Protein AF-A0A933IMR8-F1 (afdb_monomer)

Secondary structure (DSSP, 8-state):
-HHHHHHHHHHS-HHHHHHHHHHHHHH-TT-HHHHHHHHHHHHHTT-HHHHHHHHHHHTTTTT--HHHHHHHHHHHHHHHHHHHHHHHHHHT--S--EEEEE-SSS-EEEEESS-SSEEEEEE-SSSPPPHHHHHHHHHHHHHHHHHHHTTSS--SS---GGGEEEEEEEEEES--SS-SEEEEEEE-TTS-EEEEEEEEHHHHTS-HHHHHHHHHHHHHHS--EEEE-GGG-S---------SPPPEEEEEESSHHHHHHHHHHHHHHHHTT-EEEEEE---GGGHHHHHHHHHT-GGGTTPPPSEEEEE--GGGHHHHHHHHHHHHHH-TTSEEEEESGGGGSHHHHHHHS---SEEE-B--TTHHHHHHHHHTT--GGG---HHHH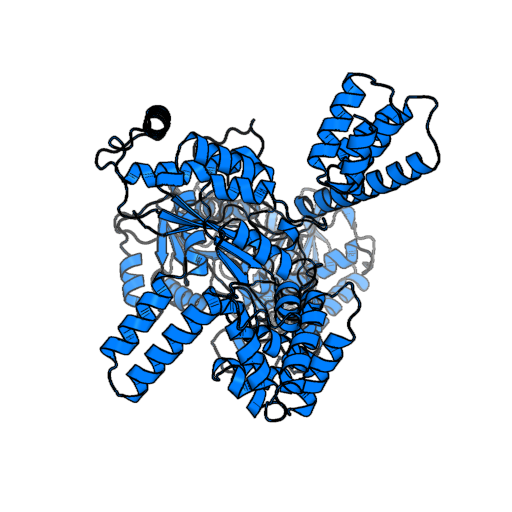HHHHTSSS-EEEEETTEEEEE-TTS-B--SS--PPPP-S--SEEEE--EE------TT---TT-SS-EE---SS---TTS-HHHHHHHHHHHHHHHHHHTT-TT---HHHHHHHHHHHHHHT--TTSPPPSSPEEEEE--S-TTS-HHHHHHHHHHHHHHTGGGTEEEEEEEEHHHHHTTSSS--HHHHHHHHHTTEEEEEEE---SSHHHHHHTT----IIIIIHHHHHHHHHTT-EEEEE-----TT--HHHHHHHHHHHHH-SS-EE--S-SSPBP-BTBHHHHHHHHH----TT---SEE-SSEEEETTEEEETT-GGG-EE-S-BPP-SSHHHHHHHHHGGGS-HHHHHHHHS-HHHHHHHHHHHHTS-TT-HHHHHHHHHHHHHHHH-TT--HHHHHHHHHHHHHHTT---HHHHHHHHHTT-TTT-HHHHHHHHHHHHHHHHHHTT-HHHHHHHHHHHHHT--

Nearest PDB structures (foldseek):
  7qij-assembly2_JC  TM=8.724E-01  e=2.554E-01  Yersinia enterocolitica
  3ieg-assembly2_B  TM=9.128E-01  e=2.288E+00  Mus musculus
  5mzu-assembly1_A  TM=8.407E-01  e=2.405E+00  Caenorhabditis elegans
  5bp4-assembly4_H  TM=6.523E-01  e=9.807E-01  Mycolicibacterium smegmatis MC2 155
  7qdy-assembly1_B  TM=1.406E-01  e=8.876E-01  Homo sapiens

Solvent-accessible surface area (backbone atoms only — not comparable to full-atom values): 45446 Å² total; per-residue (Å²): 93,65,66,57,16,52,49,19,56,74,71,48,60,56,72,58,14,47,54,30,28,50,55,42,36,73,77,38,76,82,43,62,71,45,45,55,51,44,23,50,48,26,48,71,69,69,37,33,70,60,15,50,51,46,50,53,60,48,63,76,46,101,73,69,47,73,68,57,49,50,52,46,54,51,42,51,47,51,40,47,53,48,49,49,46,45,54,41,40,56,72,65,57,66,78,57,44,74,32,49,32,40,65,39,74,27,44,56,42,82,39,64,43,47,49,71,32,45,39,36,38,38,51,66,51,94,67,89,77,56,51,45,38,54,51,52,54,54,50,37,54,45,48,52,54,51,32,42,76,73,60,78,41,65,60,38,67,94,70,67,66,90,41,51,50,64,33,32,39,38,38,33,35,82,72,55,100,87,49,62,62,48,68,33,34,29,37,39,99,86,62,39,29,27,44,34,37,44,28,25,61,69,59,53,74,49,53,68,66,61,52,38,53,52,55,49,46,53,38,48,72,37,79,64,52,73,45,74,42,60,90,73,62,78,67,81,73,82,72,72,83,77,65,97,57,67,28,30,38,38,26,36,16,64,45,78,92,35,45,65,59,32,47,32,42,25,53,48,27,40,75,72,68,29,46,44,41,67,48,76,50,86,54,78,91,50,45,67,63,51,52,58,47,52,45,45,31,70,78,49,78,48,37,58,54,34,30,40,37,40,48,37,38,69,84,37,49,68,57,48,44,53,51,47,56,52,46,48,71,77,41,62,42,36,39,33,35,37,26,37,56,35,21,64,42,42,64,32,41,39,30,62,48,62,89,48,37,33,38,42,21,36,50,51,62,55,50,47,52,53,43,45,54,42,53,31,69,60,44,42,84,77,49,73,54,71,67,35,52,50,54,50,66,67,46,95,26,9,36,38,41,48,42,86,63,27,40,36,42,30,28,39,44,36,60,28,69,51,95,66,46,54,69,57,79,77,87,69,95,66,57,66,45,79,40,57,57,41,40,23,40,78,72,80,42,31,73,52,54,54,77,61,25,36,34,63,46,63,22,34,36,90,91,71,65,63,81,88,50,57,67,39,51,39,26,24,48,23,57,48,50,45,55,47,57,51,57,34,66,69,39,92,89,60,61,54,70,69,59,50,51,51,50,30,36,52,27,56,76,66,72,47,68,87,88,52,85,73,67,97,60,62,30,35,38,42,33,66,14,79,40,58,57,74,52,58,64,23,52,48,43,32,19,52,52,30,44,68,42,48,43,47,77,49,35,33,33,36,36,28,30,41,56,58,57,44,27,68,86,46,90,53,70,52,60,68,61,55,49,32,39,50,59,33,30,40,45,37,37,40,30,48,60,44,30,52,35,62,64,42,17,54,71,33,56,58,84,69,43,53,52,72,40,53,41,51,46,53,41,49,39,45,74,73,64,36,48,54,35,27,38,41,28,56,37,50,46,78,43,46,69,67,52,43,50,46,14,52,52,38,62,68,43,51,58,60,57,65,39,72,66,84,33,52,41,50,62,28,40,84,62,10,55,56,38,29,50,36,44,68,68,44,67,53,58,62,67,64,75,92,33,60,78,69,82,59,27,29,39,51,97,54,20,41,26,24,71,97,32,32,59,38,46,40,49,53,70,44,67,54,70,41,81,39,61,67,48,51,59,51,47,72,50,49,84,81,48,58,71,62,59,43,50,64,74,77,44,54,70,68,59,56,49,51,49,40,55,53,26,56,68,48,57,86,88,34,47,32,56,20,24,44,23,46,41,43,52,52,50,39,69,77,32,83,88,57,52,71,63,57,38,42,51,49,53,32,51,52,33,57,51,65,68,41,41,45,36,46,67,47,30,55,33,58,76,66,59,44,54,80,68,30,68,57,32,48,51,53,54,50,49,50,52,49,22,51,52,29,44,77,71,67,37,53,68,61,15,50,49,46,50,51,52,55,56,68,72,54,132

Structure (mmCIF, N/CA/C/O backbone):
data_AF-A0A933IMR8-F1
#
_entry.id   AF-A0A933IMR8-F1
#
loop_
_atom_site.group_PDB
_atom_site.id
_atom_site.type_symbol
_atom_site.label_atom_id
_atom_site.label_alt_id
_atom_site.label_comp_id
_atom_site.label_asym_id
_atom_site.label_entity_id
_atom_site.label_seq_id
_atom_site.pdbx_PDB_ins_code
_atom_site.Cartn_x
_atom_site.Cartn_y
_atom_site.Cartn_z
_atom_site.occupancy
_atom_site.B_iso_or_equiv
_atom_site.auth_seq_id
_atom_site.auth_comp_id
_atom_site.auth_asym_id
_atom_site.auth_atom_id
_atom_site.pdbx_PDB_model_num
ATOM 1 N N . MET A 1 1 ? -31.495 36.314 19.236 1.00 81.12 1 MET A N 1
ATOM 2 C CA . MET A 1 1 ? -30.935 35.607 18.060 1.00 81.12 1 MET A CA 1
ATOM 3 C C . MET A 1 1 ? -29.452 35.898 17.875 1.00 81.12 1 MET A C 1
ATOM 5 O O . MET A 1 1 ? -28.677 34.972 18.030 1.00 81.12 1 MET A O 1
ATOM 9 N N . LEU A 1 2 ? -29.022 37.148 17.645 1.00 87.94 2 LEU A N 1
ATOM 10 C CA . LEU A 1 2 ? -27.589 37.462 17.484 1.00 87.94 2 LEU A CA 1
ATOM 11 C C . LEU A 1 2 ? -26.731 37.091 18.710 1.00 87.94 2 LEU A C 1
ATOM 13 O O . LEU A 1 2 ? -25.676 36.491 18.549 1.00 87.94 2 LEU A O 1
ATOM 17 N N . GLU A 1 3 ? -27.179 37.417 19.925 1.00 90.44 3 GLU A N 1
ATOM 18 C CA . GLU A 1 3 ? -26.450 37.068 21.158 1.00 90.44 3 GLU A CA 1
ATOM 19 C C . GLU A 1 3 ? -26.368 35.555 21.389 1.00 90.44 3 GLU A C 1
ATOM 21 O O . GLU A 1 3 ? -25.314 35.054 21.763 1.00 90.44 3 GLU A O 1
ATOM 26 N N . GLU A 1 4 ? -27.439 34.821 21.076 1.00 86.69 4 GLU A N 1
ATOM 27 C CA . GLU A 1 4 ? -27.443 33.353 21.107 1.00 86.69 4 GLU A CA 1
ATOM 28 C C . GLU A 1 4 ? -26.475 32.769 20.069 1.00 86.69 4 GLU A C 1
ATOM 30 O O . GLU A 1 4 ? -25.687 31.888 20.398 1.00 86.69 4 GLU A O 1
ATOM 35 N N . GLY A 1 5 ? -26.443 33.313 18.847 1.00 86.94 5 GLY A N 1
ATOM 36 C CA . GLY A 1 5 ? -25.465 32.925 17.827 1.00 86.94 5 GLY A CA 1
ATOM 37 C C . GLY A 1 5 ? -24.019 33.125 18.291 1.00 86.94 5 GLY A C 1
ATOM 38 O O . GLY A 1 5 ? -23.199 32.223 18.140 1.00 86.94 5 GLY A O 1
ATOM 39 N N . ILE A 1 6 ? -23.711 34.261 18.929 1.00 89.31 6 ILE A N 1
ATOM 40 C CA . ILE A 1 6 ? -22.377 34.550 19.494 1.00 89.31 6 ILE A CA 1
ATOM 41 C C . ILE A 1 6 ? -22.045 33.597 20.645 1.00 89.31 6 ILE A C 1
ATOM 43 O O . ILE A 1 6 ? -20.928 33.090 20.746 1.00 89.31 6 ILE A O 1
ATOM 47 N N . LYS A 1 7 ? -23.015 33.319 21.516 1.00 87.31 7 LYS A N 1
ATOM 48 C CA . LYS A 1 7 ? -22.839 32.362 22.606 1.00 87.31 7 LYS A CA 1
ATOM 49 C C . LYS A 1 7 ? -22.486 30.978 22.061 1.00 87.31 7 LYS A C 1
ATOM 51 O O . LYS A 1 7 ? -21.481 30.409 22.481 1.00 87.31 7 LYS A O 1
ATOM 56 N N . TYR A 1 8 ? -23.233 30.481 21.073 1.00 76.50 8 TYR A N 1
ATOM 57 C CA . TYR A 1 8 ? -22.939 29.206 20.412 1.00 76.50 8 TYR A CA 1
ATOM 58 C C . TYR A 1 8 ? -21.642 29.232 19.598 1.00 76.50 8 TYR A C 1
ATOM 60 O O . TYR A 1 8 ? -20.978 28.203 19.497 1.00 76.50 8 TYR A O 1
ATOM 68 N N . SER A 1 9 ? -21.237 30.376 19.036 1.00 74.88 9 SER A N 1
ATOM 69 C CA . SER A 1 9 ? -19.962 30.472 18.319 1.00 74.88 9 SER A CA 1
ATOM 70 C C . SER A 1 9 ? -18.778 30.342 19.272 1.00 74.88 9 SER A C 1
ATOM 72 O O . SER A 1 9 ? -17.764 29.760 18.907 1.00 74.88 9 SER A O 1
ATOM 74 N N . VAL A 1 10 ? -18.885 30.849 20.501 1.00 73.44 10 VAL A N 1
ATOM 75 C CA . VAL A 1 10 ? -17.818 30.747 21.509 1.00 73.44 10 VAL A CA 1
ATOM 76 C C . VAL A 1 10 ? -17.850 29.396 22.228 1.00 73.44 10 VAL A C 1
ATOM 78 O O . VAL A 1 10 ? -16.812 28.757 22.357 1.00 73.44 10 VAL A O 1
ATOM 81 N N . GLN A 1 11 ? -19.030 28.955 22.669 1.00 73.81 11 GLN A N 1
ATOM 82 C CA . GLN A 1 11 ? -19.203 27.807 23.572 1.00 73.81 11 GLN A CA 1
ATOM 83 C C . GLN A 1 11 ? -19.519 26.490 22.845 1.00 73.81 11 GLN A C 1
ATOM 85 O O . GLN A 1 11 ? -19.449 25.422 23.444 1.00 73.81 11 GLN A O 1
ATOM 90 N N . GLY A 1 12 ? -19.866 26.554 21.556 1.00 66.69 12 GLY A N 1
ATOM 91 C CA . GLY A 1 12 ? -20.386 25.420 20.799 1.00 66.69 12 GLY A CA 1
ATOM 92 C C . GLY A 1 12 ? -21.838 25.060 21.165 1.00 66.69 12 GLY A C 1
ATOM 93 O O . GLY A 1 12 ? -22.364 25.516 22.181 1.00 66.69 12 GLY A O 1
ATOM 94 N N . PRO A 1 13 ? -22.524 24.246 20.338 1.00 63.16 13 PRO A N 1
ATOM 95 C CA . PRO A 1 13 ? -22.032 23.660 19.093 1.00 63.16 13 PRO A CA 1
ATOM 96 C C . PRO A 1 13 ? -22.125 24.624 17.891 1.00 63.16 13 PRO A C 1
ATOM 98 O O . PRO A 1 13 ? -23.134 25.295 17.674 1.00 63.16 13 PRO A O 1
ATOM 101 N N . LEU A 1 14 ? -21.076 24.642 17.061 1.00 60.34 14 LEU A N 1
ATOM 102 C CA . LEU A 1 14 ? -20.894 25.604 15.962 1.00 60.34 14 LEU A CA 1
ATOM 103 C C . LEU A 1 14 ? -21.974 25.535 14.864 1.00 60.34 14 LEU A C 1
ATOM 105 O O . LEU A 1 14 ? -22.294 26.557 14.264 1.00 60.34 14 LEU A O 1
ATOM 109 N N . HIS A 1 15 ? -22.595 24.371 14.632 1.00 69.69 15 HIS A N 1
ATOM 110 C CA . HIS A 1 15 ? -23.694 24.241 13.664 1.00 69.69 15 HIS A CA 1
ATOM 111 C C . HIS A 1 15 ? -24.953 25.021 14.086 1.00 69.69 15 HIS A C 1
ATOM 113 O O . HIS A 1 15 ? -25.666 25.536 13.230 1.00 69.69 15 HIS A O 1
ATOM 119 N N . LYS A 1 16 ? -25.211 25.172 15.396 1.00 68.19 16 LYS A N 1
ATOM 120 C CA . LYS A 1 16 ? -26.296 26.037 15.888 1.00 68.19 16 LYS A CA 1
ATOM 121 C C . LYS A 1 16 ? -25.947 27.508 15.706 1.00 68.19 16 LYS A C 1
ATOM 123 O O . LYS A 1 16 ? -26.812 28.292 15.334 1.00 68.19 16 LYS A O 1
ATOM 128 N N . ALA A 1 17 ? -24.681 27.875 15.918 1.00 78.06 17 ALA A N 1
ATOM 129 C CA . ALA A 1 17 ? -24.205 29.232 15.660 1.00 78.06 17 ALA A CA 1
ATOM 130 C C . ALA A 1 17 ? -24.433 29.637 14.194 1.00 78.06 17 ALA A C 1
ATOM 132 O O . ALA A 1 17 ? -24.940 30.730 13.954 1.00 78.06 17 ALA A O 1
ATOM 133 N N . LEU A 1 18 ? -24.142 28.738 13.239 1.00 79.81 18 LEU A N 1
ATOM 134 C CA . LEU A 1 18 ? -24.444 28.939 11.815 1.00 79.81 18 LEU A CA 1
ATOM 135 C C . LEU A 1 18 ? -25.921 29.268 11.593 1.00 79.81 18 LEU A C 1
ATOM 137 O O . LEU A 1 18 ? -26.222 30.327 11.053 1.00 79.81 18 LEU A O 1
ATOM 141 N N . GLN A 1 19 ? -26.828 28.415 12.082 1.00 80.62 19 GLN A N 1
ATOM 142 C CA . GLN A 1 19 ? -28.269 28.614 11.916 1.00 80.62 19 GLN A CA 1
ATOM 143 C C . GLN A 1 19 ? -28.723 29.980 12.454 1.00 80.62 19 GLN A C 1
ATOM 145 O O . GLN A 1 19 ? -29.424 30.717 11.764 1.00 80.62 19 GLN A O 1
ATOM 150 N N . PHE A 1 20 ? -28.282 30.358 13.659 1.00 89.06 20 PHE A N 1
ATOM 151 C CA . PHE A 1 20 ? -28.636 31.654 14.243 1.00 89.06 20 PHE A CA 1
ATOM 152 C C . PHE A 1 20 ? -28.066 32.838 13.456 1.00 89.06 20 PHE A C 1
ATOM 154 O O . PHE A 1 20 ? -28.734 33.868 13.349 1.00 89.06 20 PHE A O 1
ATOM 161 N N . PHE A 1 21 ? -26.847 32.739 12.922 1.00 90.88 21 PHE A N 1
ATOM 162 C CA . PHE A 1 21 ? -26.278 33.813 12.109 1.00 90.88 21 PHE A CA 1
ATOM 163 C C . PHE A 1 21 ? -26.935 33.916 10.735 1.00 90.88 21 PHE A C 1
ATOM 165 O O . PHE A 1 21 ? -27.184 35.039 10.295 1.00 90.88 21 PHE A O 1
ATOM 172 N N . ASP A 1 22 ? -27.282 32.795 10.106 1.00 83.62 22 ASP A N 1
ATOM 173 C CA . ASP A 1 22 ? -28.027 32.771 8.846 1.00 83.62 22 ASP A CA 1
ATOM 174 C C . ASP A 1 22 ? -29.417 33.400 9.027 1.00 83.62 22 ASP A C 1
ATOM 176 O O . ASP A 1 22 ? -29.782 34.303 8.278 1.00 83.62 22 ASP A O 1
ATOM 180 N N . GLU A 1 23 ? -30.157 33.041 10.082 1.00 87.31 23 GLU A N 1
ATOM 181 C CA . GLU A 1 23 ? -31.462 33.647 10.403 1.00 87.31 23 GLU A CA 1
ATOM 182 C C . GLU A 1 23 ? -31.356 35.161 10.682 1.00 87.31 23 GLU A C 1
ATOM 184 O O . GLU A 1 23 ? -32.196 35.960 10.238 1.00 87.31 23 GLU A O 1
ATOM 189 N N . VAL A 1 24 ? -30.294 35.585 11.381 1.00 88.94 24 VAL A N 1
ATOM 190 C CA . VAL A 1 24 ? -30.017 37.008 11.632 1.00 88.94 24 VAL A CA 1
ATOM 191 C C . VAL A 1 24 ? -29.681 37.743 10.340 1.00 88.94 24 VAL A C 1
ATOM 193 O O . VAL A 1 24 ? -30.152 38.864 10.167 1.00 88.94 24 VAL A O 1
ATOM 196 N N . LEU A 1 25 ? -28.906 37.151 9.434 1.00 83.88 25 LEU A N 1
ATOM 197 C CA . LEU A 1 25 ? -28.546 37.766 8.154 1.00 83.88 25 LEU A CA 1
ATOM 198 C C . LEU A 1 25 ? -29.697 37.723 7.141 1.00 83.88 25 LEU A C 1
ATOM 200 O O . LEU A 1 25 ? -29.808 38.635 6.329 1.00 83.88 25 LEU A O 1
ATOM 204 N N . CYS A 1 26 ? -30.616 36.760 7.227 1.00 86.19 26 CYS A N 1
ATOM 205 C CA . CYS A 1 26 ? -31.873 36.797 6.476 1.00 86.19 26 CYS A CA 1
ATOM 206 C C . CYS A 1 26 ? -32.740 37.995 6.887 1.00 86.19 26 CYS A C 1
ATOM 208 O O . CYS A 1 26 ? -33.322 38.662 6.035 1.00 86.19 26 CYS A O 1
ATOM 210 N N . SER A 1 27 ? -32.808 38.280 8.190 1.00 87.06 27 SER A N 1
ATOM 211 C CA . SER A 1 27 ? -33.622 39.379 8.731 1.00 87.06 27 SER A CA 1
ATOM 212 C C . SER A 1 27 ? -32.919 40.739 8.642 1.00 87.06 27 SER A C 1
ATOM 214 O O . SER A 1 27 ? -33.558 41.772 8.452 1.00 87.06 27 SER A O 1
ATOM 216 N N . TYR A 1 28 ? -31.591 40.742 8.765 1.00 83.81 28 TYR A N 1
ATOM 217 C CA . TYR A 1 28 ? -30.730 41.923 8.765 1.00 83.81 28 TYR A CA 1
ATOM 218 C C . TYR A 1 28 ? -29.468 41.666 7.920 1.00 83.81 28 TYR A C 1
ATOM 220 O O . TYR A 1 28 ? -28.379 41.480 8.477 1.00 83.81 28 TYR A O 1
ATOM 228 N N . PRO A 1 29 ? -29.575 41.712 6.578 1.00 80.19 29 PRO A N 1
ATOM 229 C CA . PRO A 1 29 ? -28.482 41.350 5.662 1.00 80.19 29 PRO A CA 1
ATOM 230 C C . PRO A 1 29 ? -27.183 42.141 5.847 1.00 80.19 29 PRO A C 1
ATOM 232 O O . PRO A 1 29 ? -26.104 41.657 5.522 1.00 80.19 29 PRO A O 1
ATOM 235 N N . ASN A 1 30 ? -27.269 43.345 6.418 1.00 77.62 30 ASN A N 1
ATOM 236 C CA . ASN A 1 30 ? -26.129 44.239 6.636 1.00 77.62 30 ASN A CA 1
ATOM 237 C C . ASN A 1 30 ? -25.536 44.140 8.055 1.00 77.62 30 ASN A C 1
ATOM 239 O O . ASN A 1 30 ? -24.770 45.011 8.473 1.00 77.62 30 ASN A O 1
ATOM 243 N N . SER A 1 31 ? -25.898 43.116 8.835 1.00 85.12 31 SER A N 1
ATOM 244 C CA . SER A 1 31 ? -25.373 42.930 10.190 1.00 85.12 31 SER A CA 1
ATOM 245 C C . SER A 1 31 ? -23.892 42.535 10.167 1.00 85.12 31 SER A C 1
ATOM 247 O O . SER A 1 31 ? -23.542 41.354 10.117 1.00 85.12 31 SER A O 1
ATOM 249 N N . LYS A 1 32 ? -23.002 43.535 10.268 1.00 82.94 32 LYS A N 1
ATOM 250 C CA . LYS A 1 32 ? -21.540 43.334 10.322 1.00 82.94 32 LYS A CA 1
ATOM 251 C C . LYS A 1 32 ? -21.145 42.329 11.403 1.00 82.94 32 LYS A C 1
ATOM 253 O O . LYS A 1 32 ? -20.339 41.440 11.158 1.00 82.94 32 LYS A O 1
ATOM 258 N N . LYS A 1 33 ? -21.736 42.453 12.594 1.00 86.69 33 LYS A N 1
ATOM 259 C CA . LYS A 1 33 ? -21.415 41.593 13.738 1.00 86.69 33 LYS A CA 1
ATOM 260 C C . LYS A 1 33 ? -21.771 40.129 13.455 1.00 86.69 33 LYS A C 1
ATOM 262 O O . LYS A 1 33 ? -20.954 39.259 13.721 1.00 86.69 33 LYS A O 1
ATOM 267 N N . ALA A 1 34 ? -22.938 39.863 12.863 1.00 87.38 34 ALA A N 1
ATOM 268 C CA . ALA A 1 34 ? -23.335 38.504 12.492 1.00 87.38 34 ALA A CA 1
ATOM 269 C C . ALA A 1 34 ? -22.413 37.914 11.417 1.00 87.38 34 ALA A C 1
ATOM 271 O O . ALA A 1 34 ? -21.942 36.795 11.569 1.00 87.38 34 ALA A O 1
ATOM 272 N N . ALA A 1 35 ? -22.097 38.686 10.375 1.00 87.12 35 ALA A N 1
ATOM 273 C CA . ALA A 1 35 ? -21.242 38.239 9.278 1.00 87.12 35 ALA A CA 1
ATOM 274 C C . ALA A 1 35 ? -19.791 37.951 9.717 1.00 87.12 35 ALA A C 1
ATOM 276 O O . ALA A 1 35 ? -19.208 36.964 9.277 1.00 87.12 35 ALA A O 1
ATOM 277 N N . VAL A 1 36 ? -19.219 38.760 10.618 1.00 89.19 36 VAL A N 1
ATOM 278 C CA . VAL A 1 36 ? -17.878 38.517 11.192 1.00 89.19 36 VAL A CA 1
ATOM 279 C C . VAL A 1 36 ? -17.835 37.184 11.938 1.00 89.19 36 VAL A C 1
ATOM 281 O O . VAL A 1 36 ? -16.941 36.369 11.706 1.00 89.19 36 VAL A O 1
ATOM 284 N N . HIS A 1 37 ? -18.814 36.947 12.815 1.00 90.81 37 HIS A N 1
ATOM 285 C CA . HIS A 1 37 ? -18.882 35.703 13.574 1.00 90.81 37 HIS A CA 1
ATOM 286 C C . HIS A 1 37 ? -19.232 34.504 12.687 1.00 90.81 37 HIS A C 1
ATOM 288 O O . HIS A 1 37 ? -18.690 33.428 12.903 1.00 90.81 37 HIS A O 1
ATOM 294 N N . LEU A 1 38 ? -20.055 34.683 11.653 1.00 90.38 38 LEU A N 1
ATOM 295 C CA . LEU A 1 38 ? -20.334 33.643 10.664 1.00 90.38 38 LEU A CA 1
ATOM 296 C C . LEU A 1 38 ? -19.066 33.234 9.902 1.00 90.38 38 LEU A C 1
ATOM 298 O O . LEU A 1 38 ? -18.787 32.045 9.777 1.00 90.38 38 LEU A O 1
ATOM 302 N N . ALA A 1 39 ? -18.266 34.202 9.448 1.00 86.56 39 ALA A N 1
ATOM 303 C CA . ALA A 1 39 ? -16.987 33.924 8.800 1.00 86.56 39 ALA A CA 1
ATOM 304 C C . ALA A 1 39 ? -16.004 33.212 9.744 1.00 86.56 39 ALA A C 1
ATOM 306 O O . ALA A 1 39 ? -15.323 32.284 9.320 1.00 86.56 39 ALA A O 1
ATOM 307 N N . ASP A 1 40 ? -15.949 33.596 11.024 1.00 84.50 40 ASP A N 1
ATOM 308 C CA . ASP A 1 40 ? -15.118 32.910 12.027 1.00 84.50 40 ASP A CA 1
ATOM 309 C C . ASP A 1 40 ? -15.575 31.464 12.252 1.00 84.50 40 ASP A C 1
ATOM 311 O O . ASP A 1 40 ? -14.760 30.541 12.244 1.00 84.50 40 ASP A O 1
ATOM 315 N N . VAL A 1 41 ? -16.888 31.252 12.376 1.00 80.19 41 VAL A N 1
ATOM 316 C CA . VAL A 1 41 ? -17.475 29.915 12.502 1.00 80.19 41 VAL A CA 1
ATOM 317 C C . VAL A 1 41 ? -17.168 29.073 11.263 1.00 80.19 41 VAL A C 1
ATOM 319 O O . VAL A 1 41 ? -16.739 27.932 11.416 1.00 80.19 41 VAL A O 1
ATOM 322 N N . TYR A 1 42 ? -17.300 29.618 10.050 1.00 78.62 42 TYR A N 1
ATOM 323 C CA . TYR A 1 42 ? -16.912 28.916 8.825 1.00 78.62 42 TYR A CA 1
ATOM 324 C C . TYR A 1 42 ? -15.422 28.558 8.804 1.00 78.62 42 TYR A C 1
ATOM 326 O O . TYR A 1 42 ? -15.086 27.410 8.518 1.00 78.62 42 TYR A O 1
ATOM 334 N N . THR A 1 43 ? -14.531 29.476 9.187 1.00 72.94 43 THR A N 1
ATOM 335 C CA . THR A 1 43 ? -13.086 29.204 9.280 1.00 72.94 43 THR A CA 1
ATOM 336 C C . THR A 1 43 ? -12.776 28.101 10.296 1.00 72.94 43 THR A C 1
ATOM 338 O O . THR A 1 43 ? -11.969 27.216 10.013 1.00 72.94 43 THR A O 1
ATOM 341 N N . ARG A 1 44 ? -13.433 28.101 11.462 1.00 69.81 44 ARG A N 1
ATOM 342 C CA . ARG A 1 44 ? -13.262 27.070 12.506 1.00 69.81 44 ARG A CA 1
ATOM 343 C C . ARG A 1 44 ? -13.862 25.718 12.128 1.00 69.81 44 ARG A C 1
ATOM 345 O O . ARG A 1 44 ? -13.405 24.694 12.619 1.00 69.81 44 ARG A O 1
ATOM 352 N N . LEU A 1 45 ? -14.851 25.715 11.239 1.00 61.03 45 LEU A N 1
ATOM 353 C CA . LEU A 1 45 ? -15.430 24.513 10.638 1.00 61.03 45 LEU A CA 1
ATOM 354 C C . LEU A 1 45 ? -14.667 24.029 9.394 1.00 61.03 45 LEU A C 1
ATOM 356 O O . LEU A 1 45 ? -15.115 23.092 8.739 1.00 61.03 45 LEU A O 1
ATOM 360 N N . GLY A 1 46 ? -13.550 24.667 9.030 1.00 54.88 46 GLY A N 1
ATOM 361 C CA . GLY A 1 46 ? -12.771 24.304 7.843 1.00 54.88 46 GLY A CA 1
ATOM 362 C C . GLY A 1 46 ? -13.434 24.671 6.508 1.00 54.88 46 GLY A C 1
ATOM 363 O O . GLY A 1 46 ? -12.988 24.230 5.454 1.00 54.88 46 GLY A O 1
ATOM 364 N N . ARG A 1 47 ? -14.495 25.486 6.525 1.00 73.12 47 ARG A N 1
ATOM 365 C CA . ARG A 1 47 ? -15.232 25.963 5.342 1.00 73.12 47 ARG A CA 1
ATOM 366 C C . ARG A 1 47 ? -14.651 27.290 4.848 1.00 73.12 47 ARG A C 1
ATOM 368 O O . ARG A 1 47 ? -15.303 28.333 4.881 1.00 73.12 47 ARG A O 1
ATOM 375 N N . TYR A 1 48 ? -13.385 27.270 4.439 1.00 77.31 48 TYR A N 1
ATOM 376 C CA . TYR A 1 48 ? -12.619 28.494 4.179 1.00 77.31 48 TYR A CA 1
ATOM 377 C C . TYR A 1 48 ? -13.137 29.311 2.984 1.00 77.31 48 TYR A C 1
ATOM 379 O O . TYR A 1 48 ? -13.131 30.540 3.047 1.00 77.31 48 TYR A O 1
ATOM 387 N N . GLU A 1 49 ? -13.642 28.674 1.924 1.00 78.94 49 GLU A N 1
ATOM 388 C CA . GLU A 1 49 ? -14.243 29.393 0.788 1.00 78.94 49 GLU A CA 1
ATOM 389 C C . GLU A 1 49 ? -15.545 30.114 1.166 1.00 78.94 49 GLU A C 1
ATOM 391 O O . GLU A 1 49 ? -15.771 31.255 0.746 1.00 78.94 49 GLU A O 1
ATOM 396 N N . ASP A 1 50 ? -16.372 29.494 2.011 1.00 82.50 50 ASP A N 1
ATOM 397 C CA . ASP A 1 50 ? -17.591 30.110 2.541 1.00 82.50 50 ASP A CA 1
ATOM 398 C C . ASP A 1 50 ? -17.244 31.297 3.449 1.00 82.50 50 ASP A C 1
ATOM 400 O O . ASP A 1 50 ? -17.809 32.385 3.304 1.00 82.50 50 ASP A O 1
ATOM 404 N N . ALA A 1 51 ? -16.237 31.139 4.318 1.00 86.12 51 ALA A N 1
ATOM 405 C CA . ALA A 1 51 ? -15.710 32.225 5.143 1.00 86.12 51 ALA A CA 1
ATOM 406 C C . ALA A 1 51 ? -15.203 33.399 4.287 1.00 86.12 51 ALA A C 1
ATOM 408 O O . ALA A 1 51 ? -15.561 34.553 4.533 1.00 86.12 51 ALA A O 1
ATOM 409 N N . LEU A 1 52 ? -14.418 33.121 3.239 1.00 87.31 52 LEU A N 1
ATOM 410 C CA . LEU A 1 52 ? -13.933 34.142 2.306 1.00 87.31 52 LEU A CA 1
ATOM 411 C C . LEU A 1 52 ? -15.074 34.816 1.549 1.00 87.31 52 LEU A C 1
ATOM 413 O O . LEU A 1 52 ? -15.000 36.016 1.298 1.00 87.31 52 LEU A O 1
ATOM 417 N N . THR A 1 53 ? -16.134 34.088 1.204 1.00 89.31 53 THR A N 1
ATOM 418 C CA . THR A 1 53 ? -17.316 34.651 0.540 1.00 89.31 53 THR A CA 1
ATOM 419 C C . THR A 1 53 ? -18.022 35.666 1.436 1.00 89.31 53 THR A C 1
ATOM 421 O O . THR A 1 53 ? -18.289 36.787 0.990 1.00 89.31 53 THR A O 1
ATOM 424 N N . VAL A 1 54 ? -18.227 35.331 2.713 1.00 87.62 54 VAL A N 1
ATOM 425 C CA . VAL A 1 54 ? -18.818 36.238 3.713 1.00 87.62 54 VAL A CA 1
ATOM 426 C C . VAL A 1 54 ? -17.922 37.456 3.972 1.00 87.62 54 VAL A C 1
ATOM 428 O O . VAL A 1 54 ? -18.392 38.594 4.011 1.00 87.62 54 VAL A O 1
ATOM 431 N N . LEU A 1 55 ? -16.605 37.272 4.089 1.00 86.38 55 LEU A N 1
ATOM 432 C CA . LEU A 1 55 ? -15.690 38.407 4.252 1.00 86.38 55 LEU A CA 1
ATOM 433 C C . LEU A 1 55 ? -15.652 39.287 2.990 1.00 86.38 55 LEU A C 1
ATOM 435 O O . LEU A 1 55 ? -15.566 40.512 3.077 1.00 86.38 55 LEU A O 1
ATOM 439 N N . ARG A 1 56 ? -15.782 38.699 1.796 1.00 88.44 56 ARG A N 1
ATOM 440 C CA . ARG A 1 56 ? -15.760 39.437 0.524 1.00 88.44 56 ARG A CA 1
ATOM 441 C C . ARG A 1 56 ? -16.996 40.322 0.376 1.00 88.44 56 ARG A C 1
ATOM 443 O O . ARG A 1 56 ? -16.878 41.411 -0.187 1.00 88.44 56 ARG A O 1
ATOM 450 N N . SER A 1 57 ? -18.152 39.906 0.902 1.00 83.56 57 SER A N 1
ATOM 451 C CA . SER A 1 57 ? -19.337 40.772 0.954 1.00 83.56 57 SER A CA 1
ATOM 452 C C . SER A 1 57 ? -19.156 41.943 1.922 1.00 83.56 57 SER A C 1
ATOM 454 O O . SER A 1 57 ? -19.576 43.050 1.596 1.00 83.56 57 SER A O 1
ATOM 456 N N . LEU A 1 58 ? -18.457 41.753 3.049 1.00 81.81 58 LEU A N 1
ATOM 457 C CA . LEU A 1 58 ? -18.137 42.842 3.987 1.00 81.81 58 LEU A CA 1
ATOM 458 C C . LEU A 1 58 ? -17.159 43.871 3.402 1.00 81.81 58 LEU A C 1
ATOM 460 O O . LEU A 1 58 ? -17.275 45.062 3.691 1.00 81.81 58 LEU A O 1
ATOM 464 N N . ARG A 1 59 ? -16.239 43.434 2.532 1.00 78.25 59 ARG A N 1
ATOM 465 C CA . ARG A 1 59 ? -15.263 44.301 1.845 1.00 78.25 59 ARG A CA 1
ATOM 466 C C . ARG A 1 59 ? -15.888 45.276 0.845 1.00 78.25 59 ARG A C 1
ATOM 468 O O . ARG A 1 59 ? -15.254 46.258 0.480 1.00 78.25 59 ARG A O 1
ATOM 475 N N . ARG A 1 60 ? -17.109 44.999 0.378 1.00 69.94 60 ARG A N 1
ATOM 476 C CA . ARG A 1 60 ? -17.844 45.857 -0.568 1.00 69.94 60 ARG A CA 1
ATOM 477 C C . ARG A 1 60 ? -18.575 47.028 0.105 1.00 69.94 60 ARG A C 1
ATOM 479 O O . ARG A 1 60 ? -19.132 47.850 -0.613 1.00 69.94 60 ARG A O 1
ATOM 486 N N . GLY A 1 61 ? -18.586 47.107 1.438 1.00 65.69 61 GLY A N 1
ATOM 487 C CA . GLY A 1 61 ? -19.116 48.250 2.193 1.00 65.69 61 GLY A CA 1
ATOM 488 C C . GLY A 1 61 ? -18.021 49.055 2.906 1.00 65.69 61 GLY A C 1
ATOM 489 O O . GLY A 1 61 ? -16.904 48.571 3.070 1.00 65.69 61 GLY A O 1
ATOM 490 N N . ASP A 1 62 ? -18.357 50.246 3.414 1.00 62.59 62 ASP A N 1
ATOM 491 C CA . ASP A 1 62 ? -17.439 51.202 4.081 1.00 62.59 62 ASP A CA 1
ATOM 492 C C . ASP A 1 62 ? -16.906 50.748 5.464 1.00 62.59 62 ASP A C 1
ATOM 494 O O . ASP A 1 62 ? -16.477 51.556 6.284 1.00 62.59 62 ASP A O 1
ATOM 498 N N . SER A 1 63 ? -16.959 49.451 5.777 1.00 63.97 63 SER A N 1
ATOM 499 C CA . SER A 1 63 ? -16.794 48.928 7.143 1.00 63.97 63 SER A CA 1
ATOM 500 C C . SER A 1 63 ? -15.582 48.015 7.347 1.00 63.97 63 SER A C 1
ATOM 502 O O . SER A 1 63 ? -15.505 47.311 8.356 1.00 63.97 63 SER A O 1
ATOM 504 N N . TRP A 1 64 ? -14.637 48.023 6.409 1.00 82.69 64 TRP A N 1
ATOM 505 C CA . TRP A 1 64 ? -13.413 47.226 6.474 1.00 82.69 64 TRP A CA 1
ATOM 506 C C . TRP A 1 64 ? -12.431 47.782 7.517 1.00 82.69 64 TRP A C 1
ATOM 508 O O . TRP A 1 64 ? -12.098 48.964 7.487 1.00 82.69 64 TRP A O 1
ATOM 518 N N . ASP A 1 65 ? -11.956 46.937 8.433 1.00 84.25 65 ASP A N 1
ATOM 519 C CA . ASP A 1 65 ? -11.012 47.311 9.494 1.00 84.25 65 ASP A CA 1
ATOM 520 C C . ASP A 1 65 ? -9.823 46.338 9.579 1.00 84.25 65 ASP A C 1
ATOM 522 O O . ASP A 1 65 ? -9.757 45.336 8.862 1.00 84.25 65 ASP A O 1
ATOM 526 N N . SER A 1 66 ? -8.853 46.645 10.444 1.00 81.19 66 SER A N 1
ATOM 527 C CA . SER A 1 66 ? -7.637 45.842 10.609 1.00 81.19 66 SER A CA 1
ATOM 528 C C . SER A 1 66 ? -7.900 44.432 11.152 1.00 81.19 66 SER A C 1
ATOM 530 O O . SER A 1 66 ? -7.150 43.515 10.822 1.00 81.19 66 SER A O 1
ATOM 532 N N . GLY A 1 67 ? -8.963 44.230 11.938 1.00 81.44 67 GLY A N 1
ATOM 533 C CA . GLY A 1 67 ? -9.355 42.913 12.445 1.00 81.44 67 GLY A CA 1
ATOM 534 C C . GLY A 1 67 ? -9.915 42.022 11.337 1.00 81.44 67 GLY A C 1
ATOM 535 O O . GLY A 1 67 ? -9.514 40.866 11.205 1.00 81.44 67 GLY A O 1
ATOM 536 N N . LEU A 1 68 ? -10.770 42.588 10.482 1.00 84.75 68 LEU A N 1
ATOM 537 C CA . LEU A 1 68 ? -11.276 41.937 9.270 1.00 84.75 68 LEU A CA 1
ATOM 538 C C . LEU A 1 68 ? -10.162 41.630 8.267 1.00 84.75 68 LEU A C 1
ATOM 540 O O . LEU A 1 68 ? -10.161 40.552 7.675 1.00 84.75 68 LEU A O 1
ATOM 544 N N . GLN A 1 69 ? -9.200 42.542 8.106 1.00 86.56 69 GLN A N 1
ATOM 545 C CA . GLN A 1 69 ? -8.027 42.304 7.267 1.00 86.56 69 GLN A CA 1
ATOM 546 C C . GLN A 1 69 ? -7.196 41.126 7.798 1.00 86.56 69 GLN A C 1
ATOM 548 O O . GLN A 1 69 ? -6.834 40.248 7.024 1.00 86.56 69 GLN A O 1
ATOM 553 N N . LEU A 1 70 ? -6.971 41.041 9.115 1.00 82.06 70 LEU A N 1
ATOM 554 C CA . LEU A 1 70 ? -6.251 39.921 9.729 1.00 82.06 70 LEU A CA 1
ATOM 555 C C . LEU A 1 70 ? -6.994 38.586 9.554 1.00 82.06 70 LEU A C 1
ATOM 557 O O . LEU A 1 70 ? -6.378 37.565 9.240 1.00 82.06 70 LEU A O 1
ATOM 561 N N . GLN A 1 71 ? -8.318 38.585 9.734 1.00 82.88 71 GLN A N 1
ATOM 562 C CA . GLN A 1 71 ? -9.158 37.405 9.522 1.00 82.88 71 GLN A CA 1
ATOM 563 C C . GLN A 1 71 ? -9.166 36.974 8.047 1.00 82.88 71 GLN A C 1
ATOM 565 O O . GLN A 1 71 ? -9.065 35.776 7.769 1.00 82.88 71 GLN A O 1
ATOM 570 N N . TRP A 1 72 ? -9.229 37.926 7.108 1.00 89.25 72 TRP A N 1
ATOM 571 C CA . TRP A 1 72 ? -9.086 37.680 5.671 1.00 89.25 72 TRP A CA 1
ATOM 572 C C . TRP A 1 72 ? -7.727 37.075 5.350 1.00 89.25 72 TRP A C 1
ATOM 574 O O . TRP A 1 72 ? -7.680 36.000 4.770 1.00 89.25 72 TRP A O 1
ATOM 584 N N . ASP A 1 73 ? -6.632 37.711 5.764 1.00 81.94 73 ASP A N 1
ATOM 585 C CA . ASP A 1 73 ? -5.275 37.264 5.440 1.00 81.94 73 ASP A CA 1
ATOM 586 C C . ASP A 1 73 ? -4.986 35.879 6.024 1.00 81.94 73 ASP A C 1
ATOM 588 O O . ASP A 1 73 ? -4.340 35.055 5.376 1.00 81.94 73 ASP A O 1
ATOM 592 N N . ARG A 1 74 ? -5.496 35.586 7.228 1.00 75.56 74 ARG A N 1
ATOM 593 C CA . ARG A 1 74 ? -5.423 34.249 7.832 1.00 75.56 74 ARG A CA 1
ATOM 594 C C . ARG A 1 74 ? -6.232 33.230 7.033 1.00 75.56 74 ARG A C 1
ATOM 596 O O . ARG A 1 74 ? -5.705 32.171 6.710 1.00 75.56 74 ARG A O 1
ATOM 603 N N . THR A 1 75 ? -7.489 33.535 6.718 1.00 77.94 75 THR A N 1
ATOM 604 C CA . THR A 1 75 ? -8.395 32.604 6.022 1.00 77.94 75 THR A CA 1
ATOM 605 C C . THR A 1 75 ? -7.953 32.379 4.577 1.00 77.94 75 THR A C 1
ATOM 607 O O . THR A 1 75 ? -7.936 31.246 4.122 1.00 77.94 75 THR A O 1
ATOM 610 N N . GLU A 1 76 ? -7.529 33.425 3.869 1.00 84.56 76 GLU A N 1
ATOM 611 C CA . GLU A 1 76 ? -7.008 33.357 2.502 1.00 84.56 76 GLU A CA 1
ATOM 612 C C . GLU A 1 76 ? -5.685 32.601 2.460 1.00 84.56 76 GLU A C 1
ATOM 614 O O . GLU A 1 76 ? -5.504 31.767 1.583 1.00 84.56 76 GLU A O 1
ATOM 619 N N . ARG A 1 77 ? -4.772 32.842 3.410 1.00 71.88 77 ARG A N 1
ATOM 620 C CA . ARG A 1 77 ? -3.531 32.068 3.514 1.00 71.88 77 ARG A CA 1
ATOM 621 C C . ARG A 1 77 ? -3.819 30.601 3.772 1.00 71.88 77 ARG A C 1
ATOM 623 O O . ARG A 1 77 ? -3.290 29.791 3.040 1.00 71.88 77 ARG A O 1
ATOM 630 N N . ILE A 1 78 ? -4.682 30.261 4.728 1.00 62.03 78 ILE A N 1
ATOM 631 C CA . ILE A 1 78 ? -5.035 28.859 4.995 1.00 62.03 78 ILE A CA 1
ATOM 632 C C . ILE A 1 78 ? -5.728 28.235 3.780 1.00 62.03 78 ILE A C 1
ATOM 634 O O . ILE A 1 78 ? -5.368 27.134 3.387 1.00 62.03 78 ILE A O 1
ATOM 638 N N . ASN A 1 79 ? -6.670 28.939 3.147 1.00 69.69 79 ASN A N 1
ATOM 639 C CA . ASN A 1 79 ? -7.359 28.453 1.954 1.00 69.69 79 ASN A CA 1
ATOM 640 C C . ASN A 1 79 ? -6.396 28.260 0.783 1.00 69.69 79 ASN A C 1
ATOM 642 O O . ASN A 1 79 ? -6.469 27.246 0.113 1.00 69.69 79 ASN A O 1
ATOM 646 N N . ARG A 1 80 ? -5.481 29.204 0.547 1.00 61.50 80 ARG A N 1
ATOM 647 C CA . ARG A 1 80 ? -4.444 29.109 -0.485 1.00 61.50 80 ARG A CA 1
ATOM 648 C C . ARG A 1 80 ? -3.440 28.020 -0.155 1.00 61.50 80 ARG A C 1
ATOM 650 O O . ARG A 1 80 ? -3.140 27.243 -1.034 1.00 61.50 80 ARG A O 1
ATOM 657 N N . ASP A 1 81 ? -2.970 27.911 1.082 1.00 54.38 81 ASP A N 1
ATOM 658 C CA . ASP A 1 81 ? -2.035 26.869 1.506 1.00 54.38 81 ASP A CA 1
ATOM 659 C C . ASP A 1 81 ? -2.685 25.491 1.388 1.00 54.38 81 ASP A C 1
ATOM 661 O O . ASP A 1 81 ? -2.008 24.555 0.990 1.00 54.38 81 ASP A O 1
ATOM 665 N N . LEU A 1 82 ? -3.985 25.362 1.681 1.00 53.97 82 LEU A N 1
ATOM 666 C CA . LEU A 1 82 ? -4.764 24.142 1.471 1.00 53.97 82 LEU A CA 1
ATOM 667 C C . LEU A 1 82 ? -5.027 23.880 -0.003 1.00 53.97 82 LEU A C 1
ATOM 669 O O . LEU A 1 82 ? -4.812 22.759 -0.423 1.00 53.97 82 LEU A O 1
ATOM 673 N N . GLN A 1 83 ? -5.407 24.879 -0.796 1.00 55.66 83 GLN A N 1
ATOM 674 C CA . GLN A 1 83 ? -5.588 24.755 -2.243 1.00 55.66 83 GLN A CA 1
ATOM 675 C C . GLN A 1 83 ? -4.263 24.479 -2.957 1.00 55.66 83 GLN A C 1
ATOM 677 O O . GLN A 1 83 ? -4.258 23.747 -3.932 1.00 55.66 83 GLN A O 1
ATOM 682 N N . ASP A 1 84 ? -3.136 25.000 -2.478 1.00 46.62 84 ASP A N 1
ATOM 683 C CA . ASP A 1 84 ? -1.789 24.732 -2.981 1.00 46.62 84 ASP A CA 1
ATOM 684 C C . ASP A 1 84 ? -1.308 23.372 -2.484 1.00 46.62 84 ASP A C 1
ATOM 686 O O . ASP A 1 84 ? -0.713 22.621 -3.257 1.00 46.62 84 ASP A O 1
ATOM 690 N N . LEU A 1 85 ? -1.594 22.997 -1.232 1.00 44.25 85 LEU A N 1
ATOM 691 C CA . LEU A 1 85 ? -1.407 21.629 -0.760 1.00 44.25 85 LEU A CA 1
ATOM 692 C C . LEU A 1 85 ? -2.251 20.676 -1.594 1.00 44.25 85 LEU A C 1
ATOM 694 O O . LEU A 1 85 ? -1.766 19.610 -1.919 1.00 44.25 85 LEU A O 1
ATOM 698 N N . GLU A 1 86 ? -3.485 21.014 -1.936 1.00 44.56 86 GLU A N 1
ATOM 699 C CA . GLU A 1 86 ? -4.413 20.155 -2.659 1.00 44.56 86 GLU A CA 1
ATOM 700 C C . GLU A 1 86 ? -4.045 20.100 -4.149 1.00 44.56 86 GLU A C 1
ATOM 702 O O . GLU A 1 86 ? -3.836 19.036 -4.725 1.00 44.56 86 GLU A O 1
ATOM 707 N N . ALA A 1 87 ? -3.792 21.235 -4.784 1.00 42.34 87 ALA A N 1
ATOM 708 C CA . ALA A 1 87 ? -3.330 21.300 -6.163 1.00 42.34 87 ALA A CA 1
ATOM 709 C C . ALA A 1 87 ? -1.964 20.615 -6.342 1.00 42.34 87 ALA A C 1
ATOM 711 O O . ALA A 1 87 ? -1.762 19.898 -7.326 1.00 42.34 87 ALA A O 1
ATOM 712 N N . ASN A 1 88 ? -1.029 20.759 -5.392 1.00 39.66 88 ASN A N 1
ATOM 713 C CA . ASN A 1 88 ? 0.295 20.137 -5.492 1.00 39.66 88 ASN A CA 1
ATOM 714 C C . ASN A 1 88 ? 0.342 18.690 -4.957 1.00 39.66 88 ASN A C 1
ATOM 716 O O . ASN A 1 88 ? 1.019 17.861 -5.571 1.00 39.66 88 ASN A O 1
ATOM 720 N N . ARG A 1 89 ? -0.394 18.333 -3.888 1.00 40.41 89 ARG A N 1
ATOM 721 C CA . ARG A 1 89 ? -0.483 16.939 -3.382 1.00 40.41 89 ARG A CA 1
ATOM 722 C C . ARG A 1 89 ? -1.287 16.037 -4.310 1.00 40.41 89 ARG A C 1
ATOM 724 O O . ARG A 1 89 ? -0.935 14.867 -4.425 1.00 40.41 89 ARG A O 1
ATOM 731 N N . TYR A 1 90 ? -2.338 16.545 -4.956 1.00 41.12 90 TYR A N 1
ATOM 732 C CA . TYR A 1 90 ? -3.270 15.703 -5.714 1.00 41.12 90 TYR A CA 1
ATOM 733 C C . TYR A 1 90 ? -2.945 15.653 -7.214 1.00 41.12 90 TYR A C 1
ATOM 735 O O . TYR A 1 90 ? -3.331 14.686 -7.870 1.00 41.12 90 TYR A O 1
ATOM 743 N N . CYS A 1 91 ? -2.200 16.624 -7.768 1.00 40.09 91 CYS A N 1
ATOM 744 C CA . CYS A 1 91 ? -1.938 16.663 -9.216 1.00 40.09 91 CYS A CA 1
ATOM 745 C C .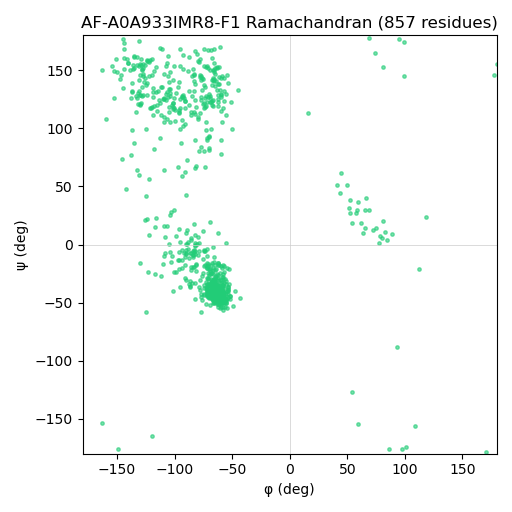 CYS A 1 91 ? -0.467 16.530 -9.645 1.00 40.09 91 CYS A C 1
ATOM 747 O O . CYS A 1 91 ? -0.244 16.117 -10.782 1.00 40.09 91 CYS A O 1
ATOM 749 N N . LYS A 1 92 ? 0.532 16.881 -8.812 1.00 37.38 92 LYS A N 1
ATOM 750 C CA . LYS A 1 92 ? 1.922 17.071 -9.300 1.00 37.38 92 LYS A CA 1
ATOM 751 C C . LYS A 1 92 ? 3.035 16.357 -8.532 1.00 37.38 92 LYS A C 1
ATOM 753 O O . LYS A 1 92 ? 4.133 16.238 -9.071 1.00 37.38 92 LYS A O 1
ATOM 758 N N . ALA A 1 93 ? 2.803 15.874 -7.314 1.00 40.31 93 ALA A N 1
ATOM 759 C CA . ALA A 1 93 ? 3.812 15.078 -6.620 1.00 40.31 93 ALA A CA 1
ATOM 760 C C . ALA A 1 93 ? 3.902 13.682 -7.265 1.00 40.31 93 ALA A C 1
ATOM 762 O O . ALA A 1 93 ? 3.006 12.856 -7.091 1.00 40.31 93 ALA A O 1
ATOM 763 N N . GLY A 1 94 ? 4.964 13.432 -8.037 1.00 46.59 94 GLY A N 1
ATOM 764 C CA . GLY A 1 94 ? 5.271 12.097 -8.553 1.00 46.59 94 GLY A CA 1
ATOM 765 C C . GLY A 1 94 ? 5.501 11.078 -7.427 1.00 46.59 94 GLY A C 1
ATOM 766 O O . GLY A 1 94 ? 5.641 11.434 -6.258 1.00 46.59 94 GLY A O 1
ATOM 767 N N . PHE A 1 95 ? 5.581 9.797 -7.790 1.00 52.81 95 PHE A N 1
ATOM 768 C CA . PHE A 1 95 ? 5.972 8.704 -6.884 1.00 52.81 95 PHE A CA 1
ATOM 769 C C . PHE A 1 95 ? 7.472 8.720 -6.534 1.00 52.81 95 PHE A C 1
ATOM 771 O O . PHE A 1 95 ? 7.933 7.919 -5.730 1.00 52.81 95 PHE A O 1
ATOM 778 N N . LEU A 1 96 ? 8.240 9.637 -7.127 1.00 50.75 96 LEU A N 1
ATOM 779 C CA . LEU A 1 96 ? 9.674 9.785 -6.909 1.00 50.75 96 LEU A CA 1
ATOM 780 C C . LEU A 1 96 ? 9.964 10.367 -5.524 1.00 50.75 96 LEU A C 1
ATOM 782 O O . LEU A 1 96 ? 10.067 11.583 -5.346 1.00 50.75 96 LEU A O 1
ATOM 786 N N . SER A 1 97 ? 10.154 9.495 -4.542 1.00 62.50 97 SER A N 1
ATOM 787 C CA . SER A 1 97 ? 11.017 9.806 -3.411 1.00 62.50 97 SER A CA 1
ATOM 788 C C . SER A 1 97 ? 12.473 9.714 -3.876 1.00 62.50 97 SER A C 1
ATOM 790 O O . SER A 1 97 ? 12.868 8.805 -4.610 1.00 62.50 97 SER A O 1
ATOM 792 N N . LYS A 1 98 ? 13.294 10.683 -3.459 1.00 71.94 98 LYS A N 1
ATOM 793 C CA . LYS A 1 98 ? 14.726 10.407 -3.347 1.00 71.94 98 LYS A CA 1
ATOM 794 C C . LYS A 1 98 ? 14.862 9.264 -2.339 1.00 71.94 98 LYS A C 1
ATOM 796 O O . LYS A 1 98 ? 14.283 9.348 -1.255 1.00 71.94 98 LYS A O 1
ATOM 801 N N . ALA A 1 99 ? 15.574 8.216 -2.711 1.00 79.50 99 ALA A N 1
ATOM 802 C CA . ALA A 1 99 ? 15.916 7.113 -1.835 1.00 79.50 99 ALA A CA 1
ATOM 803 C C . ALA A 1 99 ? 17.379 7.235 -1.421 1.00 79.50 99 ALA A C 1
ATOM 805 O O . ALA A 1 99 ? 18.217 7.743 -2.171 1.00 79.50 99 ALA A O 1
ATOM 806 N N . VAL A 1 100 ? 17.671 6.769 -0.217 1.00 84.88 100 VAL A N 1
ATOM 807 C CA . VAL A 1 100 ? 19.039 6.502 0.207 1.00 84.88 100 VAL A CA 1
ATOM 808 C C . VAL A 1 100 ? 19.303 5.036 -0.103 1.00 84.88 100 VAL A C 1
ATOM 810 O O . VAL A 1 100 ? 18.504 4.181 0.269 1.00 84.88 100 VAL A O 1
ATOM 813 N N . VAL A 1 101 ? 20.380 4.751 -0.830 1.00 86.94 101 VAL A N 1
ATOM 814 C CA . VAL A 1 101 ? 20.775 3.380 -1.183 1.00 86.94 101 VAL A CA 1
ATOM 815 C C . VAL A 1 101 ? 22.251 3.146 -0.855 1.00 86.94 101 VAL A C 1
ATOM 817 O O . VAL A 1 101 ? 23.015 4.117 -0.833 1.00 86.94 101 VAL A O 1
ATOM 820 N N . PRO A 1 102 ? 22.678 1.894 -0.618 1.00 86.69 102 PRO A N 1
ATOM 821 C CA . PRO A 1 102 ? 24.077 1.590 -0.326 1.00 86.69 102 PRO A CA 1
ATOM 822 C C . PRO A 1 102 ? 25.029 1.968 -1.471 1.00 86.69 102 PRO A C 1
ATOM 824 O O . PRO A 1 102 ? 24.700 1.795 -2.647 1.00 86.69 102 PRO A O 1
ATOM 827 N N . ASP A 1 103 ? 26.240 2.426 -1.144 1.00 85.81 103 ASP A N 1
ATOM 828 C CA . ASP A 1 103 ? 27.316 2.661 -2.130 1.00 85.81 103 ASP A CA 1
ATOM 829 C C . ASP A 1 103 ? 28.228 1.430 -2.350 1.00 85.81 103 ASP A C 1
ATOM 831 O O . ASP A 1 103 ? 29.033 1.365 -3.291 1.00 85.81 103 ASP A O 1
ATOM 835 N N . GLY A 1 104 ? 28.085 0.422 -1.487 1.00 82.19 104 GLY A N 1
ATOM 836 C CA . GLY A 1 104 ? 28.907 -0.781 -1.478 1.00 82.19 104 GLY A CA 1
ATOM 837 C C . GLY A 1 104 ? 30.237 -0.673 -0.730 1.00 82.19 104 GLY A C 1
ATOM 838 O O . GLY A 1 104 ? 31.002 -1.618 -0.792 1.00 82.19 104 GLY A O 1
ATOM 839 N N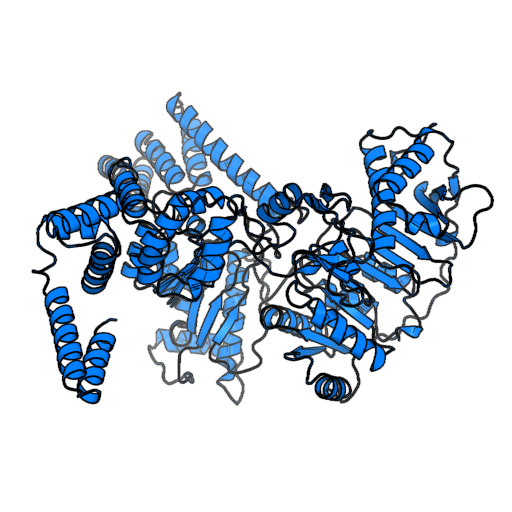 . LYS A 1 105 ? 30.556 0.443 -0.075 1.00 81.19 105 LYS A N 1
ATOM 840 C CA . LYS A 1 105 ? 31.831 0.694 0.625 1.00 81.19 105 LYS A CA 1
ATOM 841 C C . LYS A 1 105 ? 31.625 1.103 2.092 1.00 81.19 105 LYS A C 1
ATOM 843 O O . LYS A 1 105 ? 32.498 1.741 2.674 1.00 81.19 105 LYS A O 1
ATOM 848 N N . GLY A 1 106 ? 30.471 0.782 2.681 1.00 76.00 106 GLY A N 1
ATOM 849 C CA . GLY A 1 106 ? 30.102 1.254 4.022 1.00 76.00 106 GLY A CA 1
ATOM 850 C C . GLY A 1 106 ? 29.507 2.657 4.064 1.00 76.00 106 GLY A C 1
ATOM 851 O O . GLY A 1 106 ? 29.360 3.210 5.150 1.00 76.00 106 GLY A O 1
ATOM 852 N N . GLY A 1 107 ? 29.173 3.238 2.911 1.00 83.12 107 GLY A N 1
ATOM 853 C CA . GLY A 1 107 ? 28.473 4.508 2.804 1.00 83.12 107 GLY A CA 1
ATOM 854 C C . GLY A 1 107 ? 27.137 4.381 2.075 1.00 83.12 107 GLY A C 1
ATOM 855 O O . GLY A 1 107 ? 26.586 3.297 1.855 1.00 83.12 107 GLY A O 1
ATOM 856 N N . TYR A 1 108 ? 26.612 5.531 1.671 1.00 87.06 108 TYR A N 1
ATOM 857 C CA . TYR A 1 108 ? 25.332 5.640 0.991 1.00 87.06 108 TYR A CA 1
ATOM 858 C C . TYR A 1 108 ? 25.380 6.691 -0.112 1.00 87.06 108 TYR A C 1
ATOM 860 O O . TYR A 1 108 ? 26.193 7.617 -0.107 1.00 87.06 108 TYR A O 1
ATOM 868 N N . ILE A 1 109 ? 24.436 6.582 -1.039 1.00 87.38 109 ILE A N 1
ATOM 869 C CA . ILE A 1 109 ? 24.166 7.591 -2.057 1.00 87.38 109 ILE A CA 1
ATOM 870 C C . ILE A 1 109 ? 22.693 7.984 -2.017 1.00 87.38 109 ILE A C 1
ATOM 872 O O . ILE A 1 109 ? 21.809 7.153 -1.813 1.00 87.38 109 ILE A O 1
ATOM 876 N N . VAL A 1 110 ? 22.427 9.269 -2.243 1.00 86.69 110 VAL A N 1
ATOM 877 C CA . VAL A 1 110 ? 21.069 9.772 -2.462 1.00 86.69 110 VAL A CA 1
ATOM 878 C C . VAL A 1 110 ? 20.766 9.660 -3.949 1.00 86.69 110 VAL A C 1
ATOM 880 O O . VAL A 1 110 ? 21.465 10.250 -4.776 1.00 86.69 110 VAL A O 1
ATOM 883 N N . ASP A 1 111 ? 19.729 8.907 -4.288 1.00 84.00 111 ASP A N 1
ATOM 884 C CA . ASP A 1 111 ? 19.358 8.601 -5.667 1.00 84.00 111 ASP A CA 1
ATOM 885 C C . ASP A 1 111 ? 17.858 8.798 -5.906 1.00 84.00 111 ASP A C 1
ATOM 887 O O . ASP A 1 111 ? 17.062 8.841 -4.972 1.00 84.00 111 ASP A O 1
ATOM 891 N N . SER A 1 112 ? 17.449 8.932 -7.164 1.00 81.62 112 SER A N 1
ATOM 892 C CA . SER A 1 112 ? 16.032 8.906 -7.543 1.00 81.62 112 SER A CA 1
ATOM 893 C C . SER A 1 112 ? 15.547 7.465 -7.730 1.00 81.62 112 SER A C 1
ATOM 895 O O . SER A 1 112 ? 16.300 6.629 -8.221 1.00 81.62 112 SER A O 1
ATOM 897 N N . LEU A 1 113 ? 14.295 7.150 -7.388 1.00 78.69 113 LEU A N 1
ATOM 898 C CA . LEU A 1 113 ? 13.675 5.858 -7.734 1.00 78.69 113 LEU A CA 1
ATOM 899 C C . LEU A 1 113 ? 13.130 5.878 -9.175 1.00 78.69 113 LEU A C 1
ATOM 901 O O . LEU A 1 113 ? 11.979 6.248 -9.419 1.00 78.69 113 LEU A O 1
ATOM 905 N N . GLY A 1 114 ? 13.958 5.489 -10.144 1.00 85.25 114 GLY A N 1
ATOM 906 C CA . GLY A 1 114 ? 13.727 5.676 -11.578 1.00 85.25 114 GLY A CA 1
ATOM 907 C C . GLY A 1 114 ? 14.482 6.880 -12.157 1.00 85.25 114 GLY A C 1
ATOM 908 O O . GLY A 1 114 ? 15.146 7.634 -11.438 1.00 85.25 114 GLY A O 1
ATOM 909 N N . PHE A 1 115 ? 14.411 7.052 -13.480 1.00 90.50 115 PHE A N 1
ATOM 910 C CA . PHE A 1 115 ? 15.077 8.137 -14.211 1.00 90.50 115 PHE A CA 1
ATOM 911 C C . PHE A 1 115 ? 14.337 8.500 -15.514 1.00 90.50 115 PHE A C 1
ATOM 913 O O . PHE A 1 115 ? 13.698 7.623 -16.109 1.00 90.50 115 PHE A O 1
ATOM 920 N N . PRO A 1 116 ? 14.400 9.778 -15.949 1.00 88.88 116 PRO A N 1
ATOM 921 C CA . PRO A 1 116 ? 13.639 10.275 -17.089 1.00 88.88 116 PRO A CA 1
ATOM 922 C C . PRO A 1 116 ? 14.172 9.773 -18.417 1.00 88.88 116 PRO A C 1
ATOM 924 O O . PRO A 1 116 ? 15.373 9.557 -18.576 1.00 88.88 116 PRO A O 1
ATOM 927 N N . GLY A 1 117 ? 13.282 9.692 -19.405 1.00 90.88 117 GLY A N 1
ATOM 928 C CA . GLY A 1 117 ? 13.655 9.515 -20.802 1.00 90.88 117 GLY A CA 1
ATOM 929 C C . GLY A 1 117 ? 13.522 8.097 -21.345 1.00 90.88 117 GLY A C 1
ATOM 930 O O . GLY A 1 117 ? 13.012 7.201 -20.682 1.00 90.88 117 GLY A O 1
ATOM 931 N N . SER A 1 118 ? 13.979 7.892 -22.581 1.00 94.31 118 SER A N 1
ATOM 932 C CA . SER A 1 118 ? 13.930 6.592 -23.259 1.00 94.31 118 SER A CA 1
ATOM 933 C C . SER A 1 118 ? 15.331 6.104 -23.601 1.00 94.31 118 SER A C 1
ATOM 935 O O . SER A 1 118 ? 15.981 6.636 -24.500 1.00 94.31 118 SER A O 1
ATOM 937 N N . TRP A 1 119 ? 15.762 5.041 -22.936 1.00 95.94 119 TRP A N 1
ATOM 938 C CA . TRP A 1 119 ? 17.122 4.527 -23.011 1.00 95.94 119 TRP A CA 1
ATOM 939 C C . TRP A 1 119 ? 17.129 3.065 -23.427 1.00 95.94 119 TRP A C 1
ATOM 941 O O . TRP A 1 119 ? 16.311 2.278 -22.960 1.00 95.94 119 TRP A O 1
ATOM 951 N N . GLU A 1 120 ? 18.054 2.685 -24.296 1.00 95.44 120 GLU A N 1
ATOM 952 C CA . GLU A 1 120 ? 18.155 1.319 -24.805 1.00 95.44 120 GLU A CA 1
ATOM 953 C C . GLU A 1 120 ? 19.576 0.785 -24.610 1.00 95.44 120 GLU A C 1
ATOM 955 O O . GLU A 1 120 ? 20.553 1.425 -24.977 1.00 95.44 120 GLU A O 1
ATOM 960 N N . PHE A 1 121 ? 19.704 -0.396 -24.018 1.00 96.19 121 PHE A N 1
ATOM 961 C CA . PHE A 1 121 ? 20.964 -1.097 -23.812 1.00 96.19 121 PHE A CA 1
ATOM 962 C C . PHE A 1 121 ? 21.009 -2.317 -24.725 1.00 96.19 121 PHE A C 1
ATOM 964 O O . PHE A 1 121 ? 20.121 -3.160 -24.641 1.00 96.19 121 PHE A O 1
ATOM 971 N N . ARG A 1 122 ? 22.048 -2.447 -25.552 1.00 94.25 122 ARG A N 1
ATOM 972 C CA . ARG A 1 122 ? 22.265 -3.574 -26.470 1.00 94.25 122 ARG A CA 1
ATOM 973 C C . ARG A 1 122 ? 23.582 -4.267 -26.145 1.00 94.25 122 ARG A C 1
ATOM 975 O O . ARG A 1 122 ? 24.644 -3.665 -26.303 1.00 94.25 122 ARG A O 1
ATOM 982 N N . ALA A 1 123 ? 23.539 -5.538 -25.758 1.00 90.75 123 ALA A N 1
ATOM 983 C CA . ALA A 1 123 ? 24.752 -6.333 -25.580 1.00 90.75 123 ALA A CA 1
ATOM 984 C C . ALA A 1 123 ? 25.084 -7.114 -26.863 1.00 90.75 123 ALA A C 1
ATOM 986 O O . ALA A 1 123 ? 24.416 -8.098 -27.179 1.00 90.75 123 ALA A O 1
ATOM 987 N N . ARG A 1 124 ? 26.129 -6.706 -27.601 1.00 88.75 124 ARG A N 1
ATOM 988 C CA . ARG A 1 124 ? 26.668 -7.447 -28.764 1.00 88.75 124 ARG A CA 1
ATOM 989 C C . ARG A 1 124 ? 27.765 -8.423 -28.337 1.00 88.75 124 ARG A C 1
ATOM 991 O O . ARG A 1 124 ? 28.821 -8.516 -28.955 1.00 88.75 124 ARG A O 1
ATOM 998 N N . VAL A 1 125 ? 27.521 -9.114 -27.234 1.00 84.12 125 VAL A N 1
ATOM 999 C CA . VAL A 1 125 ? 28.431 -10.088 -26.634 1.00 84.12 125 VAL A CA 1
ATOM 1000 C C . VAL A 1 125 ? 27.651 -11.352 -26.293 1.00 84.12 125 VAL A C 1
ATOM 1002 O O . VAL A 1 125 ? 26.444 -11.298 -26.061 1.00 84.12 125 VAL A O 1
ATOM 1005 N N . ASN A 1 126 ? 28.347 -12.487 -26.243 1.00 81.69 126 ASN A N 1
ATOM 1006 C CA . ASN A 1 126 ? 27.747 -13.770 -25.858 1.00 81.69 126 ASN A CA 1
ATOM 1007 C C . ASN A 1 126 ? 27.594 -13.916 -24.334 1.00 81.69 126 ASN A C 1
ATOM 1009 O O . ASN A 1 126 ? 26.960 -14.856 -23.863 1.00 81.69 126 ASN A O 1
ATOM 1013 N N . THR A 1 127 ? 28.175 -12.999 -23.560 1.00 82.69 127 THR A N 1
ATOM 1014 C CA . THR A 1 127 ? 28.112 -13.002 -22.098 1.00 82.69 127 THR A CA 1
ATOM 1015 C C . THR A 1 127 ? 26.817 -12.360 -21.614 1.00 82.69 127 THR A C 1
ATOM 1017 O O . THR A 1 127 ? 26.464 -11.259 -22.039 1.00 82.69 127 THR A O 1
ATOM 1020 N N . TYR A 1 128 ? 26.128 -13.027 -20.689 1.00 83.38 128 TYR A N 1
ATOM 1021 C CA . TYR A 1 128 ? 24.947 -12.473 -20.037 1.00 83.38 128 TYR A CA 1
ATOM 1022 C C . TYR A 1 128 ? 25.302 -11.213 -19.244 1.00 83.38 128 TYR A C 1
ATOM 1024 O O . TYR A 1 128 ? 26.197 -11.228 -18.401 1.00 83.38 128 TYR A O 1
ATOM 1032 N N . VAL A 1 129 ? 24.557 -10.136 -19.487 1.00 88.19 129 VAL A N 1
ATOM 1033 C CA . VAL A 1 129 ? 24.638 -8.914 -18.687 1.00 88.19 129 VAL A CA 1
ATOM 1034 C C . VAL A 1 129 ? 23.439 -8.880 -17.737 1.00 88.19 129 VAL A C 1
ATOM 1036 O O . VAL A 1 129 ? 22.304 -8.865 -18.231 1.00 88.19 129 VAL A O 1
ATOM 1039 N N . PRO A 1 130 ? 23.638 -8.844 -16.407 1.00 87.75 130 PRO A N 1
ATOM 1040 C CA . PRO A 1 130 ? 22.529 -8.791 -15.462 1.00 87.75 130 PRO A CA 1
ATOM 1041 C C . PRO A 1 130 ? 21.805 -7.431 -15.522 1.00 87.75 130 PRO A C 1
ATOM 1043 O O . PRO A 1 130 ? 22.447 -6.412 -15.800 1.00 87.75 130 PRO A O 1
ATOM 1046 N N . PRO A 1 131 ? 20.485 -7.370 -15.238 1.00 90.38 131 PRO A N 1
ATOM 1047 C CA . PRO A 1 131 ? 19.721 -6.123 -15.290 1.00 90.38 131 PRO A CA 1
ATOM 1048 C C . PRO A 1 131 ? 20.321 -4.992 -14.455 1.00 90.38 131 PRO A C 1
ATOM 1050 O O . PRO A 1 131 ? 20.383 -3.869 -14.948 1.00 90.38 131 PRO A O 1
ATOM 1053 N N . GLY A 1 132 ? 20.843 -5.282 -13.256 1.00 91.75 132 GLY A N 1
ATOM 1054 C CA . GLY A 1 132 ? 21.512 -4.284 -12.413 1.00 91.75 132 GLY A CA 1
ATOM 1055 C C . GLY A 1 132 ? 22.659 -3.561 -13.132 1.00 91.75 132 GLY A C 1
ATOM 1056 O O . GLY A 1 132 ? 22.772 -2.340 -13.056 1.00 91.75 132 GLY A O 1
ATOM 1057 N N . ALA A 1 133 ? 23.452 -4.274 -13.935 1.00 92.00 133 ALA A N 1
ATOM 1058 C CA . ALA A 1 133 ? 24.537 -3.669 -14.706 1.00 92.00 133 ALA A CA 1
ATOM 1059 C C . ALA A 1 133 ? 24.030 -2.749 -15.817 1.00 92.00 133 ALA A C 1
ATOM 1061 O O . ALA A 1 133 ? 24.526 -1.632 -15.984 1.00 92.00 133 ALA A O 1
ATOM 1062 N N . CYS A 1 134 ? 23.027 -3.219 -16.566 1.00 93.81 134 CYS A N 1
ATOM 1063 C CA . CYS A 1 134 ? 22.385 -2.426 -17.609 1.00 93.81 134 CYS A CA 1
ATOM 1064 C C . CYS A 1 134 ? 21.804 -1.142 -17.017 1.00 93.81 134 CYS A C 1
ATOM 1066 O O . CYS A 1 134 ? 22.075 -0.053 -17.519 1.00 93.81 134 CYS A O 1
ATOM 1068 N N . LEU A 1 135 ? 21.043 -1.269 -15.929 1.00 94.88 135 LEU A N 1
ATOM 1069 C CA . LEU A 1 135 ? 20.376 -0.157 -15.262 1.00 94.88 135 LEU A CA 1
ATOM 1070 C C . LEU A 1 135 ? 21.381 0.851 -14.704 1.00 94.88 135 LEU A C 1
ATOM 1072 O O . LEU A 1 135 ? 21.191 2.048 -14.913 1.00 94.88 135 LEU A O 1
ATOM 1076 N N . ARG A 1 136 ? 22.481 0.401 -14.084 1.00 94.81 136 ARG A N 1
ATOM 1077 C CA . ARG A 1 136 ? 23.534 1.292 -13.566 1.00 94.81 136 ARG A CA 1
ATOM 1078 C C . ARG A 1 136 ? 24.138 2.155 -14.676 1.00 94.81 136 ARG A C 1
ATOM 1080 O O . ARG A 1 136 ? 24.266 3.372 -14.506 1.00 94.81 136 ARG A O 1
ATOM 1087 N N . LEU A 1 137 ? 24.484 1.546 -15.812 1.00 96.38 137 LEU A N 1
ATOM 1088 C CA . LEU A 1 137 ? 25.123 2.261 -16.918 1.00 96.38 137 LEU A CA 1
ATOM 1089 C C . LEU A 1 137 ? 24.139 3.191 -17.644 1.00 96.38 137 LEU A C 1
ATOM 1091 O O . LEU A 1 137 ? 24.471 4.351 -17.892 1.00 96.38 137 LEU A O 1
ATOM 1095 N N . LEU A 1 138 ? 22.911 2.726 -17.913 1.00 96.56 138 LEU A N 1
ATOM 1096 C CA . LEU A 1 138 ? 21.844 3.558 -18.485 1.00 96.56 138 LEU A CA 1
ATOM 1097 C C . LEU A 1 138 ? 21.541 4.769 -17.594 1.00 96.56 138 LEU A C 1
ATOM 1099 O O . LEU A 1 138 ? 21.490 5.898 -18.078 1.00 96.56 138 LEU A O 1
ATOM 1103 N N . LYS A 1 139 ? 21.403 4.552 -16.282 1.00 94.31 139 LYS A N 1
ATOM 1104 C CA . LYS A 1 139 ? 21.133 5.618 -15.314 1.00 94.31 139 LYS A CA 1
ATOM 1105 C C . LYS A 1 139 ? 22.303 6.591 -15.183 1.00 94.31 139 LYS A C 1
ATOM 1107 O O . LYS A 1 139 ? 22.084 7.782 -14.988 1.00 94.31 139 LYS A O 1
ATOM 1112 N N . SER A 1 140 ? 23.543 6.119 -15.315 1.00 95.19 140 SER A N 1
ATOM 1113 C CA . SER A 1 140 ? 24.720 6.996 -15.343 1.00 95.19 140 SER A CA 1
ATOM 1114 C C . SER A 1 140 ? 24.711 7.914 -16.567 1.00 95.19 140 SER A C 1
ATOM 1116 O O . SER A 1 140 ? 24.954 9.108 -16.417 1.00 95.19 140 SER A O 1
ATOM 1118 N N . LEU A 1 141 ? 24.346 7.397 -17.745 1.00 96.12 141 LEU A N 1
ATOM 1119 C CA . LEU A 1 141 ? 24.184 8.203 -18.958 1.00 96.12 141 LEU A CA 1
ATOM 1120 C C . LEU A 1 141 ? 23.015 9.200 -18.846 1.00 96.12 141 LEU A C 1
ATOM 1122 O O . LEU A 1 141 ? 23.156 10.365 -19.222 1.00 96.12 141 LEU A O 1
ATOM 1126 N N . ALA A 1 142 ? 21.886 8.774 -18.274 1.00 94.94 142 ALA A N 1
ATOM 1127 C CA . ALA A 1 142 ? 20.745 9.648 -18.010 1.00 94.94 142 ALA A CA 1
ATOM 1128 C C . ALA A 1 142 ? 21.096 10.791 -17.043 1.00 94.94 142 ALA A C 1
ATOM 1130 O O . ALA A 1 142 ? 20.759 11.947 -17.303 1.00 94.94 142 ALA A O 1
ATOM 1131 N N . ALA A 1 143 ? 21.849 10.497 -15.980 1.00 93.19 143 ALA A N 1
ATOM 1132 C CA . ALA A 1 143 ? 22.346 11.510 -15.053 1.00 93.19 143 ALA A CA 1
ATOM 1133 C C . ALA A 1 143 ? 23.291 12.506 -15.749 1.00 93.19 143 ALA A C 1
ATOM 1135 O O . ALA A 1 143 ? 23.204 13.706 -15.505 1.00 93.19 143 ALA A O 1
ATOM 1136 N N . THR A 1 144 ? 24.154 12.046 -16.664 1.00 94.50 144 THR A N 1
ATOM 1137 C CA . THR A 1 144 ? 24.991 12.943 -17.479 1.00 94.50 144 THR A CA 1
ATOM 1138 C C . THR A 1 144 ? 24.142 13.907 -18.312 1.00 94.50 144 THR A C 1
ATOM 1140 O O . THR A 1 144 ? 24.426 15.105 -18.315 1.00 94.50 144 THR A O 1
ATOM 1143 N N . HIS A 1 145 ? 23.074 13.426 -18.961 1.00 93.81 145 HIS A N 1
ATOM 1144 C CA . HIS A 1 145 ? 22.124 14.291 -19.674 1.00 93.81 145 HIS A CA 1
ATOM 1145 C C . HIS A 1 145 ? 21.520 15.360 -18.745 1.00 93.81 145 HIS A C 1
ATOM 1147 O O . HIS A 1 145 ? 21.529 16.546 -19.077 1.00 93.81 145 HIS A O 1
ATOM 1153 N N . GLU A 1 146 ? 21.018 14.960 -17.575 1.00 91.62 146 GLU A N 1
ATOM 1154 C CA . GLU A 1 146 ? 20.394 15.876 -16.612 1.00 91.62 146 GLU A CA 1
ATOM 1155 C C . GLU A 1 146 ? 21.384 16.917 -16.065 1.00 91.62 146 GLU A C 1
ATOM 1157 O O . GLU A 1 146 ? 21.065 18.104 -15.959 1.00 91.62 146 GLU A O 1
ATOM 1162 N N . HIS A 1 147 ? 22.615 16.505 -15.767 1.00 93.62 147 HIS A N 1
ATOM 1163 C CA . HIS A 1 147 ? 23.666 17.403 -15.295 1.00 93.62 147 HIS A CA 1
ATOM 1164 C C . HIS A 1 147 ? 24.075 18.439 -16.348 1.00 93.62 147 HIS A C 1
ATOM 1166 O O . HIS A 1 147 ? 24.374 19.577 -16.002 1.00 93.62 147 HIS A O 1
ATOM 1172 N N . ILE A 1 148 ? 24.047 18.087 -17.634 1.00 91.88 148 ILE A N 1
ATOM 1173 C CA . ILE A 1 148 ? 24.254 19.054 -18.720 1.00 91.88 148 ILE A CA 1
ATOM 1174 C C . ILE A 1 148 ? 23.083 20.040 -18.780 1.00 91.88 148 ILE A C 1
ATOM 1176 O O . ILE A 1 148 ? 23.290 21.250 -18.849 1.00 91.88 148 ILE A O 1
ATOM 1180 N N . ARG A 1 149 ? 21.841 19.541 -18.717 1.00 89.75 149 ARG A N 1
ATOM 1181 C CA . ARG A 1 149 ? 20.625 20.375 -18.773 1.00 89.75 149 ARG A CA 1
ATOM 1182 C C . ARG A 1 149 ? 20.519 21.347 -17.597 1.00 89.75 149 ARG A C 1
ATOM 1184 O O . ARG A 1 149 ? 20.030 22.457 -17.782 1.00 89.75 149 ARG A O 1
ATOM 1191 N N . SER A 1 150 ? 20.982 20.945 -16.414 1.00 90.38 150 SER A N 1
ATOM 1192 C CA . SER A 1 150 ? 21.033 21.794 -15.216 1.00 90.38 150 SER A CA 1
ATOM 1193 C C . SER A 1 150 ? 22.277 22.691 -15.142 1.00 90.38 150 SER A C 1
ATOM 1195 O O . SER A 1 150 ? 22.366 23.530 -14.249 1.00 90.38 150 SER A O 1
ATOM 1197 N N . GLY A 1 151 ? 23.230 22.545 -16.071 1.00 89.88 151 GLY A N 1
ATOM 1198 C CA . GLY A 1 151 ? 24.477 23.315 -16.111 1.00 89.88 151 GLY A CA 1
ATOM 1199 C C . GLY A 1 151 ? 25.575 22.828 -15.155 1.00 89.88 151 GLY A C 1
ATOM 1200 O O . GLY A 1 151 ? 26.625 23.465 -15.075 1.00 89.88 151 GLY A O 1
ATOM 1201 N N . ALA A 1 152 ? 25.368 21.706 -14.458 1.00 91.00 152 ALA A N 1
ATOM 1202 C CA . ALA A 1 152 ? 26.348 21.082 -13.566 1.00 91.00 152 ALA A CA 1
ATOM 1203 C C . ALA A 1 152 ? 27.548 20.458 -14.308 1.00 91.00 152 ALA A C 1
ATOM 1205 O O . ALA A 1 152 ? 28.633 20.354 -13.737 1.00 91.00 152 ALA A O 1
ATOM 1206 N N . ILE A 1 153 ? 27.365 20.060 -15.571 1.00 90.75 153 ILE A N 1
ATOM 1207 C CA . ILE A 1 153 ? 28.438 19.647 -16.487 1.00 90.75 153 ILE A CA 1
ATOM 1208 C C . ILE A 1 153 ? 28.430 20.593 -17.687 1.00 90.75 153 ILE A C 1
ATOM 1210 O O . ILE A 1 153 ? 27.383 20.818 -18.294 1.00 90.75 153 ILE A O 1
ATOM 1214 N N . GLN A 1 154 ? 29.600 21.122 -18.044 1.00 88.50 154 GLN A N 1
ATOM 1215 C CA . GLN A 1 154 ? 29.766 22.019 -19.186 1.00 88.50 154 GLN A CA 1
ATOM 1216 C C . GLN A 1 154 ? 30.430 21.259 -20.347 1.00 88.50 154 GLN A C 1
ATOM 1218 O O . GLN A 1 154 ? 31.578 20.837 -20.208 1.00 88.50 154 GLN A O 1
ATOM 1223 N N . PRO A 1 155 ? 29.735 21.040 -21.477 1.00 85.81 155 PRO A N 1
ATOM 1224 C CA . PRO A 1 155 ? 30.304 20.340 -22.625 1.00 85.81 155 PRO A CA 1
ATOM 1225 C C . PRO A 1 155 ? 31.431 21.150 -23.273 1.00 85.81 155 PRO A C 1
ATOM 1227 O O . PRO A 1 155 ? 31.344 22.374 -23.389 1.00 85.81 155 PRO A O 1
ATOM 1230 N N . SER A 1 156 ? 32.478 20.469 -23.743 1.00 79.00 156 SER A N 1
ATOM 1231 C CA . SER A 1 156 ? 33.513 21.124 -24.544 1.00 79.00 156 SER A CA 1
ATOM 1232 C C . SER A 1 156 ? 32.995 21.410 -25.962 1.00 79.00 156 SER A C 1
ATOM 1234 O O . SER A 1 156 ? 32.640 20.506 -26.717 1.00 79.00 156 SER A O 1
ATOM 1236 N N . GLY A 1 157 ? 32.919 22.695 -26.322 1.00 71.31 157 GLY A N 1
ATOM 1237 C CA . GLY A 1 157 ? 32.404 23.165 -27.615 1.00 71.31 157 GLY A CA 1
ATOM 1238 C C . GLY A 1 157 ? 30.917 23.561 -27.613 1.00 71.31 157 GLY A C 1
ATOM 1239 O O . GLY A 1 157 ? 30.220 23.450 -26.608 1.00 71.31 157 GLY A O 1
ATOM 1240 N N . LEU A 1 158 ? 30.420 24.063 -28.753 1.00 64.88 158 LEU A N 1
ATOM 1241 C CA . LEU A 1 158 ? 29.003 24.418 -28.931 1.00 64.88 158 LEU A CA 1
ATOM 1242 C C . LEU A 1 158 ? 28.155 23.155 -29.155 1.00 64.88 158 LEU A C 1
ATOM 1244 O O . LEU A 1 158 ? 27.856 22.786 -30.289 1.00 64.88 158 LEU A O 1
ATOM 1248 N N . MET A 1 159 ? 27.756 22.491 -28.072 1.00 77.12 159 MET A N 1
ATOM 1249 C CA . MET A 1 159 ? 26.682 21.498 -28.115 1.00 77.12 159 MET A CA 1
ATOM 1250 C C . MET A 1 159 ? 25.327 22.206 -27.986 1.00 77.12 159 MET A C 1
ATOM 1252 O O . MET A 1 159 ? 25.106 22.975 -27.052 1.00 77.12 159 MET A O 1
ATOM 1256 N N . ASP A 1 160 ? 24.404 21.941 -28.910 1.00 82.75 160 ASP A N 1
ATOM 1257 C CA . ASP A 1 160 ? 23.065 22.540 -28.910 1.00 82.75 160 ASP A CA 1
ATOM 1258 C C . ASP A 1 160 ? 22.154 21.832 -27.886 1.00 82.75 160 ASP A C 1
ATOM 1260 O O . ASP A 1 160 ? 21.381 20.926 -28.204 1.00 82.75 160 ASP A O 1
ATOM 1264 N N . VAL A 1 161 ? 22.301 22.217 -26.613 1.00 84.19 161 VAL A N 1
ATOM 1265 C CA . VAL A 1 161 ? 21.567 21.655 -25.461 1.00 84.19 161 VAL A CA 1
ATOM 1266 C C . VAL A 1 161 ? 20.034 21.675 -25.635 1.00 84.19 161 VAL A C 1
ATOM 1268 O O . VAL A 1 161 ? 19.386 20.723 -25.195 1.00 84.19 161 VAL A O 1
ATOM 1271 N N . PRO A 1 162 ? 19.409 22.695 -26.261 1.00 87.44 162 PRO A N 1
ATOM 1272 C CA . PRO A 1 162 ? 17.987 22.659 -26.614 1.00 87.44 162 PRO A CA 1
ATOM 1273 C C . PRO A 1 162 ? 17.558 21.488 -27.507 1.00 87.44 162 PRO A C 1
ATOM 1275 O O . PRO A 1 162 ? 16.438 21.002 -27.355 1.00 87.44 162 PRO A O 1
ATOM 1278 N N . ARG A 1 163 ? 18.421 21.023 -28.419 1.00 90.44 163 ARG A N 1
ATOM 1279 C CA . ARG A 1 163 ? 18.129 19.892 -29.319 1.00 90.44 163 ARG A CA 1
ATOM 1280 C C . ARG A 1 163 ? 18.328 18.529 -28.661 1.00 90.44 163 ARG A C 1
ATOM 1282 O O . ARG A 1 163 ? 17.832 17.528 -29.180 1.00 90.44 163 ARG A O 1
ATOM 1289 N N . LEU A 1 164 ? 19.056 18.479 -27.546 1.00 90.00 164 LEU A N 1
ATOM 1290 C CA . LEU A 1 164 ? 19.374 17.250 -26.831 1.00 90.00 164 LEU A CA 1
ATOM 1291 C C . LEU A 1 164 ? 18.148 16.698 -26.095 1.00 90.00 164 LEU A C 1
ATOM 1293 O O . LEU A 1 164 ? 17.615 17.330 -25.182 1.00 90.00 164 LEU A O 1
ATOM 1297 N N . GLN A 1 165 ? 17.747 15.482 -26.455 1.00 92.38 165 GLN A N 1
ATOM 1298 C CA . GLN A 1 165 ? 16.632 14.771 -25.836 1.00 92.38 165 GLN A CA 1
ATOM 1299 C C . GLN A 1 165 ? 17.114 13.869 -24.691 1.00 92.38 165 GLN A C 1
ATOM 1301 O O . GLN A 1 165 ? 18.247 13.375 -24.733 1.00 92.38 165 GLN A O 1
ATOM 1306 N N . PRO A 1 166 ? 16.274 13.610 -23.671 1.00 92.50 166 PRO A N 1
ATOM 1307 C CA . PRO A 1 166 ? 16.536 12.598 -22.649 1.00 92.50 166 PRO A CA 1
ATOM 1308 C C . PRO A 1 166 ? 16.332 11.202 -23.256 1.00 92.50 166 PRO A C 1
ATOM 1310 O O . PRO A 1 166 ? 15.375 10.493 -22.956 1.00 92.50 166 PRO A O 1
ATOM 1313 N N . ALA A 1 167 ? 17.183 10.829 -24.203 1.00 94.06 167 ALA A N 1
ATOM 1314 C CA . ALA A 1 167 ? 17.108 9.555 -24.891 1.00 94.06 167 ALA A CA 1
ATOM 1315 C C . ALA A 1 167 ? 18.478 9.134 -25.413 1.00 94.06 167 ALA A C 1
ATOM 1317 O O . ALA A 1 167 ? 19.334 9.975 -25.710 1.00 94.06 167 ALA A O 1
ATOM 1318 N N . GLY A 1 168 ? 18.673 7.828 -25.568 1.00 93.00 168 GLY A N 1
ATOM 1319 C CA . GLY A 1 168 ? 19.904 7.313 -26.144 1.00 93.00 168 GLY A CA 1
ATOM 1320 C C . GLY A 1 168 ? 20.089 5.810 -26.045 1.00 93.00 168 GLY A C 1
ATOM 1321 O O . GLY A 1 168 ? 19.244 5.083 -25.522 1.00 93.00 168 GLY A O 1
ATOM 1322 N N . PHE A 1 169 ? 21.235 5.364 -26.548 1.00 93.62 169 PHE A N 1
ATOM 1323 C CA . PHE A 1 169 ? 21.598 3.959 -26.650 1.00 93.62 169 PHE A CA 1
ATOM 1324 C C . PHE A 1 169 ? 22.950 3.698 -25.994 1.00 93.62 169 PHE A C 1
ATOM 1326 O O . PHE A 1 169 ? 23.898 4.462 -26.174 1.00 93.62 169 PHE A O 1
ATOM 1333 N N . VAL A 1 170 ? 23.053 2.579 -25.291 1.00 96.06 170 VAL A N 1
ATOM 1334 C CA . VAL A 1 170 ? 24.312 1.977 -24.861 1.00 96.06 170 VAL A CA 1
ATOM 1335 C C . VAL A 1 170 ? 24.517 0.707 -25.674 1.00 96.06 170 VAL A C 1
ATOM 1337 O O . VAL A 1 170 ? 23.643 -0.158 -25.697 1.00 96.06 170 VAL A O 1
ATOM 1340 N N . VAL A 1 171 ? 25.663 0.576 -26.334 1.00 94.75 171 VAL A N 1
ATOM 1341 C CA . VAL A 1 171 ? 26.029 -0.620 -27.096 1.00 94.75 171 VAL A CA 1
ATOM 1342 C C . VAL A 1 171 ? 27.306 -1.201 -26.509 1.00 94.75 171 VAL A C 1
ATOM 1344 O O . VAL A 1 171 ? 28.345 -0.543 -26.506 1.00 94.75 171 VAL A O 1
ATOM 1347 N N . ILE A 1 172 ? 27.223 -2.437 -26.019 1.00 94.50 172 ILE A N 1
ATOM 1348 C CA . ILE A 1 172 ? 28.387 -3.170 -25.523 1.00 94.50 172 ILE A CA 1
ATOM 1349 C C . ILE A 1 172 ? 29.004 -3.974 -26.658 1.00 94.50 172 ILE A C 1
ATOM 1351 O O . ILE A 1 172 ? 28.323 -4.810 -27.257 1.00 94.50 172 ILE A O 1
ATOM 1355 N N . HIS A 1 173 ? 30.287 -3.737 -26.917 1.00 90.75 173 HIS A N 1
ATOM 1356 C CA . HIS A 1 173 ? 31.088 -4.428 -27.926 1.00 90.75 173 HIS A CA 1
ATOM 1357 C C . HIS A 1 173 ? 32.089 -5.391 -27.274 1.00 90.75 173 HIS A C 1
ATOM 1359 O O . HIS A 1 173 ? 32.496 -5.166 -26.130 1.00 90.75 173 HIS A O 1
ATOM 1365 N N . PRO A 1 174 ? 32.507 -6.453 -27.987 1.00 84.75 174 PRO A N 1
ATOM 1366 C CA . PRO A 1 174 ? 33.544 -7.358 -27.502 1.00 84.75 174 PRO A CA 1
ATOM 1367 C C . PRO A 1 174 ? 34.910 -6.669 -27.368 1.00 84.75 174 PRO A C 1
ATOM 1369 O O . PRO A 1 174 ? 35.642 -6.990 -26.439 1.00 84.75 174 PRO A O 1
ATOM 1372 N N . ASP A 1 175 ? 35.232 -5.717 -28.251 1.00 80.00 175 ASP A N 1
ATOM 1373 C CA . ASP A 1 175 ? 36.472 -4.935 -28.213 1.00 80.00 175 ASP A CA 1
ATOM 1374 C C . ASP A 1 175 ? 36.265 -3.527 -28.812 1.00 80.00 175 ASP A C 1
ATOM 1376 O O . ASP A 1 175 ? 35.450 -3.341 -29.722 1.00 80.00 175 ASP A O 1
ATOM 1380 N N . LEU A 1 176 ? 37.002 -2.541 -28.296 1.00 78.62 176 LEU A N 1
ATOM 1381 C CA . LEU A 1 176 ? 37.096 -1.161 -28.783 1.00 78.62 176 LEU A CA 1
ATOM 1382 C C . LEU A 1 176 ? 38.581 -0.779 -28.819 1.00 78.62 176 LEU A C 1
ATOM 1384 O O . LEU A 1 176 ? 39.209 -0.640 -27.777 1.00 78.62 176 LEU A O 1
ATOM 1388 N N . ALA A 1 177 ? 39.117 -0.552 -30.020 1.00 70.38 177 ALA A N 1
ATOM 1389 C CA . ALA A 1 177 ? 40.560 -0.451 -30.266 1.00 70.38 177 ALA A CA 1
ATOM 1390 C C . ALA A 1 177 ? 41.317 0.633 -29.461 1.00 70.38 177 ALA A C 1
ATOM 1392 O O . ALA A 1 177 ? 42.514 0.481 -29.240 1.00 70.38 177 ALA A O 1
ATOM 1393 N N . ASP A 1 178 ? 40.645 1.708 -29.025 1.00 75.12 178 ASP A N 1
ATOM 1394 C CA . ASP A 1 178 ? 41.320 2.919 -28.522 1.00 75.12 178 ASP A CA 1
ATOM 1395 C C . ASP A 1 178 ? 40.933 3.331 -27.088 1.00 75.12 178 ASP A C 1
ATOM 1397 O O . ASP A 1 178 ? 41.674 4.071 -26.440 1.00 75.12 178 ASP A O 1
ATOM 1401 N N . ALA A 1 179 ? 39.757 2.924 -26.590 1.00 85.56 179 ALA A N 1
ATOM 1402 C CA . ALA A 1 179 ? 39.235 3.354 -25.290 1.00 85.56 179 ALA A CA 1
ATOM 1403 C C . ALA A 1 179 ? 38.096 2.443 -24.791 1.00 85.56 179 ALA A C 1
ATOM 1405 O O . ALA A 1 179 ? 37.309 1.957 -25.604 1.00 85.56 179 ALA A O 1
ATOM 1406 N N . PRO A 1 180 ? 37.922 2.297 -23.463 1.00 90.69 180 PRO A N 1
ATOM 1407 C CA . PRO A 1 180 ? 36.869 1.460 -22.879 1.00 90.69 180 PRO A CA 1
ATOM 1408 C C . PRO A 1 180 ? 35.448 1.982 -23.148 1.00 90.69 180 PRO A C 1
ATOM 1410 O O . PRO A 1 180 ? 34.491 1.214 -23.144 1.00 90.69 180 PRO A O 1
ATOM 1413 N N . MET A 1 181 ? 35.285 3.288 -23.385 1.00 93.62 181 MET A N 1
ATOM 1414 C CA . MET A 1 181 ? 34.006 3.910 -23.732 1.00 93.62 181 MET A CA 1
ATOM 1415 C C . MET A 1 181 ? 34.187 5.085 -24.695 1.00 93.62 181 MET A C 1
ATOM 1417 O O . MET A 1 181 ? 35.162 5.832 -24.603 1.00 93.62 181 MET A O 1
ATOM 1421 N N . ARG A 1 182 ? 33.215 5.274 -25.589 1.00 91.88 182 ARG A N 1
ATOM 1422 C CA . ARG A 1 182 ? 33.124 6.381 -26.546 1.00 91.88 182 ARG A CA 1
ATOM 1423 C C . ARG A 1 182 ? 31.713 6.962 -26.520 1.00 91.88 182 ARG A C 1
ATOM 1425 O O . ARG A 1 182 ? 30.740 6.235 -26.707 1.00 91.88 182 ARG A O 1
ATOM 1432 N N . LEU A 1 183 ? 31.615 8.272 -26.312 1.00 93.12 183 LEU A N 1
ATOM 1433 C CA . LEU A 1 183 ? 30.351 9.006 -26.287 1.00 93.12 183 LEU A CA 1
ATOM 1434 C C . LEU A 1 183 ? 30.184 9.810 -27.581 1.00 93.12 183 LEU A C 1
ATOM 1436 O O . LEU A 1 183 ? 31.108 10.488 -28.026 1.00 93.12 183 LEU A O 1
ATOM 1440 N N . SER A 1 184 ? 29.004 9.729 -28.180 1.00 92.56 184 SER A N 1
ATOM 1441 C CA . SER A 1 184 ? 28.641 10.419 -29.418 1.00 92.56 184 SER A CA 1
ATOM 1442 C C . SER A 1 184 ? 27.179 10.868 -29.382 1.00 92.56 184 SER A C 1
ATOM 1444 O O . SER A 1 184 ? 26.411 10.463 -28.503 1.00 92.56 184 SER A O 1
ATOM 1446 N N . LEU A 1 185 ? 26.802 11.717 -30.337 1.00 92.19 185 LEU A N 1
ATOM 1447 C CA . LEU A 1 185 ? 25.425 12.152 -30.545 1.00 92.19 185 LEU A CA 1
ATOM 1448 C C . LEU A 1 185 ? 24.889 11.587 -31.858 1.00 92.19 185 LEU A C 1
ATOM 1450 O O . LEU A 1 185 ? 25.560 11.631 -32.889 1.00 92.19 185 LEU A O 1
ATOM 1454 N N . LEU A 1 186 ? 23.662 11.086 -31.819 1.00 90.50 186 LEU A N 1
ATOM 1455 C CA . LEU A 1 186 ? 22.905 10.698 -33.001 1.00 90.50 186 LEU A CA 1
ATOM 1456 C C . LEU A 1 186 ? 21.909 11.803 -33.334 1.00 90.50 186 LEU A C 1
ATOM 1458 O O . LEU A 1 186 ? 21.135 12.214 -32.471 1.00 90.50 186 LEU A O 1
ATOM 1462 N N . GLU A 1 187 ? 21.948 12.292 -34.569 1.00 89.38 187 GLU A N 1
ATOM 1463 C CA . GLU A 1 187 ? 21.024 13.302 -35.078 1.00 89.38 187 GLU A CA 1
ATOM 1464 C C . GLU A 1 187 ? 19.881 12.634 -35.842 1.00 89.38 187 GLU A C 1
ATOM 1466 O O . GLU A 1 187 ? 20.094 12.014 -36.887 1.00 89.38 187 GLU A O 1
ATOM 1471 N N . GLY A 1 188 ? 18.673 12.760 -35.294 1.00 84.69 188 GLY A N 1
ATOM 1472 C CA . GLY A 1 188 ? 17.440 12.296 -35.916 1.00 84.69 188 GLY A CA 1
ATOM 1473 C C . GLY A 1 188 ? 16.979 13.196 -37.073 1.00 84.69 188 GLY A C 1
ATOM 1474 O O . GLY A 1 188 ? 17.474 14.316 -37.245 1.00 84.69 188 GLY A O 1
ATOM 1475 N N . PRO A 1 189 ? 15.997 12.742 -37.869 1.00 78.69 189 PRO A N 1
ATOM 1476 C CA . PRO A 1 189 ? 15.457 13.494 -39.009 1.00 78.69 189 PRO A CA 1
ATOM 1477 C C . PRO A 1 189 ? 14.776 14.816 -38.610 1.00 78.69 189 PRO A C 1
ATOM 1479 O O . PRO A 1 189 ? 14.743 15.765 -39.392 1.00 78.69 189 PRO A O 1
ATOM 1482 N N . ASP A 1 190 ? 14.276 14.907 -37.379 1.00 83.00 190 ASP A N 1
ATOM 1483 C CA . ASP A 1 190 ? 13.712 16.107 -36.748 1.00 83.00 190 ASP A CA 1
ATOM 1484 C C . ASP A 1 190 ? 14.782 17.043 -36.151 1.00 83.00 190 ASP A C 1
ATOM 1486 O O . ASP A 1 190 ? 14.456 18.016 -35.469 1.00 83.00 190 ASP A O 1
ATOM 1490 N N . LYS A 1 191 ? 16.067 16.763 -36.413 1.00 85.62 191 LYS A N 1
ATOM 1491 C CA . LYS A 1 191 ? 17.241 17.415 -35.815 1.00 85.62 191 LYS A CA 1
ATOM 1492 C C . LYS A 1 191 ? 17.370 17.208 -34.304 1.00 85.62 191 LYS A C 1
ATOM 1494 O O . LYS A 1 191 ? 18.234 17.859 -33.700 1.00 85.62 191 LYS A O 1
ATOM 1499 N N . ALA A 1 192 ? 16.577 16.334 -33.682 1.00 89.06 192 ALA A N 1
ATOM 1500 C CA . ALA A 1 192 ? 16.763 15.973 -32.284 1.00 89.06 192 ALA A CA 1
ATOM 1501 C C . ALA A 1 192 ? 18.084 15.218 -32.104 1.00 89.06 192 ALA A C 1
ATOM 1503 O O . ALA A 1 192 ? 18.478 14.410 -32.946 1.00 89.06 192 ALA A O 1
ATOM 1504 N N . LEU A 1 193 ? 18.775 15.487 -31.000 1.00 91.50 193 LEU A N 1
ATOM 1505 C CA . LEU A 1 193 ? 20.031 14.828 -30.658 1.00 91.50 193 LEU A CA 1
ATOM 1506 C C . LEU A 1 193 ? 19.780 13.798 -29.555 1.00 91.50 193 LEU A C 1
ATOM 1508 O O . LEU A 1 193 ? 19.212 14.130 -28.512 1.00 91.50 193 LEU A O 1
ATOM 1512 N N . LYS A 1 194 ? 20.223 12.560 -29.772 1.00 93.56 194 LYS A N 1
ATOM 1513 C CA . LYS A 1 194 ? 20.176 11.460 -28.797 1.00 93.56 194 LYS A CA 1
ATOM 1514 C C . LYS A 1 194 ? 21.584 11.022 -28.433 1.00 93.56 194 LYS A C 1
ATOM 1516 O O . LYS A 1 194 ? 22.504 11.126 -29.242 1.00 93.56 194 LYS A O 1
ATOM 1521 N N . TRP A 1 195 ? 21.755 10.482 -27.236 1.00 94.81 195 TRP A N 1
ATOM 1522 C CA . TRP A 1 195 ? 23.040 9.946 -26.806 1.00 94.81 195 TRP A CA 1
ATOM 1523 C C . TRP A 1 195 ? 23.337 8.588 -27.436 1.00 94.81 195 TRP A C 1
ATOM 1525 O O . TRP A 1 195 ? 22.459 7.732 -27.547 1.00 94.81 195 TRP A O 1
ATOM 1535 N N . ARG A 1 196 ? 24.604 8.350 -27.762 1.00 94.56 196 ARG A N 1
ATOM 1536 C CA . ARG A 1 196 ? 25.126 7.017 -28.054 1.00 94.56 196 ARG A CA 1
ATOM 1537 C C . ARG A 1 196 ? 26.419 6.788 -27.286 1.00 94.56 196 ARG A C 1
ATOM 1539 O O . ARG A 1 196 ? 27.392 7.516 -27.469 1.00 94.56 196 ARG A O 1
ATOM 1546 N N . LEU A 1 197 ? 26.414 5.756 -26.454 1.00 95.44 197 LEU A N 1
ATOM 1547 C CA . LEU A 1 197 ? 27.575 5.264 -25.727 1.00 95.44 197 LEU A CA 1
ATOM 1548 C C . LEU A 1 197 ? 27.958 3.890 -26.278 1.00 95.44 197 LEU A C 1
ATOM 1550 O O . LEU A 1 197 ? 27.239 2.914 -26.075 1.00 95.44 197 LEU A O 1
ATOM 1554 N N . ASP A 1 198 ? 29.097 3.805 -26.949 1.00 94.19 198 ASP A N 1
ATOM 1555 C CA . ASP A 1 198 ? 29.725 2.529 -27.285 1.00 94.19 198 ASP A CA 1
ATOM 1556 C C . ASP A 1 198 ? 30.732 2.197 -26.172 1.00 94.19 198 ASP A C 1
ATOM 1558 O O . ASP A 1 198 ? 31.566 3.036 -25.830 1.00 94.19 198 ASP A O 1
ATOM 1562 N N . ALA A 1 199 ? 30.647 1.010 -25.571 1.00 94.75 199 ALA A N 1
ATOM 1563 C CA . ALA A 1 199 ? 31.505 0.617 -24.451 1.00 94.75 199 ALA A CA 1
ATOM 1564 C C . ALA A 1 199 ? 31.946 -0.852 -24.533 1.00 94.75 199 ALA A C 1
ATOM 1566 O O . ALA A 1 199 ? 31.283 -1.676 -25.162 1.00 94.75 199 ALA A O 1
ATOM 1567 N N . THR A 1 200 ? 33.069 -1.187 -23.902 1.00 92.94 200 THR A N 1
ATOM 1568 C CA . THR A 1 200 ? 33.533 -2.570 -23.731 1.00 92.94 200 THR A CA 1
ATOM 1569 C C . THR A 1 200 ? 32.805 -3.241 -22.565 1.00 92.94 200 THR A C 1
ATOM 1571 O O . THR A 1 200 ? 32.205 -2.581 -21.710 1.00 92.94 200 THR A O 1
ATOM 1574 N N . TYR A 1 201 ? 32.864 -4.574 -22.495 1.00 89.69 201 TYR A N 1
ATOM 1575 C CA . TYR A 1 201 ? 32.236 -5.326 -21.403 1.00 89.69 201 TYR A CA 1
ATOM 1576 C C . TYR A 1 201 ? 32.776 -4.936 -20.013 1.00 89.69 201 TYR A C 1
ATOM 1578 O O . TYR A 1 201 ? 32.016 -4.900 -19.051 1.00 89.69 201 TYR A O 1
ATOM 1586 N N . GLU A 1 202 ? 34.054 -4.567 -19.887 1.00 91.19 202 GLU A N 1
ATOM 1587 C CA . GLU A 1 202 ? 34.634 -4.143 -18.600 1.00 91.19 202 GLU A CA 1
ATOM 1588 C C . GLU A 1 202 ? 33.983 -2.879 -18.010 1.00 91.19 202 GLU A C 1
ATOM 1590 O O . GLU A 1 202 ? 33.962 -2.714 -16.792 1.00 91.19 202 GLU A O 1
ATOM 1595 N N . VAL A 1 203 ? 33.403 -1.991 -18.828 1.00 92.88 203 VAL A N 1
ATOM 1596 C CA . VAL A 1 203 ? 32.708 -0.788 -18.331 1.00 92.88 203 VAL A CA 1
ATOM 1597 C C . VAL A 1 203 ? 31.459 -1.164 -17.539 1.00 92.88 203 VAL A C 1
ATOM 1599 O O . VAL A 1 203 ? 31.085 -0.481 -16.583 1.00 92.88 203 VAL A O 1
ATOM 1602 N N . VAL A 1 204 ? 30.824 -2.274 -17.907 1.00 90.06 204 VAL A N 1
ATOM 1603 C CA . VAL A 1 204 ? 29.611 -2.789 -17.265 1.00 90.06 204 VAL A CA 1
ATOM 1604 C C . VAL A 1 204 ? 29.882 -3.209 -15.816 1.00 90.06 204 VAL A C 1
ATOM 1606 O O . VAL A 1 204 ? 29.006 -3.062 -14.963 1.00 90.06 204 VAL A O 1
ATOM 1609 N N . SER A 1 205 ? 31.099 -3.675 -15.517 1.00 88.06 205 SER A N 1
ATOM 1610 C CA . SER A 1 205 ? 31.523 -4.052 -14.164 1.00 88.06 205 SER A CA 1
ATOM 1611 C C . SER A 1 205 ? 32.104 -2.891 -13.354 1.00 88.06 205 SER A C 1
ATOM 1613 O O . SER A 1 205 ? 32.430 -3.073 -12.183 1.00 88.06 205 SER A O 1
ATOM 1615 N N . TRP A 1 206 ? 32.255 -1.698 -13.937 1.00 92.62 206 TRP A N 1
ATOM 1616 C CA . TRP A 1 206 ? 32.704 -0.534 -13.177 1.00 92.62 206 TRP A CA 1
ATOM 1617 C C . TRP A 1 206 ? 31.669 -0.113 -12.130 1.00 92.62 206 TRP A C 1
ATOM 1619 O O . TRP A 1 206 ? 30.453 -0.247 -12.298 1.00 92.62 206 TRP A O 1
ATOM 1629 N N . GLU A 1 207 ? 32.179 0.455 -11.042 1.00 89.81 207 GLU A N 1
ATOM 1630 C CA . GLU A 1 207 ? 31.353 1.132 -10.053 1.00 89.81 207 GLU A CA 1
ATOM 1631 C C . GLU A 1 207 ? 30.678 2.368 -10.651 1.00 89.81 207 GLU A C 1
ATOM 1633 O O . GLU A 1 207 ? 31.215 3.032 -11.546 1.00 89.81 207 GLU A O 1
ATOM 1638 N N . ARG A 1 208 ? 29.516 2.715 -10.094 1.00 91.19 208 ARG A N 1
ATOM 1639 C CA . ARG A 1 208 ? 28.711 3.865 -10.516 1.00 91.19 208 ARG A CA 1
ATOM 1640 C C . ARG A 1 208 ? 29.521 5.167 -10.567 1.00 91.19 208 ARG A C 1
ATOM 1642 O O . ARG A 1 208 ? 29.410 5.908 -11.539 1.00 91.19 208 ARG A O 1
ATOM 1649 N N . GLU A 1 209 ? 30.342 5.447 -9.554 1.00 91.19 209 GLU A N 1
ATOM 1650 C CA . GLU A 1 209 ? 31.168 6.666 -9.498 1.00 91.19 209 GLU A CA 1
ATOM 1651 C C . GLU A 1 209 ? 32.145 6.742 -10.673 1.00 91.19 209 GLU A C 1
ATOM 1653 O O . GLU A 1 209 ? 32.209 7.756 -11.367 1.00 91.19 209 GLU A O 1
ATOM 1658 N N . LYS A 1 210 ? 32.842 5.636 -10.958 1.00 94.25 210 LYS A N 1
ATOM 1659 C CA . LYS A 1 210 ? 33.784 5.545 -12.076 1.00 94.25 210 LYS A CA 1
ATOM 1660 C C . LYS A 1 210 ? 33.077 5.717 -13.422 1.00 94.25 210 LYS A C 1
ATOM 1662 O O . LYS A 1 210 ? 33.610 6.406 -14.292 1.00 94.25 210 LYS A O 1
ATOM 1667 N N . GLN A 1 211 ? 31.888 5.130 -13.598 1.00 95.50 211 GLN A N 1
ATOM 1668 C CA . GLN A 1 211 ? 31.079 5.317 -14.811 1.00 95.50 211 GLN A CA 1
ATOM 1669 C C . GLN A 1 211 ? 30.694 6.793 -15.001 1.00 95.50 211 GLN A C 1
ATOM 1671 O O . GLN A 1 211 ? 30.932 7.353 -16.071 1.00 95.50 211 GLN A O 1
ATOM 1676 N N . ARG A 1 212 ? 30.159 7.442 -13.957 1.00 94.62 212 ARG A N 1
ATOM 1677 C CA . ARG A 1 212 ? 29.728 8.850 -14.000 1.00 94.62 212 ARG A CA 1
ATOM 1678 C C . ARG A 1 212 ? 30.887 9.817 -14.239 1.00 94.62 212 ARG A C 1
ATOM 1680 O O . ARG A 1 212 ? 30.758 10.712 -15.069 1.00 94.62 212 ARG A O 1
ATOM 1687 N N . GLU A 1 213 ? 32.014 9.622 -13.563 1.00 95.38 213 GLU A N 1
ATOM 1688 C CA . GLU A 1 213 ? 33.212 10.452 -13.736 1.00 95.38 213 GLU A CA 1
ATOM 1689 C C . GLU A 1 213 ? 33.812 10.293 -15.141 1.00 95.38 213 GLU A C 1
ATOM 1691 O O . GLU A 1 213 ? 34.204 11.274 -15.770 1.00 95.38 213 GLU A O 1
ATOM 1696 N N . SER A 1 214 ? 33.827 9.072 -15.682 1.00 95.62 214 SER A N 1
ATOM 1697 C CA . SER A 1 214 ? 34.326 8.833 -17.042 1.00 95.62 214 SER A CA 1
ATOM 1698 C C . SER A 1 214 ? 33.429 9.487 -18.098 1.00 95.62 214 SER A C 1
ATOM 1700 O O . SER A 1 214 ? 33.933 10.158 -18.996 1.00 95.62 214 SER A O 1
ATOM 1702 N N . LEU A 1 215 ? 32.101 9.373 -17.956 1.00 95.62 215 LEU A N 1
ATOM 1703 C CA . LEU A 1 215 ? 31.136 10.065 -18.821 1.00 95.62 215 LEU A CA 1
ATOM 1704 C C . LEU A 1 215 ? 31.275 11.587 -18.728 1.00 95.62 215 LEU A C 1
ATOM 1706 O O . LEU A 1 215 ? 31.273 12.266 -19.752 1.00 95.62 215 LEU A O 1
ATOM 1710 N N . ARG A 1 216 ? 31.440 12.126 -17.514 1.00 95.12 216 ARG A N 1
ATOM 1711 C CA . ARG A 1 216 ? 31.683 13.555 -17.292 1.00 95.12 216 ARG A CA 1
ATOM 1712 C C . ARG A 1 216 ? 32.927 14.034 -18.041 1.00 95.12 216 ARG A C 1
ATOM 1714 O O . ARG A 1 216 ? 32.838 15.009 -18.780 1.00 95.12 216 ARG A O 1
ATOM 1721 N N . ARG A 1 217 ? 34.057 13.330 -17.910 1.00 93.19 217 ARG A N 1
ATOM 1722 C CA . ARG A 1 217 ? 35.303 13.680 -18.615 1.00 93.19 217 ARG A CA 1
ATOM 1723 C C . ARG A 1 217 ? 35.139 13.661 -20.128 1.00 93.19 217 ARG A C 1
ATOM 1725 O O . ARG A 1 217 ? 35.617 14.577 -20.785 1.00 93.19 217 ARG A O 1
ATOM 1732 N N . LEU A 1 218 ? 34.440 12.664 -20.676 1.00 92.00 218 LEU A N 1
ATOM 1733 C CA . LEU A 1 218 ? 34.160 12.604 -22.116 1.00 92.00 218 LEU A CA 1
ATOM 1734 C C . LEU A 1 218 ? 33.384 13.831 -22.606 1.00 92.00 218 LEU A C 1
ATOM 1736 O O . LEU A 1 218 ? 33.639 14.309 -23.706 1.00 92.00 218 LEU A O 1
ATOM 1740 N N . VAL A 1 219 ? 32.469 14.354 -21.789 1.00 92.12 219 VAL A N 1
ATOM 1741 C CA . VAL A 1 219 ? 31.705 15.566 -22.107 1.00 92.12 219 VAL A CA 1
ATOM 1742 C C . VAL A 1 219 ? 32.563 16.834 -21.977 1.00 92.12 219 VAL A C 1
ATOM 1744 O O . VAL A 1 219 ? 32.496 17.709 -22.840 1.00 92.12 219 VAL A O 1
ATOM 1747 N N . GLU A 1 220 ? 33.378 16.942 -20.925 1.00 91.06 220 GLU A N 1
ATOM 1748 C CA . GLU A 1 220 ? 34.161 18.149 -20.600 1.00 91.06 220 GLU A CA 1
ATOM 1749 C C . GLU A 1 220 ? 35.474 18.294 -21.394 1.00 91.06 220 GLU A C 1
ATOM 1751 O O . GLU A 1 220 ? 35.990 19.405 -21.495 1.00 91.06 220 GLU A O 1
ATOM 1756 N N . GLN A 1 221 ? 36.052 17.210 -21.926 1.00 84.50 221 GLN A N 1
ATOM 1757 C CA . GLN A 1 221 ? 37.429 17.220 -22.458 1.00 84.50 221 GLN A CA 1
ATOM 1758 C C . GLN A 1 221 ? 37.551 17.087 -23.979 1.00 84.50 221 GLN A C 1
ATOM 1760 O O . GLN A 1 221 ? 38.625 17.374 -24.511 1.00 84.50 221 GLN A O 1
ATOM 1765 N N . GLY A 1 222 ? 36.520 16.637 -24.695 1.00 69.50 222 GLY A N 1
ATOM 1766 C CA . GLY A 1 222 ? 36.649 16.349 -26.124 1.00 69.50 222 GLY A CA 1
ATOM 1767 C C . GLY A 1 222 ? 35.413 16.690 -26.950 1.00 69.50 222 GLY A C 1
ATOM 1768 O O . GLY A 1 222 ? 34.292 16.626 -26.442 1.00 69.50 222 GLY A O 1
ATOM 1769 N N . PRO A 1 223 ? 35.596 17.024 -28.243 1.00 69.50 223 PRO A N 1
ATOM 1770 C CA . PRO A 1 223 ? 34.472 17.265 -29.130 1.00 69.50 223 PRO A CA 1
ATOM 1771 C C . PRO A 1 223 ? 33.646 15.981 -29.258 1.00 69.50 223 PRO A C 1
ATOM 1773 O O . PRO A 1 223 ? 34.151 14.934 -29.668 1.00 69.50 223 PRO A O 1
ATOM 1776 N N . ILE A 1 224 ? 32.362 16.067 -28.920 1.00 82.44 224 ILE A N 1
ATOM 1777 C CA . ILE A 1 224 ? 31.427 14.954 -29.061 1.00 82.44 224 ILE A CA 1
ATOM 1778 C C . ILE A 1 224 ? 31.043 14.863 -30.537 1.00 82.44 224 ILE A C 1
ATOM 1780 O O . ILE A 1 224 ? 30.401 15.762 -31.080 1.00 82.44 224 ILE A O 1
ATOM 1784 N N . SER A 1 225 ? 31.456 13.788 -31.205 1.00 82.94 225 SER A N 1
ATOM 1785 C CA . SER A 1 225 ? 31.130 13.576 -32.615 1.00 82.94 225 SER A CA 1
ATOM 1786 C C . SER A 1 225 ? 29.624 13.383 -32.798 1.00 82.94 225 SER A C 1
ATOM 1788 O O . SER A 1 225 ? 29.016 12.608 -32.052 1.00 82.94 225 SER A O 1
ATOM 1790 N N . SER A 1 226 ? 29.043 14.016 -33.817 1.00 81.38 226 SER A N 1
ATOM 1791 C CA . SER A 1 226 ? 27.674 13.752 -34.257 1.00 81.38 226 SER A CA 1
ATOM 1792 C C . SER A 1 226 ? 27.654 12.870 -35.505 1.00 81.38 226 SER A C 1
ATOM 1794 O O . SER A 1 226 ? 28.493 13.002 -36.399 1.00 81.38 226 SER A O 1
ATOM 1796 N N . ALA A 1 227 ? 26.689 11.960 -35.570 1.00 84.00 227 ALA A N 1
ATOM 1797 C CA . ALA A 1 227 ? 26.424 11.126 -36.735 1.00 84.00 227 ALA A CA 1
ATOM 1798 C C . ALA A 1 227 ? 24.912 11.082 -37.007 1.00 84.00 227 ALA A C 1
ATOM 1800 O O . ALA A 1 227 ? 24.128 11.213 -36.068 1.00 84.00 227 ALA A O 1
ATOM 1801 N N . PRO A 1 228 ? 24.471 10.888 -38.263 1.00 78.62 228 PRO A N 1
ATOM 1802 C CA . PRO A 1 228 ? 23.056 10.671 -38.542 1.00 78.62 228 PRO A CA 1
ATOM 1803 C C . PRO A 1 228 ? 22.562 9.402 -37.834 1.00 78.62 228 PRO A C 1
ATOM 1805 O O . PRO A 1 228 ? 23.252 8.376 -37.848 1.00 78.62 228 PRO A O 1
ATOM 1808 N N . ASP A 1 229 ? 21.368 9.464 -37.245 1.00 78.75 229 ASP A N 1
ATOM 1809 C CA . ASP A 1 229 ? 20.692 8.323 -36.620 1.00 78.75 229 ASP A CA 1
ATOM 1810 C C . ASP A 1 229 ? 20.222 7.337 -37.706 1.00 78.75 229 ASP A C 1
ATOM 1812 O O . ASP A 1 229 ? 19.089 7.372 -38.183 1.00 78.75 229 ASP A O 1
ATOM 1816 N N . ARG A 1 230 ? 21.144 6.485 -38.175 1.00 64.81 230 ARG A N 1
ATOM 1817 C CA . ARG A 1 230 ? 20.860 5.469 -39.203 1.00 64.81 230 ARG A CA 1
ATOM 1818 C C . ARG A 1 230 ? 20.062 4.283 -38.659 1.00 64.81 230 ARG A C 1
ATOM 1820 O O . ARG A 1 230 ? 19.435 3.596 -39.454 1.00 64.81 230 ARG A O 1
ATOM 1827 N N . ASP A 1 231 ? 20.043 4.086 -37.339 1.00 55.94 231 ASP A N 1
ATOM 1828 C CA . ASP A 1 231 ? 19.266 3.023 -36.686 1.00 55.94 231 ASP A CA 1
ATOM 1829 C C . ASP A 1 231 ? 17.745 3.310 -36.740 1.00 55.94 231 ASP A C 1
ATOM 1831 O O . ASP A 1 231 ? 16.948 2.392 -36.557 1.00 55.94 231 ASP A O 1
ATOM 1835 N N . GLU A 1 232 ? 17.325 4.556 -37.013 1.00 49.97 232 GLU A N 1
ATOM 1836 C CA . GLU A 1 232 ? 15.921 4.917 -37.294 1.00 49.97 232 GLU A CA 1
ATOM 1837 C C . GLU A 1 232 ? 15.559 4.927 -38.790 1.00 49.97 232 GLU A C 1
ATOM 1839 O O . GLU A 1 232 ? 14.376 4.974 -39.122 1.00 49.97 232 GLU A O 1
ATOM 1844 N N . ALA A 1 233 ? 16.545 4.883 -39.694 1.00 36.66 233 ALA A N 1
ATOM 1845 C CA . ALA A 1 233 ? 16.349 5.109 -41.129 1.00 36.66 233 ALA A CA 1
ATOM 1846 C C . ALA A 1 233 ? 16.113 3.835 -41.968 1.00 36.66 233 ALA A C 1
ATOM 1848 O O . ALA A 1 233 ? 15.812 3.953 -43.157 1.00 36.66 233 ALA A O 1
ATOM 1849 N N . GLU A 1 234 ? 16.193 2.633 -41.386 1.00 38.97 234 GLU A N 1
ATOM 1850 C CA . GLU A 1 234 ? 15.648 1.416 -42.011 1.00 38.97 234 GLU A CA 1
ATOM 1851 C C . GLU A 1 234 ? 14.118 1.440 -41.886 1.00 38.97 234 GLU A C 1
ATOM 1853 O O . GLU A 1 234 ? 13.498 0.900 -40.970 1.00 38.97 234 GLU A O 1
ATOM 1858 N N . ALA A 1 235 ? 13.521 2.201 -42.799 1.00 37.34 235 ALA A N 1
ATOM 1859 C CA . ALA A 1 235 ? 12.098 2.410 -42.927 1.00 37.34 235 ALA A CA 1
ATOM 1860 C C . ALA A 1 235 ? 11.379 1.122 -43.353 1.00 37.34 235 ALA A C 1
ATOM 1862 O O . ALA A 1 235 ? 11.638 0.594 -44.428 1.00 37.34 235 ALA A O 1
ATOM 1863 N N . VAL A 1 236 ? 10.411 0.720 -42.526 1.00 37.75 236 VAL A N 1
ATOM 1864 C CA . VAL A 1 236 ? 9.062 0.296 -42.938 1.00 37.75 236 VAL A CA 1
ATOM 1865 C C . VAL A 1 236 ? 9.040 -0.648 -44.147 1.00 37.75 236 VAL A C 1
ATOM 1867 O O . VAL A 1 236 ? 8.418 -0.353 -45.165 1.00 37.75 236 VAL A O 1
ATOM 1870 N N . GLU A 1 237 ? 9.651 -1.824 -44.031 1.00 34.09 237 GLU A N 1
ATOM 1871 C CA . GLU A 1 237 ? 8.990 -2.970 -44.650 1.00 34.09 237 GLU A CA 1
ATOM 1872 C C . GLU A 1 237 ? 7.795 -3.296 -43.759 1.00 34.09 237 GLU A C 1
ATOM 1874 O O . GLU A 1 237 ? 7.912 -3.364 -42.534 1.00 34.09 237 GLU A O 1
ATOM 1879 N N . SER A 1 238 ? 6.615 -3.353 -44.371 1.00 40.47 238 SER A N 1
ATOM 1880 C CA . SER A 1 238 ? 5.367 -3.697 -43.708 1.00 40.47 238 SER A CA 1
ATOM 1881 C C . SER A 1 238 ? 5.493 -5.098 -43.117 1.00 40.47 238 SER A C 1
ATOM 1883 O O . SER A 1 238 ? 5.199 -6.085 -43.788 1.00 40.47 238 SER A O 1
ATOM 1885 N N . GLU A 1 239 ? 5.961 -5.190 -41.876 1.00 46.41 239 GLU A N 1
ATOM 1886 C CA . GLU A 1 239 ? 5.775 -6.386 -41.072 1.00 46.41 239 GLU A CA 1
ATOM 1887 C C . GLU A 1 239 ? 4.265 -6.577 -40.947 1.00 46.41 239 GLU A C 1
ATOM 1889 O O . GLU A 1 239 ? 3.556 -5.703 -40.435 1.00 46.41 239 GLU A O 1
ATOM 1894 N N . ASP A 1 240 ? 3.785 -7.679 -41.526 1.00 44.56 240 ASP A N 1
ATOM 1895 C CA . ASP A 1 240 ? 2.378 -8.044 -41.557 1.00 44.56 240 ASP A CA 1
ATOM 1896 C C . ASP A 1 240 ? 1.760 -7.849 -40.177 1.00 44.56 240 ASP A C 1
ATOM 1898 O O . ASP A 1 240 ? 2.318 -8.266 -39.157 1.00 44.56 240 ASP A O 1
ATOM 1902 N N . ALA A 1 241 ? 0.594 -7.201 -40.166 1.00 42.50 241 ALA A N 1
ATOM 1903 C CA . ALA A 1 241 ? -0.235 -7.033 -38.989 1.00 42.50 241 ALA A CA 1
ATOM 1904 C C . ALA A 1 241 ? -0.431 -8.405 -38.330 1.00 42.50 241 ALA A C 1
ATOM 1906 O O . ALA A 1 241 ? -1.238 -9.218 -38.782 1.00 42.50 241 ALA A O 1
ATOM 1907 N N . SER A 1 242 ? 0.354 -8.678 -37.285 1.00 44.16 242 SER A N 1
ATOM 1908 C CA . SER A 1 242 ? 0.263 -9.906 -36.508 1.00 44.16 242 SER A CA 1
ATOM 1909 C C . SER A 1 242 ? -1.183 -10.026 -36.030 1.00 44.16 242 SER A C 1
ATOM 1911 O O . SER A 1 242 ? -1.633 -9.188 -35.253 1.00 44.16 242 SER A O 1
ATOM 1913 N N . SER A 1 243 ? -1.895 -11.021 -36.574 1.00 46.25 243 SER A N 1
ATOM 1914 C CA . SER A 1 243 ? -3.187 -11.575 -36.152 1.00 46.25 243 SER A CA 1
ATOM 1915 C C . SER A 1 243 ? -3.994 -10.708 -35.172 1.00 46.25 243 SER A C 1
ATOM 1917 O O . SER A 1 243 ? -3.669 -10.640 -33.990 1.00 46.25 243 SER A O 1
ATOM 1919 N N . ALA A 1 244 ? -5.140 -10.196 -35.634 1.00 56.47 244 ALA A N 1
ATOM 1920 C CA . ALA A 1 244 ? -6.142 -9.427 -34.880 1.00 56.47 244 ALA A CA 1
ATOM 1921 C C . ALA A 1 244 ? -6.714 -10.095 -33.602 1.00 56.47 244 ALA A C 1
ATOM 1923 O O . ALA A 1 244 ? -7.609 -9.543 -32.966 1.00 56.47 244 ALA A O 1
ATOM 1924 N N . ALA A 1 245 ? -6.258 -11.294 -33.233 1.00 77.19 245 ALA A N 1
ATOM 1925 C CA . ALA A 1 245 ? -6.752 -12.040 -32.086 1.00 77.19 245 ALA A CA 1
ATOM 1926 C C . ALA A 1 245 ? -5.957 -11.724 -30.811 1.00 77.19 245 ALA A C 1
ATOM 1928 O O . ALA A 1 245 ? -4.747 -11.950 -30.741 1.00 77.19 245 ALA A O 1
ATOM 1929 N N . LEU A 1 246 ? -6.671 -11.284 -29.774 1.00 93.38 246 LEU A N 1
ATOM 1930 C CA . LEU A 1 246 ? -6.117 -11.011 -28.448 1.00 93.38 246 LEU A CA 1
ATOM 1931 C C . LEU A 1 246 ? -5.454 -12.269 -27.845 1.00 93.38 246 LEU A C 1
ATOM 1933 O O . LEU A 1 246 ? -5.910 -13.396 -28.098 1.00 93.38 246 LEU A O 1
ATOM 1937 N N . PRO A 1 247 ? -4.361 -12.121 -27.074 1.00 95.75 247 PRO A N 1
ATOM 1938 C CA . PRO A 1 247 ? -3.746 -13.240 -26.379 1.00 95.75 247 PRO A CA 1
ATOM 1939 C C . PRO A 1 247 ? -4.587 -13.751 -25.215 1.00 95.75 247 PRO A C 1
ATOM 1941 O O . PRO A 1 247 ? -5.504 -13.100 -24.725 1.00 95.75 247 PRO A O 1
ATOM 1944 N N . ARG A 1 248 ? -4.179 -14.927 -24.743 1.00 97.56 248 ARG A N 1
ATOM 1945 C CA . ARG A 1 248 ? -4.674 -15.529 -23.508 1.00 97.56 248 ARG A CA 1
ATOM 1946 C C . ARG A 1 248 ? -3.764 -15.106 -22.377 1.00 97.56 248 ARG A C 1
ATOM 1948 O O . ARG A 1 248 ? -2.547 -15.301 -22.491 1.00 97.56 248 ARG A O 1
ATOM 1955 N N . VAL A 1 249 ? -4.337 -14.533 -21.329 1.00 98.50 249 VAL A N 1
ATOM 1956 C CA . VAL A 1 249 ? -3.573 -13.904 -20.251 1.00 98.50 249 VAL A CA 1
ATOM 1957 C C . VAL A 1 249 ? -3.916 -14.566 -18.927 1.00 98.50 249 VAL A C 1
ATOM 1959 O O . VAL A 1 249 ? -5.054 -14.491 -18.465 1.00 98.50 249 VAL A O 1
ATOM 1962 N N . LEU A 1 250 ? -2.921 -15.188 -18.299 1.00 98.62 250 LEU A N 1
ATOM 1963 C CA . LEU A 1 250 ? -3.047 -15.706 -16.943 1.00 98.62 250 LEU A CA 1
ATOM 1964 C C . LEU A 1 250 ? -2.387 -14.738 -15.967 1.00 98.62 250 LEU A C 1
ATOM 1966 O O . LEU A 1 250 ? -1.179 -14.507 -16.033 1.00 98.62 250 LEU A O 1
ATOM 1970 N N . VAL A 1 251 ? -3.175 -14.182 -15.053 1.00 98.56 251 VAL A N 1
ATOM 1971 C CA . VAL A 1 251 ? -2.676 -13.282 -14.012 1.00 98.56 251 VAL A CA 1
ATOM 1972 C C . VAL A 1 251 ? -2.419 -14.089 -12.735 1.00 98.56 251 VAL A C 1
ATOM 1974 O O . VAL A 1 251 ? -3.300 -14.801 -12.257 1.00 98.56 251 VAL A O 1
ATOM 1977 N N . LEU A 1 252 ? -1.205 -14.007 -12.194 1.00 98.19 252 LEU A N 1
ATOM 1978 C CA . LEU A 1 252 ? -0.737 -14.808 -11.068 1.00 98.19 252 LEU A CA 1
ATOM 1979 C C . LEU A 1 252 ? -0.587 -13.965 -9.802 1.00 98.19 252 LEU A C 1
ATOM 1981 O O . LEU A 1 252 ? 0.149 -12.975 -9.771 1.00 98.19 252 LEU A O 1
ATOM 1985 N N . SER A 1 253 ? -1.252 -14.418 -8.743 1.00 97.38 253 SER A N 1
ATOM 1986 C CA . SER A 1 253 ? -1.024 -13.986 -7.367 1.00 97.38 253 SER A CA 1
ATOM 1987 C C . SER A 1 253 ? -0.096 -14.972 -6.662 1.00 97.38 253 SER A C 1
ATOM 1989 O O . SER A 1 253 ? -0.296 -16.184 -6.752 1.00 97.38 253 SER A O 1
ATOM 1991 N N . LEU A 1 254 ? 0.883 -14.446 -5.924 1.00 94.75 254 LEU A N 1
ATOM 1992 C CA . LEU A 1 254 ? 1.816 -15.230 -5.104 1.00 94.75 254 LEU A CA 1
ATOM 1993 C C . LEU A 1 254 ? 1.563 -15.070 -3.595 1.00 94.75 254 LEU A C 1
ATOM 1995 O O . LEU A 1 254 ? 2.335 -15.550 -2.774 1.00 94.75 254 LEU A O 1
ATOM 1999 N N . GLY A 1 255 ? 0.491 -14.376 -3.206 1.00 88.50 255 GLY A N 1
ATOM 2000 C CA . GLY A 1 255 ? 0.188 -14.093 -1.805 1.00 88.50 255 GLY A CA 1
ATOM 2001 C C . GLY A 1 255 ? -1.093 -13.283 -1.641 1.00 88.50 255 GLY A C 1
ATOM 2002 O O . GLY A 1 255 ? -1.482 -12.552 -2.554 1.00 88.50 255 GLY A O 1
ATOM 2003 N N . LEU A 1 256 ? -1.727 -13.395 -0.469 1.00 87.75 256 LEU A N 1
ATOM 2004 C CA . LEU A 1 256 ? -3.062 -12.839 -0.193 1.00 87.75 256 LEU A CA 1
ATOM 2005 C C . LEU A 1 256 ? -3.167 -11.338 -0.505 1.00 87.75 256 LEU A C 1
ATOM 2007 O O . LEU A 1 256 ? -4.145 -10.906 -1.107 1.00 87.75 256 LEU A O 1
ATOM 2011 N N . ALA A 1 257 ? -2.120 -10.565 -0.203 1.00 84.38 257 ALA A N 1
ATOM 2012 C CA . ALA A 1 257 ? -2.067 -9.125 -0.466 1.00 84.38 257 ALA A CA 1
ATOM 2013 C C . ALA A 1 257 ? -2.175 -8.748 -1.962 1.00 84.38 257 ALA A C 1
ATOM 2015 O O . ALA A 1 257 ? -2.471 -7.604 -2.291 1.00 84.38 257 ALA A O 1
ATOM 2016 N N . SER A 1 258 ? -1.947 -9.692 -2.883 1.00 89.31 258 SER A N 1
ATOM 2017 C CA . SER A 1 258 ? -2.068 -9.464 -4.332 1.00 89.31 258 SER A CA 1
ATOM 2018 C C . SER A 1 258 ? -3.356 -10.018 -4.948 1.00 89.31 258 SER A C 1
ATOM 2020 O O . SER A 1 258 ? -3.658 -9.696 -6.097 1.00 89.31 258 SER A O 1
ATOM 2022 N N . ASP A 1 259 ? -4.138 -10.817 -4.214 1.00 92.38 259 ASP A N 1
ATOM 2023 C CA . ASP A 1 259 ? -5.348 -11.474 -4.731 1.00 92.38 259 ASP A CA 1
ATOM 2024 C C . ASP A 1 259 ? -6.348 -10.478 -5.311 1.00 92.38 259 ASP A C 1
ATOM 2026 O O . ASP A 1 259 ? -6.900 -10.682 -6.396 1.00 92.38 259 ASP A O 1
ATOM 2030 N N . TYR A 1 260 ? -6.581 -9.400 -4.562 1.00 91.69 260 TYR A N 1
ATOM 2031 C CA . TYR A 1 260 ? -7.528 -8.358 -4.924 1.00 91.69 260 TYR A CA 1
ATOM 2032 C C . TYR A 1 260 ? -7.121 -7.683 -6.240 1.00 91.69 260 TYR A C 1
ATOM 2034 O O . TYR A 1 260 ? -7.919 -7.611 -7.176 1.00 91.69 260 TYR A O 1
ATOM 2042 N N . GLY A 1 261 ? -5.851 -7.277 -6.350 1.00 92.50 261 GLY A N 1
ATOM 2043 C CA . GLY A 1 261 ? -5.307 -6.663 -7.560 1.00 92.50 261 GLY A CA 1
ATOM 2044 C C . GLY A 1 261 ? -5.392 -7.591 -8.772 1.00 92.50 261 GLY A C 1
ATOM 2045 O O . GLY A 1 261 ? -5.891 -7.192 -9.819 1.00 92.50 261 GLY A O 1
ATOM 2046 N N . VAL A 1 262 ? -4.986 -8.855 -8.622 1.00 95.31 262 VAL A N 1
ATOM 2047 C CA . VAL A 1 262 ? -5.032 -9.864 -9.695 1.00 95.31 262 VAL A CA 1
ATOM 2048 C C . VAL A 1 262 ? -6.461 -10.113 -10.194 1.00 95.31 262 VAL A C 1
ATOM 2050 O O . VAL A 1 262 ? -6.677 -10.243 -11.399 1.00 95.31 262 VAL A O 1
ATOM 2053 N N . THR A 1 263 ? -7.441 -10.111 -9.288 1.00 94.94 263 THR A N 1
ATOM 2054 C CA . THR A 1 263 ? -8.866 -10.260 -9.627 1.00 94.94 263 THR A CA 1
ATOM 2055 C C . THR A 1 263 ? -9.356 -9.090 -10.487 1.00 94.94 263 THR A C 1
ATOM 2057 O O . THR A 1 263 ? -9.942 -9.313 -11.544 1.00 94.94 263 THR A O 1
ATOM 2060 N N . ILE A 1 264 ? -9.037 -7.846 -10.109 1.00 94.31 264 ILE A N 1
ATOM 2061 C CA . ILE A 1 264 ? -9.390 -6.660 -10.911 1.00 94.31 264 ILE A CA 1
ATOM 2062 C C . ILE A 1 264 ? -8.726 -6.702 -12.290 1.00 94.31 264 ILE A C 1
ATOM 2064 O O . ILE A 1 264 ? -9.362 -6.383 -13.295 1.00 94.31 264 ILE A O 1
ATOM 2068 N N . LEU A 1 265 ? -7.449 -7.090 -12.356 1.00 96.44 265 LEU A N 1
ATOM 2069 C CA . LEU A 1 265 ? -6.719 -7.170 -13.622 1.00 96.44 265 LEU A CA 1
ATOM 2070 C C . LEU A 1 265 ? -7.350 -8.191 -14.576 1.00 96.44 265 LEU A C 1
ATOM 2072 O O . LEU A 1 265 ? -7.507 -7.889 -15.760 1.00 96.44 265 LEU A O 1
ATOM 2076 N N . ARG A 1 266 ? -7.765 -9.359 -14.066 1.00 96.75 266 ARG A N 1
ATOM 2077 C CA . ARG A 1 266 ? -8.543 -10.350 -14.827 1.00 96.75 266 ARG A CA 1
ATOM 2078 C C . ARG A 1 266 ? -9.839 -9.739 -15.357 1.00 96.75 266 ARG A C 1
ATOM 2080 O O . ARG A 1 266 ? -10.071 -9.798 -16.561 1.00 96.75 266 ARG A O 1
ATOM 2087 N N . ASP A 1 267 ? -10.652 -9.131 -14.494 1.00 95.50 267 ASP A N 1
ATOM 2088 C CA . ASP A 1 267 ? -11.952 -8.563 -14.889 1.00 95.50 267 ASP A CA 1
ATOM 2089 C C . ASP A 1 267 ? -11.781 -7.479 -15.961 1.00 95.50 267 ASP A C 1
ATOM 2091 O O . ASP A 1 267 ? -12.540 -7.392 -16.928 1.00 95.50 267 ASP A O 1
ATOM 2095 N N . ARG A 1 268 ? -10.719 -6.679 -15.841 1.00 95.31 268 ARG A N 1
ATOM 2096 C CA . ARG A 1 268 ? -10.398 -5.618 -16.794 1.00 95.31 268 ARG A CA 1
ATOM 2097 C C . ARG A 1 268 ? -9.928 -6.150 -18.146 1.00 95.31 268 ARG A C 1
ATOM 2099 O O . ARG A 1 268 ? -10.284 -5.578 -19.178 1.00 95.31 268 ARG A O 1
ATOM 2106 N N . LEU A 1 269 ? -9.164 -7.239 -18.159 1.00 96.69 269 LEU A N 1
ATOM 2107 C CA . LEU A 1 269 ? -8.808 -7.959 -19.383 1.00 96.69 269 LEU A CA 1
ATOM 2108 C C . LEU A 1 269 ? -10.056 -8.564 -20.045 1.00 96.69 269 LEU A C 1
ATOM 2110 O O . LEU A 1 269 ? -10.265 -8.367 -21.242 1.00 96.69 269 LEU A O 1
ATOM 2114 N N . GLN A 1 270 ? -10.930 -9.213 -19.274 1.00 95.25 270 GLN A N 1
ATOM 2115 C CA . GLN A 1 270 ? -12.181 -9.788 -19.784 1.00 95.25 270 GLN A CA 1
ATOM 2116 C C . GLN A 1 270 ? -13.111 -8.714 -20.367 1.00 95.25 270 GLN A C 1
ATOM 2118 O O . GLN A 1 270 ? -13.631 -8.888 -21.467 1.00 95.25 270 GLN A O 1
ATOM 2123 N N . GLN A 1 271 ? -13.247 -7.555 -19.709 1.00 93.00 271 GLN A N 1
ATOM 2124 C CA . GLN A 1 271 ? -14.017 -6.419 -20.240 1.00 93.00 271 GLN A CA 1
ATOM 2125 C C . GLN A 1 271 ? -13.474 -5.927 -21.594 1.00 93.00 271 GLN A C 1
ATOM 2127 O O . GLN A 1 271 ? -14.227 -5.454 -22.444 1.00 93.00 271 GLN A O 1
ATOM 2132 N N . ARG A 1 272 ? -12.158 -6.034 -21.807 1.00 93.25 272 ARG A N 1
ATOM 2133 C CA . ARG A 1 272 ? -11.480 -5.689 -23.066 1.00 93.25 272 ARG A CA 1
ATOM 2134 C C . ARG A 1 272 ? -11.548 -6.807 -24.118 1.00 93.25 272 ARG A C 1
ATOM 2136 O O . ARG A 1 272 ? -11.003 -6.627 -25.201 1.00 93.25 272 ARG A O 1
ATOM 2143 N N . GLY A 1 273 ? -12.211 -7.926 -23.822 1.00 94.94 273 GLY A N 1
ATOM 2144 C CA . GLY A 1 273 ? -12.414 -9.048 -24.741 1.00 94.94 273 GLY A CA 1
ATOM 2145 C C . GLY A 1 273 ? -11.312 -10.110 -24.721 1.00 94.94 273 GLY A C 1
ATOM 2146 O O . GLY A 1 273 ? -11.307 -10.982 -25.587 1.00 94.94 273 GLY A O 1
ATOM 2147 N N . PHE A 1 274 ? -10.375 -10.055 -23.770 1.00 96.31 274 PHE A N 1
ATOM 2148 C CA . PHE A 1 274 ? -9.345 -11.084 -23.635 1.00 96.31 274 PHE A CA 1
ATOM 2149 C C . PHE A 1 274 ? -9.926 -12.354 -23.004 1.00 96.31 274 PHE A C 1
ATOM 2151 O O . PHE A 1 274 ? -10.686 -12.293 -22.037 1.00 96.31 274 PHE A O 1
ATOM 2158 N N . GLU A 1 275 ? -9.466 -13.509 -23.477 1.00 96.69 275 GLU A N 1
ATOM 2159 C CA . GLU A 1 275 ? -9.512 -14.750 -22.707 1.00 96.69 275 GLU A CA 1
ATOM 2160 C C . GLU A 1 275 ? -8.532 -14.603 -21.530 1.00 96.69 275 GLU A C 1
ATOM 2162 O O . GLU A 1 275 ? -7.313 -14.720 -21.696 1.00 96.69 275 GLU A O 1
ATOM 2167 N N . ALA A 1 276 ? -9.046 -14.276 -20.345 1.00 97.50 276 ALA A N 1
ATOM 2168 C CA . ALA A 1 276 ? -8.227 -14.022 -19.166 1.00 97.50 276 ALA A CA 1
ATOM 2169 C C . ALA A 1 276 ? -8.721 -14.787 -17.938 1.00 97.50 276 ALA A C 1
ATOM 2171 O O . ALA A 1 276 ? -9.925 -14.886 -17.692 1.00 97.50 276 ALA A O 1
ATOM 2172 N N . ALA A 1 277 ? -7.764 -15.274 -17.151 1.00 97.31 277 ALA A N 1
ATOM 2173 C CA . ALA A 1 277 ? -7.992 -15.995 -15.905 1.00 97.31 277 ALA A CA 1
ATOM 2174 C C . ALA A 1 277 ? -7.049 -15.484 -14.806 1.00 97.31 277 ALA A C 1
ATOM 2176 O O . ALA A 1 277 ? -6.034 -14.835 -15.080 1.00 97.31 277 ALA A O 1
ATOM 2177 N N . ALA A 1 278 ? -7.390 -15.788 -13.556 1.00 96.88 278 ALA A N 1
ATOM 2178 C CA . ALA A 1 278 ? -6.562 -15.514 -12.388 1.00 96.88 278 ALA A CA 1
ATOM 2179 C C . ALA A 1 278 ? -6.214 -16.830 -11.690 1.00 96.88 278 ALA A C 1
ATOM 2181 O O . ALA A 1 278 ? -7.100 -17.653 -11.460 1.00 96.88 278 ALA A O 1
ATOM 2182 N N . ALA A 1 279 ? -4.951 -17.005 -11.308 1.00 96.69 279 ALA A N 1
ATOM 2183 C CA . ALA A 1 279 ? -4.523 -18.128 -10.485 1.00 96.69 279 ALA A CA 1
ATOM 2184 C C . ALA A 1 279 ? -3.744 -17.664 -9.253 1.00 96.69 279 ALA A C 1
ATOM 2186 O O . ALA A 1 279 ? -3.103 -16.611 -9.239 1.00 96.69 279 ALA A O 1
ATOM 2187 N N . TYR A 1 280 ? -3.821 -18.477 -8.203 1.00 96.19 280 TYR A N 1
ATOM 2188 C CA . TYR A 1 280 ? -3.358 -18.139 -6.865 1.00 96.19 280 TYR A CA 1
ATOM 2189 C C . TYR A 1 280 ? -2.373 -19.204 -6.382 1.00 96.19 280 TYR A C 1
ATOM 2191 O O . TYR A 1 280 ? -2.775 -20.274 -5.928 1.00 96.19 280 TYR A O 1
ATOM 2199 N N . VAL A 1 281 ? -1.079 -18.915 -6.485 1.00 95.81 281 VAL A N 1
ATOM 2200 C CA . VAL A 1 281 ? -0.014 -19.821 -6.046 1.00 95.81 281 VAL A CA 1
ATOM 2201 C C . VAL A 1 281 ? 0.224 -19.588 -4.558 1.00 95.81 281 VAL A C 1
ATOM 2203 O O . VAL A 1 281 ? 0.677 -18.519 -4.154 1.00 95.81 281 VAL A O 1
ATOM 2206 N N . ARG A 1 282 ? -0.128 -20.573 -3.723 1.00 93.62 282 ARG A N 1
ATOM 2207 C CA . ARG A 1 282 ? -0.026 -20.465 -2.249 1.00 93.62 282 ARG A CA 1
ATOM 2208 C C . ARG A 1 282 ? 1.181 -21.143 -1.642 1.00 93.62 282 ARG A C 1
ATOM 2210 O O . ARG A 1 282 ? 1.580 -20.815 -0.534 1.00 93.62 282 ARG A O 1
ATOM 2217 N N . SER A 1 283 ? 1.732 -22.118 -2.345 1.00 93.25 283 SER A N 1
ATOM 2218 C CA . SER A 1 283 ? 2.920 -22.823 -1.903 1.00 93.25 283 SER A CA 1
ATOM 2219 C C . SER A 1 283 ? 3.651 -23.343 -3.121 1.00 93.25 283 SER A C 1
ATOM 2221 O O . SER A 1 283 ? 3.079 -24.062 -3.938 1.00 93.25 283 SER A O 1
ATOM 2223 N N . ILE A 1 284 ? 4.929 -22.998 -3.211 1.00 91.38 284 ILE A N 1
ATOM 2224 C CA . ILE A 1 284 ? 5.826 -23.470 -4.266 1.00 91.38 284 ILE A CA 1
ATOM 2225 C C . ILE A 1 284 ? 6.003 -24.998 -4.251 1.00 91.38 284 ILE A C 1
ATOM 2227 O O . ILE A 1 284 ? 6.417 -25.570 -5.250 1.00 91.38 284 ILE A O 1
ATOM 2231 N N . ASN A 1 285 ? 5.629 -25.679 -3.161 1.00 94.00 285 ASN A N 1
ATOM 2232 C CA . ASN A 1 285 ? 5.715 -27.138 -3.057 1.00 94.00 285 ASN A CA 1
ATOM 2233 C C . ASN A 1 285 ? 4.762 -27.868 -4.020 1.00 94.00 285 ASN A C 1
ATOM 2235 O O . ASN A 1 285 ? 5.017 -29.020 -4.350 1.00 94.00 285 ASN A O 1
ATOM 2239 N N . TYR A 1 286 ? 3.698 -27.206 -4.485 1.00 95.06 286 TYR A N 1
ATOM 2240 C CA . TYR A 1 286 ? 2.730 -27.755 -5.445 1.00 95.06 286 TYR A CA 1
ATOM 2241 C C . TYR A 1 286 ? 2.933 -27.184 -6.858 1.00 95.06 286 TYR A C 1
ATOM 2243 O O . TYR A 1 286 ? 1.988 -27.083 -7.637 1.00 95.06 286 TYR A O 1
ATOM 2251 N N . MET A 1 287 ? 4.151 -26.735 -7.191 1.00 95.94 287 MET A N 1
ATOM 2252 C CA . MET A 1 287 ? 4.417 -26.044 -8.458 1.00 95.94 287 MET A CA 1
ATOM 2253 C C . MET A 1 287 ? 4.053 -26.886 -9.685 1.00 95.94 287 MET A C 1
ATOM 2255 O O . MET A 1 287 ? 3.463 -26.345 -10.613 1.00 95.94 287 MET A O 1
ATOM 2259 N N . GLU A 1 288 ? 4.355 -28.186 -9.692 1.00 96.12 288 GLU A N 1
ATOM 2260 C CA . GLU A 1 288 ? 4.022 -29.060 -10.827 1.00 96.12 288 GLU A CA 1
ATOM 2261 C C . GLU A 1 288 ? 2.503 -29.149 -11.054 1.00 96.12 288 GLU A C 1
ATOM 2263 O O . GLU A 1 288 ? 2.052 -28.929 -12.176 1.00 96.12 288 GLU A O 1
ATOM 2268 N N . ASP A 1 289 ? 1.705 -29.313 -9.993 1.00 96.44 289 ASP A N 1
ATOM 2269 C CA . ASP A 1 289 ? 0.235 -29.326 -10.080 1.00 96.44 289 ASP A CA 1
ATOM 2270 C C . ASP A 1 289 ? -0.310 -28.002 -10.652 1.00 96.44 289 ASP A C 1
ATOM 2272 O O . ASP A 1 289 ? -1.219 -27.980 -11.493 1.00 96.44 289 ASP A O 1
ATOM 2276 N N . TYR A 1 290 ? 0.272 -26.868 -10.233 1.00 97.12 290 TYR A N 1
ATOM 2277 C CA . TYR A 1 290 ? -0.069 -25.562 -10.797 1.00 97.12 290 TYR A CA 1
ATOM 2278 C C . TYR A 1 290 ? 0.289 -25.481 -12.286 1.00 97.12 290 TYR A C 1
ATOM 2280 O O . TYR A 1 290 ? -0.528 -25.017 -13.077 1.00 97.12 290 TYR A O 1
ATOM 2288 N N . LEU A 1 291 ? 1.476 -25.941 -12.693 1.00 97.12 291 LEU A N 1
ATOM 2289 C CA . LEU A 1 291 ? 1.908 -25.931 -14.096 1.00 97.12 291 LEU A CA 1
ATOM 2290 C C . LEU A 1 291 ? 1.013 -26.798 -14.990 1.00 97.12 291 LEU A C 1
ATOM 2292 O O . LEU A 1 291 ? 0.703 -26.389 -16.112 1.00 97.12 291 LEU A O 1
ATOM 2296 N N . GLU A 1 292 ? 0.605 -27.975 -14.509 1.00 95.94 292 GLU A N 1
ATOM 2297 C CA . GLU A 1 292 ? -0.344 -28.850 -15.204 1.00 95.94 292 GLU A CA 1
ATOM 2298 C C . GLU A 1 292 ? -1.687 -28.148 -15.399 1.00 95.94 292 GLU A C 1
ATOM 2300 O O . GLU A 1 292 ? -2.189 -28.081 -16.522 1.00 95.94 292 GLU A O 1
ATOM 2305 N N . THR A 1 293 ? -2.203 -27.531 -14.334 1.00 95.81 293 THR A N 1
ATOM 2306 C CA . THR A 1 293 ? -3.441 -26.745 -14.381 1.00 95.81 293 THR A CA 1
ATOM 2307 C C . THR A 1 293 ? -3.326 -25.595 -15.382 1.00 95.81 293 THR A C 1
ATOM 2309 O O . THR A 1 293 ? -4.191 -25.425 -16.237 1.00 95.81 293 THR A O 1
ATOM 2312 N N . PHE A 1 294 ? -2.235 -24.823 -15.336 1.00 97.06 294 PHE A N 1
ATOM 2313 C CA . PHE A 1 294 ? -2.032 -23.672 -16.221 1.00 97.06 294 PHE A CA 1
ATOM 2314 C C . PHE A 1 294 ? -1.969 -24.070 -17.695 1.00 97.06 294 PHE A C 1
ATOM 2316 O O . PHE A 1 294 ? -2.352 -23.277 -18.551 1.00 97.06 294 PHE A O 1
ATOM 2323 N N . ALA A 1 295 ? -1.495 -25.276 -18.014 1.00 95.19 295 ALA A N 1
ATOM 2324 C CA . ALA A 1 295 ? -1.378 -25.739 -19.391 1.00 95.19 295 ALA A CA 1
ATOM 2325 C C . ALA A 1 295 ? -2.730 -26.028 -20.064 1.00 95.19 295 ALA A C 1
ATOM 2327 O O . ALA A 1 295 ? -2.778 -26.038 -21.295 1.00 95.19 295 ALA A O 1
ATOM 2328 N N . ALA A 1 296 ? -3.789 -26.255 -19.281 1.00 92.75 296 ALA A N 1
ATOM 2329 C CA . ALA A 1 296 ? -5.089 -26.711 -19.766 1.00 92.75 296 ALA A CA 1
ATOM 2330 C C . ALA A 1 296 ? -6.266 -26.057 -19.013 1.00 92.75 296 ALA A C 1
ATOM 2332 O O . ALA A 1 296 ? -7.194 -26.742 -18.596 1.00 92.75 296 ALA A O 1
ATOM 2333 N N . LEU A 1 297 ? -6.233 -24.732 -18.840 1.00 93.19 297 LEU A N 1
ATOM 2334 C CA . LEU A 1 297 ? -7.323 -23.988 -18.197 1.00 93.19 297 LEU A CA 1
ATOM 2335 C C . LEU A 1 297 ? -8.602 -23.994 -19.049 1.00 93.19 297 LEU A C 1
ATOM 2337 O O . LEU A 1 297 ? -8.555 -23.762 -20.262 1.00 93.19 297 LEU A O 1
ATOM 2341 N N . ASP A 1 298 ? -9.750 -24.192 -18.403 1.00 91.19 298 ASP A N 1
ATOM 2342 C CA . ASP A 1 298 ? -11.065 -24.191 -19.057 1.00 91.19 298 ASP A CA 1
ATOM 2343 C C . ASP A 1 298 ? -11.407 -22.813 -19.637 1.00 91.19 298 ASP A C 1
ATOM 2345 O O . ASP A 1 298 ? -11.933 -22.719 -20.748 1.00 91.19 298 ASP A O 1
ATOM 2349 N N . GLU A 1 299 ? -11.017 -21.733 -18.951 1.00 92.06 299 GLU A N 1
ATOM 2350 C CA . GLU A 1 299 ? -11.156 -20.350 -19.426 1.00 92.06 299 GLU A CA 1
ATOM 2351 C C . GLU A 1 299 ? -10.422 -20.102 -20.751 1.00 92.06 299 GLU A C 1
ATOM 2353 O O . GLU A 1 299 ? -10.724 -19.145 -21.462 1.00 92.06 299 GLU A O 1
ATOM 2358 N N . PHE A 1 300 ? -9.463 -20.969 -21.078 1.00 94.62 300 PHE A N 1
ATOM 2359 C CA . PHE A 1 300 ? -8.643 -20.944 -22.285 1.00 94.62 300 PHE A CA 1
ATOM 2360 C C . PHE A 1 300 ? -8.995 -22.078 -23.251 1.00 94.62 300 PHE A C 1
ATOM 2362 O O . PHE A 1 300 ? -8.205 -22.403 -24.140 1.00 94.62 300 PHE A O 1
ATOM 2369 N N . SER A 1 301 ? -10.159 -22.715 -23.076 1.00 91.44 301 SER A N 1
ATOM 2370 C CA . SER A 1 301 ? -10.594 -23.873 -23.870 1.00 91.44 301 SER A CA 1
ATOM 2371 C C . SER A 1 301 ? -9.548 -25.001 -23.901 1.00 91.44 301 SER A C 1
ATOM 2373 O O . SER A 1 301 ? -9.312 -25.616 -24.944 1.00 91.44 301 SER A O 1
ATOM 2375 N N . GLY A 1 302 ? -8.868 -25.230 -22.772 1.00 90.62 302 GLY A N 1
ATOM 2376 C CA . GLY A 1 302 ? -7.811 -26.234 -22.630 1.00 90.62 302 GLY A CA 1
ATOM 2377 C C . GLY A 1 302 ? -6.475 -25.860 -23.286 1.00 90.62 302 GLY A C 1
ATOM 2378 O O . GLY A 1 302 ? -5.632 -26.734 -23.481 1.00 90.62 302 GLY A O 1
ATOM 2379 N N . GLN A 1 303 ? -6.269 -24.594 -23.663 1.00 91.50 303 GLN A N 1
ATOM 2380 C CA . GLN A 1 303 ? -5.025 -24.114 -24.274 1.00 91.50 303 GLN A CA 1
ATOM 2381 C C . GLN A 1 303 ? -4.127 -23.381 -23.269 1.00 91.50 303 GLN A C 1
ATOM 2383 O O . GLN A 1 303 ? -4.593 -22.748 -22.325 1.00 91.50 303 GLN A O 1
ATOM 2388 N N . SER A 1 304 ? -2.815 -23.387 -23.518 1.00 93.81 304 SER A N 1
ATOM 2389 C CA . SER A 1 304 ? -1.852 -22.702 -22.652 1.00 93.81 304 SER A CA 1
ATOM 2390 C C . SER A 1 304 ? -1.924 -21.169 -22.779 1.00 93.81 304 SER A C 1
ATOM 2392 O O . SER A 1 304 ? -2.259 -20.657 -23.859 1.00 93.81 304 SER A O 1
ATOM 2394 N N . PRO A 1 305 ? -1.542 -20.408 -21.738 1.00 96.94 305 PRO A N 1
ATOM 2395 C CA . PRO A 1 305 ? -1.489 -18.951 -21.786 1.00 96.94 305 PRO A CA 1
ATOM 2396 C C . PRO A 1 305 ? -0.417 -18.476 -22.773 1.00 96.94 305 PRO A C 1
ATOM 2398 O O . PRO A 1 305 ? 0.618 -19.121 -22.940 1.00 96.94 305 PRO A O 1
ATOM 2401 N N . HIS A 1 306 ? -0.653 -17.328 -23.408 1.00 97.19 306 HIS A N 1
ATOM 2402 C CA . HIS A 1 306 ? 0.369 -16.639 -24.205 1.00 97.19 306 HIS A CA 1
ATOM 2403 C C . HIS A 1 306 ? 1.170 -15.655 -23.344 1.00 97.19 306 HIS A C 1
ATOM 2405 O O . HIS A 1 306 ? 2.348 -15.413 -23.602 1.00 97.19 306 HIS A O 1
ATOM 2411 N N . VAL A 1 307 ? 0.521 -15.093 -22.319 1.00 98.19 307 VAL A N 1
ATOM 2412 C CA . VAL A 1 307 ? 1.103 -14.124 -21.393 1.00 98.19 307 VAL A CA 1
ATOM 2413 C C . VAL A 1 307 ? 0.830 -14.570 -19.959 1.00 98.19 307 VAL A C 1
ATOM 2415 O O . VAL A 1 307 ? -0.320 -14.818 -19.594 1.00 98.19 307 VAL A O 1
ATOM 2418 N N . PHE A 1 308 ? 1.877 -14.620 -19.140 1.00 98.62 308 PHE A N 1
ATOM 2419 C CA . PHE A 1 308 ? 1.778 -14.707 -17.686 1.00 98.62 308 PHE A CA 1
ATOM 2420 C C . PHE A 1 308 ? 2.040 -13.324 -17.090 1.00 98.62 308 PHE A C 1
ATOM 2422 O O . PHE A 1 308 ? 3.101 -12.746 -17.313 1.00 98.62 308 PHE A O 1
ATOM 2429 N N . ALA A 1 309 ? 1.089 -12.788 -16.332 1.00 98.50 309 ALA A N 1
ATOM 2430 C CA . ALA A 1 309 ? 1.238 -11.524 -15.620 1.00 98.50 309 ALA A CA 1
ATOM 2431 C C . ALA A 1 309 ? 1.407 -11.798 -14.122 1.00 98.50 309 ALA A C 1
ATOM 2433 O O . ALA A 1 309 ? 0.454 -12.193 -13.460 1.00 98.50 309 ALA A O 1
ATOM 2434 N N . VAL A 1 310 ? 2.610 -11.616 -13.579 1.00 98.31 310 VAL A N 1
ATOM 2435 C CA . VAL A 1 310 ? 2.943 -11.967 -12.190 1.00 98.31 310 VAL A CA 1
ATOM 2436 C C . VAL A 1 310 ? 2.942 -10.717 -11.313 1.00 98.31 310 VAL A C 1
ATOM 2438 O O . VAL A 1 310 ? 3.692 -9.769 -11.562 1.00 98.31 310 VAL A O 1
ATOM 2441 N N . SER A 1 311 ? 2.110 -10.712 -10.269 1.00 96.44 311 SER A N 1
ATOM 2442 C CA . SER A 1 311 ? 2.112 -9.649 -9.261 1.00 96.44 311 SER A CA 1
ATOM 2443 C C . SER A 1 311 ? 3.215 -9.897 -8.230 1.00 96.44 311 SER A C 1
ATOM 2445 O O . SER A 1 311 ? 3.125 -10.833 -7.437 1.00 96.44 311 SER A O 1
ATOM 2447 N N . VAL A 1 312 ? 4.231 -9.035 -8.212 1.00 93.75 312 VAL A N 1
ATOM 2448 C CA . VAL A 1 312 ? 5.399 -9.122 -7.328 1.00 93.75 312 VAL A CA 1
ATOM 2449 C C . VAL A 1 312 ? 5.282 -8.101 -6.191 1.00 93.75 312 VAL A C 1
ATOM 2451 O O . VAL A 1 312 ? 5.004 -6.918 -6.410 1.00 93.75 312 VAL A O 1
ATOM 2454 N N . LEU A 1 313 ? 5.490 -8.582 -4.967 1.00 89.50 313 LEU A N 1
ATOM 2455 C CA . LEU A 1 313 ? 5.558 -7.802 -3.728 1.00 89.50 313 LEU A CA 1
ATOM 2456 C C . LEU A 1 313 ? 6.910 -8.076 -3.056 1.00 89.50 313 LEU A C 1
ATOM 2458 O O . LEU A 1 313 ? 7.486 -9.145 -3.265 1.00 89.50 313 LEU A O 1
ATOM 2462 N N . ASP A 1 314 ? 7.368 -7.173 -2.184 1.00 86.31 314 ASP A N 1
ATOM 2463 C CA . ASP A 1 314 ? 8.678 -7.301 -1.529 1.00 86.31 314 ASP A CA 1
ATOM 2464 C C . ASP A 1 314 ? 8.782 -8.615 -0.745 1.00 86.31 314 ASP A C 1
ATOM 2466 O O . ASP A 1 314 ? 9.835 -9.244 -0.723 1.00 86.31 314 ASP A O 1
ATOM 2470 N N . ALA A 1 315 ? 7.676 -9.063 -0.145 1.00 85.12 315 ALA A N 1
ATOM 2471 C CA . ALA A 1 315 ? 7.612 -10.285 0.650 1.00 85.12 315 ALA A CA 1
ATOM 2472 C C . ALA A 1 315 ? 7.706 -11.587 -0.169 1.00 85.12 315 ALA A C 1
ATOM 2474 O O . ALA A 1 315 ? 7.936 -12.630 0.426 1.00 85.12 315 ALA A O 1
ATOM 2475 N N . VAL A 1 316 ? 7.520 -11.545 -1.497 1.00 89.25 316 VAL A N 1
ATOM 2476 C CA . VAL A 1 316 ? 7.418 -12.750 -2.355 1.00 89.25 316 VAL A CA 1
ATOM 2477 C C . VAL A 1 316 ? 8.434 -12.769 -3.501 1.00 89.25 316 VAL A C 1
ATOM 2479 O O . VAL A 1 316 ? 8.214 -13.397 -4.536 1.00 89.25 316 VAL A O 1
ATOM 2482 N N . ILE A 1 317 ? 9.540 -12.029 -3.373 1.00 91.00 317 ILE A N 1
ATOM 2483 C CA . ILE A 1 317 ? 10.566 -11.934 -4.427 1.00 91.00 317 ILE A CA 1
ATOM 2484 C C . ILE A 1 317 ? 11.211 -13.292 -4.724 1.00 91.00 317 ILE A C 1
ATOM 2486 O O . ILE A 1 317 ? 11.458 -13.613 -5.886 1.00 91.00 317 ILE A O 1
ATOM 2490 N N . GLU A 1 318 ? 11.473 -14.098 -3.695 1.00 90.06 318 GLU A N 1
ATOM 2491 C CA . GLU A 1 318 ? 12.074 -15.427 -3.857 1.00 90.06 318 GLU A CA 1
ATOM 2492 C C . GLU A 1 318 ? 11.117 -16.377 -4.584 1.00 90.06 318 GLU A C 1
ATOM 2494 O O . GLU A 1 318 ? 11.499 -17.032 -5.559 1.00 90.06 318 GLU A O 1
ATOM 2499 N N . GLU A 1 319 ? 9.852 -16.386 -4.174 1.00 92.56 319 GLU A N 1
ATOM 2500 C CA . GLU A 1 319 ? 8.775 -17.144 -4.799 1.00 92.56 319 GLU A CA 1
ATOM 2501 C C . GLU A 1 319 ? 8.549 -16.692 -6.242 1.00 92.56 319 GLU A C 1
ATOM 2503 O O . GLU A 1 319 ? 8.377 -17.533 -7.121 1.00 92.56 319 GLU A O 1
ATOM 2508 N N . ALA A 1 320 ? 8.607 -15.386 -6.521 1.00 95.00 320 ALA A N 1
ATOM 2509 C CA . ALA A 1 320 ? 8.486 -14.853 -7.874 1.00 95.00 320 ALA A CA 1
ATOM 2510 C C . ALA A 1 320 ? 9.603 -15.376 -8.783 1.00 95.00 320 ALA A C 1
ATOM 2512 O O . ALA A 1 320 ? 9.313 -15.892 -9.864 1.00 95.00 320 ALA A O 1
ATOM 2513 N N . CYS A 1 321 ? 10.861 -15.318 -8.337 1.00 94.19 321 CYS A N 1
ATOM 2514 C CA . CYS A 1 321 ? 11.994 -15.894 -9.067 1.00 94.19 321 CYS A CA 1
ATOM 2515 C C . CYS A 1 321 ? 11.814 -17.399 -9.309 1.00 94.19 321 CYS A C 1
ATOM 2517 O O . CYS A 1 321 ? 12.038 -17.883 -10.424 1.00 94.19 321 CYS A O 1
ATOM 2519 N N . TYR A 1 322 ? 11.375 -18.137 -8.287 1.00 94.81 322 TYR A N 1
ATOM 2520 C CA . TYR A 1 322 ? 11.135 -19.574 -8.383 1.00 94.81 322 TYR A CA 1
ATOM 2521 C C . TYR A 1 322 ? 10.040 -19.903 -9.405 1.00 94.81 322 TYR A C 1
ATOM 2523 O O . TYR A 1 322 ? 10.263 -20.710 -10.313 1.00 94.81 322 TYR A O 1
ATOM 2531 N N . VAL A 1 323 ? 8.878 -19.254 -9.302 1.00 96.62 323 VAL A N 1
ATOM 2532 C CA . VAL A 1 323 ? 7.730 -19.460 -10.196 1.00 96.62 323 VAL A CA 1
ATOM 2533 C C . VAL A 1 323 ? 8.095 -19.091 -11.629 1.00 96.62 323 VAL A C 1
ATOM 2535 O O . VAL A 1 323 ? 7.891 -19.900 -12.531 1.00 96.62 323 VAL A O 1
ATOM 2538 N N . ILE A 1 324 ? 8.701 -17.921 -11.851 1.00 96.62 324 ILE A N 1
ATOM 2539 C CA . ILE A 1 324 ? 9.113 -17.465 -13.186 1.00 96.62 324 ILE A CA 1
ATOM 2540 C C . ILE A 1 324 ? 10.078 -18.465 -13.834 1.00 96.62 324 ILE A C 1
ATOM 2542 O O . ILE A 1 324 ? 9.877 -18.839 -14.987 1.00 96.62 324 ILE A O 1
ATOM 2546 N N . SER A 1 325 ? 11.062 -18.982 -13.094 1.00 95.31 325 SER A N 1
ATOM 2547 C CA . SER A 1 325 ? 11.990 -20.005 -13.603 1.00 95.31 325 SER A CA 1
ATOM 2548 C C . SER A 1 325 ? 11.280 -21.296 -14.046 1.00 95.31 325 SER A C 1
ATOM 2550 O O . SER A 1 325 ? 11.620 -21.891 -15.073 1.00 95.31 325 SER A O 1
ATOM 2552 N N . HIS A 1 326 ? 10.256 -21.739 -13.311 1.00 96.94 326 HIS A N 1
ATOM 2553 C CA . HIS A 1 326 ? 9.459 -22.911 -13.691 1.00 96.94 326 HIS A CA 1
ATOM 2554 C C . HIS A 1 326 ? 8.559 -22.628 -14.899 1.00 96.94 326 HIS A C 1
ATOM 2556 O O . HIS A 1 326 ? 8.510 -23.438 -15.827 1.00 96.94 326 HIS A O 1
ATOM 2562 N N . LEU A 1 327 ? 7.924 -21.453 -14.942 1.00 97.44 327 LEU A N 1
ATOM 2563 C CA . LEU A 1 327 ? 7.142 -21.010 -16.097 1.00 97.44 327 LEU A CA 1
ATOM 2564 C C . LEU A 1 327 ? 8.003 -20.962 -17.360 1.00 97.44 327 LEU A C 1
ATOM 2566 O O . LEU A 1 327 ? 7.596 -21.484 -18.391 1.00 97.44 327 LEU A O 1
ATOM 2570 N N . ARG A 1 328 ? 9.223 -20.423 -17.276 1.00 94.56 328 ARG A N 1
ATOM 2571 C CA . ARG A 1 328 ? 10.166 -20.357 -18.401 1.00 94.56 328 ARG A CA 1
ATOM 2572 C C . ARG A 1 328 ? 10.577 -21.726 -18.925 1.00 94.56 328 ARG A C 1
ATOM 2574 O O . ARG A 1 328 ? 10.732 -21.884 -20.133 1.00 94.56 328 ARG A O 1
ATOM 2581 N N . ARG A 1 329 ? 10.718 -22.723 -18.046 1.00 95.56 329 ARG A N 1
ATOM 2582 C CA . ARG A 1 329 ? 11.009 -24.108 -18.450 1.00 95.56 329 ARG A CA 1
ATOM 2583 C C . ARG A 1 329 ? 9.813 -24.791 -19.109 1.00 95.56 329 ARG A C 1
ATOM 2585 O O . ARG A 1 329 ? 9.996 -25.510 -20.086 1.00 95.56 329 ARG A O 1
ATOM 2592 N N . ARG A 1 330 ? 8.601 -24.578 -18.588 1.00 96.75 330 ARG A N 1
ATOM 2593 C CA . ARG A 1 330 ? 7.382 -25.269 -19.046 1.00 96.75 330 ARG A CA 1
ATOM 2594 C C . ARG A 1 330 ? 6.685 -24.599 -20.235 1.00 96.75 330 ARG A C 1
ATOM 2596 O O . ARG A 1 330 ? 6.055 -25.293 -21.036 1.00 96.75 330 ARG A O 1
ATOM 2603 N N . PHE A 1 331 ? 6.783 -23.277 -20.327 1.00 96.62 331 PHE A N 1
ATOM 2604 C CA . PHE A 1 331 ? 6.114 -22.404 -21.292 1.00 96.62 331 PHE A CA 1
ATOM 2605 C C . PHE A 1 331 ? 7.137 -21.451 -21.930 1.00 96.62 331 PHE A C 1
ATOM 2607 O O . PHE A 1 331 ? 7.030 -20.232 -21.812 1.00 96.62 331 PHE A O 1
ATOM 2614 N N . SER A 1 332 ? 8.153 -22.005 -22.601 1.00 93.31 332 SER A N 1
ATOM 2615 C CA . SER A 1 332 ? 9.297 -21.243 -23.136 1.00 93.31 332 SER A CA 1
ATOM 2616 C C . SER A 1 332 ? 8.912 -20.102 -24.084 1.00 93.31 332 SER A C 1
ATOM 2618 O O . SER A 1 332 ? 9.608 -19.088 -24.138 1.00 93.31 332 SER A O 1
ATOM 2620 N N . GLU A 1 333 ? 7.793 -20.260 -24.796 1.00 94.25 333 GLU A N 1
ATOM 2621 C CA . GLU A 1 333 ? 7.278 -19.282 -25.757 1.00 94.25 333 GLU A CA 1
ATOM 2622 C C . GLU A 1 333 ? 6.323 -18.251 -25.149 1.00 94.25 333 GLU A C 1
ATOM 2624 O O . GLU A 1 333 ? 5.955 -17.299 -25.837 1.00 94.25 333 GLU A O 1
ATOM 2629 N N . ALA A 1 334 ? 5.915 -18.407 -23.888 1.00 96.00 334 ALA A N 1
ATOM 2630 C CA . ALA A 1 334 ? 5.036 -17.442 -23.244 1.00 96.00 334 ALA A CA 1
ATOM 2631 C C . ALA A 1 334 ? 5.808 -16.188 -22.818 1.00 96.00 334 ALA A C 1
ATOM 2633 O O . ALA A 1 334 ? 6.941 -16.256 -22.326 1.00 96.00 334 ALA A O 1
ATOM 2634 N N . GLN A 1 335 ? 5.163 -15.036 -22.976 1.00 96.56 335 GLN A N 1
ATOM 2635 C CA . GLN A 1 335 ? 5.659 -13.766 -22.460 1.00 96.56 335 GLN A CA 1
ATOM 2636 C C . GLN A 1 335 ? 5.378 -13.682 -20.956 1.00 96.56 335 GLN A C 1
ATOM 2638 O O . GLN A 1 335 ? 4.333 -14.131 -20.484 1.00 96.56 335 GLN A O 1
ATOM 2643 N N . ILE A 1 336 ? 6.283 -13.071 -20.200 1.00 97.81 336 ILE A N 1
ATOM 2644 C CA . ILE A 1 336 ? 6.135 -12.809 -18.770 1.00 97.81 336 ILE A CA 1
ATOM 2645 C C . ILE A 1 336 ? 6.143 -11.303 -18.547 1.00 97.81 336 ILE A C 1
ATOM 2647 O O . ILE A 1 336 ? 7.124 -10.611 -18.828 1.00 97.81 336 ILE A O 1
ATOM 2651 N N . VAL A 1 337 ? 5.039 -10.808 -18.005 1.00 98.25 337 VAL A N 1
ATOM 2652 C CA . VAL A 1 337 ? 4.882 -9.435 -17.540 1.00 98.25 337 VAL A CA 1
ATOM 2653 C C . VAL A 1 337 ? 4.949 -9.448 -16.019 1.00 98.25 337 VAL A C 1
ATOM 2655 O O . VAL A 1 337 ? 4.290 -10.268 -15.383 1.00 98.25 337 VAL A O 1
ATOM 2658 N N . ILE A 1 338 ? 5.715 -8.541 -15.423 1.00 98.00 338 ILE A N 1
ATOM 2659 C CA . ILE A 1 338 ? 5.753 -8.357 -13.970 1.00 98.00 338 ILE A CA 1
ATOM 2660 C C . ILE A 1 338 ? 5.279 -6.955 -13.584 1.00 98.00 338 ILE A C 1
ATOM 2662 O O . ILE A 1 338 ? 5.444 -5.984 -14.328 1.00 98.00 338 ILE A O 1
ATOM 2666 N N . GLY A 1 339 ? 4.674 -6.859 -12.407 1.00 95.06 339 GLY A N 1
ATOM 2667 C CA . GLY A 1 339 ? 4.174 -5.621 -11.814 1.00 95.06 339 GLY A CA 1
ATOM 2668 C C . GLY A 1 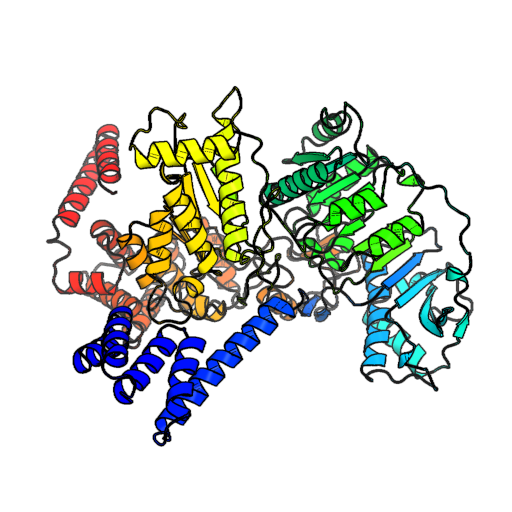339 ? 3.926 -5.818 -10.321 1.00 95.06 339 GLY A C 1
ATOM 2669 O O . GLY A 1 339 ? 4.541 -6.686 -9.711 1.00 95.06 339 GLY A O 1
ATOM 2670 N N . GLY A 1 340 ? 3.013 -5.047 -9.733 1.00 89.88 340 GLY A N 1
ATOM 2671 C CA . GLY A 1 340 ? 2.730 -5.088 -8.292 1.00 89.88 340 GLY A CA 1
ATOM 2672 C C . GLY A 1 340 ? 3.463 -3.987 -7.524 1.00 89.88 340 GLY A C 1
ATOM 2673 O O . GLY A 1 340 ? 4.096 -3.118 -8.130 1.00 89.88 340 GLY A O 1
ATOM 2674 N N . SER A 1 341 ? 3.353 -3.976 -6.194 1.00 84.88 341 SER A N 1
ATOM 2675 C CA . SER A 1 341 ? 3.846 -2.857 -5.377 1.00 84.88 341 SER A CA 1
ATOM 2676 C C . SER A 1 341 ? 5.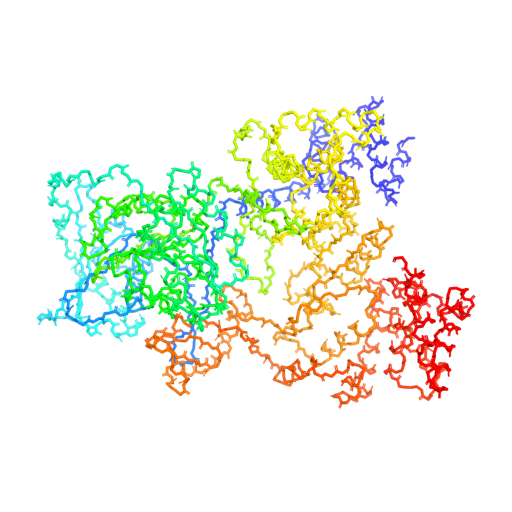355 -2.642 -5.532 1.00 84.88 341 SER A C 1
ATOM 2678 O O . SER A 1 341 ? 5.786 -1.502 -5.698 1.00 84.88 341 SER A O 1
ATOM 2680 N N . SER A 1 342 ? 6.148 -3.717 -5.620 1.00 87.69 342 SER A N 1
ATOM 2681 C CA . SER A 1 342 ? 7.607 -3.641 -5.810 1.00 87.69 342 SER A CA 1
ATOM 2682 C C . SER A 1 342 ? 8.017 -2.980 -7.126 1.00 87.69 342 SER A C 1
ATOM 2684 O O . SER A 1 342 ? 9.153 -2.546 -7.274 1.00 87.69 342 SER A O 1
ATOM 2686 N N . SER A 1 343 ? 7.109 -2.836 -8.098 1.00 89.06 343 SER A N 1
ATOM 2687 C CA . SER A 1 343 ? 7.396 -2.079 -9.323 1.00 89.06 343 SER A CA 1
ATOM 2688 C C . SER A 1 343 ? 7.619 -0.578 -9.076 1.00 89.06 343 SER A C 1
ATOM 2690 O O . SER A 1 343 ? 8.176 0.099 -9.939 1.00 89.06 343 SER A O 1
ATOM 2692 N N . GLN A 1 344 ? 7.240 -0.052 -7.903 1.00 85.44 344 GLN A N 1
ATOM 2693 C CA . GLN A 1 344 ? 7.532 1.330 -7.497 1.00 85.44 344 GLN A CA 1
ATOM 2694 C C . GLN A 1 344 ? 9.024 1.570 -7.218 1.00 85.44 344 GLN A C 1
ATOM 2696 O O . GLN A 1 344 ? 9.493 2.705 -7.336 1.00 85.44 344 GLN A O 1
ATOM 2701 N N . THR A 1 345 ? 9.777 0.503 -6.943 1.00 87.62 345 THR A N 1
ATOM 2702 C CA . THR A 1 345 ? 11.246 0.451 -6.886 1.00 87.62 345 THR A CA 1
ATOM 2703 C C . THR A 1 345 ? 11.757 -0.358 -8.089 1.00 87.62 345 THR A C 1
ATOM 2705 O O . THR A 1 345 ? 12.300 -1.456 -7.951 1.00 87.62 345 THR A O 1
ATOM 2708 N N . PRO A 1 346 ? 11.526 0.136 -9.323 1.00 90.06 346 PRO A N 1
ATOM 2709 C CA . PRO A 1 346 ? 11.601 -0.676 -10.534 1.00 90.06 346 PRO A CA 1
ATOM 2710 C C . PRO A 1 346 ? 13.014 -1.184 -10.822 1.00 90.06 346 PRO A C 1
ATOM 2712 O O . PRO A 1 346 ? 13.156 -2.283 -11.355 1.00 90.06 346 PRO A O 1
ATOM 2715 N N . GLU A 1 347 ? 14.059 -0.423 -10.479 1.00 92.31 347 GLU A N 1
ATOM 2716 C CA . GLU A 1 347 ? 15.433 -0.887 -10.664 1.00 92.31 347 GLU A CA 1
ATOM 2717 C C . GLU A 1 347 ? 15.778 -2.045 -9.722 1.00 92.31 347 GLU A C 1
ATOM 2719 O O . GLU A 1 347 ? 16.404 -3.011 -10.155 1.00 92.31 347 GLU A O 1
ATOM 2724 N N . GLN A 1 348 ? 15.333 -1.978 -8.465 1.00 91.56 348 GLN A N 1
ATOM 2725 C CA . GLN A 1 348 ? 15.495 -3.046 -7.479 1.00 91.56 348 GLN A CA 1
ATOM 2726 C C . GLN A 1 348 ? 14.708 -4.287 -7.891 1.00 91.56 348 GLN A C 1
ATOM 2728 O O . GLN A 1 348 ? 15.271 -5.379 -7.950 1.00 91.56 348 GLN A O 1
ATOM 2733 N N . CYS A 1 349 ? 13.436 -4.115 -8.257 1.00 92.75 349 CYS A N 1
ATOM 2734 C CA . CYS A 1 349 ? 12.589 -5.203 -8.737 1.00 92.75 349 CYS A CA 1
ATOM 2735 C C . CYS A 1 349 ? 13.213 -5.897 -9.957 1.00 92.75 349 CYS A C 1
ATOM 2737 O O . CYS A 1 349 ? 13.376 -7.113 -9.951 1.00 92.75 349 CYS A O 1
ATOM 2739 N N . ALA A 1 350 ? 13.672 -5.136 -10.956 1.00 94.06 350 ALA A N 1
ATOM 2740 C CA . ALA A 1 350 ? 14.312 -5.702 -12.142 1.00 94.06 350 ALA A CA 1
ATOM 2741 C C . ALA A 1 350 ? 15.677 -6.356 -11.858 1.00 94.06 350 ALA A C 1
ATOM 2743 O O . ALA A 1 350 ? 16.066 -7.287 -12.565 1.00 94.06 350 ALA A O 1
ATOM 2744 N N . ALA A 1 351 ? 16.424 -5.873 -10.861 1.00 93.50 351 ALA A N 1
ATOM 2745 C CA . ALA A 1 351 ? 17.692 -6.473 -10.451 1.00 93.50 351 ALA A CA 1
ATOM 2746 C C . ALA A 1 351 ? 17.498 -7.782 -9.665 1.00 93.50 351 ALA A C 1
ATOM 2748 O O . ALA A 1 351 ? 18.310 -8.696 -9.811 1.00 93.50 351 ALA A O 1
ATOM 2749 N N . LEU A 1 352 ? 16.434 -7.874 -8.862 1.00 92.81 352 LEU A N 1
ATOM 2750 C CA . LEU A 1 352 ? 16.122 -9.032 -8.017 1.00 92.81 352 LEU A CA 1
ATOM 2751 C C . LEU A 1 352 ? 15.323 -10.112 -8.752 1.00 92.81 352 LEU A C 1
ATOM 2753 O O . LEU A 1 352 ? 15.574 -11.294 -8.534 1.00 92.81 352 LEU A O 1
ATOM 2757 N N . VAL A 1 353 ? 14.412 -9.713 -9.644 1.00 93.38 353 VAL A N 1
ATOM 2758 C CA . VAL A 1 353 ? 13.555 -10.585 -10.461 1.00 93.38 353 VAL A CA 1
ATOM 2759 C C . VAL A 1 353 ? 13.879 -10.337 -11.941 1.00 93.38 353 VAL A C 1
ATOM 2761 O O . VAL A 1 353 ? 13.206 -9.541 -12.589 1.00 93.38 353 VAL A O 1
ATOM 2764 N N . PRO A 1 354 ? 14.942 -10.949 -12.499 1.00 88.81 354 PRO A N 1
ATOM 2765 C CA . PRO A 1 354 ? 15.498 -10.519 -13.785 1.00 88.81 354 PRO A CA 1
ATOM 2766 C C . PRO A 1 354 ? 14.835 -11.122 -15.037 1.00 88.81 354 PRO A C 1
ATOM 2768 O O . PRO A 1 354 ? 14.973 -10.540 -16.115 1.00 88.81 354 PRO A O 1
ATOM 2771 N N . ASP A 1 355 ? 14.153 -12.269 -14.936 1.00 91.19 355 ASP A N 1
ATOM 2772 C CA . ASP A 1 355 ? 13.689 -13.064 -16.093 1.00 91.19 355 ASP A CA 1
ATOM 2773 C C . ASP A 1 355 ? 12.243 -12.744 -16.525 1.00 91.19 355 ASP A C 1
ATOM 2775 O O . ASP A 1 355 ? 11.355 -13.595 -16.570 1.00 91.19 355 ASP A O 1
ATOM 2779 N N . PHE A 1 356 ? 12.002 -11.483 -16.872 1.00 94.38 356 PHE A N 1
ATOM 2780 C CA . PHE A 1 356 ? 10.726 -10.982 -17.395 1.00 94.38 356 PHE A CA 1
ATOM 2781 C C . PHE A 1 356 ? 10.899 -10.391 -18.796 1.00 94.38 356 PHE A C 1
ATOM 2783 O O . PHE A 1 356 ? 11.997 -9.992 -19.177 1.00 94.38 356 PHE A O 1
ATOM 2790 N N . ASP A 1 357 ? 9.806 -10.287 -19.549 1.00 95.81 357 ASP A N 1
ATOM 2791 C CA . ASP A 1 357 ? 9.787 -9.634 -20.863 1.00 95.81 357 ASP A CA 1
ATOM 2792 C C . ASP A 1 357 ? 9.329 -8.170 -20.754 1.00 95.81 357 ASP A C 1
ATOM 2794 O O . ASP A 1 357 ? 9.888 -7.298 -21.418 1.00 95.81 357 ASP A O 1
ATOM 2798 N N . VAL A 1 358 ? 8.372 -7.863 -19.866 1.00 97.50 358 VAL A N 1
ATOM 2799 C CA . VAL A 1 358 ? 7.949 -6.479 -19.572 1.00 97.50 358 VAL A CA 1
ATOM 2800 C C . VAL A 1 358 ? 7.767 -6.263 -18.067 1.00 97.50 358 VAL A C 1
ATOM 2802 O O . VAL A 1 358 ? 7.101 -7.052 -17.407 1.00 97.50 358 VAL A O 1
ATOM 2805 N N . LEU A 1 359 ? 8.317 -5.178 -17.520 1.00 97.81 359 LEU A N 1
ATOM 2806 C CA . LEU A 1 359 ? 7.985 -4.662 -16.188 1.00 97.81 359 LEU A CA 1
ATOM 2807 C C . LEU A 1 359 ? 7.127 -3.410 -16.351 1.00 97.81 359 LEU A C 1
ATOM 2809 O O . LEU A 1 359 ? 7.526 -2.471 -17.043 1.00 97.81 359 LEU A O 1
ATOM 2813 N N . ILE A 1 360 ? 5.971 -3.394 -15.691 1.00 96.44 360 ILE A N 1
ATOM 2814 C CA . ILE A 1 360 ? 5.050 -2.254 -15.623 1.00 96.44 360 ILE A CA 1
ATOM 2815 C C . ILE A 1 360 ? 5.242 -1.568 -14.266 1.00 9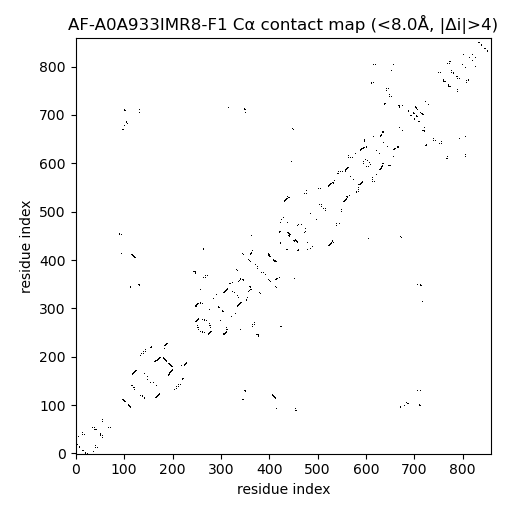6.44 360 ILE A C 1
ATOM 2817 O O . ILE A 1 360 ? 4.997 -2.194 -13.236 1.00 96.44 360 ILE A O 1
ATOM 2821 N N . LYS A 1 361 ? 5.663 -0.294 -14.248 1.00 92.12 361 LYS A N 1
ATOM 2822 C CA . LYS A 1 361 ? 5.744 0.501 -13.011 1.00 92.12 361 LYS A CA 1
ATOM 2823 C C . LYS A 1 361 ? 4.402 1.147 -12.704 1.00 92.12 361 LYS A C 1
ATOM 2825 O O . LYS A 1 361 ? 3.996 2.076 -13.403 1.00 92.12 361 LYS A O 1
ATOM 2830 N N . GLY A 1 362 ? 3.773 0.726 -11.612 1.00 86.81 362 GLY A N 1
ATOM 2831 C CA . GLY A 1 362 ? 2.538 1.314 -11.099 1.00 86.81 362 GLY A CA 1
ATOM 2832 C C . GLY A 1 362 ? 1.304 0.440 -11.275 1.00 86.81 362 GLY A C 1
ATOM 2833 O O . GLY A 1 362 ? 1.380 -0.784 -11.364 1.00 86.81 362 GLY A O 1
ATOM 2834 N N . ASP A 1 363 ? 0.151 1.098 -11.290 1.00 88.19 363 ASP A N 1
ATOM 2835 C CA . ASP A 1 363 ? -1.160 0.464 -11.341 1.00 88.19 363 ASP A CA 1
ATOM 2836 C C . ASP A 1 363 ? -1.404 -0.100 -12.753 1.00 88.19 363 ASP A C 1
ATOM 2838 O O . ASP A 1 363 ? -1.435 0.633 -13.749 1.00 88.19 363 ASP A O 1
ATOM 2842 N N . ALA A 1 364 ? -1.581 -1.418 -12.847 1.00 92.69 364 ALA A N 1
ATOM 2843 C CA . ALA A 1 364 ? -1.635 -2.123 -14.124 1.00 92.69 364 ALA A CA 1
ATOM 2844 C C . ALA A 1 364 ? -3.043 -2.206 -14.747 1.00 92.69 364 ALA A C 1
ATOM 2846 O O . ALA A 1 364 ? -3.183 -2.781 -15.824 1.00 92.69 364 ALA A O 1
ATOM 2847 N N . ASP A 1 365 ? -4.071 -1.615 -14.123 1.00 91.94 365 ASP A N 1
ATOM 2848 C CA . ASP A 1 365 ? -5.481 -1.724 -14.532 1.00 91.94 365 ASP A CA 1
ATOM 2849 C C . ASP A 1 365 ? -5.688 -1.378 -16.017 1.00 91.94 365 ASP A C 1
ATOM 2851 O O . ASP A 1 365 ? -6.336 -2.109 -16.760 1.00 91.94 365 ASP A O 1
ATOM 2855 N N . GLU A 1 366 ? -5.105 -0.277 -16.492 1.00 91.56 366 GLU A N 1
ATOM 2856 C CA . GLU A 1 366 ? -5.180 0.112 -17.909 1.00 91.56 366 GLU A CA 1
ATOM 2857 C C . GLU A 1 366 ? -3.938 -0.289 -18.708 1.00 91.56 366 GLU A C 1
ATOM 2859 O O . GLU A 1 366 ? -4.026 -0.457 -19.923 1.00 91.56 366 GLU A O 1
ATOM 2864 N N . ALA A 1 367 ? -2.795 -0.463 -18.044 1.00 94.31 367 ALA A N 1
ATOM 2865 C CA . ALA A 1 367 ? -1.534 -0.757 -18.710 1.00 94.31 367 ALA A CA 1
ATOM 2866 C C . ALA A 1 367 ? -1.433 -2.218 -19.161 1.00 94.31 367 ALA A C 1
ATOM 2868 O O . ALA A 1 367 ? -1.001 -2.469 -20.283 1.00 94.31 367 ALA A O 1
ATOM 2869 N N . LEU A 1 368 ? -1.855 -3.181 -18.333 1.00 97.44 368 LEU A N 1
ATOM 2870 C CA . LEU A 1 368 ? -1.716 -4.605 -18.646 1.00 97.44 368 LEU A CA 1
ATOM 2871 C C . LEU A 1 368 ? -2.484 -5.014 -19.913 1.00 97.44 368 LEU A C 1
ATOM 2873 O O . LEU A 1 368 ? -1.866 -5.674 -20.745 1.00 97.44 368 LEU A O 1
ATOM 2877 N N . PRO A 1 369 ? -3.754 -4.612 -20.138 1.00 96.38 369 PRO A N 1
ATOM 2878 C CA . PRO A 1 369 ? -4.435 -4.912 -21.396 1.00 96.38 369 PRO A CA 1
ATOM 2879 C C . PRO A 1 369 ? -3.701 -4.357 -22.621 1.00 96.38 369 PRO A C 1
ATOM 2881 O O . PRO A 1 369 ? -3.570 -5.059 -23.614 1.00 96.38 369 PRO A O 1
ATOM 2884 N N . LEU A 1 370 ? -3.170 -3.132 -22.543 1.00 95.50 370 LEU A N 1
ATOM 2885 C CA . LEU A 1 370 ? -2.451 -2.501 -23.655 1.00 95.50 370 LEU A CA 1
ATOM 2886 C C . LEU A 1 370 ? -1.098 -3.172 -23.926 1.00 95.50 370 LEU A C 1
ATOM 2888 O O . LEU A 1 370 ? -0.721 -3.366 -25.079 1.00 95.50 370 LEU A O 1
ATOM 2892 N N . VAL A 1 371 ? -0.377 -3.565 -22.871 1.00 96.62 371 VAL A N 1
ATOM 2893 C CA . VAL A 1 371 ? 0.855 -4.354 -23.000 1.00 96.62 371 VAL A CA 1
ATOM 2894 C C . VAL A 1 371 ? 0.544 -5.728 -23.583 1.00 96.62 371 VAL A C 1
ATOM 2896 O O . VAL A 1 371 ? 1.213 -6.143 -24.520 1.00 96.62 371 VAL A O 1
ATOM 2899 N N . ALA A 1 372 ? -0.474 -6.426 -23.078 1.00 97.06 372 ALA A N 1
ATOM 2900 C CA . ALA A 1 372 ? -0.862 -7.739 -23.581 1.00 97.06 372 ALA A CA 1
ATOM 2901 C C . ALA A 1 372 ? -1.295 -7.673 -25.054 1.00 97.06 372 ALA A C 1
ATOM 2903 O O . ALA A 1 372 ? -0.851 -8.493 -25.850 1.00 97.06 372 ALA A O 1
ATOM 2904 N N . GLU A 1 373 ? -2.088 -6.673 -25.444 1.00 95.56 373 GLU A N 1
ATOM 2905 C CA . GLU A 1 373 ? -2.459 -6.424 -26.843 1.00 95.56 373 GLU A CA 1
ATOM 2906 C C . GLU A 1 373 ? -1.224 -6.219 -27.728 1.00 95.56 373 GLU A C 1
ATOM 2908 O O . GLU A 1 373 ? -1.099 -6.862 -28.768 1.00 95.56 373 GLU A O 1
ATOM 2913 N N . ALA A 1 374 ? -0.273 -5.391 -27.281 1.00 93.62 374 ALA A N 1
ATOM 2914 C CA . ALA A 1 374 ? 0.971 -5.150 -28.005 1.00 93.62 374 ALA A CA 1
ATOM 2915 C C . ALA A 1 374 ? 1.849 -6.408 -28.106 1.00 93.62 374 ALA A C 1
ATOM 2917 O O . ALA A 1 374 ? 2.469 -6.644 -29.140 1.00 93.62 374 ALA A O 1
ATOM 2918 N N . LEU A 1 375 ? 1.910 -7.238 -27.064 1.00 93.12 375 LEU A N 1
ATOM 2919 C CA . LEU A 1 375 ? 2.627 -8.517 -27.110 1.00 93.12 375 LEU A CA 1
ATOM 2920 C C . LEU A 1 375 ? 1.954 -9.504 -28.076 1.00 93.12 375 LEU A C 1
ATOM 2922 O O . LEU A 1 375 ? 2.644 -10.256 -28.768 1.00 93.12 375 LEU A O 1
ATOM 2926 N N . GLY A 1 376 ? 0.623 -9.466 -28.164 1.00 91.25 376 GLY A N 1
ATOM 2927 C CA . GLY A 1 376 ? -0.161 -10.342 -29.022 1.00 91.25 376 GLY A CA 1
ATOM 2928 C C . GLY A 1 376 ? 0.056 -11.819 -28.688 1.00 91.25 376 GLY A C 1
ATOM 2929 O O . GLY A 1 376 ? 0.426 -12.188 -27.574 1.00 91.25 376 GLY A O 1
ATOM 2930 N N . ARG A 1 377 ? -0.161 -12.686 -29.679 1.00 91.25 377 ARG A N 1
ATOM 2931 C CA . ARG A 1 377 ? 0.111 -14.134 -29.577 1.00 91.25 377 ARG A CA 1
ATOM 2932 C C . ARG A 1 377 ? 1.540 -14.501 -30.000 1.00 91.25 377 ARG A C 1
ATOM 2934 O O . ARG A 1 377 ? 1.824 -15.676 -30.220 1.00 91.25 377 ARG A O 1
ATOM 2941 N N . SER A 1 378 ? 2.417 -13.509 -30.157 1.00 83.62 378 SER A N 1
ATOM 2942 C CA . SER A 1 378 ? 3.767 -13.712 -30.674 1.00 83.62 378 SER A CA 1
ATOM 2943 C C . SER A 1 378 ? 4.606 -14.544 -29.701 1.00 83.62 378 SER A C 1
ATOM 2945 O O . SER A 1 378 ? 4.746 -14.161 -28.533 1.00 83.62 378 SER A O 1
ATOM 2947 N N . PRO A 1 379 ? 5.189 -15.665 -30.163 1.00 87.75 379 PRO A N 1
ATOM 2948 C CA . PRO A 1 379 ? 6.022 -16.502 -29.318 1.00 87.75 379 PRO A CA 1
ATOM 2949 C C . PRO A 1 379 ? 7.265 -15.727 -28.883 1.00 87.75 379 PRO A C 1
ATOM 2951 O O . PRO A 1 379 ? 7.861 -14.983 -29.667 1.00 87.75 379 PRO A O 1
ATOM 2954 N N . ARG A 1 380 ? 7.681 -15.911 -27.631 1.00 89.44 380 ARG A N 1
ATOM 2955 C CA . ARG A 1 380 ? 8.857 -15.246 -27.063 1.00 89.44 380 ARG A CA 1
ATOM 2956 C C . ARG A 1 380 ? 10.117 -15.438 -27.898 1.00 89.44 380 ARG A C 1
ATOM 2958 O O . ARG A 1 380 ? 10.874 -14.478 -28.052 1.00 89.44 380 ARG A O 1
ATOM 2965 N N . GLY A 1 381 ? 10.323 -16.622 -28.478 1.00 85.00 381 GLY A N 1
ATOM 2966 C CA . GLY A 1 381 ? 11.477 -16.911 -29.328 1.00 85.00 381 GLY A CA 1
ATOM 2967 C C . GLY A 1 381 ? 11.583 -16.028 -30.578 1.00 85.00 381 GLY A C 1
ATOM 2968 O O . GLY A 1 381 ? 12.692 -15.800 -31.058 1.00 85.00 381 GLY A O 1
ATOM 2969 N N . ALA A 1 382 ? 10.472 -15.470 -31.076 1.00 84.06 382 ALA A N 1
ATOM 2970 C CA . ALA A 1 382 ? 10.485 -14.523 -32.198 1.00 84.06 382 ALA A CA 1
ATOM 2971 C C . ALA A 1 382 ? 11.013 -13.130 -31.799 1.00 84.06 382 ALA A C 1
ATOM 2973 O O . ALA A 1 382 ? 11.416 -12.336 -32.652 1.00 84.06 382 ALA A O 1
ATOM 2974 N N . GLY A 1 383 ? 11.043 -12.833 -30.497 1.00 83.38 383 GLY A N 1
ATOM 2975 C CA . GLY A 1 383 ? 11.328 -11.505 -29.974 1.00 83.38 383 GLY A CA 1
ATOM 2976 C C . GLY A 1 383 ? 10.213 -10.495 -30.270 1.00 83.38 383 GLY A C 1
ATOM 2977 O O . GLY A 1 383 ? 9.208 -10.796 -30.905 1.00 83.38 383 GLY A O 1
ATOM 2978 N N . LEU A 1 384 ? 10.395 -9.269 -29.779 1.00 86.75 384 LEU A N 1
ATOM 2979 C CA . LEU A 1 384 ? 9.448 -8.171 -29.978 1.00 86.75 384 LEU A CA 1
ATOM 2980 C C . LEU A 1 384 ? 9.824 -7.342 -31.207 1.00 86.75 384 LEU A C 1
ATOM 2982 O O . LEU A 1 384 ? 10.957 -6.868 -31.313 1.00 86.75 384 LEU A O 1
ATOM 2986 N N . SER A 1 385 ? 8.878 -7.119 -32.114 1.00 85.88 385 SER A N 1
ATOM 2987 C CA . SER A 1 385 ? 9.070 -6.200 -33.241 1.00 85.88 385 SER A CA 1
ATOM 2988 C C . SER A 1 385 ? 9.156 -4.739 -32.779 1.00 85.88 385 SER A C 1
ATOM 2990 O O . SER A 1 385 ? 8.828 -4.379 -31.641 1.00 85.88 385 SER A O 1
ATOM 2992 N N . ARG A 1 386 ? 9.595 -3.850 -33.678 1.00 82.56 386 ARG A N 1
ATOM 2993 C CA . ARG A 1 386 ? 9.705 -2.413 -33.376 1.00 82.56 386 ARG A CA 1
ATOM 2994 C C . ARG A 1 386 ? 8.336 -1.773 -33.136 1.00 82.56 386 ARG A C 1
ATOM 2996 O O . ARG A 1 386 ? 8.231 -0.900 -32.276 1.00 82.56 386 ARG A O 1
ATOM 3003 N N . SER A 1 387 ? 7.302 -2.211 -33.857 1.00 85.56 387 SER A N 1
ATOM 3004 C CA . SER A 1 387 ? 5.927 -1.726 -33.692 1.00 85.56 387 SER A CA 1
ATOM 3005 C C . SER A 1 387 ? 5.374 -2.086 -32.312 1.00 85.56 387 SER A C 1
ATOM 3007 O O . SER A 1 387 ? 4.854 -1.208 -31.625 1.00 85.56 387 SER A O 1
ATOM 3009 N N . GLN A 1 388 ? 5.590 -3.322 -31.853 1.00 90.12 388 GLN A N 1
ATOM 3010 C CA . GLN A 1 388 ? 5.182 -3.777 -30.520 1.00 90.12 388 GLN A CA 1
ATOM 3011 C C . GLN A 1 388 ? 5.889 -2.989 -29.414 1.00 90.12 388 GLN A C 1
ATOM 3013 O O . GLN A 1 388 ? 5.249 -2.488 -28.491 1.00 90.12 388 GLN A O 1
ATOM 3018 N N . VAL A 1 389 ? 7.207 -2.799 -29.534 1.00 91.19 389 VAL A N 1
ATOM 3019 C CA . VAL A 1 389 ? 7.980 -1.969 -28.596 1.00 91.19 389 VAL A CA 1
ATOM 3020 C C . VAL A 1 389 ? 7.453 -0.532 -28.561 1.00 91.19 389 VAL A C 1
ATOM 3022 O O . VAL A 1 389 ? 7.298 0.040 -27.483 1.00 91.19 389 VAL A O 1
ATOM 3025 N N . ASN A 1 390 ? 7.161 0.063 -29.720 1.00 91.38 390 ASN A N 1
ATOM 3026 C CA . ASN A 1 390 ? 6.629 1.423 -29.797 1.00 91.38 390 ASN A CA 1
ATOM 3027 C C . ASN A 1 390 ? 5.218 1.528 -29.204 1.00 91.38 390 ASN A C 1
ATOM 3029 O O . ASN A 1 390 ? 4.929 2.520 -28.539 1.00 91.38 390 ASN A O 1
ATOM 3033 N N . ALA A 1 391 ? 4.373 0.511 -29.385 1.00 92.88 391 ALA A N 1
ATOM 3034 C CA . ALA A 1 391 ? 3.054 0.450 -28.762 1.00 92.88 391 ALA A CA 1
ATOM 3035 C C . ALA A 1 391 ? 3.156 0.426 -27.227 1.00 92.88 391 ALA A C 1
ATOM 3037 O O . ALA A 1 391 ? 2.458 1.185 -26.558 1.00 92.88 391 ALA A O 1
ATOM 3038 N N . ILE A 1 392 ? 4.087 -0.355 -26.665 1.00 94.75 392 ILE A N 1
ATOM 3039 C CA . ILE A 1 392 ? 4.328 -0.389 -25.212 1.00 94.75 392 ILE A CA 1
ATOM 3040 C C . ILE A 1 392 ? 4.898 0.951 -24.715 1.00 94.75 392 ILE A C 1
ATOM 3042 O O . ILE A 1 392 ? 4.462 1.469 -23.691 1.00 94.75 392 ILE A O 1
ATOM 3046 N N . LYS A 1 393 ? 5.836 1.562 -25.450 1.00 93.12 393 LYS A N 1
ATOM 3047 C CA . LYS A 1 393 ? 6.391 2.887 -25.113 1.00 93.12 393 LYS A CA 1
ATOM 3048 C C . LYS A 1 393 ? 5.388 4.036 -25.262 1.00 93.12 393 LYS A C 1
ATOM 3050 O O . LYS A 1 393 ? 5.626 5.113 -24.742 1.00 93.12 393 LYS A O 1
ATOM 3055 N N . ALA A 1 394 ? 4.280 3.851 -25.975 1.00 91.12 394 ALA A N 1
ATOM 3056 C CA . ALA A 1 394 ? 3.248 4.882 -26.076 1.00 91.12 394 ALA A CA 1
ATOM 3057 C C . ALA A 1 394 ? 2.456 5.054 -24.763 1.00 91.12 394 ALA A C 1
ATOM 3059 O O . ALA A 1 394 ? 1.677 6.002 -24.628 1.00 91.12 394 ALA A O 1
ATOM 3060 N N . LEU A 1 395 ? 2.641 4.151 -23.792 1.00 88.06 395 LEU A N 1
ATOM 3061 C CA . LEU A 1 395 ? 2.046 4.262 -22.468 1.00 88.06 395 LEU A CA 1
ATOM 3062 C C . LEU A 1 395 ? 2.612 5.476 -21.707 1.00 88.06 395 LEU A C 1
ATOM 3064 O O . LEU A 1 395 ? 3.812 5.731 -21.750 1.00 88.06 395 LEU A O 1
ATOM 3068 N N . PRO A 1 396 ? 1.782 6.217 -20.951 1.00 81.06 396 PRO A N 1
ATOM 3069 C CA . PRO A 1 396 ? 2.182 7.484 -20.330 1.00 81.06 396 PRO A CA 1
ATOM 3070 C C . PRO A 1 396 ? 3.085 7.341 -19.087 1.00 81.06 396 PRO A C 1
ATOM 3072 O O . PRO A 1 396 ? 3.269 8.316 -18.357 1.00 81.06 396 PRO A O 1
ATOM 3075 N N . GLY A 1 397 ? 3.627 6.156 -18.802 1.00 84.56 397 GLY A N 1
ATOM 3076 C CA . GLY A 1 397 ? 4.385 5.889 -17.581 1.00 84.56 397 GLY A CA 1
ATOM 3077 C C . GLY A 1 397 ? 5.477 4.835 -17.747 1.00 84.56 397 GLY A C 1
ATOM 3078 O O . GLY A 1 397 ? 5.745 4.373 -18.854 1.00 84.56 397 GLY A O 1
ATOM 3079 N N . GLY A 1 398 ? 6.127 4.500 -16.632 1.00 90.06 398 GLY A N 1
ATOM 3080 C CA . GLY A 1 398 ? 7.372 3.744 -16.631 1.00 90.06 398 GLY A CA 1
ATOM 3081 C C . GLY A 1 398 ? 7.229 2.281 -17.031 1.00 90.06 398 GLY A C 1
ATOM 3082 O O . GLY A 1 398 ? 6.428 1.543 -16.453 1.00 90.06 398 GLY A O 1
ATOM 3083 N N . VAL A 1 399 ? 8.067 1.849 -17.973 1.00 96.00 399 VAL A N 1
ATOM 3084 C CA . VAL A 1 399 ? 8.184 0.444 -18.384 1.00 96.00 399 VAL A CA 1
ATOM 3085 C C . VAL A 1 399 ? 9.640 0.038 -18.606 1.00 96.00 399 VAL A C 1
ATOM 3087 O O . VAL A 1 399 ? 10.479 0.848 -19.017 1.00 96.00 399 VAL A O 1
ATOM 3090 N N . ILE A 1 400 ? 9.930 -1.242 -18.373 1.00 97.00 400 ILE A N 1
ATOM 3091 C CA . ILE A 1 400 ? 11.168 -1.892 -18.819 1.00 97.00 400 ILE A CA 1
ATOM 3092 C C . ILE A 1 400 ? 10.784 -3.030 -19.757 1.00 97.00 400 ILE A C 1
ATOM 3094 O O . ILE A 1 400 ? 9.978 -3.875 -19.388 1.00 97.00 400 ILE A O 1
ATOM 3098 N N . ILE A 1 401 ? 11.365 -3.064 -20.953 1.00 96.12 401 ILE A N 1
ATOM 3099 C CA . ILE A 1 401 ? 11.113 -4.097 -21.964 1.00 96.12 401 ILE A CA 1
ATOM 3100 C C . ILE A 1 401 ? 12.410 -4.867 -22.203 1.00 96.12 401 ILE A C 1
ATOM 3102 O O . ILE A 1 401 ? 13.458 -4.257 -22.437 1.00 96.12 401 ILE A O 1
ATOM 3106 N N . GLN A 1 402 ? 12.345 -6.194 -22.180 1.00 91.19 402 GLN A N 1
ATOM 3107 C CA . GLN A 1 402 ? 13.448 -7.077 -22.545 1.00 91.19 402 GLN A CA 1
ATOM 3108 C C . GLN A 1 402 ? 13.170 -7.735 -23.902 1.00 91.19 402 GLN A C 1
ATOM 3110 O O . GLN A 1 402 ? 12.105 -8.298 -24.139 1.00 91.19 402 GLN A O 1
ATOM 3115 N N . ARG A 1 403 ? 14.145 -7.662 -24.811 1.00 84.31 403 ARG A N 1
ATOM 3116 C CA . ARG A 1 403 ? 14.113 -8.312 -26.128 1.00 84.31 403 ARG A CA 1
ATOM 3117 C C . ARG A 1 403 ? 15.476 -8.935 -26.402 1.00 84.31 403 ARG A C 1
ATOM 3119 O O . ARG A 1 403 ? 16.401 -8.247 -26.838 1.00 84.31 403 ARG A O 1
ATOM 3126 N N . GLY A 1 404 ? 15.604 -10.238 -26.161 1.00 79.88 404 GLY A N 1
ATOM 3127 C CA . GLY A 1 404 ? 16.894 -10.927 -26.241 1.00 79.88 404 GLY A CA 1
ATOM 3128 C C . GLY A 1 404 ? 17.939 -10.226 -25.365 1.00 79.88 404 GLY A C 1
ATOM 3129 O O . GLY A 1 404 ? 17.676 -9.909 -24.211 1.00 79.88 404 GLY A O 1
ATOM 3130 N N . ASN A 1 405 ? 19.092 -9.887 -25.943 1.00 83.19 405 ASN A N 1
ATOM 3131 C CA . ASN A 1 405 ? 20.161 -9.144 -25.259 1.00 83.19 405 ASN A CA 1
ATOM 3132 C C . ASN A 1 405 ? 19.967 -7.612 -25.252 1.00 83.19 405 ASN A C 1
ATOM 3134 O O . ASN A 1 405 ? 20.923 -6.859 -25.033 1.00 83.19 405 ASN A O 1
ATOM 3138 N N . THR A 1 406 ? 18.746 -7.140 -25.520 1.00 88.94 406 THR A N 1
ATOM 3139 C CA . THR A 1 406 ? 18.382 -5.720 -25.496 1.00 88.94 406 THR A CA 1
ATOM 3140 C C . THR A 1 406 ? 17.449 -5.422 -24.331 1.00 88.94 406 THR A C 1
ATOM 3142 O O . THR A 1 406 ? 16.479 -6.145 -24.105 1.00 88.94 406 THR A O 1
ATOM 3145 N N . ARG A 1 407 ? 17.712 -4.326 -23.618 1.00 93.69 407 ARG A N 1
ATOM 3146 C CA . ARG A 1 407 ? 16.839 -3.798 -22.564 1.00 93.69 407 ARG A CA 1
ATOM 3147 C C . ARG A 1 407 ? 16.473 -2.361 -22.867 1.00 93.69 407 ARG A C 1
ATOM 3149 O O . ARG A 1 407 ? 17.352 -1.540 -23.104 1.00 93.69 407 ARG A O 1
ATOM 3156 N N . ILE A 1 408 ? 15.188 -2.057 -22.842 1.00 95.69 408 ILE A N 1
ATOM 3157 C CA . ILE A 1 408 ? 14.660 -0.719 -23.083 1.00 95.69 408 ILE A CA 1
ATOM 3158 C C . ILE A 1 408 ? 14.054 -0.230 -21.779 1.00 95.69 408 ILE A C 1
ATOM 3160 O O . ILE A 1 408 ? 13.191 -0.893 -21.215 1.00 95.69 408 ILE A O 1
ATOM 3164 N N . VAL A 1 409 ? 14.507 0.925 -21.310 1.00 96.31 409 VAL A N 1
ATOM 3165 C CA . VAL A 1 409 ? 13.992 1.609 -20.127 1.00 96.31 409 VAL A CA 1
ATOM 3166 C C . VAL A 1 409 ? 13.324 2.891 -20.585 1.00 96.31 409 VAL A C 1
ATOM 3168 O O . VAL A 1 409 ? 13.951 3.723 -21.242 1.00 96.31 409 VAL A O 1
ATOM 3171 N N . HIS A 1 410 ? 12.047 3.048 -20.267 1.00 95.00 410 HIS A N 1
ATOM 3172 C CA . HIS A 1 410 ? 11.244 4.149 -20.773 1.00 95.00 410 HIS A CA 1
ATOM 3173 C C . HIS A 1 410 ? 10.502 4.842 -19.634 1.00 95.00 410 HIS A C 1
ATOM 3175 O O . HIS A 1 410 ? 9.725 4.195 -18.941 1.00 95.00 410 HIS A O 1
ATOM 3181 N N . HIS A 1 411 ? 10.775 6.138 -19.449 1.00 91.50 411 HIS A N 1
ATOM 3182 C CA . HIS A 1 411 ? 10.190 7.034 -18.448 1.00 91.50 411 HIS A CA 1
ATOM 3183 C C . HIS A 1 411 ? 10.028 6.385 -17.075 1.00 91.50 411 HIS A C 1
ATOM 3185 O O . HIS A 1 411 ? 8.949 6.387 -16.487 1.00 91.50 411 HIS A O 1
ATOM 3191 N N . LEU A 1 412 ? 11.109 5.789 -16.563 1.00 90.25 412 LEU A N 1
ATOM 3192 C CA . LEU A 1 412 ? 11.069 5.036 -15.310 1.00 90.25 412 LEU A CA 1
ATOM 3193 C C . LEU A 1 412 ? 10.820 5.942 -14.091 1.00 90.25 412 LEU A C 1
ATOM 3195 O O . LEU A 1 412 ? 10.456 5.475 -13.016 1.00 90.25 412 LEU A O 1
ATOM 3199 N N . ASP A 1 413 ? 11.001 7.247 -14.262 1.00 84.50 413 ASP A N 1
ATOM 3200 C CA . ASP A 1 413 ? 10.611 8.312 -13.344 1.00 84.50 413 ASP A CA 1
ATOM 3201 C C . ASP A 1 413 ? 9.080 8.501 -13.255 1.00 84.50 413 ASP A C 1
ATOM 3203 O O . ASP A 1 413 ? 8.553 8.913 -12.220 1.00 84.50 413 ASP A O 1
ATOM 3207 N N . HIS A 1 414 ? 8.335 8.127 -14.293 1.00 85.31 414 HIS A N 1
ATOM 3208 C CA . HIS A 1 414 ? 6.877 8.158 -14.297 1.00 85.31 414 HIS A CA 1
ATOM 3209 C C . HIS A 1 414 ? 6.274 6.858 -13.759 1.00 85.31 414 HIS A C 1
ATOM 3211 O O . HIS A 1 414 ? 6.809 5.764 -13.914 1.00 85.31 414 HIS A O 1
ATOM 3217 N N . THR A 1 415 ? 5.100 6.970 -13.145 1.00 85.81 415 THR A N 1
ATOM 3218 C CA . THR A 1 415 ? 4.318 5.826 -12.658 1.00 85.81 415 THR A CA 1
ATOM 3219 C C . THR A 1 415 ? 3.034 5.733 -13.452 1.00 85.81 415 THR A C 1
ATOM 3221 O O . THR A 1 415 ? 2.349 6.743 -13.631 1.00 85.81 415 THR A O 1
ATOM 3224 N N . LEU A 1 416 ? 2.714 4.536 -13.935 1.00 86.81 416 LEU A N 1
ATOM 3225 C CA . LEU A 1 416 ? 1.443 4.281 -14.589 1.00 86.81 416 LEU A CA 1
ATOM 3226 C C . LEU A 1 416 ? 0.336 4.376 -13.550 1.00 86.81 416 LEU A C 1
ATOM 3228 O O . LEU A 1 416 ? 0.349 3.721 -12.510 1.00 86.81 416 LEU A O 1
ATOM 3232 N N . VAL A 1 417 ? -0.600 5.268 -13.838 1.00 84.25 417 VAL A N 1
ATOM 3233 C CA . VAL A 1 417 ? -1.761 5.535 -13.009 1.00 84.25 417 VAL A CA 1
ATOM 3234 C C . VAL A 1 417 ? -2.970 5.484 -13.933 1.00 84.25 417 VAL A C 1
ATOM 3236 O O . VAL A 1 417 ? -3.011 6.257 -14.897 1.00 84.25 417 VAL A O 1
ATOM 3239 N N . PRO A 1 418 ? -3.945 4.601 -13.679 1.00 85.38 418 PRO A N 1
ATOM 3240 C CA . PRO A 1 418 ? -5.108 4.476 -14.530 1.00 85.38 418 PRO A CA 1
ATOM 3241 C C . PRO A 1 418 ? -5.943 5.751 -14.464 1.00 85.38 418 PRO A C 1
ATOM 3243 O O . PRO A 1 418 ? -6.117 6.354 -13.399 1.00 85.38 418 PRO A O 1
ATOM 3246 N N . LYS A 1 419 ? -6.500 6.145 -15.610 1.00 82.25 419 LYS A N 1
ATOM 3247 C CA . LYS A 1 419 ? -7.527 7.192 -15.660 1.00 82.25 419 LYS A CA 1
ATOM 3248 C C . LYS A 1 419 ? -8.811 6.708 -15.002 1.00 82.25 419 LYS A C 1
ATOM 3250 O O . LYS A 1 419 ? -9.486 7.494 -14.340 1.00 82.25 419 LYS A O 1
ATOM 3255 N N . LYS A 1 420 ? -9.137 5.428 -15.194 1.00 83.81 420 LYS A N 1
ATOM 3256 C CA . LYS A 1 420 ? -10.255 4.748 -14.546 1.00 83.81 420 LYS A CA 1
ATOM 3257 C C . LYS A 1 420 ? -9.782 3.440 -13.931 1.00 83.81 420 LYS A C 1
ATOM 3259 O O . LYS A 1 420 ? -9.176 2.620 -14.615 1.00 83.81 420 LYS A O 1
ATOM 3264 N N . TYR A 1 421 ? -10.103 3.237 -12.663 1.00 90.44 421 TYR A N 1
ATOM 3265 C CA . TYR A 1 421 ? -9.986 1.935 -12.020 1.00 90.44 421 TYR A CA 1
ATOM 3266 C C . TYR A 1 421 ? -11.301 1.596 -11.323 1.00 90.44 421 TYR A C 1
ATOM 3268 O O . TYR A 1 421 ? -12.126 2.480 -11.070 1.00 90.44 421 TYR A O 1
ATOM 3276 N N . HIS A 1 422 ? -11.505 0.313 -11.062 1.00 93.00 422 HIS A N 1
ATOM 3277 C CA . HIS A 1 422 ? -12.805 -0.242 -10.716 1.00 93.00 422 HIS A CA 1
ATOM 3278 C C . HIS A 1 422 ? -12.685 -1.205 -9.528 1.00 93.00 422 HIS A C 1
ATOM 3280 O O . HIS A 1 422 ? -11.596 -1.693 -9.221 1.00 93.00 422 HIS A O 1
ATOM 3286 N N . LEU A 1 423 ? -13.808 -1.478 -8.861 1.00 94.69 423 LEU A N 1
ATOM 3287 C CA . LEU A 1 423 ? -13.914 -2.590 -7.910 1.00 94.69 423 LEU A CA 1
ATOM 3288 C C . LEU A 1 423 ? -13.998 -3.924 -8.674 1.00 94.69 423 LEU A C 1
ATOM 3290 O O . LEU A 1 423 ? -14.477 -3.921 -9.809 1.00 94.69 423 LEU A O 1
ATOM 3294 N N . PRO A 1 424 ? -13.574 -5.059 -8.090 1.00 93.38 424 PRO A N 1
ATOM 3295 C CA . PRO A 1 424 ? -13.710 -6.359 -8.743 1.00 93.38 424 PRO A CA 1
ATOM 3296 C C . PRO A 1 424 ? -15.183 -6.716 -8.951 1.00 93.38 424 PRO A C 1
ATOM 3298 O O . PRO A 1 424 ? -16.048 -6.300 -8.179 1.00 93.38 424 PRO A O 1
ATOM 3301 N N . ILE A 1 425 ? -15.476 -7.525 -9.962 1.00 93.50 425 ILE A N 1
ATOM 3302 C CA . ILE A 1 425 ? -16.819 -8.057 -10.190 1.00 93.50 425 ILE A CA 1
ATOM 3303 C C . ILE A 1 425 ? -16.997 -9.289 -9.283 1.00 93.50 425 ILE A C 1
ATOM 3305 O O . ILE A 1 425 ? -16.175 -10.208 -9.334 1.00 93.50 425 ILE A O 1
ATOM 3309 N N . PRO A 1 426 ? -18.030 -9.342 -8.419 1.00 93.19 426 PRO A N 1
ATOM 3310 C CA . PRO A 1 426 ? -18.228 -10.485 -7.533 1.00 93.19 426 PRO A CA 1
ATOM 3311 C C . PRO A 1 426 ? -18.569 -11.745 -8.342 1.00 93.19 426 PRO A C 1
ATOM 3313 O O . PRO A 1 426 ? -19.589 -11.798 -9.021 1.00 93.19 426 PRO A O 1
ATOM 3316 N N . ASP A 1 427 ? -17.730 -12.775 -8.230 1.00 89.00 427 ASP A N 1
ATOM 3317 C CA . ASP A 1 427 ? -17.841 -14.036 -8.984 1.00 89.00 427 ASP A CA 1
ATOM 3318 C C . ASP A 1 427 ? -18.256 -15.244 -8.121 1.00 89.00 427 ASP A C 1
ATOM 3320 O O . ASP A 1 427 ? -18.587 -16.313 -8.629 1.00 89.00 427 ASP A O 1
ATOM 3324 N N . LYS A 1 428 ? -18.265 -15.090 -6.793 1.00 89.56 428 LYS A N 1
ATOM 3325 C CA . LYS A 1 428 ? -18.597 -16.141 -5.812 1.00 89.56 428 LYS A CA 1
ATOM 3326 C C . LYS A 1 428 ? -19.504 -15.580 -4.729 1.00 89.56 428 LYS A C 1
ATOM 3328 O O . LYS A 1 428 ? -19.361 -14.408 -4.410 1.00 89.56 428 LYS A O 1
ATOM 3333 N N . ARG A 1 429 ? -20.367 -16.400 -4.108 1.00 91.56 429 ARG A N 1
ATOM 3334 C CA . ARG A 1 429 ? -21.213 -16.020 -2.953 1.00 91.56 429 ARG A CA 1
ATOM 3335 C C . ARG A 1 429 ? -20.443 -16.092 -1.625 1.00 91.56 429 ARG A C 1
ATOM 3337 O O . ARG A 1 429 ? -20.703 -16.949 -0.789 1.00 91.56 429 ARG A O 1
ATOM 3344 N N . LYS A 1 430 ? -19.464 -15.209 -1.434 1.00 91.88 430 LYS A N 1
ATOM 3345 C CA . LYS A 1 430 ? -18.746 -15.071 -0.157 1.00 91.88 430 LYS A CA 1
ATOM 3346 C C . LYS A 1 430 ? -19.592 -14.286 0.851 1.00 91.88 430 LYS A C 1
ATOM 3348 O O . LYS A 1 430 ? -20.503 -13.543 0.470 1.00 91.88 430 LYS A O 1
ATOM 3353 N N . THR A 1 431 ? -19.262 -14.452 2.128 1.00 91.56 431 THR A N 1
ATOM 3354 C CA . THR A 1 431 ? -19.802 -13.673 3.253 1.00 91.56 431 THR A CA 1
ATOM 3355 C C . THR A 1 431 ? -18.884 -12.520 3.661 1.00 91.56 431 THR A C 1
ATOM 3357 O O . THR A 1 431 ? -19.330 -11.628 4.372 1.00 91.56 431 THR A O 1
ATOM 3360 N N . ILE A 1 432 ? -17.633 -12.500 3.181 1.00 94.31 432 ILE A N 1
ATOM 3361 C CA . ILE A 1 432 ? -16.656 -11.426 3.400 1.00 94.31 432 ILE A CA 1
ATOM 3362 C C . ILE A 1 432 ? -16.039 -11.029 2.054 1.00 94.31 432 ILE A C 1
ATOM 3364 O O . ILE A 1 432 ? -15.600 -11.896 1.288 1.00 94.31 432 ILE A O 1
ATOM 3368 N N . TYR A 1 433 ? -15.990 -9.726 1.780 1.00 95.25 433 TYR A N 1
ATOM 3369 C CA . TYR A 1 433 ? -15.265 -9.138 0.653 1.00 95.25 433 TYR A CA 1
ATOM 3370 C C . TYR A 1 433 ? -14.350 -8.022 1.124 1.00 95.25 433 TYR A C 1
ATOM 3372 O O . TYR A 1 433 ? -14.675 -7.307 2.066 1.00 95.25 433 TYR A O 1
ATOM 3380 N N . TYR A 1 434 ? -13.252 -7.849 0.402 1.00 94.31 434 TYR A N 1
ATOM 3381 C CA . TYR A 1 434 ? -12.321 -6.745 0.580 1.00 94.31 434 TYR A CA 1
ATOM 3382 C C . TYR A 1 434 ? -12.517 -5.745 -0.554 1.00 94.31 434 TYR A C 1
ATOM 3384 O O . TYR A 1 434 ? -12.727 -6.159 -1.698 1.00 94.31 434 TYR A O 1
ATOM 3392 N N . TRP A 1 435 ? -12.466 -4.453 -0.248 1.00 95.81 435 TRP A N 1
ATOM 3393 C CA . TRP A 1 435 ? -12.560 -3.363 -1.213 1.00 95.81 435 TRP A CA 1
ATOM 3394 C C . TRP A 1 435 ? -11.365 -2.424 -1.094 1.00 95.81 435 TRP A C 1
ATOM 3396 O O . TRP A 1 435 ? -11.029 -1.981 -0.005 1.00 95.81 435 TRP A O 1
ATOM 3406 N N . GLN A 1 436 ? -10.828 -2.011 -2.238 1.00 94.12 436 GLN A N 1
ATOM 3407 C CA . GLN A 1 436 ? -10.027 -0.794 -2.374 1.00 94.12 436 GLN A CA 1
ATOM 3408 C C . GLN A 1 436 ? -10.819 0.181 -3.243 1.00 94.12 436 GLN A C 1
ATOM 3410 O O . GLN A 1 436 ? -10.789 0.131 -4.475 1.00 94.12 436 GLN A O 1
ATOM 3415 N N . THR A 1 437 ? -11.603 1.020 -2.579 1.00 95.25 437 THR A N 1
ATOM 3416 C CA . THR A 1 437 ? -12.480 2.038 -3.172 1.00 95.25 437 THR A CA 1
ATOM 3417 C C . THR A 1 437 ? -11.752 3.358 -3.440 1.00 95.25 437 THR A C 1
ATOM 3419 O O . THR A 1 437 ? -12.241 4.183 -4.220 1.00 95.25 437 THR A O 1
ATOM 3422 N N . SER A 1 438 ? -10.610 3.578 -2.781 1.00 92.62 438 SER A N 1
ATOM 3423 C CA . SER A 1 438 ? -9.620 4.610 -3.088 1.00 92.62 438 SER A CA 1
ATOM 3424 C C . SER A 1 438 ? -8.195 4.039 -3.140 1.00 92.62 438 SER A C 1
ATOM 3426 O O . SER A 1 438 ? -7.899 3.035 -2.498 1.00 92.62 438 SER A O 1
ATOM 3428 N N . ARG A 1 439 ? -7.305 4.685 -3.904 1.00 88.81 439 ARG A N 1
ATOM 3429 C CA . ARG A 1 439 ? -5.854 4.440 -3.907 1.00 88.81 439 ARG A CA 1
ATOM 3430 C C . ARG A 1 439 ? -5.116 5.762 -3.721 1.00 88.81 439 ARG A C 1
ATOM 3432 O O . ARG A 1 439 ? -5.430 6.736 -4.411 1.00 88.81 439 ARG A O 1
ATOM 3439 N N . GLY A 1 440 ? -4.101 5.765 -2.865 1.00 83.94 440 GLY A N 1
ATOM 3440 C CA . GLY A 1 440 ? -3.196 6.884 -2.626 1.00 83.94 440 GLY A CA 1
ATOM 3441 C C . GLY A 1 440 ? -3.574 7.678 -1.382 1.00 83.94 440 GLY A C 1
ATOM 3442 O O . GLY A 1 440 ? -4.750 7.878 -1.105 1.00 83.94 440 GLY A O 1
ATOM 3443 N N . CYS A 1 441 ? -2.577 8.186 -0.655 1.00 84.06 441 CYS A N 1
ATOM 3444 C CA . CYS A 1 441 ? -2.783 8.930 0.589 1.00 84.06 441 CYS A CA 1
ATOM 3445 C C . CYS A 1 441 ? -1.953 10.230 0.631 1.00 84.06 441 CYS A C 1
ATOM 3447 O O . CYS A 1 441 ? -0.731 10.194 0.450 1.00 84.06 441 CYS A O 1
ATOM 3449 N N . PRO A 1 442 ? -2.570 11.399 0.908 1.00 77.81 442 PRO A N 1
ATOM 3450 C CA . PRO A 1 442 ? -1.877 12.687 0.912 1.00 77.81 442 PRO A CA 1
ATOM 3451 C C . PRO A 1 442 ? -0.981 12.904 2.145 1.00 77.81 442 PRO A C 1
ATOM 3453 O O . PRO A 1 442 ? -0.195 13.858 2.170 1.00 77.81 442 PRO A O 1
ATOM 3456 N N . TYR A 1 443 ? -1.097 12.069 3.183 1.00 83.00 443 TYR A N 1
ATOM 3457 C CA . TYR A 1 443 ? -0.312 12.181 4.419 1.00 83.00 443 TYR A CA 1
ATOM 3458 C C . TYR A 1 443 ? 1.101 11.630 4.256 1.00 83.00 443 TYR A C 1
ATOM 3460 O O . TYR A 1 443 ? 1.354 10.849 3.353 1.00 83.00 443 TYR A O 1
ATOM 3468 N N . ASP A 1 444 ? 2.054 12.057 5.092 1.00 79.25 444 ASP A N 1
ATOM 3469 C CA . ASP A 1 444 ? 3.500 11.813 4.917 1.00 79.25 444 ASP A CA 1
ATOM 3470 C C . ASP A 1 444 ? 4.160 11.147 6.131 1.00 79.25 444 ASP A C 1
ATOM 3472 O O . ASP A 1 444 ? 5.264 11.518 6.532 1.00 79.25 444 ASP A O 1
ATOM 3476 N N . CYS A 1 445 ? 3.452 10.165 6.698 1.00 85.38 445 CYS A N 1
ATOM 3477 C CA . CYS A 1 445 ? 3.903 9.358 7.831 1.00 85.38 445 CYS A CA 1
ATOM 3478 C C . CYS A 1 445 ? 5.272 8.731 7.556 1.00 85.38 445 CYS A C 1
ATOM 3480 O O . CYS A 1 445 ? 5.539 8.276 6.443 1.00 85.38 445 CYS A O 1
ATOM 3482 N N . ARG A 1 446 ? 6.137 8.721 8.574 1.00 85.56 446 ARG A N 1
ATOM 3483 C CA . ARG A 1 446 ? 7.566 8.404 8.416 1.00 85.56 446 ARG A CA 1
ATOM 3484 C C . ARG A 1 446 ? 7.833 6.937 8.045 1.00 85.56 446 ARG A C 1
ATOM 3486 O O . ARG A 1 446 ? 8.739 6.666 7.260 1.00 85.56 446 ARG A O 1
ATOM 3493 N N . PHE A 1 447 ? 6.989 6.027 8.523 1.00 85.19 447 PHE A N 1
ATOM 3494 C CA . PHE A 1 447 ? 7.043 4.586 8.248 1.00 85.19 447 PHE A CA 1
ATOM 3495 C C . PHE A 1 447 ? 6.371 4.154 6.938 1.00 85.19 447 PHE A C 1
ATOM 3497 O O . PHE A 1 447 ? 6.656 3.078 6.419 1.00 85.19 447 PHE A O 1
ATOM 3504 N N . CYS A 1 448 ? 5.486 4.981 6.378 1.00 82.62 448 CYS A N 1
ATOM 3505 C CA . CYS A 1 448 ? 4.626 4.565 5.276 1.00 82.62 448 CYS A CA 1
ATOM 3506 C C . CYS A 1 448 ? 5.391 4.532 3.945 1.00 82.62 448 CYS A C 1
ATOM 3508 O O . CYS A 1 448 ? 5.960 5.545 3.534 1.00 82.62 448 CYS A O 1
ATOM 3510 N N . ASN A 1 449 ? 5.335 3.396 3.238 1.00 73.75 449 ASN A N 1
ATOM 3511 C CA . ASN A 1 449 ? 5.983 3.249 1.931 1.00 73.75 449 ASN A CA 1
ATOM 3512 C C . ASN A 1 449 ? 5.159 3.771 0.733 1.00 73.75 449 ASN A C 1
ATOM 3514 O O . ASN A 1 449 ? 5.670 3.916 -0.371 1.00 73.75 449 ASN A O 1
ATOM 3518 N N . LYS A 1 450 ? 3.874 4.090 0.939 1.00 73.75 450 LYS A N 1
ATOM 3519 C CA . LYS A 1 450 ? 2.990 4.729 -0.058 1.00 73.75 450 LYS A CA 1
ATOM 3520 C C . LYS A 1 450 ? 2.989 4.067 -1.443 1.00 73.75 450 LYS A C 1
ATOM 3522 O O . LYS A 1 450 ? 3.118 4.750 -2.460 1.00 73.75 450 LYS A O 1
ATOM 3527 N N . TRP A 1 451 ? 2.783 2.755 -1.500 1.00 73.06 451 TRP A N 1
ATOM 3528 C CA . TRP A 1 451 ? 2.772 1.985 -2.752 1.00 73.06 451 TRP A CA 1
ATOM 3529 C C . TRP A 1 451 ? 1.773 2.491 -3.808 1.00 73.06 451 TRP A C 1
ATOM 3531 O O . TRP A 1 451 ? 2.032 2.411 -5.007 1.00 73.06 451 TRP A O 1
ATOM 3541 N N . SER A 1 452 ? 0.650 3.050 -3.361 1.00 75.50 452 SER A N 1
ATOM 3542 C CA . SER A 1 452 ? -0.420 3.658 -4.167 1.00 75.50 452 SER A CA 1
ATOM 3543 C C . SER A 1 452 ? -0.184 5.147 -4.500 1.00 75.50 452 SER A C 1
ATOM 3545 O O . SER A 1 452 ? -0.907 5.743 -5.318 1.00 75.50 452 SER A O 1
ATOM 3547 N N . GLY A 1 453 ? 0.859 5.738 -3.907 1.00 75.38 453 GLY A N 1
ATOM 3548 C CA . GLY A 1 453 ? 1.329 7.106 -4.108 1.00 75.38 453 GLY A CA 1
ATOM 3549 C C . GLY A 1 453 ? 0.642 8.148 -3.228 1.00 75.38 453 GLY A C 1
ATOM 3550 O O . GLY A 1 453 ? -0.187 7.849 -2.375 1.00 75.38 453 GLY A O 1
ATOM 3551 N N . LYS A 1 454 ? 0.981 9.425 -3.448 1.00 74.50 454 LYS A N 1
ATOM 3552 C CA . LYS A 1 454 ? 0.344 10.560 -2.745 1.00 74.50 454 LYS A CA 1
ATOM 3553 C C . LYS A 1 454 ? -0.982 10.996 -3.370 1.00 74.50 454 LYS A C 1
ATOM 3555 O O . LYS A 1 454 ? -1.784 11.677 -2.735 1.00 74.50 454 LYS A O 1
ATOM 3560 N N . ARG A 1 455 ? -1.195 10.622 -4.632 1.00 77.19 455 ARG A N 1
ATOM 3561 C CA . ARG A 1 455 ? -2.351 11.034 -5.421 1.00 77.19 455 ARG A CA 1
ATOM 3562 C C . ARG A 1 455 ? -3.563 10.189 -5.053 1.00 77.19 455 ARG A C 1
ATOM 3564 O O . ARG A 1 455 ? -3.631 9.039 -5.466 1.00 77.19 455 ARG A O 1
ATOM 3571 N N . TYR A 1 456 ? -4.519 10.784 -4.351 1.00 83.25 456 TYR A N 1
ATOM 3572 C CA . TYR A 1 456 ? -5.792 10.148 -4.022 1.00 83.25 456 TYR A CA 1
ATOM 3573 C C . TYR A 1 456 ? -6.666 9.969 -5.273 1.00 83.25 456 TYR A C 1
ATOM 3575 O O . TYR A 1 456 ? -6.889 10.923 -6.023 1.00 83.25 456 TYR A O 1
ATOM 3583 N N . ARG A 1 457 ? -7.143 8.747 -5.516 1.00 86.94 457 ARG A N 1
ATOM 3584 C CA . ARG A 1 457 ? -7.964 8.371 -6.680 1.00 86.94 457 ARG A CA 1
ATOM 3585 C C . ARG A 1 457 ? -9.091 7.466 -6.224 1.00 86.94 457 ARG A C 1
ATOM 3587 O O . ARG A 1 457 ? -8.842 6.556 -5.445 1.00 86.94 457 ARG A O 1
ATOM 3594 N N . MET A 1 458 ? -10.297 7.649 -6.746 1.00 90.44 458 MET A N 1
ATOM 3595 C CA . MET A 1 458 ? -11.480 6.876 -6.352 1.00 90.44 458 MET A CA 1
ATOM 3596 C C . MET A 1 458 ? -11.925 5.913 -7.457 1.00 90.44 458 MET A C 1
ATOM 3598 O O . MET A 1 458 ? -11.765 6.224 -8.638 1.00 90.44 458 MET A O 1
ATOM 3602 N N . ALA A 1 459 ? -12.469 4.759 -7.065 1.00 93.94 459 ALA A N 1
ATOM 3603 C CA . ALA A 1 459 ? -12.976 3.757 -7.996 1.00 93.94 459 ALA A CA 1
ATOM 3604 C C . ALA A 1 459 ? -14.185 4.308 -8.759 1.00 93.94 459 ALA A C 1
ATOM 3606 O O . ALA A 1 459 ? -14.930 5.128 -8.220 1.00 93.94 459 ALA A O 1
ATOM 3607 N N . LEU A 1 460 ? -14.391 3.847 -9.990 1.00 92.94 460 LEU A N 1
ATOM 3608 C CA . LEU A 1 460 ? -15.483 4.266 -10.869 1.00 92.94 460 LEU A CA 1
ATOM 3609 C C . LEU A 1 460 ? -16.355 3.068 -11.290 1.00 92.94 460 LEU A C 1
ATOM 3611 O O . LEU A 1 460 ? -15.876 1.933 -11.236 1.00 92.94 460 LEU A O 1
ATOM 3615 N N . PRO A 1 461 ? -17.614 3.288 -11.722 1.00 92.00 461 PRO A N 1
ATOM 3616 C CA . PRO A 1 461 ? -18.491 2.208 -12.178 1.00 92.00 461 PRO A CA 1
ATOM 3617 C C . PRO A 1 461 ? -17.991 1.541 -13.467 1.00 92.00 461 PRO A C 1
ATOM 3619 O O . PRO A 1 461 ? -17.287 2.180 -14.257 1.00 92.00 461 PRO A O 1
ATOM 3622 N N . TRP A 1 462 ? -18.382 0.287 -13.709 1.00 88.88 462 TRP A N 1
ATOM 3623 C CA . TRP A 1 462 ? -18.001 -0.462 -14.915 1.00 88.88 462 TRP A CA 1
ATOM 3624 C C . TRP A 1 462 ? -18.801 -0.048 -16.155 1.00 88.88 462 TRP A C 1
ATOM 3626 O O . TRP A 1 462 ? -18.206 0.351 -17.158 1.00 88.88 462 TRP A O 1
ATOM 3636 N N . ASN A 1 463 ? -20.136 -0.149 -16.103 1.00 72.12 463 ASN A N 1
ATOM 3637 C CA . ASN A 1 463 ? -20.992 -0.081 -17.302 1.00 72.12 463 ASN A CA 1
ATOM 3638 C C . ASN A 1 463 ? -21.821 1.208 -17.430 1.00 72.12 463 ASN A C 1
ATOM 3640 O O . ASN A 1 463 ? -22.424 1.444 -18.471 1.00 72.12 463 ASN A O 1
ATOM 3644 N N . ASN A 1 464 ? -21.815 2.065 -16.405 1.00 66.12 464 ASN A N 1
ATOM 3645 C CA . ASN A 1 464 ? -22.579 3.312 -16.347 1.00 66.12 464 ASN A CA 1
ATOM 3646 C C . ASN A 1 464 ? -21.780 4.361 -15.579 1.00 66.12 464 ASN A C 1
ATOM 3648 O O . ASN A 1 464 ? -22.065 4.645 -14.421 1.00 66.12 464 ASN A O 1
ATOM 3652 N N . ASP A 1 465 ? -20.740 4.899 -16.203 1.00 72.69 465 ASP A N 1
ATOM 3653 C CA . ASP A 1 465 ? -19.920 5.951 -15.613 1.00 72.69 465 ASP A CA 1
ATOM 3654 C C . ASP A 1 465 ? -20.436 7.330 -16.076 1.00 72.69 465 ASP A C 1
ATOM 3656 O O . ASP A 1 465 ? -19.982 7.818 -17.117 1.00 72.69 465 ASP A O 1
ATOM 3660 N N . PRO A 1 466 ? -21.418 7.958 -15.387 1.00 74.75 466 PRO A N 1
ATOM 3661 C CA . PRO A 1 466 ? -21.979 9.240 -15.792 1.00 74.75 466 PRO A CA 1
ATOM 3662 C C . PRO A 1 466 ? -20.947 10.332 -15.526 1.00 74.75 466 PRO A C 1
ATOM 3664 O O . PRO A 1 466 ? -20.904 10.916 -14.445 1.00 74.75 466 PRO A O 1
ATOM 3667 N N . VAL A 1 467 ? -20.108 10.602 -16.526 1.00 76.00 467 VAL A N 1
ATOM 3668 C CA . VAL A 1 467 ? -19.010 11.584 -16.469 1.00 76.00 467 VAL A CA 1
ATOM 3669 C C . VAL A 1 467 ? -19.498 12.984 -16.054 1.00 76.00 467 VAL A C 1
ATOM 3671 O O . VAL A 1 467 ? -18.716 13.785 -15.558 1.00 76.00 467 VAL A O 1
ATOM 3674 N N . GLU A 1 468 ? -20.794 13.265 -16.201 1.00 85.88 468 GLU A N 1
ATOM 3675 C CA . GLU A 1 468 ? -21.445 14.507 -15.769 1.00 85.88 468 GLU A CA 1
ATOM 3676 C C . GLU A 1 468 ? -21.600 14.645 -14.241 1.00 85.88 468 GLU A C 1
ATOM 3678 O O . GLU A 1 468 ? -21.791 15.752 -13.739 1.00 85.88 468 GLU A O 1
ATOM 3683 N N . LEU A 1 469 ? -21.542 13.546 -13.478 1.00 87.62 469 LEU A N 1
ATOM 3684 C CA . LEU A 1 469 ? -21.642 13.588 -12.018 1.00 87.62 469 LEU A CA 1
ATOM 3685 C C . LEU A 1 469 ? -20.278 13.884 -11.369 1.00 87.62 469 LEU A C 1
ATOM 3687 O O . LEU A 1 469 ? -19.247 13.461 -11.887 1.00 87.62 469 LEU A O 1
ATOM 3691 N N . PRO A 1 470 ? -20.248 14.517 -10.179 1.00 89.31 470 PRO A N 1
ATOM 3692 C CA . PRO A 1 470 ? -19.014 14.653 -9.409 1.00 89.31 470 PRO A CA 1
ATOM 3693 C C . PRO A 1 470 ? -18.373 13.292 -9.096 1.00 89.31 470 PRO A C 1
ATOM 3695 O O . PRO A 1 470 ? -19.082 12.335 -8.768 1.00 89.31 470 PRO A O 1
ATOM 3698 N N . ASP A 1 471 ? -17.039 13.221 -9.106 1.00 87.62 471 ASP A N 1
ATOM 3699 C CA . ASP A 1 471 ? -16.273 11.982 -8.878 1.00 87.62 471 ASP A CA 1
ATOM 3700 C C . ASP A 1 471 ? -16.652 11.263 -7.578 1.00 87.62 471 ASP A C 1
ATOM 3702 O O . ASP A 1 471 ? -16.749 10.038 -7.549 1.00 87.62 471 ASP A O 1
ATOM 3706 N N . ALA A 1 472 ? -16.952 12.014 -6.516 1.00 89.19 472 ALA A N 1
ATOM 3707 C CA . ALA A 1 472 ? -17.431 11.468 -5.248 1.00 89.19 472 ALA A CA 1
ATOM 3708 C C . ALA A 1 472 ? -18.723 10.642 -5.408 1.00 89.19 472 ALA A C 1
ATOM 3710 O O . ALA A 1 472 ? -18.845 9.546 -4.860 1.00 89.19 472 ALA A O 1
ATOM 3711 N N . LYS A 1 473 ? -19.679 11.143 -6.201 1.00 93.88 473 LYS A N 1
ATOM 3712 C CA . LYS A 1 473 ? -20.949 10.459 -6.469 1.00 93.88 473 LYS A CA 1
ATOM 3713 C C . LYS A 1 473 ? -20.757 9.284 -7.427 1.00 93.88 473 LYS A C 1
ATOM 3715 O O . LYS A 1 473 ? -21.377 8.245 -7.228 1.00 93.88 473 LYS A O 1
ATOM 3720 N N . ARG A 1 474 ? -19.880 9.424 -8.426 1.00 93.69 474 ARG A N 1
ATOM 3721 C CA . ARG A 1 474 ? -19.503 8.327 -9.336 1.00 93.69 474 ARG A CA 1
ATOM 3722 C C . ARG A 1 474 ? -18.860 7.172 -8.570 1.00 93.69 474 ARG A C 1
ATOM 3724 O O . ARG A 1 474 ? -19.220 6.022 -8.788 1.00 93.69 474 ARG A O 1
ATOM 3731 N N . SER A 1 475 ? -17.992 7.475 -7.610 1.00 95.12 475 SER A N 1
ATOM 3732 C CA . SER A 1 475 ? -17.374 6.455 -6.764 1.00 95.12 475 SER A CA 1
ATOM 3733 C C . SER A 1 475 ? -18.364 5.761 -5.836 1.00 95.12 475 SER A C 1
ATOM 3735 O O . SER A 1 475 ? -18.355 4.535 -5.743 1.00 95.12 475 SER A O 1
ATOM 3737 N N . ALA A 1 476 ? -19.286 6.511 -5.226 1.00 97.00 476 ALA A N 1
ATOM 3738 C CA . ALA A 1 476 ? -20.384 5.913 -4.470 1.00 97.00 476 ALA A CA 1
ATOM 3739 C C . ALA A 1 476 ? -21.222 4.953 -5.336 1.00 97.00 476 ALA A C 1
ATOM 3741 O O . ALA A 1 476 ? -21.556 3.861 -4.885 1.00 97.00 476 ALA A O 1
ATOM 3742 N N . LEU A 1 477 ? -21.504 5.312 -6.595 1.00 96.12 477 LEU A N 1
ATOM 3743 C CA . LEU A 1 477 ? -22.208 4.430 -7.532 1.00 96.12 477 LEU A CA 1
ATOM 3744 C C . LEU A 1 477 ? -21.422 3.150 -7.838 1.00 96.12 477 LEU A C 1
ATOM 3746 O O . LEU A 1 477 ? -22.042 2.099 -7.931 1.00 96.12 477 LEU A O 1
ATOM 3750 N N . ALA A 1 478 ? -20.092 3.209 -7.938 1.00 96.06 478 ALA A N 1
ATOM 3751 C CA . ALA A 1 478 ? -19.254 2.023 -8.144 1.00 96.06 478 ALA A CA 1
ATOM 3752 C C . ALA A 1 478 ? -19.367 1.035 -6.970 1.00 96.06 478 ALA A C 1
ATOM 3754 O O . ALA A 1 478 ? -19.491 -0.174 -7.159 1.00 96.06 478 ALA A O 1
ATOM 3755 N N . MET A 1 479 ? -19.380 1.559 -5.740 1.00 97.69 479 MET A N 1
ATOM 3756 C CA . MET A 1 479 ? -19.598 0.758 -4.533 1.00 97.69 479 MET A CA 1
ATOM 3757 C C . MET A 1 479 ? -21.004 0.137 -4.532 1.00 97.69 479 MET A C 1
ATOM 3759 O O . MET A 1 479 ? -21.158 -1.042 -4.228 1.00 97.69 479 MET A O 1
ATOM 3763 N N . ILE A 1 480 ? -22.033 0.900 -4.915 1.00 97.56 480 ILE A N 1
ATOM 3764 C CA . ILE A 1 480 ? -23.418 0.409 -5.001 1.00 97.56 480 ILE A CA 1
ATOM 3765 C C . ILE A 1 480 ? -23.582 -0.636 -6.115 1.00 97.56 480 ILE A C 1
ATOM 3767 O O . ILE A 1 480 ? -24.271 -1.631 -5.902 1.00 97.56 480 ILE A O 1
ATOM 3771 N N . GLU A 1 481 ? -22.928 -0.461 -7.265 1.00 96.12 481 GLU A N 1
ATOM 3772 C CA . GLU A 1 481 ? -22.892 -1.437 -8.363 1.00 96.12 481 GLU A CA 1
ATOM 3773 C C . GLU A 1 481 ? -22.395 -2.797 -7.862 1.00 96.12 481 GLU A C 1
ATOM 3775 O O . GLU A 1 481 ? -23.080 -3.800 -8.060 1.00 96.12 481 GLU A O 1
ATOM 3780 N N . PHE A 1 482 ? -21.284 -2.831 -7.115 1.00 96.69 482 PHE A N 1
ATOM 3781 C CA . PHE A 1 482 ? -20.792 -4.068 -6.500 1.00 96.69 482 PHE A CA 1
ATOM 3782 C C . PHE A 1 482 ? -21.841 -4.720 -5.593 1.00 96.69 482 PHE A C 1
ATOM 3784 O O . PHE A 1 482 ? -22.099 -5.921 -5.702 1.00 96.69 482 PHE A O 1
ATOM 3791 N N . LEU A 1 483 ? -22.436 -3.946 -4.676 1.00 97.25 483 LEU A N 1
ATOM 3792 C CA . LEU A 1 483 ? -23.412 -4.475 -3.718 1.00 97.25 483 LEU A CA 1
ATOM 3793 C C . LEU A 1 483 ? -24.622 -5.069 -4.443 1.00 97.25 483 LEU A C 1
ATOM 3795 O O . LEU A 1 483 ? -25.065 -6.164 -4.112 1.00 97.25 483 LEU A O 1
ATOM 3799 N N . LEU A 1 484 ? -25.125 -4.389 -5.472 1.00 96.12 484 LEU A N 1
ATOM 3800 C CA . LEU A 1 484 ? -26.252 -4.878 -6.260 1.00 96.12 484 LEU A CA 1
ATOM 3801 C C . LEU A 1 484 ? -25.895 -6.142 -7.044 1.00 96.12 484 LEU A C 1
ATOM 3803 O O . LEU A 1 484 ? -26.665 -7.099 -7.001 1.00 96.12 484 LEU A O 1
ATOM 3807 N N . LEU A 1 485 ? -24.728 -6.188 -7.695 1.00 95.06 485 LEU A N 1
ATOM 3808 C CA . LEU A 1 485 ? -24.259 -7.384 -8.401 1.00 95.06 485 LEU A CA 1
ATOM 3809 C C . LEU A 1 485 ? -24.129 -8.573 -7.450 1.00 95.06 485 LEU A C 1
ATOM 3811 O O . LEU A 1 485 ? -24.597 -9.667 -7.760 1.00 95.06 485 LEU A O 1
ATOM 3815 N N . ARG A 1 486 ? -23.559 -8.358 -6.260 1.00 94.81 486 ARG A N 1
ATOM 3816 C CA . ARG A 1 486 ? -23.441 -9.416 -5.258 1.00 94.81 486 ARG A CA 1
ATOM 3817 C C . ARG A 1 486 ? -24.810 -9.886 -4.766 1.00 94.81 486 ARG A C 1
ATOM 3819 O O . ARG A 1 486 ? -25.008 -11.092 -4.636 1.00 94.81 486 ARG A O 1
ATOM 3826 N N . LEU A 1 487 ? -25.743 -8.981 -4.473 1.00 94.19 487 LEU A N 1
ATOM 3827 C CA . LEU A 1 487 ? -27.078 -9.358 -3.997 1.00 94.19 487 LEU A CA 1
ATOM 3828 C C . LEU A 1 487 ? -27.896 -10.068 -5.085 1.00 94.19 487 LEU A C 1
ATOM 3830 O O . LEU A 1 487 ? -28.612 -11.020 -4.788 1.00 94.19 487 LEU A O 1
ATOM 3834 N N . ALA A 1 488 ? -27.742 -9.662 -6.348 1.00 94.19 488 ALA A N 1
ATOM 3835 C CA . ALA A 1 488 ? -28.391 -10.302 -7.491 1.00 94.19 488 ALA A CA 1
ATOM 3836 C C . ALA A 1 488 ? -28.034 -11.792 -7.613 1.00 94.19 488 ALA A C 1
ATOM 3838 O O . ALA A 1 488 ? -28.857 -12.580 -8.073 1.00 94.19 488 ALA A O 1
ATOM 3839 N N . MET A 1 489 ? -26.852 -12.202 -7.131 1.00 93.25 489 MET A N 1
ATOM 3840 C CA . MET A 1 489 ? -26.451 -13.612 -7.109 1.00 93.25 489 MET A CA 1
ATOM 3841 C C . MET A 1 489 ? -27.398 -14.495 -6.289 1.00 93.25 489 MET A C 1
ATOM 3843 O O . MET A 1 489 ? -27.366 -15.705 -6.489 1.00 93.25 489 MET A O 1
ATOM 3847 N N . GLU A 1 490 ? -28.226 -13.940 -5.395 1.00 91.50 490 GLU A N 1
ATOM 3848 C CA . GLU A 1 490 ? -29.219 -14.702 -4.622 1.00 91.50 490 GLU A CA 1
ATOM 3849 C C . GLU A 1 490 ? -30.450 -15.129 -5.445 1.00 91.50 490 GLU A C 1
ATOM 3851 O O . GLU A 1 490 ? -31.265 -15.906 -4.951 1.00 91.50 490 GLU A O 1
ATOM 3856 N N . TRP A 1 491 ? -30.574 -14.694 -6.706 1.00 91.25 491 TRP A N 1
ATOM 3857 C CA . TRP A 1 491 ? -31.604 -15.154 -7.646 1.00 91.25 491 TRP A CA 1
ATOM 3858 C C . TRP A 1 491 ? -31.039 -16.207 -8.610 1.00 91.25 491 TRP A C 1
ATOM 3860 O O . TRP A 1 491 ? -30.327 -15.839 -9.543 1.00 91.25 491 TRP A O 1
ATOM 3870 N N . PRO A 1 492 ? -31.374 -17.506 -8.459 1.00 85.06 492 PRO A N 1
ATOM 3871 C CA . PRO A 1 492 ? -30.898 -18.555 -9.369 1.00 85.06 492 PRO A CA 1
ATOM 3872 C C . PRO A 1 492 ? -31.291 -18.328 -10.836 1.00 85.06 492 PRO A C 1
ATOM 3874 O O . PRO A 1 492 ? -30.509 -18.628 -11.728 1.00 85.06 492 PRO A O 1
ATOM 3877 N N . GLU A 1 493 ? -32.474 -17.753 -11.069 1.00 89.19 493 GLU A N 1
ATOM 3878 C CA . GLU A 1 493 ? -33.002 -17.408 -12.402 1.00 89.19 493 GLU A CA 1
ATOM 3879 C C . GLU A 1 493 ? -32.394 -16.107 -12.974 1.00 89.19 493 GLU A C 1
ATOM 3881 O O . GLU A 1 493 ? -32.665 -15.731 -14.113 1.00 89.19 493 GLU A O 1
ATOM 3886 N N . GLY A 1 494 ? -31.578 -15.401 -12.183 1.00 90.31 494 GLY A N 1
ATOM 3887 C CA . GLY A 1 494 ? -31.041 -14.080 -12.497 1.00 90.31 494 GLY A CA 1
ATOM 3888 C C . GLY A 1 494 ? -32.016 -12.928 -12.215 1.00 90.31 494 GLY A C 1
ATOM 3889 O O . GLY A 1 494 ? -33.237 -13.073 -12.243 1.00 90.31 494 GLY A O 1
ATOM 3890 N N . ILE A 1 495 ? -31.462 -11.747 -11.935 1.00 94.31 495 ILE A N 1
ATOM 3891 C CA . ILE A 1 495 ? -32.202 -10.485 -11.810 1.00 94.31 495 ILE A CA 1
ATOM 3892 C C . ILE A 1 495 ? -31.336 -9.340 -12.342 1.00 94.31 495 ILE A C 1
ATOM 3894 O O . ILE A 1 495 ? -30.147 -9.253 -12.041 1.00 94.31 495 ILE A O 1
ATOM 3898 N N . THR A 1 496 ? -31.920 -8.456 -13.150 1.00 92.50 496 THR A N 1
ATOM 3899 C CA . THR A 1 496 ? -31.225 -7.256 -13.644 1.00 92.50 496 THR A CA 1
ATOM 3900 C C . THR A 1 496 ? -31.029 -6.241 -12.519 1.00 92.50 496 THR A C 1
ATOM 3902 O O . THR A 1 496 ? -31.877 -6.140 -11.628 1.00 92.50 496 THR A O 1
ATOM 3905 N N . GLN A 1 497 ? -29.987 -5.416 -12.604 1.00 90.25 497 GLN A N 1
ATOM 3906 C CA . GLN A 1 497 ? -29.699 -4.378 -11.610 1.00 90.25 497 GLN A CA 1
ATOM 3907 C C . GLN A 1 497 ? -30.847 -3.365 -11.450 1.00 90.25 497 GLN A C 1
ATOM 3909 O O . GLN A 1 497 ? -31.147 -2.939 -10.331 1.00 90.25 497 GLN A O 1
ATOM 3914 N N . GLU A 1 498 ? -31.523 -3.006 -12.541 1.00 92.00 498 GLU A N 1
ATOM 3915 C CA . GLU A 1 498 ? -32.665 -2.087 -12.544 1.00 92.00 498 GLU A CA 1
ATOM 3916 C C . GLU A 1 498 ? -33.855 -2.690 -11.792 1.00 92.00 498 GLU A C 1
ATOM 3918 O O . GLU A 1 498 ? -34.407 -2.053 -10.892 1.00 92.00 498 GLU A O 1
ATOM 3923 N N . ALA A 1 499 ? -34.213 -3.941 -12.108 1.00 93.94 499 ALA A N 1
ATOM 3924 C CA . ALA A 1 499 ? -35.295 -4.653 -11.426 1.00 93.94 499 ALA A CA 1
ATOM 3925 C C . ALA A 1 499 ? -35.003 -4.859 -9.933 1.00 93.94 499 ALA A C 1
ATOM 3927 O O . ALA A 1 499 ? -35.883 -4.636 -9.101 1.00 93.94 499 ALA A O 1
ATOM 3928 N N . LEU A 1 500 ? -33.763 -5.217 -9.576 1.00 94.81 500 LEU A N 1
ATOM 3929 C CA . LEU A 1 500 ? -33.357 -5.362 -8.177 1.00 94.81 500 LEU A CA 1
ATOM 3930 C C . LEU A 1 500 ? -33.452 -4.025 -7.430 1.00 94.81 500 LEU A C 1
ATOM 3932 O O . LEU A 1 500 ? -33.944 -3.971 -6.305 1.00 94.81 500 LEU A O 1
ATOM 3936 N N . THR A 1 501 ? -33.031 -2.933 -8.068 1.00 95.12 501 THR A N 1
ATOM 3937 C CA . THR A 1 501 ? -33.109 -1.582 -7.499 1.00 95.12 501 THR A CA 1
ATOM 3938 C C . THR A 1 501 ? -34.560 -1.162 -7.250 1.00 95.12 501 THR A C 1
ATOM 3940 O O . THR A 1 501 ? -34.867 -0.638 -6.178 1.00 95.12 501 THR A O 1
ATOM 3943 N N . ALA A 1 502 ? -35.467 -1.412 -8.201 1.00 94.75 502 ALA A N 1
ATOM 3944 C CA . ALA A 1 502 ? -36.897 -1.147 -8.031 1.00 94.75 502 ALA A CA 1
ATOM 3945 C C . ALA A 1 502 ? -37.482 -1.967 -6.870 1.00 94.75 502 ALA A C 1
ATOM 3947 O O . ALA A 1 502 ? -38.109 -1.403 -5.972 1.00 94.75 502 ALA A O 1
ATOM 3948 N N . LEU A 1 503 ? -37.178 -3.268 -6.822 1.00 94.00 503 LEU A N 1
ATOM 3949 C CA . LEU A 1 503 ? -37.632 -4.167 -5.761 1.00 94.00 503 LEU A CA 1
ATOM 3950 C C . LEU A 1 503 ? -37.137 -3.734 -4.372 1.00 94.00 503 LEU A C 1
ATOM 3952 O O . LEU A 1 503 ? -37.898 -3.763 -3.404 1.00 94.00 503 LEU A O 1
ATOM 3956 N N . LEU A 1 504 ? -35.877 -3.302 -4.261 1.00 94.81 504 LEU A N 1
ATOM 3957 C CA . LEU A 1 504 ? -35.297 -2.796 -3.014 1.00 94.81 504 LEU A CA 1
ATOM 3958 C C . LEU A 1 504 ? -36.037 -1.554 -2.504 1.00 94.81 504 LEU A C 1
ATOM 3960 O O . LEU A 1 504 ? -36.367 -1.488 -1.315 1.00 94.81 504 LEU A O 1
ATOM 3964 N N . LYS A 1 505 ? -36.337 -0.607 -3.402 1.00 94.25 505 LYS A N 1
ATOM 3965 C CA . LYS A 1 505 ? -37.083 0.620 -3.082 1.00 94.25 505 LYS A CA 1
ATOM 3966 C C . LYS A 1 505 ? -38.518 0.320 -2.655 1.00 94.25 505 LYS A C 1
ATOM 3968 O O . LYS A 1 505 ? -38.965 0.841 -1.634 1.00 94.25 505 LYS A O 1
ATOM 3973 N N . GLU A 1 506 ? -39.218 -0.546 -3.386 1.00 92.50 506 GLU A N 1
ATOM 3974 C CA . GLU A 1 506 ? -40.578 -0.984 -3.044 1.00 92.50 506 GLU A CA 1
ATOM 3975 C C . GLU A 1 506 ? -40.620 -1.692 -1.685 1.00 92.50 506 GLU A C 1
ATOM 3977 O O . GLU A 1 506 ? -41.439 -1.352 -0.831 1.00 92.50 506 GLU A O 1
ATOM 3982 N N . SER A 1 507 ? -39.695 -2.628 -1.451 1.00 89.81 507 SER A N 1
ATOM 3983 C CA . SER A 1 507 ? -39.569 -3.356 -0.185 1.00 89.81 507 SER A CA 1
ATOM 3984 C C . SER A 1 507 ? -39.309 -2.413 0.994 1.00 89.81 507 SER A C 1
ATOM 3986 O O . SER A 1 507 ? -39.942 -2.557 2.043 1.00 89.81 507 SER A O 1
ATOM 3988 N N . LYS A 1 508 ? -38.425 -1.416 0.830 1.00 89.06 508 LYS A N 1
ATOM 3989 C CA . LYS A 1 508 ? -38.160 -0.411 1.872 1.00 89.06 508 LYS A CA 1
ATOM 3990 C C . LYS A 1 508 ? -39.403 0.439 2.152 1.00 89.06 508 LYS A C 1
ATOM 3992 O O . LYS A 1 508 ? -39.747 0.628 3.316 1.00 89.06 508 LYS A O 1
ATOM 3997 N N . ALA A 1 509 ? -40.085 0.921 1.111 1.00 89.69 509 ALA A N 1
ATOM 3998 C CA . ALA A 1 509 ? -41.281 1.755 1.248 1.00 89.69 509 ALA A CA 1
ATOM 3999 C C . ALA A 1 509 ? -42.456 1.013 1.911 1.00 89.69 509 ALA A C 1
ATOM 4001 O O . ALA A 1 509 ? -43.186 1.605 2.703 1.00 89.69 509 ALA A O 1
ATOM 4002 N N . ALA A 1 510 ? -42.621 -0.279 1.616 1.00 87.06 510 ALA A N 1
ATOM 4003 C CA . ALA A 1 510 ? -43.677 -1.118 2.181 1.00 87.06 510 ALA A CA 1
ATOM 4004 C C . ALA A 1 510 ? -43.335 -1.722 3.558 1.00 87.06 510 ALA A C 1
ATOM 4006 O O . ALA A 1 510 ? -44.205 -2.335 4.173 1.00 87.06 510 ALA A O 1
ATOM 4007 N N . ALA A 1 511 ? -42.084 -1.597 4.022 1.00 83.62 511 ALA A N 1
ATOM 4008 C CA . ALA A 1 511 ? -41.537 -2.348 5.158 1.00 83.62 511 ALA A CA 1
ATOM 4009 C C . ALA A 1 511 ? -41.735 -3.883 5.043 1.00 83.62 511 ALA A C 1
ATOM 4011 O O . ALA A 1 511 ? -41.776 -4.591 6.050 1.00 83.62 511 ALA A O 1
ATOM 4012 N N . ASP A 1 512 ? -41.834 -4.401 3.812 1.00 80.12 512 ASP A N 1
ATOM 4013 C CA . ASP A 1 512 ? -42.050 -5.817 3.491 1.00 80.12 512 ASP A CA 1
ATOM 4014 C C . ASP A 1 512 ? -40.740 -6.447 3.002 1.00 80.12 512 ASP A C 1
ATOM 4016 O O . ASP A 1 512 ? -40.284 -6.211 1.879 1.00 80.12 512 ASP A O 1
ATOM 4020 N N . ASN A 1 513 ? -40.118 -7.253 3.864 1.00 70.38 513 ASN A N 1
ATOM 4021 C CA . ASN A 1 513 ? -38.832 -7.899 3.593 1.00 70.38 513 ASN A CA 1
ATOM 4022 C C . ASN A 1 513 ? -38.968 -9.296 2.965 1.00 70.38 513 ASN A C 1
ATOM 4024 O O . ASN A 1 513 ? -37.953 -9.874 2.586 1.00 70.38 513 ASN A O 1
ATOM 4028 N N . ALA A 1 514 ? -40.177 -9.857 2.851 1.00 72.31 514 ALA A N 1
ATOM 4029 C CA . ALA A 1 514 ? -40.358 -11.252 2.432 1.00 72.31 514 ALA A CA 1
ATOM 4030 C C . ALA A 1 514 ? -40.042 -11.490 0.944 1.00 72.31 514 ALA A C 1
ATOM 4032 O O . ALA A 1 514 ? -39.816 -12.622 0.526 1.00 72.31 514 ALA A O 1
ATOM 4033 N N . ARG A 1 515 ? -40.027 -10.420 0.139 1.00 75.12 515 ARG A N 1
ATOM 4034 C CA . ARG A 1 515 ? -39.862 -10.476 -1.323 1.00 75.12 515 ARG A CA 1
ATOM 4035 C C . ARG A 1 515 ? -38.411 -10.547 -1.798 1.00 75.12 515 ARG A C 1
ATOM 4037 O O . ARG A 1 515 ? -38.185 -10.722 -2.991 1.00 75.12 515 ARG A O 1
ATOM 4044 N N . ILE A 1 516 ? -37.442 -10.374 -0.900 1.00 82.75 516 ILE A N 1
ATOM 4045 C CA . ILE A 1 516 ? -36.016 -10.382 -1.236 1.00 82.75 516 ILE A CA 1
ATOM 4046 C C . ILE A 1 516 ? -35.373 -11.583 -0.536 1.00 82.75 516 ILE A C 1
ATOM 4048 O O . ILE A 1 516 ? -35.415 -11.635 0.696 1.00 82.75 516 ILE A O 1
ATOM 4052 N N . PRO A 1 517 ? -34.775 -12.535 -1.280 1.00 83.50 517 PRO A N 1
ATOM 4053 C CA . PRO A 1 517 ? -33.952 -13.585 -0.701 1.00 83.50 517 PRO A CA 1
ATOM 4054 C C . PRO A 1 517 ? -32.910 -12.968 0.230 1.00 83.50 517 PRO A C 1
ATOM 4056 O O . PRO A 1 517 ? -32.146 -12.082 -0.160 1.00 83.50 517 PRO A O 1
ATOM 4059 N N . LYS A 1 518 ? -32.923 -13.402 1.489 1.00 77.75 518 LYS A N 1
ATOM 4060 C CA . LYS A 1 518 ? -31.996 -12.913 2.500 1.00 77.75 518 LYS A CA 1
ATOM 4061 C C . LYS A 1 518 ? -30.854 -13.923 2.636 1.00 77.75 518 LYS A C 1
ATOM 4063 O O . LYS A 1 518 ? -31.151 -15.103 2.812 1.00 77.75 518 LYS A O 1
ATOM 4068 N N . PRO A 1 519 ? -29.585 -13.487 2.596 1.00 81.25 519 PRO A N 1
ATOM 4069 C CA . PRO A 1 519 ? -28.478 -14.343 2.997 1.00 81.25 519 PRO A CA 1
ATOM 4070 C C . PRO A 1 519 ? -28.621 -14.743 4.476 1.00 81.25 519 PRO A C 1
ATOM 4072 O O . PRO A 1 519 ? -29.207 -13.985 5.260 1.00 81.25 519 PRO A O 1
ATOM 4075 N N . ASP A 1 520 ? -28.077 -15.903 4.853 1.00 78.56 520 ASP A N 1
ATOM 4076 C CA . ASP A 1 520 ? -28.155 -16.422 6.229 1.00 78.56 520 ASP A CA 1
ATOM 4077 C C . ASP A 1 520 ? -27.607 -15.407 7.250 1.00 78.56 520 ASP A C 1
ATOM 4079 O O . ASP A 1 520 ? -28.260 -15.108 8.251 1.00 78.56 520 ASP A O 1
ATOM 4083 N N . ASP A 1 521 ? -26.476 -14.779 6.910 1.00 86.25 521 ASP A N 1
ATOM 4084 C CA . ASP A 1 521 ? -25.830 -13.702 7.662 1.00 86.25 521 ASP A CA 1
ATOM 4085 C C . ASP A 1 521 ? -25.629 -12.446 6.805 1.00 86.25 521 ASP A C 1
ATOM 4087 O O . ASP A 1 521 ? -25.579 -12.502 5.575 1.00 86.25 521 ASP A O 1
ATOM 4091 N N . LYS A 1 522 ? -25.462 -11.281 7.447 1.00 92.94 522 LYS A N 1
ATOM 4092 C CA . LYS A 1 522 ? -25.062 -10.068 6.716 1.00 92.94 522 LYS A CA 1
ATOM 4093 C C . LYS A 1 522 ? -23.682 -10.263 6.084 1.00 92.94 522 LYS A C 1
ATOM 4095 O O . LYS A 1 522 ? -22.756 -10.748 6.726 1.00 92.94 522 LYS A O 1
ATOM 4100 N N . ILE A 1 523 ? -23.535 -9.806 4.848 1.00 96.62 523 ILE A N 1
ATOM 4101 C CA . ILE A 1 523 ? -22.280 -9.828 4.101 1.00 96.62 523 ILE A CA 1
ATOM 4102 C C . ILE A 1 523 ? -21.386 -8.694 4.614 1.00 96.62 523 ILE A C 1
ATOM 4104 O O . ILE A 1 523 ? -21.783 -7.527 4.604 1.00 96.62 523 ILE A O 1
ATOM 4108 N N . MET A 1 524 ? -20.176 -9.032 5.048 1.00 97.38 524 MET A N 1
ATOM 4109 C CA . MET A 1 524 ? -19.174 -8.077 5.510 1.00 97.38 524 MET A CA 1
ATOM 4110 C C . MET A 1 524 ? -18.336 -7.555 4.348 1.00 97.38 524 MET A C 1
ATOM 4112 O O . MET A 1 524 ? -17.817 -8.324 3.537 1.00 97.38 524 MET A O 1
ATOM 4116 N N . ILE A 1 525 ? -18.178 -6.240 4.299 1.00 97.88 525 ILE A N 1
ATOM 4117 C CA . ILE A 1 525 ? -17.302 -5.543 3.368 1.00 97.88 525 ILE A CA 1
ATOM 4118 C C . ILE A 1 525 ? -16.203 -4.848 4.177 1.00 97.88 525 ILE A C 1
ATOM 4120 O O . ILE A 1 525 ? -16.478 -3.932 4.950 1.00 97.88 525 ILE A O 1
ATOM 4124 N N . VAL A 1 526 ? -14.965 -5.289 3.991 1.00 96.94 526 VAL A N 1
ATOM 4125 C CA . VAL A 1 526 ? -13.767 -4.722 4.614 1.00 96.94 526 VAL A CA 1
ATOM 4126 C C . VAL A 1 526 ? -13.129 -3.750 3.630 1.00 96.94 526 VAL A C 1
ATOM 4128 O O . VAL A 1 526 ? -12.713 -4.153 2.545 1.00 96.94 526 VAL A O 1
ATOM 4131 N N . ILE A 1 527 ? -13.080 -2.464 3.970 1.00 96.69 527 ILE A N 1
ATOM 4132 C CA . ILE A 1 527 ? -12.501 -1.438 3.097 1.00 96.69 527 ILE A CA 1
ATOM 4133 C C . ILE A 1 527 ? -11.044 -1.176 3.490 1.00 96.69 527 ILE A C 1
ATOM 4135 O O . ILE A 1 527 ? -10.765 -0.619 4.551 1.00 96.69 527 ILE A O 1
ATOM 4139 N N . GLU A 1 528 ? -10.140 -1.535 2.582 1.00 92.75 528 GLU A N 1
ATOM 4140 C CA . GLU A 1 528 ? -8.679 -1.472 2.702 1.00 92.75 528 GLU A CA 1
ATOM 4141 C C . GLU A 1 528 ? -8.067 -0.290 1.932 1.00 92.75 528 GLU A C 1
ATOM 4143 O O . GLU A 1 528 ? -6.936 -0.345 1.449 1.00 92.75 528 GLU A O 1
ATOM 4148 N N . ASP A 1 529 ? -8.834 0.789 1.771 1.00 93.31 529 ASP A N 1
ATOM 4149 C CA . ASP A 1 529 ? -8.296 2.076 1.332 1.00 93.31 529 ASP A CA 1
ATOM 4150 C C . ASP A 1 529 ? -7.138 2.506 2.255 1.00 93.31 529 ASP A C 1
ATOM 4152 O O . ASP A 1 529 ? -7.225 2.324 3.469 1.00 93.31 529 ASP A O 1
ATOM 4156 N N . ASP A 1 530 ? -6.111 3.182 1.719 1.00 88.50 530 ASP A N 1
ATOM 4157 C CA . ASP A 1 530 ? -5.040 3.760 2.557 1.00 88.50 530 ASP A CA 1
ATOM 4158 C C . ASP A 1 530 ? -5.602 4.704 3.643 1.00 88.50 530 ASP A C 1
ATOM 4160 O O . ASP A 1 530 ? -5.048 4.821 4.734 1.00 88.50 530 ASP A O 1
ATOM 4164 N N . ASP A 1 531 ? -6.695 5.407 3.320 1.00 91.94 531 ASP A N 1
ATOM 4165 C CA . ASP A 1 531 ? -7.577 6.090 4.268 1.00 91.94 531 ASP A CA 1
ATOM 4166 C C . ASP A 1 531 ? -8.948 6.329 3.599 1.00 91.94 531 ASP A C 1
ATOM 4168 O O . ASP A 1 531 ? -9.099 7.162 2.694 1.00 91.94 531 ASP A O 1
ATOM 4172 N N . PHE A 1 532 ? -9.966 5.583 4.037 1.00 95.50 532 PHE A N 1
ATOM 4173 C CA . PHE A 1 532 ? -11.305 5.611 3.440 1.00 95.50 532 PHE A CA 1
ATOM 4174 C C . PHE A 1 532 ? -12.013 6.960 3.620 1.00 95.50 532 PHE A C 1
ATOM 4176 O O . PHE A 1 532 ? -12.835 7.362 2.788 1.00 95.50 532 PHE A O 1
ATOM 4183 N N . LEU A 1 533 ? -11.725 7.689 4.695 1.00 93.50 533 LEU A N 1
ATOM 4184 C CA . LEU A 1 533 ? -12.506 8.868 5.045 1.00 93.50 533 LEU A CA 1
ATOM 4185 C C . LEU A 1 533 ? -11.981 10.145 4.399 1.00 93.50 533 LEU A C 1
ATOM 4187 O O . LEU A 1 533 ? -12.598 11.185 4.599 1.00 93.50 533 LEU A O 1
ATOM 4191 N N . ILE A 1 534 ? -10.908 10.116 3.598 1.00 89.81 534 ILE A N 1
ATOM 4192 C CA . ILE A 1 534 ? -10.347 11.326 2.966 1.00 89.81 534 ILE A CA 1
ATOM 4193 C C . ILE A 1 534 ? -11.438 12.151 2.267 1.00 89.81 534 ILE A C 1
ATOM 4195 O O . ILE A 1 534 ? -11.592 13.337 2.576 1.00 89.81 534 ILE A O 1
ATOM 4199 N N . ASN A 1 535 ? -12.229 11.527 1.384 1.00 90.31 535 ASN A N 1
ATOM 4200 C CA . ASN A 1 535 ? -13.285 12.203 0.631 1.00 90.31 535 ASN A CA 1
ATOM 4201 C C . ASN A 1 535 ? -14.647 12.110 1.336 1.00 90.31 535 ASN A C 1
ATOM 4203 O O . ASN A 1 535 ? -15.357 11.105 1.260 1.00 90.31 535 ASN A O 1
ATOM 4207 N N . ARG A 1 536 ? -15.025 13.206 1.994 1.00 91.62 536 ARG A N 1
ATOM 4208 C CA . ARG A 1 536 ? -16.256 13.326 2.783 1.00 91.62 536 ARG A CA 1
ATOM 4209 C C . ARG A 1 536 ? -17.532 13.196 1.946 1.00 91.62 536 ARG A C 1
ATOM 4211 O O . ARG A 1 536 ? -18.470 12.513 2.356 1.00 91.62 536 ARG A O 1
ATOM 4218 N N . ASP A 1 537 ? -17.552 13.810 0.766 1.00 92.06 537 ASP A N 1
ATOM 4219 C CA . ASP A 1 537 ? -18.720 13.800 -0.120 1.00 92.06 537 ASP A CA 1
ATOM 4220 C C . ASP A 1 537 ? -19.012 12.402 -0.664 1.00 92.06 537 ASP A C 1
ATOM 4222 O O . ASP A 1 537 ? -20.178 12.022 -0.787 1.00 92.06 537 ASP A O 1
ATOM 4226 N N . ARG A 1 538 ? -17.967 11.602 -0.920 1.00 95.00 538 ARG A N 1
ATOM 4227 C CA . ARG A 1 538 ? -18.099 10.193 -1.309 1.00 95.00 538 ARG A CA 1
ATOM 4228 C C . ARG A 1 538 ? -18.779 9.401 -0.202 1.00 95.00 538 ARG A C 1
ATOM 4230 O O . ARG A 1 538 ? -19.747 8.697 -0.474 1.00 95.00 538 ARG A O 1
ATOM 4237 N N . VAL A 1 539 ? -18.301 9.533 1.037 1.00 96.19 539 VAL A N 1
ATOM 4238 C CA . VAL A 1 539 ? -18.854 8.810 2.196 1.00 96.19 539 VAL A CA 1
ATOM 4239 C C . VAL A 1 539 ? -20.321 9.176 2.410 1.00 96.19 539 VAL A C 1
ATOM 4241 O O . VAL A 1 539 ? -21.156 8.288 2.599 1.00 96.19 539 VAL A O 1
ATOM 4244 N N . LYS A 1 540 ? -20.659 10.468 2.310 1.00 97.44 540 LYS A N 1
ATOM 4245 C CA . LYS A 1 540 ? -22.047 10.939 2.372 1.00 97.44 540 LYS A CA 1
ATOM 4246 C C . LYS A 1 540 ? -22.894 10.325 1.261 1.00 97.44 540 LYS A C 1
ATOM 4248 O O . LYS A 1 540 ? -23.934 9.740 1.547 1.00 97.44 540 LYS A O 1
ATOM 4253 N N . ALA A 1 541 ? -22.458 10.450 0.007 1.00 97.62 541 ALA A N 1
ATOM 4254 C CA . ALA A 1 541 ? -23.196 9.951 -1.149 1.00 97.62 541 ALA A CA 1
ATOM 4255 C C . ALA A 1 541 ? -23.436 8.439 -1.051 1.00 97.62 541 ALA A C 1
ATOM 4257 O O . ALA A 1 541 ? -24.570 7.996 -1.211 1.00 97.62 541 ALA A O 1
ATOM 4258 N N . PHE A 1 542 ? -22.399 7.670 -0.714 1.00 98.50 542 PHE A N 1
ATOM 4259 C CA . PHE A 1 542 ? -22.498 6.229 -0.502 1.00 98.50 542 PHE A CA 1
ATOM 4260 C C . PHE A 1 542 ? -23.504 5.893 0.599 1.00 98.50 542 PHE A C 1
ATOM 4262 O O . PHE A 1 542 ? -24.419 5.105 0.376 1.00 98.50 542 PHE A O 1
ATOM 4269 N N . SER A 1 543 ? -23.393 6.543 1.758 1.00 98.56 543 SER A N 1
ATOM 4270 C CA . SER A 1 543 ? -24.263 6.253 2.901 1.00 98.56 543 SER A CA 1
ATOM 4271 C C . SER A 1 543 ? -25.731 6.566 2.619 1.00 98.56 543 SER A C 1
ATOM 4273 O O . SER A 1 543 ? -26.613 5.806 3.011 1.00 98.56 543 SER A O 1
ATOM 4275 N N . MET A 1 544 ? -26.002 7.657 1.897 1.00 98.25 544 MET A N 1
ATOM 4276 C CA . MET A 1 544 ? -27.360 8.007 1.476 1.00 98.25 544 MET A CA 1
ATOM 4277 C C . MET A 1 544 ? -27.923 7.007 0.461 1.00 98.25 544 MET A C 1
ATOM 4279 O O . MET A 1 544 ? -29.092 6.655 0.561 1.00 98.25 544 MET A O 1
ATOM 4283 N N . MET A 1 545 ? -27.111 6.509 -0.478 1.00 98.00 545 MET A N 1
ATOM 4284 C CA . MET A 1 545 ? -27.550 5.487 -1.439 1.00 98.00 545 MET A CA 1
ATOM 4285 C C . MET A 1 545 ? -27.793 4.128 -0.771 1.00 98.00 545 MET A C 1
ATOM 4287 O O . MET A 1 545 ? -28.771 3.453 -1.096 1.00 98.00 545 MET A O 1
ATOM 4291 N N . VAL A 1 546 ? -26.937 3.732 0.180 1.00 98.38 546 VAL A N 1
ATOM 4292 C CA . VAL A 1 546 ? -27.146 2.528 1.002 1.00 98.38 546 VAL A CA 1
ATOM 4293 C C . VAL A 1 546 ? -28.476 2.623 1.730 1.00 98.38 546 VAL A C 1
ATOM 4295 O O . VAL A 1 546 ? -29.268 1.680 1.654 1.00 98.38 546 VAL A O 1
ATOM 4298 N N . ASP A 1 547 ? -28.741 3.762 2.377 1.00 97.38 547 ASP A N 1
ATOM 4299 C CA . ASP A 1 547 ? -30.015 3.969 3.047 1.00 97.38 547 ASP A CA 1
ATOM 4300 C C . ASP A 1 547 ? -31.171 3.934 2.053 1.00 97.38 547 ASP A C 1
ATOM 4302 O O . ASP A 1 547 ? -32.078 3.132 2.243 1.00 97.38 547 ASP A O 1
ATOM 4306 N N . GLU A 1 548 ? -31.151 4.731 0.982 1.00 96.62 548 GLU A N 1
ATOM 4307 C CA . GLU A 1 548 ? -32.224 4.802 -0.024 1.00 96.62 548 GLU A CA 1
ATOM 4308 C C . GLU A 1 548 ? -32.675 3.410 -0.500 1.00 96.62 548 GLU A C 1
ATOM 4310 O O . GLU A 1 548 ? -33.872 3.155 -0.635 1.00 96.62 548 GLU A O 1
ATOM 4315 N N . LEU A 1 549 ? -31.723 2.492 -0.683 1.00 96.62 549 LEU A N 1
ATOM 4316 C CA . LEU A 1 549 ? -31.955 1.120 -1.141 1.00 96.62 549 LEU A CA 1
ATOM 4317 C C . LEU A 1 549 ? -32.210 0.112 -0.002 1.00 96.62 549 LEU A C 1
ATOM 4319 O O . LEU A 1 549 ? -32.549 -1.049 -0.243 1.00 96.62 549 LEU A O 1
ATOM 4323 N N . GLY A 1 550 ? -32.054 0.516 1.257 1.00 95.12 550 GLY A N 1
ATOM 4324 C CA . GLY A 1 550 ? -32.202 -0.363 2.414 1.00 95.12 550 GLY A CA 1
ATOM 4325 C C . GLY A 1 550 ? -31.131 -1.458 2.462 1.00 95.12 550 GLY A C 1
ATOM 4326 O O . GLY A 1 550 ? -31.412 -2.567 2.930 1.00 95.12 550 GLY A O 1
ATOM 4327 N N . LEU A 1 551 ? -29.932 -1.191 1.935 1.00 96.31 551 LEU A N 1
ATOM 4328 C CA . LEU A 1 551 ? -28.852 -2.177 1.801 1.00 96.31 551 LEU A CA 1
ATOM 4329 C C . LEU A 1 551 ? -28.210 -2.550 3.147 1.00 96.31 551 LEU A C 1
ATOM 4331 O O . LEU A 1 551 ? -27.659 -3.643 3.276 1.00 96.31 551 LEU A O 1
ATOM 4335 N N . GLN A 1 552 ? -28.386 -1.734 4.190 1.00 95.00 552 GLN A N 1
ATOM 4336 C CA . GLN A 1 552 ? -27.978 -2.040 5.568 1.00 95.00 552 GLN A CA 1
ATOM 4337 C C . GLN A 1 552 ? -28.585 -3.340 6.129 1.00 95.00 552 GLN A C 1
ATOM 4339 O O . GLN A 1 552 ? -28.102 -3.882 7.128 1.00 95.00 552 GLN A O 1
ATOM 4344 N N . ARG A 1 553 ? -29.665 -3.844 5.513 1.00 92.06 553 ARG A N 1
ATOM 4345 C CA . ARG A 1 553 ? -30.289 -5.133 5.853 1.00 92.06 553 ARG A CA 1
ATOM 4346 C C . ARG A 1 553 ? -29.403 -6.325 5.489 1.00 92.06 553 ARG A C 1
ATOM 4348 O O . ARG A 1 553 ? -29.475 -7.345 6.169 1.00 92.06 553 ARG A O 1
ATOM 4355 N N . PHE A 1 554 ? -28.584 -6.175 4.451 1.00 95.38 554 PHE A N 1
ATOM 4356 C CA . PHE A 1 554 ? -27.802 -7.251 3.843 1.00 95.38 554 PHE A CA 1
ATOM 4357 C C . PHE A 1 554 ? -26.302 -7.081 4.061 1.00 95.38 554 PHE A C 1
ATOM 4359 O O . PHE A 1 554 ? -25.595 -8.080 4.098 1.00 95.38 554 PHE A O 1
ATOM 4366 N N . TYR A 1 555 ? -25.829 -5.845 4.233 1.00 97.38 555 TYR A N 1
ATOM 4367 C CA . TYR A 1 555 ? -24.405 -5.536 4.303 1.00 97.38 555 TYR A CA 1
ATOM 4368 C C . TYR A 1 555 ? -24.008 -4.900 5.623 1.00 97.38 555 TYR A C 1
ATOM 4370 O O . TYR A 1 555 ? -24.767 -4.129 6.214 1.00 97.38 555 TYR A O 1
ATOM 4378 N N . THR A 1 556 ? -22.797 -5.213 6.062 1.00 98.00 556 THR A N 1
ATOM 4379 C CA . THR A 1 556 ? -22.081 -4.540 7.143 1.00 98.00 556 THR A CA 1
ATOM 4380 C C . THR A 1 556 ? -20.691 -4.154 6.656 1.00 98.00 556 THR A C 1
ATOM 4382 O O . THR A 1 556 ? -20.151 -4.805 5.763 1.00 98.00 556 THR A O 1
ATOM 4385 N N . PHE A 1 557 ? -20.131 -3.086 7.216 1.00 98.44 557 PHE A N 1
ATOM 4386 C CA . PHE A 1 557 ? -18.887 -2.506 6.720 1.00 98.44 557 PHE A CA 1
ATOM 4387 C C . PHE A 1 557 ? -17.864 -2.289 7.838 1.00 98.44 557 PHE A C 1
ATOM 4389 O O . PHE A 1 557 ? -18.234 -1.922 8.961 1.00 98.44 557 PHE A O 1
ATOM 4396 N N . SER A 1 558 ? -16.587 -2.454 7.493 1.00 97.19 558 SER A N 1
ATOM 4397 C CA . SER A 1 558 ? -15.452 -1.854 8.198 1.00 97.19 558 SER A CA 1
ATOM 4398 C C . SER A 1 558 ? -14.628 -0.992 7.251 1.00 97.19 558 SER A C 1
ATOM 4400 O O . SER A 1 558 ? -14.673 -1.171 6.032 1.00 97.19 558 SER A O 1
ATOM 4402 N N . ALA A 1 559 ? -13.884 -0.040 7.805 1.00 96.75 559 ALA A N 1
ATOM 4403 C CA . ALA A 1 559 ? -12.958 0.768 7.026 1.00 96.75 559 ALA A CA 1
ATOM 4404 C C . ALA A 1 559 ? -11.723 1.167 7.824 1.00 96.75 559 ALA A C 1
ATOM 4406 O O . ALA A 1 559 ? -11.829 1.547 8.994 1.00 96.75 559 ALA A O 1
ATOM 4407 N N . ILE A 1 560 ? -10.587 1.179 7.126 1.00 94.31 560 ILE A N 1
ATOM 4408 C CA . ILE A 1 560 ? -9.355 1.809 7.592 1.00 94.31 560 ILE A CA 1
ATOM 4409 C C . ILE A 1 560 ? -9.459 3.335 7.452 1.00 94.31 560 ILE A C 1
ATOM 4411 O O . ILE A 1 560 ? -9.873 3.871 6.419 1.00 94.31 560 ILE A O 1
ATOM 4415 N N . THR A 1 561 ? -9.075 4.054 8.506 1.00 93.50 561 THR A N 1
ATOM 4416 C CA . THR A 1 561 ? -9.024 5.522 8.539 1.00 93.50 561 THR A CA 1
ATOM 4417 C C . THR A 1 561 ? -7.938 6.009 9.494 1.00 93.50 561 THR A C 1
ATOM 4419 O O . THR A 1 561 ? -7.536 5.307 10.418 1.00 93.50 561 THR A O 1
ATOM 4422 N N . SER A 1 562 ? -7.480 7.249 9.336 1.00 91.88 562 SER A N 1
ATOM 4423 C CA . SER A 1 562 ? -6.599 7.877 10.323 1.00 91.88 562 SER A CA 1
ATOM 4424 C C . SER A 1 562 ? -7.362 8.741 11.330 1.00 91.88 562 SER A C 1
ATOM 4426 O O . SER A 1 562 ? -8.399 9.337 11.017 1.00 91.88 562 SER A O 1
ATOM 4428 N N . VAL A 1 563 ? -6.787 8.890 12.530 1.00 93.69 563 VAL A N 1
ATOM 4429 C CA . VAL A 1 563 ? -7.219 9.894 13.523 1.00 93.69 563 VAL A CA 1
ATOM 4430 C C . VAL A 1 563 ? -7.223 11.288 12.888 1.00 93.69 563 VAL A C 1
ATOM 4432 O O . VAL A 1 563 ? -8.173 12.054 13.030 1.00 93.69 563 VAL A O 1
ATOM 4435 N N . ARG A 1 564 ? -6.186 11.595 12.101 1.00 88.38 564 ARG A N 1
ATOM 4436 C CA . ARG A 1 564 ? -6.041 12.870 11.392 1.00 88.38 564 ARG A CA 1
ATOM 4437 C C . ARG A 1 564 ? -7.238 13.175 10.486 1.00 88.38 564 ARG A C 1
ATOM 4439 O O . ARG A 1 564 ? -7.694 14.317 10.477 1.00 88.38 564 ARG A O 1
ATOM 4446 N N . THR A 1 565 ? -7.753 12.194 9.750 1.00 89.19 565 THR A N 1
ATOM 4447 C CA . THR A 1 565 ? -8.911 12.379 8.859 1.00 89.19 565 THR A CA 1
ATOM 4448 C C . THR A 1 565 ? -10.215 12.562 9.617 1.00 89.19 565 THR A C 1
ATOM 4450 O O . THR A 1 565 ? -11.063 13.334 9.181 1.00 89.19 565 THR A O 1
ATOM 4453 N N . LEU A 1 566 ? -10.380 11.906 10.764 1.00 90.94 566 LEU A N 1
ATOM 4454 C CA . LEU A 1 566 ? -11.582 12.047 11.590 1.00 90.94 566 LEU A CA 1
ATOM 4455 C C . LEU A 1 566 ? -11.668 13.408 12.290 1.00 90.94 566 LEU A C 1
ATOM 4457 O O . LEU A 1 566 ? -12.768 13.903 12.519 1.00 90.94 566 LEU A O 1
ATOM 4461 N N . TYR A 1 567 ? -10.527 14.029 12.592 1.00 87.00 567 TYR A N 1
ATOM 4462 C CA . TYR A 1 567 ? -10.473 15.388 13.140 1.00 87.00 567 TYR A CA 1
ATOM 4463 C C . TYR A 1 567 ? -10.365 16.472 12.064 1.00 87.00 567 TYR A C 1
ATOM 4465 O O . TYR A 1 567 ? -10.788 17.602 12.283 1.00 87.00 567 TYR A O 1
ATOM 4473 N N . ARG A 1 568 ? -9.767 16.174 10.903 1.00 80.50 568 ARG A N 1
ATOM 4474 C CA . ARG A 1 568 ? -9.505 17.136 9.810 1.00 80.50 568 ARG A CA 1
ATOM 4475 C C . ARG A 1 568 ? -8.787 18.417 10.253 1.00 80.50 568 ARG A C 1
ATOM 4477 O O . ARG A 1 568 ? -8.991 19.477 9.674 1.00 80.50 568 ARG A O 1
ATOM 4484 N N . GLY A 1 569 ? -7.938 18.320 11.277 1.00 72.38 569 GLY A N 1
ATOM 4485 C CA . GLY A 1 569 ? -7.245 19.473 11.865 1.00 72.38 569 GLY A CA 1
ATOM 4486 C C . GLY A 1 569 ? -8.099 20.330 12.810 1.00 72.38 569 GLY A C 1
ATOM 4487 O O . GLY A 1 569 ? -7.635 21.384 13.235 1.00 72.38 569 GLY A O 1
ATOM 4488 N N . SER A 1 570 ? -9.319 19.895 13.137 1.00 74.12 570 SER A N 1
ATOM 4489 C CA . SER A 1 570 ? -10.145 20.448 14.216 1.00 74.12 570 SER A CA 1
ATOM 4490 C C . SER A 1 570 ? -9.745 19.866 15.577 1.00 74.12 570 SER A C 1
ATOM 4492 O O . SER A 1 570 ? -9.069 18.845 15.649 1.00 74.12 570 SER A O 1
ATOM 4494 N N . GLU A 1 571 ? -10.221 20.483 16.659 1.00 78.12 571 GLU A N 1
ATOM 4495 C CA . GLU A 1 571 ? -10.149 19.948 18.030 1.00 78.12 571 GLU A CA 1
ATOM 4496 C C . GLU A 1 571 ? -11.280 18.947 18.327 1.00 78.12 571 GLU A C 1
ATOM 4498 O O . GLU A 1 571 ? -11.299 18.296 19.369 1.00 78.12 571 GLU A O 1
ATOM 4503 N N . THR A 1 572 ? -12.249 18.821 17.415 1.00 84.94 572 THR A N 1
ATOM 4504 C CA . THR A 1 572 ? -13.426 17.955 17.576 1.00 84.94 572 THR A CA 1
ATOM 4505 C C . THR A 1 572 ? -13.528 16.937 16.448 1.00 84.94 572 THR A C 1
ATOM 4507 O O . THR A 1 572 ? -13.206 17.243 15.301 1.00 84.94 572 THR A O 1
ATOM 4510 N N . VAL A 1 573 ? -14.011 15.738 16.779 1.00 90.50 573 VAL A N 1
ATOM 4511 C CA . VAL A 1 573 ? -14.268 14.660 15.814 1.00 90.50 573 VAL A CA 1
ATOM 4512 C C . VAL A 1 573 ? -15.417 15.042 14.873 1.00 90.50 573 VAL A C 1
ATOM 4514 O O . VAL A 1 573 ? -16.421 15.608 15.309 1.00 90.50 573 VAL A O 1
ATOM 4517 N N . ASP A 1 574 ? -15.309 14.682 13.593 1.00 89.38 574 ASP A N 1
ATOM 4518 C CA . ASP A 1 574 ? -16.365 14.839 12.585 1.00 89.38 574 ASP A CA 1
ATOM 4519 C C . ASP A 1 574 ? -17.535 13.866 12.845 1.00 89.38 574 ASP A C 1
ATOM 4521 O O . ASP A 1 574 ? -17.629 12.771 12.282 1.00 89.38 574 ASP A O 1
ATOM 4525 N N . LEU A 1 575 ? -18.443 14.271 13.738 1.00 94.12 575 LEU A N 1
ATOM 4526 C CA . LEU A 1 575 ? -19.609 13.473 14.141 1.00 94.12 575 LEU A CA 1
ATOM 4527 C C . LEU A 1 575 ? -20.598 13.220 12.995 1.00 94.12 575 LEU A C 1
ATOM 4529 O O . LEU A 1 575 ? -21.320 12.224 13.014 1.00 94.12 575 LEU A O 1
ATOM 4533 N N . GLU A 1 576 ? -20.651 14.106 12.002 1.00 94.44 576 GLU A N 1
ATOM 4534 C CA . GLU A 1 576 ? -21.527 13.935 10.841 1.00 94.44 576 GLU A CA 1
ATOM 4535 C C . GLU A 1 576 ? -21.071 12.750 9.984 1.00 94.44 576 GLU A C 1
ATOM 4537 O O . GLU A 1 576 ? -21.901 11.920 9.612 1.00 94.44 576 GLU A O 1
ATOM 4542 N N . VAL A 1 577 ? -19.761 12.614 9.736 1.00 95.38 577 VAL A N 1
ATOM 4543 C CA . VAL A 1 577 ? -19.216 11.452 9.015 1.00 95.38 577 VAL A CA 1
ATOM 4544 C C . VAL A 1 577 ? -19.516 10.162 9.767 1.00 95.38 577 VAL A C 1
ATOM 4546 O O . VAL A 1 577 ? -20.038 9.222 9.170 1.00 95.38 577 VAL A O 1
ATOM 4549 N N . LEU A 1 578 ? -19.274 10.126 11.081 1.00 96.75 578 LEU A N 1
ATOM 4550 C CA . LEU A 1 578 ? -19.600 8.959 11.907 1.00 96.75 578 LEU A CA 1
ATOM 4551 C C . LEU A 1 578 ? -21.103 8.616 11.866 1.00 96.75 578 LEU A C 1
ATOM 4553 O O . LEU A 1 578 ? -21.471 7.444 11.803 1.00 96.75 578 LEU A O 1
ATOM 4557 N N . SER A 1 579 ? -21.982 9.619 11.833 1.00 97.38 579 SER A N 1
ATOM 4558 C CA . SER A 1 579 ? -23.431 9.419 11.689 1.00 97.38 579 SER A CA 1
ATOM 4559 C C . SER A 1 579 ? -23.810 8.798 10.336 1.00 97.38 579 SER A C 1
ATOM 4561 O O . SER A 1 579 ? -24.627 7.872 10.270 1.00 97.38 579 SER A O 1
ATOM 4563 N N . TRP A 1 580 ? -23.181 9.235 9.241 1.00 98.19 580 TRP A N 1
ATOM 4564 C CA . TRP A 1 580 ? -23.398 8.632 7.921 1.00 98.19 580 TRP A CA 1
ATOM 4565 C C . TRP A 1 580 ? -22.926 7.180 7.871 1.00 98.19 580 TRP A C 1
ATOM 4567 O O . TRP A 1 580 ? -23.665 6.317 7.399 1.00 98.19 580 TRP A O 1
ATOM 4577 N N . LEU A 1 581 ? -21.760 6.883 8.448 1.00 98.38 581 LEU A N 1
ATOM 4578 C CA . LEU A 1 581 ? -21.258 5.513 8.558 1.00 98.38 581 LEU A CA 1
ATOM 4579 C C . LEU A 1 581 ? -22.236 4.618 9.340 1.00 98.38 581 LEU A C 1
ATOM 4581 O O . LEU A 1 581 ? -22.530 3.504 8.905 1.00 98.38 581 LEU A O 1
ATOM 4585 N N . LYS A 1 582 ? -22.828 5.109 10.440 1.00 97.19 582 LYS A N 1
ATOM 4586 C CA . LYS A 1 582 ? -23.890 4.367 11.145 1.00 97.19 582 LYS A CA 1
ATOM 4587 C C . LYS A 1 582 ? -25.130 4.145 10.295 1.00 97.19 582 LYS A C 1
ATOM 4589 O O . LYS A 1 582 ? -25.663 3.037 10.291 1.00 97.19 582 LYS A O 1
ATOM 4594 N N . THR A 1 583 ? -25.539 5.153 9.534 1.00 96.38 583 THR A N 1
ATOM 4595 C CA . THR A 1 583 ? -26.665 5.039 8.596 1.00 96.38 583 THR A CA 1
ATOM 4596 C C . THR A 1 583 ? -26.423 3.916 7.577 1.00 96.38 583 THR A C 1
ATOM 4598 O O . THR A 1 583 ? -27.322 3.126 7.295 1.00 96.38 583 THR A O 1
ATOM 4601 N N . ALA A 1 584 ? -25.188 3.783 7.087 1.00 97.94 584 ALA A N 1
ATOM 4602 C CA . ALA A 1 584 ? -24.788 2.744 6.143 1.00 97.94 584 ALA A CA 1
ATOM 4603 C C . ALA A 1 584 ? -24.491 1.371 6.780 1.00 97.94 584 ALA A C 1
ATOM 4605 O O . ALA A 1 584 ? -24.159 0.433 6.062 1.00 97.94 584 ALA A O 1
ATOM 4606 N N . ASN A 1 585 ? -24.629 1.227 8.104 1.00 97.56 585 ASN A N 1
ATOM 4607 C CA . ASN A 1 585 ? -24.317 0.012 8.866 1.00 97.56 585 ASN A CA 1
ATOM 4608 C C . ASN A 1 585 ? -22.820 -0.358 8.901 1.00 97.56 585 ASN A C 1
ATOM 4610 O O . ASN A 1 585 ? -22.459 -1.536 8.863 1.00 97.56 585 ASN A O 1
ATOM 4614 N N . PHE A 1 586 ? -21.946 0.643 9.034 1.00 98.06 586 PHE A N 1
ATOM 4615 C CA . PHE A 1 586 ? -20.575 0.413 9.493 1.00 98.06 586 PHE A CA 1
ATOM 4616 C C . PHE A 1 586 ? -20.573 0.001 10.966 1.00 98.06 586 PHE A C 1
ATOM 4618 O O . PHE A 1 586 ? -21.125 0.693 11.834 1.00 98.06 586 PHE A O 1
ATOM 4625 N N . GLN A 1 587 ? -19.931 -1.128 11.241 1.00 95.56 587 GLN A N 1
ATOM 4626 C CA . GLN A 1 587 ? -19.848 -1.705 12.581 1.00 95.56 587 GLN A CA 1
ATOM 4627 C C . GLN A 1 587 ? -18.501 -1.413 13.225 1.00 95.56 587 GLN A C 1
ATOM 4629 O O . GLN A 1 587 ? -18.472 -1.040 14.400 1.00 95.56 587 GLN A O 1
ATOM 4634 N N . SER A 1 588 ? -17.417 -1.480 12.448 1.00 94.62 588 SER A N 1
ATOM 4635 C CA . SER A 1 588 ? -16.072 -1.220 12.947 1.00 94.62 588 SER A CA 1
ATOM 4636 C C . SER A 1 588 ? -15.288 -0.190 12.141 1.00 94.62 588 SER A C 1
ATOM 4638 O O . SER A 1 588 ? -15.557 0.048 10.962 1.00 94.62 588 SER A O 1
ATOM 4640 N N . LEU A 1 589 ? -14.325 0.440 12.813 1.00 95.12 589 LEU A N 1
ATOM 4641 C CA . LEU A 1 589 ? -13.340 1.344 12.225 1.00 95.12 589 LEU A CA 1
ATOM 4642 C C . LEU A 1 589 ? -11.947 0.900 12.659 1.00 95.12 589 LEU A C 1
ATOM 4644 O O . LEU A 1 589 ? -11.687 0.783 13.858 1.00 95.12 589 LEU A O 1
ATOM 4648 N N . ASP A 1 590 ? -11.066 0.718 11.684 1.00 93.62 590 ASP A N 1
ATOM 4649 C CA . ASP A 1 590 ? -9.663 0.398 11.909 1.00 93.62 590 ASP A CA 1
ATOM 4650 C C . ASP A 1 590 ? -8.879 1.714 11.860 1.00 93.62 590 ASP A C 1
ATOM 4652 O O . ASP A 1 590 ? -8.640 2.303 10.804 1.00 93.62 590 ASP A O 1
ATOM 4656 N N . VAL A 1 591 ? -8.568 2.246 13.037 1.00 92.88 591 VAL A N 1
ATOM 4657 C CA . VAL A 1 591 ? -7.992 3.574 13.218 1.00 92.88 591 VAL A CA 1
ATOM 4658 C C . VAL A 1 591 ? -6.475 3.461 13.324 1.00 92.88 591 VAL A C 1
ATOM 4660 O O . VAL A 1 591 ? -5.956 2.889 14.277 1.00 92.88 591 VAL A O 1
ATOM 4663 N N . GLY A 1 592 ? -5.742 4.054 12.384 1.00 90.88 592 GLY A N 1
ATOM 4664 C CA . GLY A 1 592 ? -4.295 4.238 12.529 1.00 90.88 592 GLY A CA 1
ATOM 4665 C C . GLY A 1 592 ? -4.008 5.286 13.600 1.00 90.88 592 GLY A C 1
ATOM 4666 O O . GLY A 1 592 ? -4.029 6.484 13.295 1.00 90.88 592 GLY A O 1
ATOM 4667 N N . SER A 1 593 ? -3.817 4.857 14.853 1.00 89.38 593 SER A N 1
ATOM 4668 C CA . SER A 1 593 ? -3.326 5.712 15.942 1.00 89.38 593 SER A CA 1
ATOM 4669 C C . SER A 1 593 ? -1.798 5.770 15.924 1.00 89.38 593 SER A C 1
ATOM 4671 O O . SER A 1 593 ? -1.240 6.846 16.148 1.00 89.38 593 SER A O 1
ATOM 4673 N N . ASP A 1 594 ? -1.154 4.669 15.520 1.00 89.06 594 ASP A N 1
ATOM 4674 C CA . ASP A 1 594 ? 0.259 4.543 15.145 1.00 89.06 594 ASP A CA 1
ATOM 4675 C C . ASP A 1 594 ? 1.251 4.947 16.248 1.00 89.06 594 ASP A C 1
ATOM 4677 O O . ASP A 1 594 ? 2.361 5.409 15.972 1.00 89.06 594 ASP A O 1
ATOM 4681 N N . GLY A 1 595 ? 0.849 4.776 17.509 1.00 89.50 595 GLY A N 1
ATOM 4682 C CA . GLY A 1 595 ? 1.714 4.942 18.672 1.00 89.50 595 GLY A CA 1
ATOM 4683 C C . GLY A 1 595 ? 0.984 4.739 19.998 1.00 89.50 595 GLY A C 1
ATOM 4684 O O . GLY A 1 595 ? -0.192 5.081 20.122 1.00 89.50 595 GLY A O 1
ATOM 4685 N N . LEU A 1 596 ? 1.698 4.184 20.981 1.00 90.00 596 LEU A N 1
ATOM 4686 C CA . LEU A 1 596 ? 1.234 4.026 22.371 1.00 90.00 596 LEU A CA 1
ATOM 4687 C C . LEU A 1 596 ? 1.864 5.043 23.336 1.00 90.00 596 LEU A C 1
ATOM 4689 O O . LEU A 1 596 ? 1.450 5.148 24.484 1.00 90.00 596 LEU A O 1
ATOM 4693 N N . SER A 1 597 ? 2.828 5.827 22.855 1.00 89.81 597 SER A N 1
ATOM 4694 C CA . SER A 1 597 ? 3.402 6.984 23.537 1.00 89.81 597 SER A CA 1
ATOM 4695 C C . SER A 1 597 ? 3.266 8.220 22.655 1.00 89.81 597 SER A C 1
ATOM 4697 O O . SER A 1 597 ? 3.159 8.122 21.426 1.00 89.81 597 SER A O 1
ATOM 4699 N N . GLN A 1 598 ? 3.312 9.411 23.257 1.00 90.69 598 GLN A N 1
ATOM 4700 C CA . GLN A 1 598 ? 3.306 10.632 22.449 1.00 90.69 598 GLN A CA 1
ATOM 4701 C C . GLN A 1 598 ? 4.568 10.751 21.593 1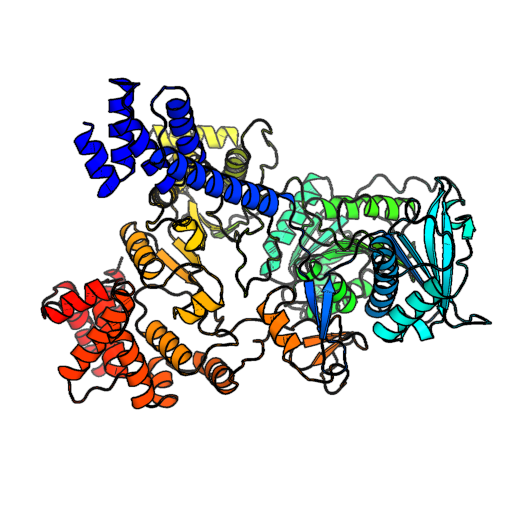.00 90.69 598 GLN A C 1
ATOM 4703 O O . GLN A 1 598 ? 4.479 11.213 20.458 1.00 90.69 598 GLN A O 1
ATOM 4708 N N . SER A 1 599 ? 5.717 10.285 22.093 1.00 88.94 599 SER A N 1
ATOM 4709 C CA . SER A 1 599 ? 6.963 10.351 21.331 1.00 88.94 599 SER A CA 1
ATOM 4710 C C . SER A 1 599 ? 6.894 9.523 20.054 1.00 88.94 599 SER A C 1
ATOM 4712 O O . SER A 1 599 ? 7.277 10.020 19.003 1.00 88.94 599 SER A O 1
ATOM 4714 N N . THR A 1 600 ? 6.339 8.310 20.108 1.00 89.44 600 THR A N 1
ATOM 4715 C CA . THR A 1 600 ? 6.202 7.443 18.931 1.00 89.44 600 THR A CA 1
ATOM 4716 C C . THR A 1 600 ? 5.284 8.081 17.886 1.00 89.44 600 THR A C 1
ATOM 4718 O O . THR A 1 600 ? 5.612 8.107 16.700 1.00 89.44 600 THR A O 1
ATOM 4721 N N . ILE A 1 601 ? 4.168 8.682 18.312 1.00 90.19 601 ILE A N 1
ATOM 4722 C CA . ILE A 1 601 ? 3.248 9.411 17.419 1.00 90.19 601 ILE A CA 1
ATOM 4723 C C . ILE A 1 601 ? 3.945 10.614 16.754 1.00 90.19 601 ILE A C 1
ATOM 4725 O O . ILE A 1 601 ? 3.759 10.861 15.552 1.00 90.19 601 ILE A O 1
ATOM 4729 N N . ASP A 1 602 ? 4.759 11.351 17.513 1.00 88.50 602 ASP A N 1
ATOM 4730 C CA . ASP A 1 602 ? 5.508 12.515 17.030 1.00 88.50 602 ASP A CA 1
ATOM 4731 C C . ASP A 1 602 ? 6.632 12.109 16.064 1.00 88.50 602 ASP A C 1
ATOM 4733 O O . ASP A 1 602 ? 6.757 12.686 14.979 1.00 88.50 602 ASP A O 1
ATOM 4737 N N . GLU A 1 603 ? 7.398 11.068 16.401 1.00 88.25 603 GLU A N 1
ATOM 4738 C CA . GLU A 1 603 ? 8.443 10.471 15.560 1.00 88.25 603 GLU A CA 1
ATOM 4739 C C . GLU A 1 603 ? 7.874 9.974 14.226 1.00 88.25 603 GLU A C 1
ATOM 4741 O O . GLU A 1 603 ? 8.477 10.198 13.170 1.00 88.25 603 GLU A O 1
ATOM 4746 N N . ASN A 1 604 ? 6.670 9.395 14.258 1.00 88.69 604 ASN A N 1
ATOM 4747 C CA . ASN A 1 604 ? 5.915 8.956 13.085 1.00 88.69 604 ASN A CA 1
ATOM 4748 C C . ASN A 1 604 ? 5.285 10.112 12.281 1.00 88.69 604 ASN A C 1
ATOM 4750 O O . ASN A 1 604 ? 4.731 9.887 11.196 1.00 88.69 604 ASN A O 1
ATOM 4754 N N . GLN A 1 605 ? 5.396 11.355 12.767 1.00 86.94 605 GLN A N 1
ATOM 4755 C CA . GLN A 1 605 ? 4.877 12.585 12.152 1.00 86.94 605 GLN A CA 1
ATOM 4756 C C . GLN A 1 605 ? 3.355 12.572 11.953 1.00 86.94 605 GLN A C 1
ATOM 4758 O O . GLN A 1 605 ? 2.811 13.086 10.965 1.00 86.94 605 GLN A O 1
ATOM 4763 N N . LYS A 1 606 ? 2.631 11.980 12.904 1.00 85.88 606 LYS A N 1
ATOM 4764 C CA . LYS A 1 606 ? 1.183 11.786 12.794 1.00 85.88 606 LYS A CA 1
ATOM 4765 C C . LYS A 1 606 ? 0.372 13.054 13.024 1.00 85.88 606 LYS A C 1
ATOM 4767 O O . LYS A 1 606 ? -0.676 13.191 12.392 1.00 85.88 606 LYS A O 1
ATOM 4772 N N . GLY A 1 607 ? 0.910 14.033 13.757 1.00 83.94 607 GLY A N 1
ATOM 4773 C CA . GLY A 1 607 ? 0.342 15.383 13.900 1.00 83.94 607 GLY A CA 1
ATOM 4774 C C . GLY A 1 607 ? -0.967 15.437 14.689 1.00 83.94 607 GLY A C 1
ATOM 4775 O O . GLY A 1 607 ? -1.812 16.280 14.406 1.00 83.94 607 GLY A O 1
ATOM 4776 N N . TYR A 1 608 ? -1.132 14.512 15.628 1.00 88.31 608 TYR A N 1
ATOM 4777 C CA . TYR A 1 608 ? -2.194 14.468 16.629 1.00 88.31 608 TYR A CA 1
ATOM 4778 C C . TYR A 1 608 ? -1.608 13.891 17.928 1.00 88.31 608 TYR A C 1
ATOM 4780 O O . TYR A 1 608 ? -0.432 13.536 17.976 1.00 88.31 608 TYR A O 1
ATOM 4788 N N . THR A 1 609 ? -2.404 13.819 18.992 1.00 91.69 609 THR A N 1
ATOM 4789 C CA . THR A 1 609 ? -1.941 13.450 20.341 1.00 91.69 609 THR A CA 1
ATOM 4790 C C . THR A 1 609 ? -2.783 12.339 20.954 1.00 91.69 609 THR A C 1
ATOM 4792 O O . THR A 1 609 ? -3.964 12.208 20.621 1.00 91.69 609 THR A O 1
ATOM 4795 N N . LEU A 1 610 ? -2.202 11.570 21.880 1.00 91.56 610 LEU A N 1
ATOM 4796 C CA . LEU A 1 610 ? -2.950 10.571 22.656 1.00 91.56 610 LEU A CA 1
ATOM 4797 C C . LEU A 1 610 ? -4.108 11.222 23.425 1.00 91.56 610 LEU A C 1
ATOM 4799 O O . LEU A 1 610 ? -5.264 10.860 23.212 1.00 91.56 610 LEU A O 1
ATOM 4803 N N . ASP A 1 611 ? -3.791 12.224 24.248 1.00 93.00 611 ASP A N 1
ATOM 4804 C CA . ASP A 1 611 ? -4.732 12.878 25.162 1.00 93.00 611 ASP A CA 1
ATOM 4805 C C . ASP A 1 611 ? -5.864 13.627 24.463 1.00 93.00 611 ASP A C 1
ATOM 4807 O O . ASP A 1 611 ? -7.012 13.554 24.887 1.00 93.00 611 ASP A O 1
ATOM 4811 N N . SER A 1 612 ? -5.557 14.380 23.405 1.00 90.75 612 SER A N 1
ATOM 4812 C CA . SER A 1 612 ? -6.548 15.273 22.787 1.00 90.75 612 SER A CA 1
ATOM 4813 C C . SER A 1 612 ? -7.287 14.609 21.629 1.00 90.75 612 SER A C 1
ATOM 4815 O O . SER A 1 612 ? -8.375 15.058 21.267 1.00 90.75 612 SER A O 1
ATOM 4817 N N . HIS A 1 613 ? -6.716 13.548 21.046 1.00 93.94 613 HIS A N 1
ATOM 4818 C CA . HIS A 1 613 ? -7.245 12.952 19.823 1.00 93.94 613 HIS A CA 1
ATOM 4819 C C . HIS A 1 613 ? -7.538 11.457 19.945 1.00 93.94 613 HIS A C 1
ATOM 4821 O O . HIS A 1 613 ? -8.678 11.052 19.744 1.00 93.94 613 HIS A O 1
ATOM 4827 N N . VAL A 1 614 ? -6.552 10.621 20.282 1.00 94.62 614 VAL A N 1
ATOM 4828 C CA . VAL A 1 614 ? -6.724 9.154 20.221 1.00 94.62 614 VAL A CA 1
ATOM 4829 C C . VAL A 1 614 ? -7.687 8.643 21.298 1.00 94.62 614 VAL A C 1
ATOM 4831 O O . VAL A 1 614 ? -8.651 7.943 20.978 1.00 94.62 614 VAL A O 1
ATOM 4834 N N . ILE A 1 615 ? -7.455 9.005 22.563 1.00 94.38 615 ILE A N 1
ATOM 4835 C CA . ILE A 1 615 ? -8.290 8.569 23.693 1.00 94.38 615 ILE A CA 1
ATOM 4836 C C . ILE A 1 615 ? -9.723 9.134 23.556 1.00 94.38 615 ILE A C 1
ATOM 4838 O O . ILE A 1 615 ? -10.680 8.348 23.575 1.00 94.38 615 ILE A O 1
ATOM 4842 N N . PRO A 1 616 ? -9.927 10.448 23.301 1.00 93.44 616 PRO A N 1
ATOM 4843 C CA . PRO A 1 616 ? -11.270 10.993 23.114 1.00 93.44 616 PRO A CA 1
ATOM 4844 C C . PRO A 1 616 ? -12.011 10.417 21.905 1.00 93.44 616 PRO A C 1
ATOM 4846 O O . PRO A 1 616 ? -13.219 10.187 22.005 1.00 93.44 616 PRO A O 1
ATOM 4849 N N . LEU A 1 617 ? -11.321 10.155 20.788 1.00 95.00 617 LEU A N 1
ATOM 4850 C CA . LEU A 1 617 ? -11.932 9.546 19.606 1.00 95.00 617 LEU A CA 1
ATOM 4851 C C . LEU A 1 617 ? -12.510 8.171 19.922 1.00 95.00 617 LEU A C 1
ATOM 4853 O O . LEU A 1 617 ? -13.668 7.920 19.598 1.00 95.00 617 LEU A O 1
ATOM 4857 N N . ASN A 1 618 ? -11.737 7.308 20.581 1.00 94.75 618 ASN A N 1
ATOM 4858 C CA . ASN A 1 618 ? -12.198 5.973 20.957 1.00 94.75 618 ASN A CA 1
ATOM 4859 C C . ASN A 1 618 ? -13.418 6.044 21.879 1.00 94.75 618 ASN A C 1
ATOM 4861 O O . ASN A 1 618 ? -14.427 5.379 21.629 1.00 94.75 618 ASN A O 1
ATOM 4865 N N . ARG A 1 619 ? -13.385 6.942 22.873 1.00 92.94 619 ARG A N 1
ATOM 4866 C CA . ARG A 1 619 ? -14.530 7.203 23.757 1.00 92.94 619 ARG A CA 1
ATOM 4867 C C . ARG A 1 619 ? -15.780 7.631 22.980 1.00 92.94 619 ARG A C 1
ATOM 4869 O O . ARG A 1 619 ? -16.873 7.139 23.260 1.00 92.94 619 ARG A O 1
ATOM 4876 N N . ILE A 1 620 ? -15.644 8.542 22.014 1.00 94.31 620 ILE A N 1
ATOM 4877 C CA . ILE A 1 620 ? -16.759 9.019 21.177 1.00 94.31 620 ILE A CA 1
ATOM 4878 C C . ILE A 1 620 ? -17.277 7.898 20.271 1.00 94.31 620 ILE A C 1
ATOM 4880 O O . ILE A 1 620 ? -18.483 7.664 20.221 1.00 94.31 620 ILE A O 1
ATOM 4884 N N . ALA A 1 621 ? -16.386 7.183 19.589 1.00 93.06 621 ALA A N 1
ATOM 4885 C CA . ALA A 1 621 ? -16.755 6.129 18.656 1.00 93.06 621 ALA A CA 1
ATOM 4886 C C . ALA A 1 621 ? -17.501 4.983 19.359 1.00 93.06 621 ALA A C 1
ATOM 4888 O O . ALA A 1 621 ? -18.560 4.567 18.881 1.00 93.06 621 ALA A O 1
ATOM 4889 N N . LYS A 1 622 ? -17.047 4.568 20.550 1.00 90.69 622 LYS A N 1
ATOM 4890 C CA . LYS A 1 622 ? -17.760 3.595 21.393 1.00 90.69 622 LYS A CA 1
ATOM 4891 C C . LYS A 1 622 ? -19.141 4.089 21.811 1.00 90.69 622 LYS A C 1
ATOM 4893 O O . LYS A 1 622 ? -20.107 3.341 21.704 1.00 90.69 622 LYS A O 1
ATOM 4898 N N . ARG A 1 623 ? -19.277 5.356 22.231 1.00 91.62 623 ARG A N 1
ATOM 4899 C CA . ARG A 1 623 ? -20.593 5.956 22.555 1.00 91.62 623 ARG A CA 1
ATOM 4900 C C . ARG A 1 623 ? -21.537 5.979 21.353 1.00 91.62 623 ARG A C 1
ATOM 4902 O O . ARG A 1 623 ? -22.746 5.884 21.528 1.00 91.62 623 ARG A O 1
ATOM 4909 N N . MET A 1 624 ? -20.992 6.084 20.144 1.00 93.62 624 MET A N 1
ATOM 4910 C CA . MET A 1 624 ? -21.753 5.972 18.899 1.00 93.62 624 MET A CA 1
ATOM 4911 C C . MET A 1 624 ? -22.002 4.516 18.474 1.00 93.62 624 MET A C 1
ATOM 4913 O O . MET A 1 624 ? -22.651 4.297 17.456 1.00 93.62 624 MET A O 1
ATOM 4917 N N . GLY A 1 625 ? -21.521 3.526 19.232 1.00 91.00 625 GLY A N 1
ATOM 4918 C CA . GLY A 1 625 ? -21.705 2.097 18.982 1.00 91.00 625 GLY A CA 1
ATOM 4919 C C . GLY A 1 625 ? -20.754 1.514 17.939 1.00 91.00 625 GLY A C 1
ATOM 4920 O O . GLY A 1 625 ? -21.093 0.514 17.311 1.00 91.00 625 GLY A O 1
ATOM 4921 N N . PHE A 1 626 ? -19.625 2.161 17.641 1.00 93.94 626 PHE A N 1
ATOM 4922 C CA . PHE A 1 626 ? -18.580 1.571 16.800 1.00 93.94 626 PHE A CA 1
ATOM 4923 C C . PHE A 1 626 ? -17.669 0.670 17.618 1.00 93.94 626 PHE A C 1
ATOM 4925 O O . PHE A 1 626 ? -17.262 1.022 18.725 1.00 93.94 626 PHE A O 1
ATOM 4932 N N . PHE A 1 627 ? -17.284 -0.445 17.011 1.00 91.38 627 PHE A N 1
ATOM 4933 C CA . PHE A 1 627 ? -16.110 -1.180 17.433 1.00 91.38 627 PHE A CA 1
ATOM 4934 C C . PHE A 1 627 ? -14.870 -0.532 16.795 1.00 91.38 627 PHE A C 1
ATOM 4936 O O . PHE A 1 627 ? -14.720 -0.549 15.576 1.00 91.38 627 PHE A O 1
ATOM 4943 N N . CYS A 1 628 ? -13.978 0.060 17.585 1.00 90.62 628 CYS A N 1
ATOM 4944 C CA . CYS A 1 628 ? -12.750 0.663 17.064 1.00 90.62 628 CYS A CA 1
ATOM 4945 C C . CYS A 1 628 ? -11.541 -0.214 17.374 1.00 90.62 628 CYS A C 1
ATOM 4947 O O . CYS A 1 628 ? -11.218 -0.413 18.543 1.00 90.62 628 CYS A O 1
ATOM 4949 N N . PHE A 1 629 ? -10.868 -0.691 16.329 1.00 89.12 629 PHE A N 1
ATOM 4950 C CA . PHE A 1 629 ? -9.538 -1.283 16.433 1.00 89.12 629 PHE A CA 1
ATOM 4951 C C . PHE A 1 629 ? -8.503 -0.199 16.166 1.00 89.12 629 PHE A C 1
ATOM 4953 O O . PHE A 1 629 ? -8.580 0.482 15.149 1.00 89.12 629 PHE A O 1
ATOM 4960 N N . ASN A 1 630 ? -7.527 -0.031 17.055 1.00 90.88 630 ASN A N 1
ATOM 4961 C CA . ASN A 1 630 ? -6.441 0.921 16.833 1.00 90.88 630 ASN A CA 1
ATOM 4962 C C . ASN A 1 630 ? -5.193 0.175 16.366 1.00 90.88 630 ASN A C 1
ATOM 4964 O O . ASN A 1 630 ? -4.653 -0.622 17.130 1.00 90.88 630 ASN A O 1
ATOM 4968 N N . ASN A 1 631 ? -4.731 0.444 15.145 1.00 88.94 631 ASN A N 1
ATOM 4969 C CA . ASN A 1 631 ? -3.435 -0.036 14.671 1.00 88.94 631 ASN A CA 1
ATOM 4970 C C . ASN A 1 631 ? -2.349 0.823 15.326 1.00 88.94 631 ASN A C 1
ATOM 4972 O O . ASN A 1 631 ? -2.363 2.053 15.200 1.00 88.94 631 ASN A O 1
ATOM 4976 N N . THR A 1 632 ? -1.456 0.184 16.076 1.00 87.62 632 THR A N 1
ATOM 4977 C CA . THR A 1 632 ? -0.466 0.854 16.923 1.00 87.62 632 THR A CA 1
ATOM 4978 C C . THR A 1 632 ? 0.936 0.347 16.624 1.00 87.62 632 THR A C 1
ATOM 4980 O O . THR A 1 632 ? 1.150 -0.830 16.358 1.00 87.62 632 THR A O 1
ATOM 4983 N N . ILE A 1 633 ? 1.903 1.259 16.710 1.00 87.19 633 ILE A N 1
ATOM 4984 C CA . ILE A 1 633 ? 3.330 0.952 16.621 1.00 87.19 633 ILE A CA 1
ATOM 4985 C C . ILE A 1 633 ? 3.893 1.107 18.032 1.00 87.19 633 ILE A C 1
ATOM 4987 O O . ILE A 1 633 ? 3.707 2.156 18.655 1.00 87.19 633 ILE A O 1
ATOM 4991 N N . ILE A 1 634 ? 4.539 0.065 18.561 1.00 86.19 634 ILE A N 1
ATOM 4992 C CA . ILE A 1 634 ? 5.090 0.109 19.927 1.00 86.19 634 ILE A CA 1
ATOM 4993 C C . ILE A 1 634 ? 6.389 0.910 19.935 1.00 86.19 634 ILE A C 1
ATOM 4995 O O . ILE A 1 634 ? 6.576 1.773 20.791 1.00 86.19 634 ILE A O 1
ATOM 4999 N N . THR A 1 635 ? 7.270 0.657 18.966 1.00 86.50 635 THR A N 1
ATOM 5000 C CA . THR A 1 635 ? 8.566 1.330 18.895 1.00 86.50 635 THR A CA 1
ATOM 5001 C C . THR A 1 635 ? 8.922 1.793 17.493 1.00 86.50 635 THR A C 1
ATOM 5003 O O . THR A 1 635 ? 8.499 1.232 16.484 1.00 86.50 635 THR A O 1
ATOM 5006 N N . THR A 1 636 ? 9.757 2.820 17.451 1.00 86.56 636 THR A N 1
ATOM 5007 C CA . THR A 1 636 ? 10.476 3.272 16.267 1.00 86.56 636 THR A CA 1
ATOM 5008 C C . THR A 1 636 ? 11.976 3.026 16.464 1.00 86.56 636 THR A C 1
ATOM 5010 O O . THR A 1 636 ? 12.416 2.796 17.594 1.00 86.56 636 THR A O 1
ATOM 5013 N N . PRO A 1 637 ? 12.797 3.156 15.408 1.00 81.69 637 PRO A N 1
ATOM 5014 C CA . PRO A 1 637 ? 14.258 3.077 15.505 1.00 81.69 637 PRO A CA 1
ATOM 5015 C C . PRO A 1 637 ? 14.896 3.999 16.545 1.00 81.69 637 PRO A C 1
ATOM 5017 O O . PRO A 1 637 ? 16.036 3.780 16.943 1.00 81.69 637 PRO A O 1
ATOM 5020 N N . TYR A 1 638 ? 14.196 5.059 16.951 1.00 85.38 638 TYR A N 1
ATOM 5021 C CA . TYR A 1 638 ? 14.695 6.071 17.880 1.00 85.38 638 TYR A CA 1
ATOM 5022 C C . TYR A 1 638 ? 14.107 5.942 19.281 1.00 85.38 638 TYR A C 1
ATOM 5024 O O . TYR A 1 638 ? 14.450 6.740 20.154 1.00 85.38 638 TYR A O 1
ATOM 5032 N N . THR A 1 639 ? 13.245 4.949 19.506 1.00 86.56 639 THR A N 1
ATOM 5033 C CA . THR A 1 639 ? 12.665 4.704 20.821 1.00 86.56 639 THR A CA 1
ATOM 5034 C C . THR A 1 639 ? 13.768 4.418 21.834 1.00 86.56 639 THR A C 1
ATOM 5036 O O . THR A 1 639 ? 14.634 3.575 21.621 1.00 86.56 639 THR A O 1
ATOM 5039 N N . THR A 1 640 ? 13.719 5.132 22.953 1.00 89.38 640 THR A N 1
ATOM 5040 C CA . THR A 1 640 ? 14.587 4.954 24.121 1.00 89.38 640 THR A CA 1
ATOM 5041 C C . THR A 1 640 ? 13.945 4.011 25.137 1.00 89.38 640 THR A C 1
ATOM 5043 O O . THR A 1 640 ? 12.732 3.806 25.129 1.00 89.38 640 THR A O 1
ATOM 5046 N N . ILE A 1 641 ? 14.733 3.477 26.076 1.00 91.06 641 ILE A N 1
ATOM 5047 C CA . ILE A 1 641 ? 14.215 2.598 27.138 1.00 91.06 641 ILE A CA 1
ATOM 5048 C C . ILE A 1 641 ? 13.044 3.225 27.932 1.00 91.06 641 ILE A C 1
ATOM 5050 O O . ILE A 1 641 ? 12.033 2.543 28.082 1.00 91.06 641 ILE A O 1
ATOM 5054 N N . PRO A 1 642 ? 13.083 4.498 28.388 1.00 91.50 642 PRO A N 1
ATOM 5055 C CA . PRO A 1 642 ? 11.928 5.103 29.063 1.00 91.50 642 PRO A CA 1
ATOM 5056 C C . PRO A 1 642 ? 10.667 5.189 28.190 1.00 91.50 642 PRO A C 1
ATOM 5058 O O . PRO A 1 642 ? 9.569 4.956 28.685 1.00 91.50 642 PRO A O 1
ATOM 5061 N N . GLN A 1 643 ? 10.810 5.480 26.892 1.00 91.12 643 GLN A N 1
ATOM 5062 C CA . GLN A 1 643 ? 9.681 5.536 25.951 1.00 91.12 643 GLN A CA 1
ATOM 5063 C C . GLN A 1 643 ? 9.112 4.142 25.646 1.00 91.12 643 GLN A C 1
ATOM 5065 O O . GLN A 1 643 ? 7.902 3.993 25.459 1.00 91.12 643 GLN A O 1
ATOM 5070 N N . LEU A 1 644 ? 9.972 3.116 25.609 1.00 91.00 644 LEU A N 1
ATOM 5071 C CA . LEU A 1 644 ? 9.548 1.720 25.524 1.00 91.00 644 LEU A CA 1
ATOM 5072 C C . LEU A 1 644 ? 8.734 1.344 26.766 1.00 91.00 644 LEU A C 1
ATOM 5074 O O . LEU A 1 644 ? 7.635 0.820 26.623 1.00 91.00 644 LEU A O 1
ATOM 5078 N N . ILE A 1 645 ? 9.229 1.665 27.966 1.00 93.38 645 ILE A N 1
ATOM 5079 C CA . ILE A 1 645 ? 8.493 1.446 29.219 1.00 93.38 645 ILE A CA 1
ATOM 5080 C C . ILE A 1 645 ? 7.133 2.158 29.169 1.00 93.38 645 ILE A C 1
ATOM 5082 O O . ILE A 1 645 ? 6.123 1.522 29.438 1.00 93.38 645 ILE A O 1
ATOM 5086 N N . GLU A 1 646 ? 7.073 3.432 28.762 1.00 93.69 646 GLU A N 1
ATOM 5087 C CA . GLU A 1 646 ? 5.807 4.170 28.591 1.00 93.69 646 GLU A CA 1
ATOM 5088 C C . GLU A 1 646 ? 4.836 3.445 27.644 1.00 93.69 646 GLU A C 1
ATOM 5090 O O . GLU A 1 646 ? 3.674 3.241 27.997 1.00 93.69 646 GLU A O 1
ATOM 5095 N N . SER A 1 647 ? 5.316 2.997 26.482 1.00 91.81 647 SER A N 1
ATOM 5096 C CA . SER A 1 647 ? 4.494 2.285 25.494 1.00 91.81 647 SER A CA 1
ATOM 5097 C C . SER A 1 647 ? 3.986 0.942 26.023 1.00 91.81 647 SER A C 1
ATOM 5099 O O . SER A 1 647 ? 2.837 0.586 25.773 1.00 91.81 647 SER A O 1
ATOM 5101 N N . LEU A 1 648 ? 4.812 0.212 26.778 1.00 91.88 648 LEU A N 1
ATOM 5102 C CA . LEU A 1 648 ? 4.451 -1.066 27.395 1.00 91.88 648 LEU A CA 1
ATOM 5103 C C . LEU A 1 648 ? 3.479 -0.894 28.567 1.00 91.88 648 LEU A C 1
ATOM 5105 O O . LEU A 1 648 ? 2.545 -1.682 28.693 1.00 91.88 648 LEU A O 1
ATOM 5109 N N . ILE A 1 649 ? 3.643 0.142 29.397 1.00 93.69 649 ILE A N 1
ATOM 5110 C CA . ILE A 1 649 ? 2.660 0.462 30.439 1.00 93.69 649 ILE A CA 1
ATOM 5111 C C . ILE A 1 649 ? 1.322 0.792 29.772 1.00 93.69 649 ILE A C 1
ATOM 5113 O O . ILE A 1 649 ? 0.301 0.209 30.128 1.00 93.69 649 ILE A O 1
ATOM 5117 N N . PHE A 1 650 ? 1.316 1.671 28.764 1.00 92.56 650 PHE A N 1
ATOM 5118 C CA . PHE A 1 650 ? 0.085 2.021 28.057 1.00 92.56 650 PHE A CA 1
ATOM 5119 C C . PHE A 1 650 ? -0.543 0.808 27.367 1.00 92.56 650 PHE A C 1
ATOM 5121 O O . PHE A 1 650 ? -1.758 0.660 27.408 1.00 92.56 650 PHE A O 1
ATOM 5128 N N . TYR A 1 651 ? 0.261 -0.086 26.783 1.00 91.31 651 TYR A N 1
ATOM 5129 C CA . TYR A 1 651 ? -0.204 -1.352 26.213 1.00 91.31 651 TYR A CA 1
ATOM 5130 C C . TYR A 1 651 ? -1.014 -2.169 27.227 1.00 91.31 651 TYR A C 1
ATOM 5132 O O . TYR A 1 651 ? -2.087 -2.667 26.892 1.00 91.31 651 TYR A O 1
ATOM 5140 N N . VAL A 1 652 ? -0.536 -2.278 28.474 1.00 90.12 652 VAL A N 1
ATOM 5141 C CA . VAL A 1 652 ? -1.207 -3.092 29.499 1.00 90.12 652 VAL A CA 1
ATOM 5142 C C . VAL A 1 652 ? -2.429 -2.424 30.122 1.00 90.12 652 VAL A C 1
ATOM 5144 O O . VAL A 1 652 ? -3.366 -3.130 30.490 1.00 90.12 652 VAL A O 1
ATOM 5147 N N . VAL A 1 653 ? -2.455 -1.091 30.217 1.00 92.06 653 VAL A N 1
ATOM 5148 C CA . VAL A 1 653 ? -3.604 -0.341 30.767 1.00 92.06 653 VAL A CA 1
ATOM 5149 C C . VAL A 1 653 ? -4.529 0.239 29.692 1.00 92.06 653 VAL A C 1
ATOM 5151 O O . VAL A 1 653 ? -5.418 1.028 30.010 1.00 92.06 653 VAL A O 1
ATOM 5154 N N . CYS A 1 654 ? -4.314 -0.103 28.418 1.00 88.75 654 CYS A N 1
ATOM 5155 C CA . CYS A 1 654 ? -4.975 0.547 27.291 1.00 88.75 654 CYS A CA 1
ATOM 5156 C C . CYS A 1 654 ? -6.505 0.454 27.414 1.00 88.75 654 CYS A C 1
ATOM 5158 O O . CYS A 1 654 ? -7.046 -0.652 27.477 1.00 88.75 654 CYS A O 1
ATOM 5160 N N . PRO A 1 655 ? -7.238 1.581 27.400 1.00 84.56 655 PRO A N 1
ATOM 5161 C CA . PRO A 1 655 ? -8.661 1.570 27.709 1.00 84.56 655 PRO A CA 1
ATOM 5162 C C . PRO A 1 655 ? -9.527 1.356 26.454 1.00 84.56 655 PRO A C 1
ATOM 5164 O O . PRO A 1 655 ? -10.745 1.533 26.487 1.00 84.56 655 PRO A O 1
ATOM 5167 N N . TYR A 1 656 ? -8.910 1.009 25.322 1.00 87.75 656 TYR A N 1
ATOM 5168 C CA . TYR A 1 656 ? -9.575 0.737 24.051 1.00 87.75 656 TYR A CA 1
ATOM 5169 C C . TYR A 1 656 ? -8.930 -0.440 23.314 1.00 87.75 656 TYR A C 1
ATOM 5171 O O . TYR A 1 656 ? -7.754 -0.729 23.534 1.00 87.75 656 TYR A O 1
ATOM 5179 N N . PRO A 1 657 ? -9.672 -1.117 22.414 1.00 83.50 657 PRO A N 1
ATOM 5180 C CA . PRO A 1 657 ? -9.114 -2.210 21.634 1.00 83.50 657 PRO A CA 1
ATOM 5181 C C . PRO A 1 657 ? -7.973 -1.715 20.741 1.00 83.50 657 PRO A C 1
ATOM 5183 O O . PRO A 1 657 ? -8.128 -0.800 19.922 1.00 83.50 657 PRO A O 1
ATOM 5186 N N . ILE A 1 658 ? -6.825 -2.360 20.887 1.00 82.31 658 ILE A N 1
ATOM 5187 C CA . ILE A 1 658 ? -5.672 -2.200 20.010 1.00 82.31 658 ILE A CA 1
ATOM 5188 C C . ILE A 1 658 ? -5.565 -3.450 19.147 1.00 82.31 658 ILE A C 1
ATOM 5190 O O . ILE A 1 658 ? -5.661 -4.573 19.642 1.00 82.31 658 ILE A O 1
ATOM 5194 N N . ASN A 1 659 ? -5.412 -3.258 17.842 1.00 69.81 659 ASN A N 1
ATOM 5195 C CA . ASN A 1 659 ? -5.008 -4.330 16.958 1.00 69.81 659 ASN A CA 1
ATOM 5196 C C . ASN A 1 659 ? -3.489 -4.291 16.881 1.00 69.81 659 ASN A C 1
ATOM 5198 O O . ASN A 1 659 ? -2.899 -3.447 16.207 1.00 69.81 659 ASN A O 1
ATOM 5202 N N . VAL A 1 660 ? -2.870 -5.223 17.590 1.00 55.75 660 VAL A N 1
ATOM 5203 C CA . VAL A 1 660 ? -1.442 -5.486 17.483 1.00 55.75 660 VAL A CA 1
ATOM 5204 C C . VAL A 1 660 ? -1.259 -6.390 16.268 1.00 55.75 660 VAL A C 1
ATOM 5206 O O . VAL A 1 660 ? -0.892 -7.555 16.385 1.00 55.75 660 VAL A O 1
ATOM 5209 N N . ALA A 1 661 ? -1.546 -5.880 15.068 1.00 47.19 661 ALA A N 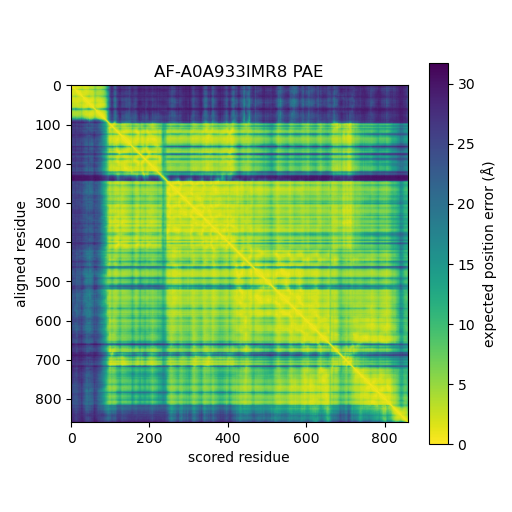1
ATOM 5210 C CA . ALA A 1 661 ? -0.807 -6.373 13.917 1.00 47.19 661 ALA A CA 1
ATOM 5211 C C . ALA A 1 661 ? 0.645 -6.052 14.275 1.00 47.19 661 ALA A C 1
ATOM 5213 O O . ALA A 1 661 ? 0.980 -4.884 14.405 1.00 47.19 661 ALA A O 1
ATOM 5214 N N . ILE A 1 662 ? 1.415 -7.073 14.639 1.00 47.22 662 ILE A N 1
ATOM 5215 C CA . ILE A 1 662 ? 2.711 -7.000 15.318 1.00 47.22 662 ILE A CA 1
ATOM 5216 C C . ILE A 1 662 ? 3.720 -6.194 14.468 1.00 47.22 662 ILE A C 1
ATOM 5218 O O . ILE A 1 662 ? 4.595 -6.743 13.812 1.00 47.22 662 ILE A O 1
ATOM 5222 N N . GLU A 1 663 ? 3.612 -4.867 14.487 1.00 58.66 663 GLU A N 1
ATOM 5223 C CA . GLU A 1 663 ? 4.674 -3.914 14.180 1.00 58.66 663 GLU A CA 1
ATOM 5224 C C . GLU A 1 663 ? 5.258 -3.488 15.522 1.00 58.66 663 GLU A C 1
ATOM 5226 O O . GLU A 1 663 ? 5.125 -2.363 16.010 1.00 58.66 663 GLU A O 1
ATOM 5231 N N . ILE A 1 664 ? 5.884 -4.468 16.172 1.00 66.19 664 ILE A N 1
ATOM 5232 C CA . ILE A 1 664 ? 6.663 -4.230 17.384 1.00 66.19 664 ILE A CA 1
ATOM 5233 C C . ILE A 1 664 ? 7.788 -3.231 17.072 1.00 66.19 664 ILE A C 1
ATOM 5235 O O . ILE A 1 664 ? 8.181 -2.447 17.934 1.00 66.19 664 ILE A O 1
ATOM 5239 N N . GLY A 1 665 ? 8.235 -3.219 15.813 1.00 71.19 665 GLY A N 1
ATOM 5240 C CA . GLY A 1 665 ? 9.103 -2.218 15.225 1.00 71.19 665 GLY A CA 1
ATOM 5241 C C . GLY A 1 665 ? 8.768 -1.936 13.764 1.00 71.19 665 GLY A C 1
ATOM 5242 O O . GLY A 1 665 ? 7.946 -2.614 13.148 1.00 71.19 665 GLY A O 1
ATOM 5243 N N . ILE A 1 666 ? 9.440 -0.930 13.209 1.00 77.38 666 ILE A N 1
ATOM 5244 C CA . ILE A 1 666 ? 9.262 -0.512 11.817 1.00 77.38 666 ILE A CA 1
ATOM 5245 C C . ILE A 1 666 ? 9.869 -1.552 10.870 1.00 77.38 666 ILE A C 1
ATOM 5247 O O . ILE A 1 666 ? 11.069 -1.832 10.924 1.00 77.38 666 ILE A O 1
ATOM 5251 N N . MET A 1 667 ? 9.052 -2.081 9.958 1.00 75.38 667 MET A N 1
ATOM 5252 C CA . MET A 1 667 ? 9.533 -2.925 8.865 1.00 75.38 667 MET A CA 1
ATOM 5253 C C . MET A 1 667 ? 10.247 -2.083 7.802 1.00 75.38 667 MET A C 1
ATOM 5255 O O . MET A 1 667 ? 9.782 -1.005 7.405 1.00 75.38 667 MET A O 1
ATOM 5259 N N . GLY A 1 668 ? 11.395 -2.571 7.335 1.00 73.25 668 GLY A N 1
ATOM 5260 C CA . GLY A 1 668 ? 12.170 -1.880 6.314 1.00 73.25 668 GLY A CA 1
ATOM 5261 C C . GLY A 1 668 ? 11.538 -2.013 4.936 1.00 73.25 668 GLY A C 1
ATOM 5262 O O . GLY A 1 668 ? 11.383 -3.111 4.411 1.00 73.25 668 GLY A O 1
ATOM 5263 N N . HIS A 1 669 ? 11.223 -0.876 4.326 1.00 75.88 669 HIS A N 1
ATOM 5264 C CA . HIS A 1 669 ? 10.742 -0.784 2.956 1.00 75.88 669 HIS A CA 1
ATOM 5265 C C . HIS A 1 669 ? 11.414 0.400 2.266 1.00 75.88 669 HIS A C 1
ATOM 5267 O O . HIS A 1 669 ? 11.350 1.535 2.750 1.00 75.88 669 HIS A O 1
ATOM 5273 N N . ILE A 1 670 ? 12.039 0.155 1.109 1.00 73.25 670 ILE A N 1
ATOM 5274 C CA . ILE A 1 670 ? 12.634 1.240 0.321 1.00 73.25 670 ILE A CA 1
ATOM 5275 C C . ILE A 1 670 ? 11.544 2.230 -0.059 1.00 73.25 670 ILE A C 1
ATOM 5277 O O . ILE A 1 670 ? 10.570 1.854 -0.705 1.00 73.25 670 ILE A O 1
ATOM 5281 N N . GLY A 1 671 ? 11.795 3.500 0.252 1.00 66.69 671 GLY A N 1
ATOM 5282 C CA . GLY A 1 671 ? 10.903 4.609 -0.061 1.00 66.69 671 GLY A CA 1
ATOM 5283 C C . GLY A 1 671 ? 10.284 5.243 1.181 1.00 66.69 671 GLY A C 1
ATOM 5284 O O . GLY A 1 671 ? 9.924 6.423 1.121 1.00 66.69 671 GLY A O 1
ATOM 5285 N N . ASN A 1 672 ? 10.243 4.531 2.316 1.00 78.12 672 ASN A N 1
ATOM 5286 C CA . ASN A 1 672 ? 9.899 5.136 3.600 1.00 78.12 672 ASN A CA 1
ATOM 5287 C C . ASN A 1 672 ? 11.104 5.889 4.206 1.00 78.12 672 ASN A C 1
ATOM 5289 O O . ASN A 1 672 ? 12.266 5.670 3.848 1.00 78.12 672 ASN A O 1
ATOM 5293 N N . LYS A 1 673 ? 10.827 6.840 5.105 1.00 82.19 673 LYS A N 1
ATOM 5294 C CA . LYS A 1 673 ? 11.863 7.732 5.653 1.00 82.19 673 LYS A CA 1
ATOM 5295 C C . LYS A 1 673 ? 12.789 6.995 6.622 1.00 82.19 673 LYS A C 1
ATOM 5297 O O . LYS A 1 673 ? 13.986 7.254 6.607 1.00 82.19 673 LYS A O 1
ATOM 5302 N N . TYR A 1 674 ? 12.254 6.061 7.405 1.00 83.00 674 TYR A N 1
ATOM 5303 C CA . TYR A 1 674 ? 13.051 5.301 8.364 1.00 83.00 674 TYR A CA 1
ATOM 5304 C C . TYR A 1 674 ? 14.081 4.379 7.702 1.00 83.00 674 TYR A C 1
ATOM 5306 O O . TYR A 1 674 ? 15.214 4.316 8.156 1.00 83.00 674 TYR A O 1
ATOM 5314 N N . THR A 1 675 ? 13.739 3.720 6.596 1.00 80.69 675 THR A N 1
ATOM 5315 C CA . THR A 1 675 ? 14.677 2.867 5.842 1.00 80.69 675 THR A CA 1
ATOM 5316 C C . THR A 1 675 ? 15.785 3.705 5.213 1.00 80.69 675 THR A C 1
ATOM 5318 O O . THR A 1 675 ? 16.941 3.297 5.197 1.00 80.69 675 THR A O 1
ATOM 5321 N N . ASN A 1 676 ? 15.463 4.915 4.740 1.00 80.31 676 ASN A N 1
ATOM 5322 C CA . ASN A 1 676 ? 16.488 5.834 4.248 1.00 80.31 676 ASN A CA 1
ATOM 5323 C C . ASN A 1 676 ? 17.497 6.211 5.347 1.00 80.31 676 ASN A C 1
ATOM 5325 O O . ASN A 1 676 ? 18.690 6.330 5.080 1.00 80.31 676 ASN A O 1
ATOM 5329 N N . GLU A 1 677 ? 17.017 6.421 6.572 1.00 79.56 677 GLU A N 1
ATOM 5330 C CA . GLU A 1 677 ? 17.858 6.735 7.728 1.00 79.56 677 GLU A CA 1
ATOM 5331 C C . GLU A 1 677 ? 18.658 5.516 8.196 1.00 79.56 677 GLU A C 1
ATOM 5333 O O . GLU A 1 677 ? 19.836 5.653 8.508 1.00 79.56 677 GLU A O 1
ATOM 5338 N N . ASP A 1 678 ? 18.045 4.333 8.195 1.00 78.38 678 ASP A N 1
ATOM 5339 C CA . ASP A 1 678 ? 18.690 3.053 8.497 1.00 78.38 678 ASP A CA 1
ATOM 5340 C C . ASP A 1 678 ? 19.890 2.818 7.572 1.00 78.38 678 ASP A C 1
ATOM 5342 O O . ASP A 1 678 ? 21.015 2.698 8.049 1.00 78.38 678 ASP A O 1
ATOM 5346 N N . ILE A 1 679 ? 19.695 2.899 6.251 1.00 76.88 679 ILE A N 1
ATOM 5347 C CA . ILE A 1 679 ? 20.787 2.756 5.273 1.00 76.88 679 ILE A CA 1
ATOM 5348 C C . ILE A 1 679 ? 21.874 3.818 5.490 1.00 76.88 679 ILE A C 1
ATOM 5350 O O . ILE A 1 679 ? 23.058 3.506 5.397 1.00 76.88 679 ILE A O 1
ATOM 5354 N N . ALA A 1 680 ? 21.505 5.066 5.802 1.00 76.38 680 ALA A N 1
ATOM 5355 C CA . ALA A 1 680 ? 22.482 6.123 6.070 1.00 76.38 680 ALA A CA 1
ATOM 5356 C C . ALA A 1 680 ? 23.325 5.868 7.334 1.00 76.38 680 ALA A C 1
ATOM 5358 O O . ALA A 1 680 ? 24.458 6.346 7.420 1.00 76.38 680 ALA A O 1
ATOM 5359 N N . ASN A 1 681 ? 22.773 5.141 8.308 1.00 71.38 681 ASN A N 1
ATOM 5360 C CA . ASN A 1 681 ? 23.422 4.830 9.580 1.00 71.38 681 ASN A CA 1
ATOM 5361 C C . ASN A 1 681 ? 24.217 3.512 9.546 1.00 71.38 681 ASN A C 1
ATOM 5363 O O . ASN A 1 681 ? 25.074 3.302 10.406 1.00 71.38 681 ASN A O 1
ATOM 5367 N N . GLN A 1 682 ? 23.966 2.635 8.571 1.00 68.06 682 GLN A N 1
ATOM 5368 C CA . GLN A 1 682 ? 24.669 1.362 8.426 1.00 68.06 682 GLN A CA 1
ATOM 5369 C C . GLN A 1 682 ? 26.027 1.540 7.728 1.00 68.06 682 GLN A C 1
ATOM 5371 O O . GLN A 1 682 ? 26.105 1.934 6.568 1.00 68.06 682 GLN A O 1
ATOM 5376 N N . GLN A 1 683 ? 27.113 1.201 8.432 1.00 61.66 683 GLN A N 1
ATOM 5377 C CA . GLN A 1 683 ? 28.502 1.313 7.953 1.00 61.66 683 GLN A CA 1
ATOM 5378 C C . GLN A 1 683 ? 29.099 -0.030 7.477 1.00 61.66 683 GLN A C 1
ATOM 5380 O O . GLN A 1 683 ? 30.301 -0.262 7.609 1.00 61.66 683 GLN A O 1
ATOM 5385 N N . TYR A 1 684 ? 28.280 -0.951 6.960 1.00 64.00 684 TYR A N 1
ATOM 5386 C CA . TYR A 1 684 ? 28.746 -2.270 6.505 1.00 64.00 684 TYR A CA 1
ATOM 5387 C C . TYR A 1 684 ? 29.312 -2.248 5.083 1.00 64.00 684 TYR A C 1
ATOM 5389 O O . TYR A 1 684 ? 28.797 -1.562 4.201 1.00 64.00 684 TYR A O 1
ATOM 5397 N N . ASP A 1 685 ? 30.320 -3.076 4.809 1.00 67.31 685 ASP A N 1
ATOM 5398 C CA . ASP A 1 685 ? 30.694 -3.377 3.426 1.00 67.31 685 ASP A CA 1
ATOM 5399 C C . ASP A 1 685 ? 29.640 -4.301 2.790 1.00 67.31 685 ASP A C 1
ATOM 5401 O O . ASP A 1 685 ? 29.655 -5.521 2.963 1.00 67.31 685 ASP A O 1
ATOM 5405 N N . TRP A 1 686 ? 28.719 -3.704 2.032 1.00 72.62 686 TRP A N 1
ATOM 5406 C CA . TRP A 1 686 ? 27.623 -4.395 1.343 1.00 72.62 686 TRP A CA 1
ATOM 5407 C C . TRP A 1 686 ? 28.066 -5.338 0.216 1.00 72.62 686 TRP A C 1
ATOM 5409 O O . TRP A 1 686 ? 27.225 -5.958 -0.437 1.00 72.62 686 TRP A O 1
ATOM 5419 N N . ARG A 1 687 ? 29.369 -5.413 -0.070 1.00 68.06 687 ARG A N 1
ATOM 5420 C CA . ARG A 1 687 ? 29.946 -6.328 -1.064 1.00 68.06 687 ARG A CA 1
ATOM 5421 C C . ARG A 1 687 ? 30.480 -7.605 -0.438 1.00 68.06 687 ARG A C 1
ATOM 5423 O O . ARG A 1 687 ? 30.889 -8.489 -1.187 1.00 68.06 687 ARG A O 1
ATOM 5430 N N . ASN A 1 688 ? 30.500 -7.701 0.890 1.00 65.62 688 ASN A N 1
ATOM 5431 C CA . ASN A 1 688 ? 30.905 -8.922 1.560 1.00 65.62 688 ASN A CA 1
ATOM 5432 C C . ASN A 1 688 ? 29.934 -10.062 1.192 1.00 65.62 688 ASN A C 1
ATOM 5434 O O . ASN A 1 688 ? 28.731 -9.975 1.436 1.00 65.62 688 ASN A O 1
ATOM 5438 N N . GLU A 1 689 ? 30.461 -11.122 0.574 1.00 56.31 689 GLU A N 1
ATOM 5439 C CA . GLU A 1 689 ? 29.695 -12.282 0.095 1.00 56.31 689 GLU A CA 1
ATOM 5440 C C . GLU A 1 689 ? 29.350 -13.283 1.212 1.00 56.31 689 GLU A C 1
ATOM 5442 O O . GLU A 1 689 ? 28.781 -14.331 0.927 1.00 56.31 689 GLU A O 1
ATOM 5447 N N . GLU A 1 690 ? 29.631 -12.977 2.485 1.00 60.12 690 GLU A N 1
ATOM 5448 C CA . GLU A 1 690 ? 29.310 -13.821 3.658 1.00 60.12 690 GLU A CA 1
ATOM 5449 C C . GLU A 1 690 ? 27.796 -14.065 3.895 1.00 60.12 690 GLU A C 1
ATOM 5451 O O . GLU A 1 690 ? 27.394 -14.626 4.915 1.00 60.12 690 GLU A O 1
ATOM 5456 N N . GLY A 1 691 ? 26.939 -13.684 2.946 1.00 64.44 691 GLY A N 1
ATOM 5457 C CA . GLY A 1 691 ? 25.498 -13.905 2.958 1.00 64.44 691 GLY A CA 1
ATOM 5458 C C . GLY A 1 691 ? 25.051 -15.242 2.356 1.00 64.44 691 GLY A C 1
ATOM 5459 O O . GLY A 1 691 ? 25.744 -15.875 1.562 1.00 64.44 691 GLY A O 1
ATOM 5460 N N . LEU A 1 692 ? 23.827 -15.664 2.687 1.00 72.19 692 LEU A N 1
ATOM 5461 C CA . LEU A 1 692 ? 23.200 -16.837 2.063 1.00 72.19 692 LEU A CA 1
ATOM 5462 C C . LEU A 1 692 ? 22.891 -16.547 0.583 1.00 72.19 692 LEU A C 1
ATOM 5464 O O . LEU A 1 692 ? 22.118 -15.633 0.284 1.00 72.19 692 LEU A O 1
ATOM 5468 N N . ASP A 1 693 ? 23.458 -17.333 -0.337 1.00 81.94 693 ASP A N 1
ATOM 5469 C CA . ASP A 1 693 ? 23.206 -17.218 -1.779 1.00 81.94 693 ASP A CA 1
ATOM 5470 C C . ASP A 1 693 ? 21.786 -17.694 -2.145 1.00 81.94 693 ASP A C 1
ATOM 5472 O O . ASP A 1 693 ? 21.388 -18.816 -1.826 1.00 81.94 693 ASP A O 1
ATOM 5476 N N . ARG A 1 694 ? 21.026 -16.844 -2.845 1.00 81.81 694 ARG A N 1
ATOM 5477 C CA . ARG A 1 694 ? 19.667 -17.109 -3.351 1.00 81.81 694 ARG A CA 1
ATOM 5478 C C . ARG A 1 694 ? 19.607 -17.086 -4.886 1.00 81.81 694 ARG A C 1
ATOM 5480 O O . ARG A 1 694 ? 18.557 -16.854 -5.482 1.00 81.81 694 ARG A O 1
ATOM 5487 N N . GLY A 1 695 ? 20.739 -17.307 -5.553 1.00 82.88 695 GLY A N 1
ATOM 5488 C CA . GLY A 1 695 ? 20.862 -17.315 -7.010 1.00 82.88 695 GLY A CA 1
ATOM 5489 C C . GLY A 1 695 ? 21.274 -15.950 -7.556 1.00 82.88 695 GLY A C 1
ATOM 5490 O O . GLY A 1 695 ? 22.464 -15.695 -7.755 1.00 82.88 695 GLY A O 1
ATOM 5491 N N . HIS A 1 696 ? 20.306 -15.073 -7.837 1.00 81.75 696 HIS A N 1
ATOM 5492 C CA . HIS A 1 696 ? 20.566 -13.749 -8.434 1.00 81.75 696 HIS A CA 1
ATOM 5493 C C . HIS A 1 696 ? 21.006 -12.681 -7.414 1.00 81.75 696 HIS A C 1
ATOM 5495 O O . HIS A 1 696 ? 21.574 -11.655 -7.793 1.00 81.75 696 HIS A O 1
ATOM 5501 N N . PHE A 1 697 ? 20.785 -12.930 -6.125 1.00 88.81 697 PHE A N 1
ATOM 5502 C CA . PHE A 1 697 ? 21.129 -12.042 -5.017 1.00 88.81 697 PHE A CA 1
ATOM 5503 C C . PHE A 1 697 ? 21.582 -12.852 -3.797 1.00 88.81 697 PHE A C 1
ATOM 5505 O O . PHE A 1 697 ? 21.309 -14.050 -3.706 1.00 88.81 697 PHE A O 1
ATOM 5512 N N . GLY A 1 698 ? 22.286 -12.194 -2.877 1.00 86.00 698 GLY A N 1
ATOM 5513 C CA . GLY A 1 698 ? 22.606 -12.724 -1.550 1.00 86.00 698 GLY A CA 1
ATOM 5514 C C . GLY A 1 698 ? 21.757 -12.063 -0.465 1.00 86.00 698 GLY A C 1
ATOM 5515 O O . GLY A 1 698 ? 21.179 -10.998 -0.690 1.00 86.00 698 GLY A O 1
ATOM 5516 N N . MET A 1 699 ? 21.689 -12.689 0.708 1.00 84.12 699 MET A N 1
ATOM 5517 C CA . MET A 1 699 ? 21.079 -12.107 1.908 1.00 84.12 699 MET A CA 1
ATOM 5518 C C . MET A 1 699 ? 22.158 -11.545 2.837 1.00 84.12 699 MET A C 1
ATOM 5520 O O . MET A 1 699 ? 22.942 -12.328 3.370 1.00 84.12 699 MET A O 1
ATOM 5524 N N . LEU A 1 700 ? 22.176 -10.229 3.062 1.00 77.50 700 LEU A N 1
ATOM 5525 C CA . LEU A 1 700 ? 23.118 -9.550 3.964 1.00 77.50 700 LEU A CA 1
ATOM 5526 C C . LEU A 1 700 ? 22.362 -8.636 4.927 1.00 77.50 700 LEU A C 1
ATOM 5528 O O . LEU A 1 700 ? 21.648 -7.753 4.472 1.00 77.50 700 LEU A O 1
ATOM 5532 N N . ASP A 1 701 ? 22.505 -8.857 6.235 1.00 71.81 701 ASP A N 1
ATOM 5533 C CA . ASP A 1 701 ? 21.791 -8.118 7.295 1.00 71.81 701 ASP A CA 1
ATOM 5534 C C . ASP A 1 701 ? 20.294 -7.913 6.988 1.00 71.81 701 ASP A C 1
ATOM 5536 O O . ASP A 1 701 ? 19.730 -6.830 7.102 1.00 71.81 701 ASP A O 1
ATOM 5540 N N . ASN A 1 702 ? 19.650 -8.986 6.515 1.00 74.75 702 ASN A N 1
ATOM 5541 C CA . ASN A 1 702 ? 18.252 -9.004 6.083 1.00 74.75 702 ASN A CA 1
ATOM 5542 C C . ASN A 1 702 ? 17.920 -8.163 4.846 1.00 74.75 702 ASN A C 1
ATOM 5544 O O . ASN A 1 702 ? 16.748 -7.963 4.559 1.00 74.75 702 ASN A O 1
ATOM 5548 N N . TYR A 1 703 ? 18.896 -7.706 4.076 1.00 81.38 703 TYR A N 1
ATOM 5549 C CA . TYR A 1 703 ? 18.683 -7.149 2.747 1.00 81.38 703 TYR A CA 1
ATOM 5550 C C . TYR A 1 703 ? 18.925 -8.210 1.677 1.00 81.38 703 TYR A C 1
ATOM 5552 O O . TYR A 1 703 ? 19.882 -8.981 1.736 1.00 81.38 703 TYR A O 1
ATOM 5560 N N . ARG A 1 704 ? 18.078 -8.206 0.648 1.00 87.94 704 ARG A N 1
ATOM 5561 C CA . ARG A 1 704 ? 18.328 -8.875 -0.629 1.00 87.94 704 ARG A CA 1
ATOM 5562 C C . ARG A 1 704 ? 19.251 -7.981 -1.439 1.00 87.94 704 ARG A C 1
ATOM 5564 O O . ARG A 1 704 ? 18.829 -6.916 -1.887 1.00 87.94 704 ARG A O 1
ATOM 5571 N N . VAL A 1 705 ? 20.496 -8.400 -1.621 1.00 89.31 705 VAL A N 1
ATOM 5572 C CA . VAL A 1 705 ? 21.533 -7.619 -2.303 1.00 89.31 705 VAL A CA 1
ATOM 5573 C C . VAL A 1 705 ? 21.841 -8.258 -3.660 1.00 89.31 705 VAL A C 1
ATOM 5575 O O . VAL A 1 705 ? 22.425 -9.347 -3.701 1.00 89.31 705 VAL A O 1
ATOM 5578 N N . PRO A 1 706 ? 21.468 -7.626 -4.791 1.00 90.25 706 PRO A N 1
ATOM 5579 C CA . PRO A 1 706 ? 21.847 -8.118 -6.113 1.00 90.25 706 PRO A CA 1
ATOM 5580 C C . PRO A 1 706 ? 23.369 -8.236 -6.248 1.00 90.25 706 PRO A C 1
ATOM 5582 O O . PRO A 1 706 ? 24.105 -7.298 -5.930 1.00 90.25 706 PRO A O 1
ATOM 5585 N N . LYS A 1 707 ? 23.856 -9.380 -6.745 1.00 86.38 707 LYS A N 1
ATOM 5586 C CA . LYS A 1 707 ? 25.298 -9.677 -6.821 1.00 86.38 707 LYS A CA 1
ATOM 5587 C C . LYS A 1 707 ? 26.046 -8.614 -7.634 1.00 86.38 707 LYS A C 1
ATOM 5589 O O . LYS A 1 707 ? 25.783 -8.452 -8.822 1.00 86.38 707 LYS A O 1
ATOM 5594 N N . GLY A 1 708 ? 26.975 -7.894 -6.998 1.00 86.56 708 GLY A N 1
ATOM 5595 C CA . GLY A 1 708 ? 27.761 -6.814 -7.616 1.00 86.56 708 GLY A CA 1
ATOM 5596 C C . GLY A 1 708 ? 27.032 -5.468 -7.788 1.00 86.56 708 GLY A C 1
ATOM 5597 O O . GLY A 1 708 ? 27.631 -4.513 -8.301 1.00 86.56 708 GLY A O 1
ATOM 5598 N N . TYR A 1 709 ? 25.770 -5.360 -7.350 1.00 90.56 709 TYR A N 1
ATOM 5599 C CA . TYR A 1 709 ? 24.947 -4.147 -7.469 1.00 90.56 709 TYR A CA 1
ATOM 5600 C C . TYR A 1 709 ? 24.240 -3.778 -6.152 1.00 90.56 709 TYR A C 1
ATOM 5602 O O . TYR A 1 709 ? 23.007 -3.791 -6.087 1.00 90.56 709 TYR A O 1
ATOM 5610 N N . PRO A 1 710 ? 25.005 -3.438 -5.094 1.00 89.00 710 PRO A N 1
ATOM 5611 C CA . PRO A 1 710 ? 24.456 -3.164 -3.767 1.00 89.00 710 PRO A CA 1
ATOM 5612 C C . PRO A 1 710 ? 23.553 -1.926 -3.711 1.00 89.00 710 PRO A C 1
ATOM 5614 O O . PRO A 1 710 ? 22.681 -1.855 -2.853 1.00 89.00 710 PRO A O 1
ATOM 5617 N N . GLU A 1 711 ? 23.668 -0.986 -4.655 1.00 89.50 711 GLU A N 1
ATOM 5618 C CA . GLU A 1 711 ? 22.757 0.168 -4.726 1.00 89.50 711 GLU A CA 1
ATOM 5619 C C . GLU A 1 711 ? 21.303 -0.213 -5.065 1.00 89.50 711 GLU A C 1
ATOM 5621 O O . GLU A 1 711 ? 20.406 0.628 -5.006 1.00 89.50 711 GLU A O 1
ATOM 5626 N N . TYR A 1 712 ? 21.073 -1.468 -5.459 1.00 91.31 712 TYR A N 1
ATOM 5627 C CA . TYR A 1 712 ? 19.752 -2.033 -5.714 1.00 91.31 712 TYR A CA 1
ATOM 5628 C C . TYR A 1 712 ? 19.308 -3.011 -4.619 1.00 91.31 712 TYR A C 1
ATOM 5630 O O . TYR A 1 712 ? 18.378 -3.788 -4.836 1.00 91.31 712 TYR A O 1
ATOM 5638 N N . ALA A 1 713 ? 19.967 -2.989 -3.457 1.00 88.44 713 ALA A N 1
ATOM 5639 C CA . ALA A 1 713 ? 19.555 -3.767 -2.300 1.00 88.44 713 ALA A CA 1
ATOM 5640 C C . ALA A 1 713 ? 18.134 -3.395 -1.856 1.00 88.44 713 ALA A C 1
ATOM 5642 O O . ALA A 1 713 ? 17.758 -2.225 -1.902 1.00 88.44 713 ALA A O 1
ATOM 5643 N N . LEU A 1 714 ? 17.370 -4.389 -1.401 1.00 85.50 714 LEU A N 1
ATOM 5644 C CA . LEU A 1 714 ? 16.004 -4.241 -0.895 1.00 85.50 714 LEU A CA 1
ATOM 5645 C C . LEU A 1 714 ? 15.857 -4.976 0.430 1.00 85.50 714 LEU A C 1
ATOM 5647 O O . LEU A 1 714 ? 16.238 -6.140 0.525 1.00 85.50 714 LEU A O 1
ATOM 5651 N N . ASN A 1 715 ? 15.304 -4.310 1.445 1.00 78.81 715 ASN A N 1
ATOM 5652 C CA . ASN A 1 715 ? 15.079 -4.935 2.745 1.00 78.81 715 ASN A CA 1
ATOM 5653 C C . ASN A 1 715 ? 14.133 -6.136 2.585 1.00 78.81 715 ASN A C 1
ATOM 5655 O O . ASN A 1 715 ? 13.122 -6.068 1.883 1.00 78.81 715 ASN A O 1
ATOM 5659 N N . ALA A 1 716 ? 14.509 -7.261 3.185 1.00 66.19 716 ALA A N 1
ATOM 5660 C CA . ALA A 1 716 ? 13.890 -8.546 2.936 1.00 66.19 716 ALA A CA 1
ATOM 5661 C C . ALA A 1 716 ? 12.605 -8.807 3.725 1.00 66.19 716 ALA A C 1
ATOM 5663 O O . ALA A 1 716 ? 11.968 -9.803 3.396 1.00 66.19 716 ALA A O 1
ATOM 5664 N N . SER A 1 717 ? 12.231 -7.916 4.661 1.00 61.59 717 SER A N 1
ATOM 5665 C CA . SER A 1 717 ? 11.056 -7.935 5.567 1.00 61.59 717 SER A CA 1
ATOM 5666 C C . SER A 1 717 ? 11.402 -7.975 7.066 1.00 61.59 717 SER A C 1
ATOM 5668 O O . SER A 1 717 ? 10.596 -8.458 7.860 1.00 61.59 717 SER A O 1
ATOM 5670 N N . GLN A 1 718 ? 12.587 -7.515 7.475 1.00 64.88 718 GLN A N 1
ATOM 5671 C CA . GLN A 1 718 ? 12.991 -7.509 8.890 1.00 64.88 718 GLN A CA 1
ATOM 5672 C C . GLN A 1 718 ? 12.969 -6.089 9.470 1.00 64.88 718 GLN A C 1
ATOM 5674 O O . GLN A 1 718 ? 13.040 -5.097 8.736 1.00 64.88 718 GLN A O 1
ATOM 5679 N N . ILE A 1 719 ? 12.829 -6.012 10.797 1.00 68.62 719 ILE A N 1
ATOM 5680 C CA . ILE A 1 719 ? 12.864 -4.764 11.569 1.00 68.62 719 ILE A CA 1
ATOM 5681 C C . ILE A 1 719 ? 14.184 -4.036 11.261 1.00 68.62 719 ILE A C 1
ATOM 5683 O O . ILE A 1 719 ? 15.252 -4.644 11.310 1.00 68.62 719 ILE A O 1
ATOM 5687 N N . ILE A 1 720 ? 14.110 -2.749 10.914 1.00 74.81 720 ILE A N 1
ATOM 5688 C CA . ILE A 1 720 ? 15.298 -1.917 10.639 1.00 74.81 720 ILE A CA 1
ATOM 5689 C C . ILE A 1 720 ? 16.163 -1.711 11.894 1.00 74.81 720 ILE A C 1
ATOM 5691 O O . ILE A 1 720 ? 15.730 -2.007 13.007 1.00 74.81 720 ILE A O 1
ATOM 5695 N N . SER A 1 721 ? 17.381 -1.181 11.748 1.00 73.31 721 SER A N 1
ATOM 5696 C CA . SER A 1 721 ? 18.273 -0.965 12.897 1.00 73.31 721 SER A CA 1
ATOM 5697 C C . SER A 1 721 ? 17.723 0.069 13.881 1.00 73.31 721 SER A C 1
ATOM 5699 O O . SER A 1 721 ? 17.100 1.054 13.488 1.00 73.31 721 SER A O 1
ATOM 5701 N N . TYR A 1 722 ? 18.006 -0.136 15.171 1.00 74.31 722 TYR A N 1
ATOM 5702 C CA . TYR A 1 722 ? 17.632 0.772 16.259 1.00 74.31 722 TYR A CA 1
ATOM 5703 C C . TYR A 1 722 ? 18.856 1.531 16.758 1.00 74.31 722 TYR A C 1
ATOM 5705 O O . TYR A 1 722 ? 19.949 0.972 16.847 1.00 74.31 722 TYR A O 1
ATOM 5713 N N . ALA A 1 723 ? 18.653 2.790 17.144 1.00 73.62 723 ALA A N 1
ATOM 5714 C CA . ALA A 1 723 ? 19.674 3.617 17.775 1.00 73.62 723 ALA A CA 1
ATOM 5715 C C . ALA A 1 723 ? 20.131 3.037 19.126 1.00 73.62 723 ALA A C 1
ATOM 5717 O O . ALA A 1 723 ? 21.306 3.145 19.472 1.00 73.62 723 ALA A O 1
ATOM 5718 N N . ASP A 1 724 ? 19.217 2.401 19.866 1.00 77.56 724 ASP A N 1
ATOM 5719 C CA . ASP A 1 724 ? 19.525 1.612 21.058 1.00 77.56 724 ASP A CA 1
ATOM 5720 C C . ASP A 1 724 ? 19.317 0.114 20.756 1.00 77.56 724 ASP A C 1
ATOM 5722 O O . ASP A 1 724 ? 18.172 -0.350 20.691 1.00 77.56 724 ASP A O 1
ATOM 5726 N N . PRO A 1 725 ? 20.397 -0.674 20.581 1.00 77.62 725 PRO A N 1
ATOM 5727 C CA . PRO A 1 725 ? 20.294 -2.108 20.320 1.00 77.62 725 PRO A CA 1
ATOM 5728 C C . PRO A 1 725 ? 19.533 -2.871 21.409 1.00 77.62 725 PRO A C 1
ATOM 5730 O O . PRO A 1 725 ? 18.860 -3.852 21.100 1.00 77.62 725 PRO A O 1
ATOM 5733 N N . LYS A 1 726 ? 19.568 -2.400 22.666 1.00 84.19 726 LYS A N 1
ATOM 5734 C CA . LYS A 1 726 ? 18.831 -3.034 23.764 1.00 84.19 726 LYS A CA 1
ATOM 5735 C C . LYS A 1 726 ? 17.323 -2.941 23.544 1.00 84.19 726 LYS A C 1
ATOM 5737 O O . LYS A 1 726 ? 16.610 -3.880 23.878 1.00 84.19 726 LYS A O 1
ATOM 5742 N N . VAL A 1 727 ? 16.832 -1.834 22.979 1.00 84.38 727 VAL A N 1
ATOM 5743 C CA . VAL A 1 727 ? 15.406 -1.678 22.650 1.00 84.38 727 VAL A CA 1
ATOM 5744 C C . VAL A 1 727 ? 14.999 -2.702 21.601 1.00 84.38 727 VAL A C 1
ATOM 5746 O O . VAL A 1 727 ? 14.020 -3.402 21.828 1.00 84.38 727 VAL A O 1
ATOM 5749 N N . ARG A 1 728 ? 15.774 -2.859 20.519 1.00 81.44 728 ARG A N 1
ATOM 5750 C CA . ARG A 1 728 ? 15.534 -3.898 19.501 1.00 81.44 728 ARG A CA 1
ATOM 5751 C C . ARG A 1 728 ? 15.487 -5.291 20.126 1.00 81.44 728 ARG A C 1
ATOM 5753 O O . ARG A 1 728 ? 14.542 -6.030 19.873 1.00 81.44 728 ARG A O 1
ATOM 5760 N N . ASP A 1 729 ? 16.481 -5.636 20.939 1.00 83.88 729 ASP A N 1
ATOM 5761 C CA . ASP A 1 729 ? 16.582 -6.973 21.532 1.00 83.88 729 ASP A CA 1
ATOM 5762 C C . ASP A 1 729 ? 15.384 -7.267 22.454 1.00 83.88 729 ASP A C 1
ATOM 5764 O O . ASP A 1 729 ? 14.793 -8.339 22.384 1.00 83.88 729 ASP A O 1
ATOM 5768 N N . LEU A 1 730 ? 14.951 -6.286 23.254 1.00 87.62 730 LEU A N 1
ATOM 5769 C CA . LEU A 1 730 ? 13.755 -6.404 24.096 1.00 87.62 730 LEU A CA 1
ATOM 5770 C C . LEU A 1 730 ? 12.471 -6.576 23.277 1.00 87.62 730 LEU A C 1
ATOM 5772 O O . LEU A 1 730 ? 11.588 -7.342 23.654 1.00 87.62 730 LEU A O 1
ATOM 5776 N N . ILE A 1 731 ? 12.355 -5.857 22.163 1.00 81.56 731 ILE A N 1
ATOM 5777 C CA . ILE A 1 731 ? 11.148 -5.848 21.336 1.00 81.56 731 ILE A CA 1
ATOM 5778 C C . ILE A 1 731 ? 10.972 -7.157 20.562 1.00 81.56 731 ILE A C 1
ATOM 5780 O O . ILE A 1 731 ? 9.847 -7.605 20.370 1.00 81.56 731 ILE A O 1
ATOM 5784 N N . VAL A 1 732 ? 12.068 -7.806 20.170 1.00 81.00 732 VAL A N 1
ATOM 5785 C CA . VAL A 1 732 ? 12.027 -9.143 19.558 1.00 81.00 732 VAL A CA 1
ATOM 5786 C C . VAL A 1 732 ? 11.524 -10.195 20.553 1.00 81.00 732 VAL A C 1
ATOM 5788 O O . VAL A 1 732 ? 10.787 -11.097 20.161 1.00 81.00 732 VAL A O 1
ATOM 5791 N N . GLU A 1 733 ? 11.873 -10.060 21.834 1.00 84.50 733 GLU A N 1
ATOM 5792 C CA . GLU A 1 733 ? 11.447 -10.994 22.883 1.00 84.50 733 GLU A CA 1
ATOM 5793 C C . GLU A 1 733 ? 10.003 -10.756 23.346 1.00 84.50 733 GLU A C 1
ATOM 5795 O O . GLU A 1 733 ? 9.282 -11.719 23.598 1.00 84.50 733 GLU A O 1
ATOM 5800 N N . PHE A 1 734 ? 9.548 -9.498 23.420 1.00 85.19 734 PHE A N 1
ATOM 5801 C CA . PHE A 1 734 ? 8.244 -9.107 23.983 1.00 85.19 734 PHE A CA 1
ATOM 5802 C C . PHE A 1 734 ? 7.036 -9.988 23.582 1.00 85.19 734 PHE A C 1
ATOM 5804 O O . PHE A 1 734 ? 6.292 -10.382 24.481 1.00 85.19 734 PHE A O 1
ATOM 5811 N N . PRO A 1 735 ? 6.828 -10.372 22.304 1.00 83.19 735 PRO A N 1
ATOM 5812 C CA . PRO A 1 735 ? 5.684 -11.199 21.892 1.00 83.19 735 PRO A CA 1
ATOM 5813 C C . PRO A 1 735 ? 5.630 -12.591 22.524 1.00 83.19 735 PRO A C 1
ATOM 5815 O O . PRO A 1 735 ? 4.584 -13.236 22.484 1.00 83.19 735 PRO A O 1
ATOM 5818 N N . ASN A 1 736 ? 6.751 -13.069 23.067 1.00 84.94 736 ASN A N 1
ATOM 5819 C CA . ASN A 1 736 ? 6.873 -14.398 23.659 1.00 84.94 736 ASN A CA 1
ATOM 5820 C C . ASN A 1 736 ? 6.544 -14.415 25.163 1.00 84.94 736 ASN A C 1
ATOM 5822 O O . ASN A 1 736 ? 6.620 -15.475 25.785 1.00 84.94 736 ASN A O 1
ATOM 5826 N N . HIS A 1 737 ? 6.188 -13.269 25.754 1.00 85.69 737 HIS A N 1
ATOM 5827 C CA . HIS A 1 737 ? 5.960 -13.116 27.191 1.00 85.69 737 HIS A CA 1
ATOM 5828 C C . HIS A 1 737 ? 4.583 -12.524 27.509 1.00 85.69 737 HIS A C 1
ATOM 5830 O O . HIS A 1 737 ? 4.010 -11.771 26.721 1.00 85.69 737 HIS A O 1
ATOM 5836 N N . ASP A 1 738 ? 4.072 -12.813 28.712 1.00 88.44 738 ASP A N 1
ATOM 5837 C CA . ASP A 1 738 ? 2.984 -12.015 29.274 1.00 88.44 738 ASP A CA 1
ATOM 5838 C C . ASP A 1 738 ? 3.472 -10.564 29.484 1.00 88.44 738 ASP A C 1
ATOM 5840 O O . ASP A 1 738 ? 4.555 -10.365 30.040 1.00 88.44 738 ASP A O 1
ATOM 5844 N N . PRO A 1 739 ? 2.708 -9.538 29.071 1.00 86.31 739 PRO A N 1
ATOM 5845 C CA . PRO A 1 739 ? 3.140 -8.145 29.171 1.00 86.31 739 PRO A CA 1
ATOM 5846 C C . PRO A 1 739 ? 3.484 -7.666 30.591 1.00 86.31 739 PRO A C 1
ATOM 5848 O O . PRO A 1 739 ? 4.406 -6.862 30.753 1.00 86.31 739 PRO A O 1
ATOM 5851 N N . PHE A 1 740 ? 2.773 -8.140 31.622 1.00 86.88 740 PHE A N 1
ATOM 5852 C CA . PHE A 1 740 ? 3.053 -7.762 33.012 1.00 86.88 740 PHE A CA 1
ATOM 5853 C C . PHE A 1 740 ? 4.312 -8.464 33.516 1.00 86.88 740 PHE A C 1
ATOM 5855 O O . PHE A 1 740 ? 5.166 -7.830 34.140 1.00 86.88 740 PHE A O 1
ATOM 5862 N N . GLU A 1 741 ? 4.464 -9.756 33.215 1.00 88.62 741 GLU A N 1
ATOM 5863 C CA . GLU A 1 741 ? 5.690 -10.494 33.535 1.00 88.62 741 GLU A CA 1
ATOM 5864 C C . GLU A 1 741 ? 6.909 -9.923 32.809 1.00 88.62 741 GLU A C 1
ATOM 5866 O O . GLU A 1 741 ? 7.981 -9.816 33.411 1.00 88.62 741 GLU A O 1
ATOM 5871 N N . PHE A 1 742 ? 6.753 -9.506 31.550 1.00 90.62 742 PHE A N 1
ATOM 5872 C CA . PHE A 1 742 ? 7.807 -8.864 30.773 1.00 90.62 742 PHE A CA 1
ATOM 5873 C C . PHE A 1 742 ? 8.272 -7.566 31.438 1.00 90.62 742 PHE A C 1
ATOM 5875 O O . PHE A 1 742 ? 9.467 -7.400 31.690 1.00 90.62 742 PHE A O 1
ATOM 5882 N N . LEU A 1 743 ? 7.337 -6.676 31.797 1.00 90.12 743 LEU A N 1
ATOM 5883 C CA . LEU A 1 743 ? 7.661 -5.435 32.506 1.00 90.12 743 LEU A CA 1
ATOM 5884 C C . LEU A 1 743 ? 8.431 -5.709 33.806 1.00 90.12 743 LEU A C 1
ATOM 5886 O O . LEU A 1 743 ? 9.474 -5.096 34.035 1.00 90.12 743 LEU A O 1
ATOM 5890 N N . ARG A 1 744 ? 7.959 -6.667 34.616 1.00 89.56 744 ARG A N 1
ATOM 5891 C CA . ARG A 1 744 ? 8.576 -7.029 35.903 1.00 89.56 744 ARG A CA 1
ATOM 5892 C C . ARG A 1 744 ? 9.955 -7.689 35.749 1.00 89.56 744 ARG A C 1
ATOM 5894 O O . ARG A 1 744 ? 10.805 -7.523 36.620 1.00 89.56 744 ARG A O 1
ATOM 5901 N N . SER A 1 745 ? 10.176 -8.449 34.677 1.00 91.44 745 SER A N 1
ATOM 5902 C CA . SER A 1 745 ? 11.403 -9.239 34.485 1.00 91.44 745 SER A CA 1
ATOM 5903 C C . SER A 1 745 ? 12.528 -8.454 33.811 1.00 91.44 745 SER A C 1
ATOM 5905 O O . SER A 1 745 ? 13.700 -8.679 34.113 1.00 91.44 745 SER A O 1
ATOM 5907 N N . TYR A 1 746 ? 12.187 -7.538 32.902 1.00 93.12 746 TYR A N 1
ATOM 5908 C CA . TYR A 1 746 ? 13.165 -6.837 32.064 1.00 93.12 746 TYR A CA 1
ATOM 5909 C C . TYR A 1 746 ? 13.463 -5.398 32.507 1.00 93.12 746 TYR A C 1
ATOM 5911 O O . TYR A 1 746 ? 14.485 -4.838 32.089 1.00 93.12 746 TYR A O 1
ATOM 5919 N N . PHE A 1 747 ? 12.636 -4.801 33.373 1.00 94.44 747 PHE A N 1
ATOM 5920 C CA . PHE A 1 747 ? 12.840 -3.444 33.887 1.00 94.44 747 PHE A CA 1
ATOM 5921 C C . PHE A 1 747 ? 12.808 -3.401 35.413 1.00 94.44 747 PHE A C 1
ATOM 5923 O O . PHE A 1 747 ? 12.090 -4.155 36.064 1.00 94.44 747 PHE A O 1
ATOM 5930 N N . SER A 1 748 ? 13.602 -2.502 36.003 1.00 94.62 748 SER A N 1
ATOM 5931 C CA . SER A 1 748 ? 13.582 -2.318 37.451 1.00 94.62 748 SER A CA 1
ATOM 5932 C C . SER A 1 748 ? 12.352 -1.514 37.874 1.00 94.62 748 SER A C 1
ATOM 5934 O O . SER A 1 748 ? 11.962 -0.562 37.196 1.00 94.62 748 SER A O 1
ATOM 5936 N N . GLU A 1 749 ? 11.794 -1.828 39.044 1.00 93.00 749 GLU A N 1
ATOM 5937 C CA . GLU A 1 749 ? 10.681 -1.071 39.642 1.00 93.00 749 GLU A CA 1
ATOM 5938 C C . GLU A 1 749 ? 10.991 0.434 39.732 1.00 93.00 749 GLU A C 1
ATOM 5940 O O . GLU A 1 749 ? 10.122 1.281 39.544 1.00 93.00 749 GLU A O 1
ATOM 5945 N N . ARG A 1 750 ? 12.264 0.786 39.959 1.00 94.88 750 ARG A N 1
ATOM 5946 C CA . ARG A 1 750 ? 12.735 2.174 39.976 1.00 94.88 750 ARG A CA 1
ATOM 5947 C C . ARG A 1 750 ? 12.548 2.863 38.622 1.00 94.88 750 ARG A C 1
ATOM 5949 O O . ARG A 1 750 ? 12.107 4.009 38.601 1.00 94.88 750 ARG A O 1
ATOM 5956 N N . ASP A 1 751 ? 12.908 2.199 37.525 1.00 94.94 751 ASP A N 1
ATOM 5957 C CA . ASP A 1 751 ? 12.819 2.774 36.177 1.00 94.94 751 ASP A CA 1
ATOM 5958 C C . ASP A 1 751 ? 11.358 2.915 35.740 1.00 94.94 751 ASP A C 1
ATOM 5960 O O . ASP A 1 751 ? 10.965 3.963 35.227 1.00 94.94 751 ASP A O 1
ATOM 5964 N N . VAL A 1 752 ? 10.536 1.899 36.024 1.00 95.75 752 VAL A N 1
ATOM 5965 C CA . VAL A 1 752 ? 9.085 1.927 35.778 1.00 95.75 752 VAL A CA 1
ATOM 5966 C C . VAL A 1 752 ? 8.434 3.073 36.551 1.00 95.75 752 VAL A C 1
ATOM 5968 O O . VAL A 1 752 ? 7.738 3.905 35.967 1.00 95.75 752 VAL A O 1
ATOM 5971 N N . ARG A 1 753 ? 8.724 3.190 37.852 1.00 95.50 753 ARG A N 1
ATOM 5972 C CA . ARG A 1 753 ? 8.174 4.254 38.700 1.00 95.50 753 ARG A CA 1
ATOM 5973 C C . ARG A 1 753 ? 8.613 5.650 38.258 1.00 95.50 753 ARG A C 1
ATOM 5975 O O . ARG A 1 753 ? 7.818 6.580 38.351 1.00 95.50 753 ARG A O 1
ATOM 5982 N N . ALA A 1 754 ? 9.837 5.805 37.749 1.00 96.62 754 ALA A N 1
ATOM 5983 C CA . ALA A 1 754 ? 10.319 7.081 37.223 1.00 96.62 754 ALA A CA 1
ATOM 5984 C C . ALA A 1 754 ? 9.527 7.547 35.986 1.00 96.62 754 ALA A C 1
ATOM 5986 O O . ALA A 1 754 ? 9.270 8.743 35.846 1.00 96.62 754 ALA A O 1
ATOM 5987 N N . VAL A 1 755 ? 9.104 6.621 35.116 1.00 96.12 755 VAL A N 1
ATOM 5988 C CA . VAL A 1 755 ? 8.232 6.936 33.969 1.00 96.12 755 VAL A CA 1
ATOM 5989 C C . VAL A 1 755 ? 6.854 7.396 34.446 1.00 96.12 755 VAL A C 1
ATOM 5991 O O . VAL A 1 755 ? 6.383 8.449 34.020 1.00 96.12 755 VAL A O 1
ATOM 5994 N N . VAL A 1 756 ? 6.242 6.673 35.389 1.00 96.56 756 VAL A N 1
ATOM 5995 C CA . VAL A 1 756 ? 4.941 7.058 35.966 1.00 96.56 756 VAL A CA 1
ATOM 5996 C C . VAL A 1 756 ? 5.029 8.419 36.676 1.00 96.56 756 VAL A C 1
ATOM 5998 O O . VAL A 1 756 ? 4.136 9.253 36.540 1.00 96.56 756 VAL A O 1
ATOM 6001 N N . GLU A 1 757 ? 6.123 8.694 37.393 1.00 96.31 757 GLU A N 1
ATOM 6002 C CA . GLU A 1 757 ? 6.366 9.991 38.044 1.00 96.31 757 GLU A CA 1
ATOM 6003 C C . GLU A 1 757 ? 6.501 11.141 37.041 1.00 96.31 757 GLU A C 1
ATOM 6005 O O . GLU A 1 757 ? 6.091 12.267 37.320 1.00 96.31 757 GLU A O 1
ATOM 6010 N N . ALA A 1 758 ? 7.050 10.883 35.855 1.00 95.88 758 ALA A N 1
ATOM 6011 C CA . ALA A 1 758 ? 7.102 11.895 34.809 1.00 95.88 758 ALA A CA 1
ATOM 6012 C C . ALA A 1 758 ? 5.695 12.279 34.318 1.00 95.88 758 ALA A C 1
ATOM 6014 O O . ALA A 1 758 ? 5.464 13.450 34.010 1.00 95.88 758 ALA A O 1
ATOM 6015 N N . TRP A 1 759 ? 4.746 11.336 34.296 1.00 95.94 759 TRP A N 1
ATOM 6016 C CA . TRP A 1 759 ? 3.370 11.609 33.878 1.00 95.94 759 TRP A CA 1
ATOM 6017 C C . TRP A 1 759 ? 2.610 12.531 34.832 1.00 95.94 759 TRP A C 1
ATOM 6019 O O . TRP A 1 759 ? 1.912 13.426 34.363 1.00 95.94 759 TRP A O 1
ATOM 6029 N N . THR A 1 760 ? 2.794 12.406 36.150 1.00 95.81 760 THR A N 1
ATOM 6030 C CA . THR A 1 760 ? 2.123 13.293 37.131 1.00 95.81 760 THR A CA 1
ATOM 6031 C C . THR A 1 760 ? 2.550 14.758 37.002 1.00 95.81 760 THR A C 1
ATOM 6033 O O . THR A 1 760 ? 1.844 15.673 37.421 1.00 95.81 760 THR A O 1
ATOM 6036 N N . ARG A 1 761 ? 3.712 14.998 36.384 1.00 95.19 761 ARG A N 1
ATOM 6037 C CA . ARG A 1 761 ? 4.284 16.329 36.146 1.00 95.19 761 ARG A CA 1
ATOM 6038 C C . ARG A 1 761 ? 3.948 16.893 34.763 1.00 95.19 761 ARG A C 1
ATOM 6040 O O . ARG A 1 761 ? 4.438 17.971 34.418 1.00 95.19 761 ARG A O 1
ATOM 6047 N N . LEU A 1 762 ? 3.160 16.178 33.957 1.00 94.06 762 LEU A N 1
ATOM 6048 C CA . LEU A 1 762 ? 2.715 16.665 32.654 1.00 94.06 762 LEU A CA 1
ATOM 6049 C C . LEU A 1 762 ? 1.828 17.921 32.800 1.00 94.06 762 LEU A C 1
ATOM 6051 O O . LEU A 1 762 ? 1.178 18.118 33.830 1.00 94.06 762 LEU A O 1
ATOM 6055 N N . PRO A 1 763 ? 1.800 18.805 31.785 1.00 92.75 763 PRO A N 1
ATOM 6056 C CA . PRO A 1 763 ? 0.950 19.994 31.805 1.00 92.75 763 PRO A CA 1
ATOM 6057 C C . PRO A 1 763 ? -0.543 19.635 31.726 1.00 92.75 763 PRO A C 1
ATOM 6059 O O . PRO A 1 763 ? -0.906 18.588 31.204 1.00 92.75 763 PRO A O 1
ATOM 6062 N N . GLU A 1 764 ? -1.423 20.561 32.123 1.00 89.50 764 GLU A N 1
ATOM 6063 C CA . GLU A 1 764 ? -2.894 20.406 32.038 1.00 89.50 764 GLU A CA 1
ATOM 6064 C C . GLU A 1 764 ? -3.422 20.145 30.615 1.00 89.50 764 GLU A C 1
ATOM 6066 O O . GLU A 1 764 ? -4.533 19.661 30.429 1.00 89.50 764 GLU A O 1
ATOM 6071 N N . SER A 1 765 ? -2.627 20.437 29.582 1.00 85.75 765 SER A N 1
ATOM 6072 C CA . SER A 1 765 ? -2.940 20.082 28.192 1.00 85.75 765 SER A CA 1
ATOM 6073 C C . SER A 1 765 ? -2.779 18.586 27.880 1.00 85.75 765 SER A C 1
ATOM 6075 O O . SER A 1 765 ? -3.106 18.154 26.773 1.00 85.75 765 SER A O 1
ATOM 6077 N N . ARG A 1 766 ? -2.281 17.796 28.838 1.00 92.38 766 ARG A N 1
ATOM 6078 C CA . ARG A 1 766 ? -2.063 16.343 28.778 1.00 92.38 766 ARG A CA 1
ATOM 6079 C C . ARG A 1 766 ? -2.835 15.626 29.903 1.00 92.38 766 ARG A C 1
ATOM 6081 O O . ARG A 1 766 ? -2.219 14.954 30.734 1.00 92.38 766 ARG A O 1
ATOM 6088 N N . PRO A 1 767 ? -4.164 15.815 29.985 1.00 95.44 767 PRO A N 1
ATOM 6089 C CA . PRO A 1 767 ? -4.935 15.407 31.152 1.00 95.44 767 PRO A CA 1
ATOM 6090 C C . PRO A 1 767 ? -5.085 13.887 31.289 1.00 95.44 767 PRO A C 1
ATOM 6092 O O . PRO A 1 767 ? -5.171 13.396 32.405 1.00 95.44 767 PRO A O 1
ATOM 6095 N N . GLU A 1 768 ? -5.093 13.129 30.191 1.00 96.38 768 GLU A N 1
ATOM 6096 C CA . GLU A 1 768 ? -5.303 11.677 30.233 1.00 96.38 768 GLU A CA 1
ATOM 6097 C C . GLU A 1 768 ? -4.071 10.968 30.796 1.00 96.38 768 GLU A C 1
ATOM 6099 O O . GLU A 1 768 ? -4.169 10.198 31.750 1.00 96.38 768 GLU A O 1
ATOM 6104 N N . MET A 1 769 ? -2.889 11.267 30.253 1.00 95.56 769 MET A N 1
ATOM 6105 C CA . MET A 1 769 ? -1.648 10.651 30.731 1.00 95.56 769 MET A CA 1
ATOM 6106 C C . MET A 1 769 ? -1.309 11.104 32.153 1.00 95.56 769 MET A C 1
ATOM 6108 O O . MET A 1 769 ? -0.833 10.300 32.954 1.00 95.56 769 MET A O 1
ATOM 6112 N N . LYS A 1 770 ? -1.598 12.369 32.489 1.00 96.88 770 LYS A N 1
ATOM 6113 C CA . LYS A 1 770 ? -1.441 12.883 33.852 1.00 96.88 770 LYS A CA 1
ATOM 6114 C C . LYS A 1 770 ? -2.333 12.132 34.844 1.00 96.88 770 LYS A C 1
ATOM 6116 O O . LYS A 1 770 ? -1.812 11.593 35.819 1.00 96.88 770 LYS A O 1
ATOM 6121 N N . ALA A 1 771 ? -3.625 12.007 34.537 1.00 97.44 771 ALA A N 1
ATOM 6122 C CA . ALA A 1 771 ? -4.590 11.290 35.366 1.00 97.44 771 ALA A CA 1
ATOM 6123 C C . ALA A 1 771 ? -4.238 9.803 35.534 1.00 97.44 771 ALA A C 1
ATOM 6125 O O . ALA A 1 771 ? -4.417 9.243 36.616 1.00 97.44 771 ALA A O 1
ATOM 6126 N N . LEU A 1 772 ? -3.692 9.154 34.497 1.00 97.25 772 LEU A N 1
ATOM 6127 C CA . LEU A 1 772 ? -3.177 7.787 34.608 1.00 97.25 772 LEU A CA 1
ATOM 6128 C C . LEU A 1 772 ? -2.038 7.704 35.635 1.00 97.25 772 LEU A C 1
ATOM 6130 O O . LEU A 1 772 ? -2.081 6.860 36.531 1.00 97.25 772 LEU A O 1
ATOM 6134 N N . GLY A 1 773 ? -1.046 8.594 35.533 1.00 97.12 773 GLY A N 1
ATOM 6135 C CA . GLY A 1 773 ? 0.058 8.663 36.492 1.00 97.12 773 GLY A CA 1
ATOM 6136 C C . GLY A 1 773 ? -0.428 8.894 37.924 1.00 97.12 773 GLY A C 1
ATOM 6137 O O . GLY A 1 773 ? -0.026 8.172 38.837 1.00 97.12 773 GLY A O 1
ATOM 6138 N N . GLU A 1 774 ? -1.329 9.857 38.118 1.00 97.69 774 GLU A N 1
ATOM 6139 C CA . GLU A 1 774 ? -1.910 10.194 39.425 1.00 97.69 774 GLU A CA 1
ATOM 6140 C C . GLU A 1 774 ? -2.712 9.024 40.010 1.00 97.69 774 GLU A C 1
ATOM 6142 O O . GLU A 1 774 ? -2.560 8.702 41.188 1.00 97.69 774 GLU A O 1
ATOM 6147 N N . SER A 1 775 ? -3.484 8.317 39.182 1.00 97.44 775 SER A N 1
ATOM 6148 C CA . SER A 1 775 ? -4.238 7.129 39.601 1.00 97.44 775 SER A CA 1
ATOM 6149 C C . SER A 1 775 ? -3.329 5.992 40.064 1.00 97.44 775 SER A C 1
ATOM 6151 O O . SER A 1 775 ? -3.590 5.376 41.097 1.00 97.44 775 SER A O 1
ATOM 6153 N N . ILE A 1 776 ? -2.232 5.731 39.345 1.00 97.19 776 ILE A N 1
ATOM 6154 C CA . ILE A 1 776 ? -1.260 4.699 39.734 1.00 97.19 776 ILE A CA 1
ATOM 6155 C C . ILE A 1 776 ? -0.637 5.036 41.094 1.00 97.19 776 ILE A C 1
ATOM 6157 O O . ILE A 1 776 ? -0.563 4.170 41.965 1.00 97.19 776 ILE A O 1
ATOM 6161 N N . PHE A 1 777 ? -0.219 6.288 41.314 1.00 96.88 777 PHE A N 1
ATOM 6162 C CA . PHE A 1 777 ? 0.338 6.688 42.610 1.00 96.88 777 PHE A CA 1
ATOM 6163 C C . PHE A 1 777 ? -0.685 6.629 43.740 1.00 96.88 777 PHE A C 1
ATOM 6165 O O . PHE A 1 777 ? -0.326 6.202 44.835 1.00 96.88 777 PHE A O 1
ATOM 6172 N N . LEU A 1 778 ? -1.939 7.002 43.482 1.00 95.88 778 LEU A N 1
ATOM 6173 C CA . LEU A 1 778 ? -3.009 6.904 44.470 1.00 95.88 778 LEU A CA 1
ATOM 6174 C C . LEU A 1 778 ? -3.246 5.446 44.899 1.00 95.88 778 LEU A C 1
ATOM 6176 O O . LEU A 1 778 ? -3.374 5.170 46.090 1.00 95.88 778 LEU A O 1
ATOM 6180 N N . LEU A 1 779 ? -3.237 4.498 43.956 1.00 95.75 779 LEU A N 1
ATOM 6181 C CA . LEU A 1 779 ? -3.351 3.066 44.261 1.00 95.75 779 LEU A CA 1
ATOM 6182 C C . LEU A 1 779 ? -2.171 2.545 45.092 1.00 95.75 779 LEU A C 1
ATOM 6184 O O . LEU A 1 779 ? -2.386 1.782 46.035 1.00 95.75 779 LEU A O 1
ATOM 6188 N N . LEU A 1 780 ? -0.946 2.962 44.762 1.00 94.88 780 LEU A N 1
ATOM 6189 C CA . LEU A 1 780 ? 0.266 2.580 45.496 1.00 94.88 780 LEU A CA 1
ATOM 6190 C C . LEU A 1 780 ? 0.321 3.199 46.903 1.00 94.88 780 LEU A C 1
ATOM 6192 O O . LEU A 1 780 ? 0.784 2.552 47.837 1.00 94.88 780 LEU A O 1
ATOM 6196 N N . ASP A 1 781 ? -0.165 4.430 47.083 1.00 93.88 781 ASP A N 1
ATOM 6197 C CA . ASP A 1 781 ? -0.237 5.078 48.402 1.00 93.88 781 ASP A CA 1
ATOM 6198 C C . ASP A 1 781 ? -1.260 4.386 49.315 1.00 93.88 781 ASP A C 1
ATOM 6200 O O . ASP A 1 781 ? -0.996 4.134 50.493 1.00 93.88 781 ASP A O 1
ATOM 6204 N N . ARG A 1 782 ? -2.401 3.981 48.741 1.00 93.38 782 ARG A N 1
ATOM 6205 C CA . ARG A 1 782 ? -3.436 3.201 49.434 1.00 93.38 782 ARG A CA 1
ATOM 6206 C C . ARG A 1 782 ? -2.982 1.779 49.790 1.00 93.38 782 ARG A C 1
ATOM 6208 O O . ARG A 1 782 ? -3.523 1.207 50.733 1.00 93.38 782 ARG A O 1
ATOM 6215 N N . ASN A 1 783 ? -2.003 1.217 49.074 1.00 93.06 783 ASN A N 1
ATOM 6216 C CA . ASN A 1 783 ? -1.550 -0.169 49.235 1.00 93.06 783 ASN A CA 1
ATOM 6217 C C . ASN A 1 783 ? -0.012 -0.266 49.245 1.00 93.06 783 ASN A C 1
ATOM 6219 O O . ASN A 1 783 ? 0.625 -0.492 48.217 1.00 93.06 783 ASN A O 1
ATOM 6223 N N . GLN A 1 784 ? 0.596 -0.120 50.426 1.00 89.19 784 GLN A N 1
ATOM 6224 C CA . GLN A 1 784 ? 2.058 -0.025 50.582 1.00 89.19 784 GLN A CA 1
ATOM 6225 C C . GLN A 1 784 ? 2.843 -1.288 50.179 1.00 89.19 784 GLN A C 1
ATOM 6227 O O . GLN A 1 784 ? 4.060 -1.221 50.010 1.00 89.19 784 GLN A O 1
ATOM 6232 N N . ASP A 1 785 ? 2.180 -2.438 50.070 1.00 92.50 785 ASP A N 1
ATOM 6233 C CA . ASP A 1 785 ? 2.757 -3.722 49.665 1.00 92.50 785 ASP A CA 1
ATOM 6234 C C . ASP A 1 785 ? 2.709 -3.966 48.146 1.00 92.50 785 ASP A C 1
ATOM 6236 O O . ASP A 1 785 ? 3.250 -4.966 47.671 1.00 92.50 785 ASP A O 1
ATOM 6240 N N . TRP A 1 786 ? 2.079 -3.073 47.377 1.00 92.69 786 TRP A N 1
ATOM 6241 C CA . TRP A 1 786 ? 1.941 -3.222 45.929 1.00 92.69 786 TRP A CA 1
ATOM 6242 C C . TRP A 1 786 ? 3.178 -2.739 45.167 1.00 92.69 786 TRP A C 1
ATOM 6244 O O . TRP A 1 786 ? 3.823 -1.755 45.527 1.00 92.69 786 TRP A O 1
ATOM 6254 N N . ASP A 1 787 ? 3.462 -3.417 44.054 1.00 90.44 787 ASP A N 1
ATOM 6255 C CA . ASP A 1 787 ? 4.356 -2.930 43.005 1.00 90.44 787 ASP A CA 1
ATOM 6256 C C . ASP A 1 787 ? 3.560 -2.248 41.875 1.00 90.44 787 ASP A C 1
ATOM 6258 O O . ASP A 1 787 ? 2.328 -2.346 41.793 1.00 90.44 787 ASP A O 1
ATOM 6262 N N . CYS A 1 788 ? 4.259 -1.552 40.975 1.00 92.44 788 CYS A N 1
ATOM 6263 C CA . CYS A 1 788 ? 3.643 -0.883 39.828 1.00 92.44 788 CYS A CA 1
ATOM 6264 C C . CYS A 1 788 ? 2.847 -1.865 38.958 1.00 92.44 788 CYS A C 1
ATOM 6266 O O . CYS A 1 788 ? 1.763 -1.531 38.487 1.00 92.44 788 CYS A O 1
ATOM 6268 N N . SER A 1 789 ? 3.342 -3.095 38.789 1.00 89.62 789 SER A N 1
ATOM 6269 C CA . SER A 1 789 ? 2.666 -4.124 37.988 1.00 89.62 789 SER A CA 1
ATOM 6270 C C . SER A 1 789 ? 1.282 -4.469 38.545 1.00 89.62 789 SER A C 1
ATOM 6272 O O . SER A 1 789 ? 0.324 -4.597 37.779 1.00 89.62 789 SER A O 1
ATOM 6274 N N . ARG A 1 790 ? 1.150 -4.577 39.875 1.00 91.19 790 ARG A N 1
ATOM 6275 C CA . ARG A 1 790 ? -0.144 -4.787 40.535 1.00 91.19 790 ARG A CA 1
ATOM 6276 C C . ARG A 1 790 ? -1.070 -3.593 40.334 1.00 91.19 790 ARG A C 1
ATOM 6278 O O . ARG A 1 790 ? -2.233 -3.805 40.006 1.00 91.19 790 ARG A O 1
ATOM 6285 N N . ALA A 1 791 ? -0.561 -2.366 40.458 1.00 94.75 791 ALA A N 1
ATOM 6286 C CA . ALA A 1 791 ? -1.351 -1.164 40.197 1.00 94.75 791 ALA A CA 1
ATOM 6287 C C . ALA A 1 791 ? -1.858 -1.111 38.742 1.00 94.75 791 ALA A C 1
ATOM 6289 O O . ALA A 1 791 ? -3.036 -0.845 38.523 1.00 94.75 791 ALA A O 1
ATOM 6290 N N . PHE A 1 792 ? -1.022 -1.435 37.749 1.00 95.06 792 PHE A N 1
ATOM 6291 C CA . PHE A 1 792 ? -1.429 -1.480 36.336 1.00 95.06 792 PHE A CA 1
ATOM 6292 C C . PHE A 1 792 ? -2.553 -2.491 36.086 1.00 95.06 792 PHE A C 1
ATOM 6294 O O . PHE A 1 792 ? -3.509 -2.186 35.371 1.00 95.06 792 PHE A O 1
ATOM 6301 N N . ALA A 1 793 ? -2.455 -3.683 36.684 1.00 90.75 793 ALA A N 1
ATOM 6302 C CA . ALA A 1 793 ? -3.486 -4.711 36.565 1.00 90.75 793 ALA A CA 1
ATOM 6303 C C . ALA A 1 793 ? -4.824 -4.220 37.135 1.00 90.75 793 ALA A C 1
ATOM 6305 O O . ALA A 1 793 ? -5.847 -4.349 36.463 1.00 90.75 793 ALA A O 1
ATOM 6306 N N . THR A 1 794 ? -4.791 -3.572 38.305 1.00 92.19 794 THR A N 1
ATOM 6307 C CA . THR A 1 794 ? -5.968 -2.959 38.935 1.00 92.19 794 THR A CA 1
ATOM 6308 C C . THR A 1 794 ? -6.591 -1.884 38.045 1.00 92.19 794 THR A C 1
ATOM 6310 O O . THR A 1 794 ? -7.789 -1.948 37.786 1.00 92.19 794 THR A O 1
ATOM 6313 N N . VAL A 1 795 ? -5.798 -0.950 37.497 1.00 94.38 795 VAL A N 1
ATOM 6314 C CA . VAL A 1 795 ? -6.306 0.086 36.572 1.00 94.38 795 VAL A CA 1
ATOM 6315 C C . VAL A 1 795 ? -7.026 -0.552 35.384 1.00 94.38 795 VAL A C 1
ATOM 6317 O O . VAL A 1 795 ? -8.166 -0.199 35.084 1.00 94.38 795 VAL A O 1
ATOM 6320 N N . ARG A 1 796 ? -6.390 -1.528 34.722 1.00 91.19 796 ARG A N 1
ATOM 6321 C CA . ARG A 1 796 ? -6.971 -2.243 33.575 1.00 91.19 796 ARG A CA 1
ATOM 6322 C C . ARG A 1 796 ? -8.299 -2.915 33.941 1.00 91.19 796 ARG A C 1
ATOM 6324 O O . ARG A 1 796 ? -9.275 -2.796 33.201 1.00 91.19 796 ARG A O 1
ATOM 6331 N N . GLU A 1 797 ? -8.327 -3.641 35.053 1.00 87.00 797 GLU A N 1
ATOM 6332 C CA . GLU A 1 797 ? -9.491 -4.412 35.501 1.00 87.00 797 GLU A CA 1
ATOM 6333 C C . GLU A 1 797 ? -10.659 -3.505 35.891 1.00 87.00 797 GLU A C 1
ATOM 6335 O O . GLU A 1 797 ? -11.777 -3.706 35.412 1.00 87.00 797 GLU A O 1
ATOM 6340 N N . GLU A 1 798 ? -10.399 -2.465 36.683 1.00 90.62 798 GLU A N 1
ATOM 6341 C CA . GLU A 1 798 ? -11.416 -1.506 37.111 1.00 90.62 798 GLU A CA 1
ATOM 6342 C C . GLU A 1 798 ? -11.973 -0.709 35.929 1.00 90.62 798 GLU A C 1
ATOM 6344 O O . GLU A 1 798 ? -13.192 -0.615 35.771 1.00 90.62 798 GLU A O 1
ATOM 6349 N N . MET A 1 799 ? -11.117 -0.200 35.036 1.00 90.50 799 MET A N 1
ATOM 6350 C CA . MET A 1 799 ? -11.577 0.513 33.840 1.00 90.50 799 MET A CA 1
ATOM 6351 C C . MET A 1 799 ? -12.397 -0.384 32.910 1.00 90.50 799 MET A C 1
ATOM 6353 O O . MET A 1 799 ? -13.431 0.057 32.403 1.00 90.50 799 MET A O 1
ATOM 6357 N N . SER A 1 800 ? -11.980 -1.638 32.708 1.00 84.69 800 SER A N 1
ATOM 6358 C CA . SER A 1 800 ? -12.728 -2.606 31.899 1.00 84.69 800 SER A CA 1
ATOM 6359 C C . SER A 1 800 ? -14.095 -2.909 32.513 1.00 84.69 800 SER A C 1
ATOM 6361 O O . SER A 1 800 ? -15.105 -2.891 31.808 1.00 84.69 800 SER A O 1
ATOM 6363 N N . ALA A 1 801 ? -14.152 -3.148 33.825 1.00 82.50 801 ALA A N 1
ATOM 6364 C CA . ALA A 1 801 ? -15.393 -3.453 34.531 1.00 82.50 801 ALA A CA 1
ATOM 6365 C C . ALA A 1 801 ? -16.368 -2.264 34.560 1.00 82.50 801 ALA A C 1
ATOM 6367 O O . ALA A 1 801 ? -17.576 -2.444 34.409 1.00 82.50 801 ALA A O 1
ATOM 6368 N N . LEU A 1 802 ? -15.845 -1.041 34.672 1.00 84.31 802 LEU A N 1
ATOM 6369 C CA . LEU A 1 802 ? -16.615 0.204 34.581 1.00 84.31 802 LEU A CA 1
ATOM 6370 C C . LEU A 1 802 ? -16.878 0.650 33.133 1.00 84.31 802 LEU A C 1
ATOM 6372 O O . LEU A 1 802 ? -17.537 1.665 32.898 1.00 84.31 802 LEU A O 1
ATOM 6376 N N . ASN A 1 803 ? -16.368 -0.095 32.149 1.00 84.25 803 ASN A N 1
ATOM 6377 C CA . ASN A 1 803 ? -16.492 0.193 30.723 1.00 84.25 803 ASN A CA 1
ATOM 6378 C C . ASN A 1 803 ? -15.930 1.577 30.309 1.00 84.25 803 ASN A C 1
ATOM 6380 O O . ASN A 1 803 ? -16.374 2.160 29.306 1.00 84.25 803 ASN A O 1
ATOM 6384 N N . LEU A 1 804 ? -14.955 2.100 31.060 1.00 89.69 804 LEU A N 1
ATOM 6385 C CA . LEU A 1 804 ? -14.351 3.422 30.876 1.00 89.69 804 LEU A CA 1
ATOM 6386 C C . LEU A 1 804 ? -13.336 3.429 29.729 1.00 89.69 804 LEU A C 1
ATOM 6388 O O . LEU A 1 804 ? -12.633 2.457 29.488 1.00 89.69 804 LEU A O 1
ATOM 6392 N N . MET A 1 805 ? -13.262 4.561 29.024 1.00 91.69 805 MET A N 1
ATOM 6393 C CA . MET A 1 805 ? -12.302 4.795 27.933 1.00 91.69 805 MET A CA 1
ATOM 6394 C C . MET A 1 805 ? -11.403 6.018 28.166 1.00 91.69 805 MET A C 1
ATOM 6396 O O . MET A 1 805 ? -10.722 6.450 27.246 1.00 91.69 805 MET A O 1
ATOM 6400 N N . SER A 1 806 ? -11.447 6.618 29.355 1.00 94.31 806 SER A N 1
ATOM 6401 C CA . SER A 1 806 ? -10.702 7.828 29.717 1.00 94.31 806 SER A CA 1
ATOM 6402 C C . SER A 1 806 ? -10.116 7.645 31.110 1.00 94.31 806 SER A C 1
ATOM 6404 O O . SER A 1 806 ? -10.821 7.231 32.033 1.00 94.31 806 SER A O 1
ATOM 6406 N N . PHE A 1 807 ? -8.829 7.941 31.244 1.00 96.69 807 PHE A N 1
ATOM 6407 C CA . PHE A 1 807 ? -8.112 7.912 32.511 1.00 96.69 807 PHE A CA 1
ATOM 6408 C C . PHE A 1 807 ? -8.525 9.070 33.411 1.00 96.69 807 PHE A C 1
ATOM 6410 O O . PHE A 1 807 ? -8.535 8.902 34.622 1.00 96.69 807 PHE A O 1
ATOM 6417 N N . VAL A 1 808 ? -8.943 10.204 32.840 1.00 96.25 808 VAL A N 1
ATOM 6418 C CA . VAL A 1 808 ? -9.553 11.300 33.613 1.00 96.25 808 VAL A CA 1
ATOM 6419 C C . VAL A 1 808 ? -10.853 10.832 34.268 1.00 96.25 808 VAL A C 1
ATOM 6421 O O . VAL A 1 808 ? -11.044 11.024 35.468 1.00 96.25 808 VAL A O 1
ATOM 6424 N N . ASP A 1 809 ? -11.726 10.175 33.494 1.00 93.75 809 ASP A N 1
ATOM 6425 C CA . ASP A 1 809 ? -12.995 9.646 34.012 1.00 93.75 809 ASP A CA 1
ATOM 6426 C C . ASP A 1 809 ? -12.742 8.580 35.107 1.00 93.75 809 ASP A C 1
ATOM 6428 O O . ASP A 1 809 ? -13.475 8.521 36.094 1.00 93.75 809 ASP A O 1
ATOM 6432 N N . TYR A 1 810 ? -11.695 7.758 34.957 1.00 95.50 810 TYR A N 1
ATOM 6433 C CA . TYR A 1 810 ? -11.285 6.766 35.956 1.00 95.50 810 TYR A CA 1
ATOM 6434 C C . TYR A 1 810 ? -10.699 7.404 37.219 1.00 95.50 810 TYR A C 1
ATOM 6436 O O . TYR A 1 810 ? -11.113 7.052 38.321 1.00 95.50 810 TYR A O 1
ATOM 6444 N N . HIS A 1 811 ? -9.797 8.374 37.071 1.00 96.06 811 HIS A N 1
ATOM 6445 C CA . HIS A 1 811 ? -9.156 9.051 38.194 1.00 96.06 811 HIS A CA 1
ATOM 6446 C C . HIS A 1 811 ? -10.185 9.704 39.117 1.00 96.06 811 HIS A C 1
ATOM 6448 O O . HIS A 1 811 ? -10.159 9.477 40.321 1.00 96.06 811 HIS A O 1
ATOM 6454 N N . HIS A 1 812 ? -11.167 10.406 38.544 1.00 94.38 812 HIS A N 1
ATOM 6455 C CA . HIS A 1 812 ? -12.260 11.007 39.310 1.00 94.38 812 HIS A CA 1
ATOM 6456 C C . HIS A 1 812 ? -13.048 9.966 40.121 1.00 94.38 812 HIS A C 1
ATOM 6458 O O . HIS A 1 812 ? -13.358 10.184 41.288 1.00 94.38 812 HIS A O 1
ATOM 6464 N N . ARG A 1 813 ? -13.355 8.803 39.528 1.00 91.25 813 ARG A N 1
ATOM 6465 C CA . ARG A 1 813 ? -14.043 7.708 40.236 1.00 91.25 813 ARG A CA 1
ATOM 6466 C C . ARG A 1 813 ? -13.190 7.114 41.353 1.00 91.25 813 ARG A C 1
ATOM 6468 O O . ARG A 1 813 ? -13.739 6.703 42.373 1.00 91.25 813 ARG A O 1
ATOM 6475 N N . LEU A 1 814 ? -11.878 7.047 41.146 1.00 92.62 814 LEU A N 1
ATOM 6476 C CA . LEU A 1 814 ? -10.926 6.537 42.124 1.00 92.62 814 LEU A CA 1
ATOM 6477 C C . LEU A 1 814 ? -10.772 7.501 43.314 1.00 92.62 814 LEU A C 1
ATOM 6479 O O . LEU A 1 814 ? -10.764 7.050 44.458 1.00 92.62 814 LEU A O 1
ATOM 6483 N N . GLU A 1 815 ? -10.705 8.812 43.063 1.00 91.19 815 GLU A N 1
ATOM 6484 C CA . GLU A 1 815 ? -10.653 9.848 44.107 1.00 91.19 815 GLU A CA 1
ATOM 6485 C C . GLU A 1 815 ? -11.918 9.876 44.976 1.00 91.19 815 GLU A C 1
ATOM 6487 O O . GLU A 1 815 ? -11.826 10.062 46.188 1.00 91.19 815 GLU A O 1
ATOM 6492 N N . GLU A 1 816 ? -13.088 9.652 44.376 1.00 88.88 816 GLU A N 1
ATOM 6493 C CA . GLU A 1 816 ? -14.380 9.618 45.075 1.00 88.88 816 GLU A CA 1
ATOM 6494 C C . GLU A 1 816 ? -14.657 8.300 45.822 1.00 88.88 816 GLU A C 1
ATOM 6496 O O . GLU A 1 816 ? -15.741 8.143 46.379 1.00 88.88 816 GLU A O 1
ATOM 6501 N N . ASP A 1 817 ? -13.730 7.331 45.802 1.00 80.62 817 ASP A N 1
ATOM 6502 C CA . ASP A 1 817 ? -13.936 5.949 46.282 1.00 80.62 817 ASP A CA 1
ATOM 6503 C C . ASP A 1 817 ? -15.152 5.236 45.646 1.00 80.62 817 ASP A C 1
ATOM 6505 O O . ASP A 1 817 ? -15.615 4.191 46.106 1.00 80.62 817 ASP A O 1
ATOM 6509 N N . ALA A 1 818 ? -15.626 5.750 44.509 1.00 77.88 818 ALA A N 1
ATOM 6510 C CA . ALA A 1 818 ? -16.852 5.325 43.842 1.00 77.88 818 ALA A CA 1
ATOM 6511 C C . ALA A 1 818 ? -16.678 4.080 42.952 1.00 77.88 818 ALA A C 1
ATOM 6513 O O . ALA A 1 818 ? -17.656 3.583 42.393 1.00 77.88 818 ALA A O 1
ATOM 6514 N N . VAL A 1 819 ? -15.451 3.569 42.783 1.00 79.19 819 VAL A N 1
ATOM 6515 C CA . VAL A 1 819 ? -15.182 2.349 41.995 1.00 79.19 819 VAL A CA 1
ATOM 6516 C C . VAL A 1 819 ? -15.798 1.120 42.665 1.00 79.19 819 VAL A C 1
ATOM 6518 O O . VAL A 1 819 ? -16.538 0.371 42.033 1.00 79.19 819 VAL A O 1
ATOM 6521 N N . GLN A 1 820 ? -15.532 0.941 43.961 1.00 76.38 820 GLN A N 1
ATOM 6522 C CA . GLN A 1 820 ? -15.998 -0.217 44.732 1.00 76.38 820 GLN A CA 1
ATOM 6523 C C . GLN A 1 820 ? -17.510 -0.166 45.008 1.00 76.38 820 GLN A C 1
ATOM 6525 O O . GLN A 1 820 ? -18.129 -1.195 45.282 1.00 76.38 820 GLN A O 1
ATOM 6530 N N . GLU A 1 821 ? -18.117 1.019 44.916 1.00 78.38 821 GLU A N 1
ATOM 6531 C CA . GLU A 1 821 ? -19.559 1.233 45.071 1.00 78.38 821 GLU A CA 1
ATOM 6532 C C . GLU A 1 821 ? -20.346 1.056 43.758 1.00 78.38 821 GLU A C 1
ATOM 6534 O O . GLU A 1 821 ? -21.576 0.967 43.795 1.00 78.38 821 GLU A O 1
ATOM 6539 N N . ASP A 1 822 ? -19.678 0.976 42.598 1.00 79.81 822 ASP A N 1
ATOM 6540 C CA . ASP A 1 822 ? -20.358 0.849 41.307 1.00 79.81 822 ASP A CA 1
ATOM 6541 C C . ASP A 1 822 ? -21.034 -0.534 41.173 1.00 79.81 822 ASP A C 1
ATOM 6543 O O . ASP A 1 822 ? -20.359 -1.570 41.234 1.00 79.81 822 ASP A O 1
ATOM 6547 N N . PRO A 1 823 ? -22.361 -0.598 40.946 1.00 78.44 823 PRO A N 1
ATOM 6548 C CA . PRO A 1 823 ? -23.082 -1.868 40.862 1.00 78.44 823 PRO A CA 1
ATOM 6549 C C . PRO A 1 823 ? -22.578 -2.789 39.745 1.00 78.44 823 PRO A C 1
ATOM 6551 O O . PRO A 1 823 ? -22.664 -4.012 39.867 1.00 78.44 823 PRO A O 1
ATOM 6554 N N . SER A 1 824 ? -22.063 -2.217 38.651 1.00 74.62 824 SER A N 1
ATOM 6555 C CA . SER A 1 824 ? -21.519 -2.987 37.527 1.00 74.62 824 SER A CA 1
ATOM 6556 C C . SER A 1 824 ? -20.208 -3.643 37.933 1.00 74.62 824 SER A C 1
ATOM 6558 O O . SER A 1 824 ? -20.029 -4.842 37.712 1.00 74.62 824 SER A O 1
ATOM 6560 N N . PHE A 1 825 ? -19.336 -2.877 38.595 1.00 80.12 825 PHE A N 1
ATOM 6561 C CA . PHE A 1 825 ? -18.078 -3.376 39.137 1.00 80.12 825 PHE A CA 1
ATOM 6562 C C . PHE A 1 825 ? -18.318 -4.489 40.160 1.00 80.12 825 PHE A C 1
ATOM 6564 O O . PHE A 1 825 ? -17.784 -5.584 39.999 1.00 80.12 825 PHE A O 1
ATOM 6571 N N . GLN A 1 826 ? -19.190 -4.266 41.150 1.00 81.81 826 GLN A N 1
ATOM 6572 C CA . GLN A 1 826 ? -19.525 -5.273 42.166 1.00 81.81 826 GLN A CA 1
ATOM 6573 C C . GLN A 1 826 ? -20.069 -6.566 41.554 1.00 81.81 826 GLN A C 1
ATOM 6575 O O . GLN A 1 826 ? -19.699 -7.661 41.986 1.00 81.81 826 GLN A O 1
ATOM 6580 N N . ARG A 1 827 ? -20.926 -6.458 40.529 1.00 80.31 827 ARG A N 1
ATOM 6581 C CA . ARG A 1 827 ? -21.461 -7.629 39.827 1.00 80.31 827 ARG A CA 1
ATOM 6582 C C . ARG A 1 827 ? -20.350 -8.412 39.130 1.00 80.31 827 ARG A C 1
ATOM 6584 O O . ARG A 1 827 ? -20.247 -9.618 39.331 1.00 80.31 827 ARG A O 1
ATOM 6591 N N . ILE A 1 828 ? -19.518 -7.733 38.341 1.00 78.56 828 ILE A N 1
ATOM 6592 C CA . ILE A 1 828 ? -18.437 -8.362 37.570 1.00 78.56 828 ILE A CA 1
ATOM 6593 C C . ILE A 1 828 ? -17.395 -8.983 38.502 1.00 78.56 828 ILE A C 1
ATOM 6595 O O . ILE A 1 828 ? -17.023 -10.140 38.316 1.00 78.56 828 ILE A O 1
ATOM 6599 N N . ALA A 1 829 ? -16.966 -8.249 39.528 1.00 77.38 829 ALA A N 1
ATOM 6600 C CA . ALA A 1 829 ? -16.013 -8.733 40.521 1.00 77.38 829 ALA A CA 1
ATOM 6601 C C . ALA A 1 829 ? -16.559 -9.949 41.290 1.00 77.38 829 ALA A C 1
ATOM 6603 O O . ALA A 1 829 ? -15.826 -10.911 41.532 1.00 77.38 829 ALA A O 1
ATOM 6604 N N . GLY A 1 830 ? -17.854 -9.943 41.629 1.00 81.12 830 GLY A N 1
ATOM 6605 C CA . GLY A 1 830 ? -18.528 -11.067 42.277 1.00 81.12 830 GLY A CA 1
ATOM 6606 C C . GLY A 1 830 ? -18.606 -12.314 41.391 1.00 81.12 830 GLY A C 1
ATOM 6607 O O . GLY A 1 830 ? -18.285 -13.411 41.845 1.00 81.12 830 GLY A O 1
ATOM 6608 N N . GLU A 1 831 ? -18.982 -12.156 40.120 1.00 80.50 831 GLU A N 1
ATOM 6609 C CA . GLU A 1 831 ? -19.046 -13.261 39.154 1.00 80.50 831 GLU A CA 1
ATOM 6610 C C . GLU A 1 831 ? -17.649 -13.829 38.821 1.00 80.50 831 GLU A C 1
ATOM 6612 O O . GLU A 1 831 ? -17.497 -15.049 38.728 1.00 80.50 831 GLU A O 1
ATOM 6617 N N . LEU A 1 832 ? -16.615 -12.983 38.705 1.00 79.75 832 LEU A N 1
ATOM 6618 C CA . LEU A 1 832 ? -15.216 -13.414 38.549 1.00 79.75 832 LEU A CA 1
ATOM 6619 C C . LEU A 1 832 ? -14.723 -14.195 39.770 1.00 79.75 832 LEU A C 1
ATOM 6621 O O . LEU A 1 832 ? -14.196 -15.298 39.618 1.00 79.75 832 LEU A O 1
ATOM 6625 N N . SER A 1 833 ? -14.956 -13.667 40.975 1.00 82.50 833 SER A N 1
ATOM 6626 C CA . SER A 1 833 ? -14.593 -14.343 42.229 1.00 82.50 833 SER A CA 1
ATOM 6627 C C . SER A 1 833 ? -15.269 -15.709 42.346 1.00 82.50 833 SER A C 1
ATOM 6629 O O . SER A 1 833 ? -14.650 -16.684 42.770 1.00 82.50 833 SER A O 1
ATOM 6631 N N . GLU A 1 834 ? -16.534 -15.811 41.933 1.00 83.81 834 GLU A N 1
ATOM 6632 C CA . GLU A 1 834 ? -17.255 -17.081 41.914 1.00 83.81 834 GLU A CA 1
ATOM 6633 C C . GLU A 1 834 ? -16.673 -18.053 40.881 1.00 83.81 834 GLU A C 1
ATOM 6635 O O . GLU A 1 834 ? -16.487 -19.234 41.180 1.00 83.81 834 GLU A O 1
ATOM 6640 N N . ALA A 1 835 ? -16.320 -17.575 39.687 1.00 82.69 835 ALA A N 1
ATOM 6641 C CA . ALA A 1 835 ? -15.685 -18.406 38.670 1.00 82.69 835 ALA A CA 1
ATOM 6642 C C . ALA A 1 835 ? -14.313 -18.94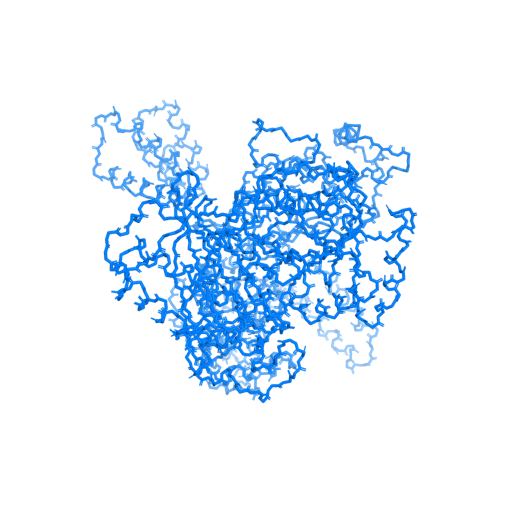2 39.125 1.00 82.69 835 ALA A C 1
ATOM 6644 O O . ALA A 1 835 ? -14.009 -20.121 38.921 1.00 82.69 835 ALA A O 1
ATOM 6645 N N . GLU A 1 836 ? -13.499 -18.120 39.791 1.00 81.44 836 GLU A N 1
ATOM 6646 C CA . GLU A 1 836 ? -12.218 -18.534 40.377 1.00 81.44 836 GLU A CA 1
ATOM 6647 C C . GLU A 1 836 ? -12.401 -19.519 41.533 1.00 81.44 836 GLU A C 1
ATOM 6649 O O . GLU A 1 836 ? -11.697 -20.534 41.604 1.00 81.44 836 GLU A O 1
ATOM 6654 N N . ARG A 1 837 ? -13.395 -19.286 42.398 1.00 90.00 837 ARG A N 1
ATOM 6655 C CA . ARG A 1 837 ? -13.763 -20.218 43.469 1.00 90.00 837 ARG A CA 1
ATOM 6656 C C . ARG A 1 837 ? -14.140 -21.580 42.890 1.00 90.00 837 ARG A C 1
ATOM 6658 O O . ARG A 1 837 ? -13.601 -22.591 43.337 1.00 90.00 837 ARG A O 1
ATOM 6665 N N . LEU A 1 838 ? -14.993 -21.622 41.866 1.00 87.31 838 LEU A N 1
ATOM 6666 C CA . LEU A 1 838 ? -15.401 -22.860 41.190 1.00 87.31 838 LEU A CA 1
ATOM 6667 C C . LEU A 1 838 ? -14.209 -23.566 40.530 1.00 87.31 838 LEU A C 1
ATOM 6669 O O . LEU A 1 838 ? -14.053 -24.781 40.665 1.00 87.31 838 LEU A O 1
ATOM 6673 N N . ARG A 1 839 ? -13.305 -22.804 39.903 1.00 83.06 839 ARG A N 1
ATOM 6674 C CA . ARG A 1 839 ? -12.070 -23.335 39.311 1.00 83.06 839 ARG A CA 1
ATOM 6675 C C . ARG A 1 839 ? -11.126 -23.930 40.359 1.00 83.06 839 ARG A C 1
ATOM 6677 O O . ARG A 1 839 ? -10.557 -24.991 40.110 1.00 83.06 839 ARG A O 1
ATOM 6684 N N . SER A 1 840 ? -10.974 -23.292 41.522 1.00 86.12 840 SER A N 1
ATOM 6685 C CA . SER A 1 840 ? -10.146 -23.815 42.624 1.00 86.12 840 SER A CA 1
ATOM 6686 C C . SER A 1 840 ? -10.734 -25.075 43.270 1.00 86.12 840 SER A C 1
ATOM 6688 O O . SER A 1 840 ? -9.994 -25.903 43.793 1.00 86.12 840 SER A O 1
ATOM 6690 N N . LEU A 1 841 ? -12.052 -25.266 43.162 1.00 91.38 841 LEU A N 1
ATOM 6691 C CA . LEU A 1 841 ? -12.761 -26.486 43.557 1.00 91.38 841 LEU A CA 1
ATOM 6692 C C . LEU A 1 841 ? -12.784 -27.567 42.462 1.00 91.38 841 LEU A C 1
ATOM 6694 O O . LEU A 1 841 ? -13.431 -28.596 42.644 1.00 91.38 841 LEU A O 1
ATOM 6698 N N . HIS A 1 842 ? -12.081 -27.356 41.343 1.00 88.81 842 HIS A N 1
ATOM 6699 C CA . HIS A 1 842 ? -12.056 -28.238 40.170 1.00 88.81 842 HIS A CA 1
ATOM 6700 C C . HIS A 1 842 ? -13.419 -28.433 39.470 1.00 88.81 842 HIS A C 1
ATOM 6702 O O . HIS A 1 842 ? -13.571 -29.358 38.670 1.00 88.81 842 HIS A O 1
ATOM 6708 N N . ASP A 1 843 ? -14.395 -27.547 39.701 1.00 89.56 843 ASP A N 1
ATOM 6709 C CA . ASP A 1 843 ? -15.669 -27.520 38.970 1.00 89.56 843 ASP A CA 1
ATOM 6710 C C . ASP A 1 843 ? -15.548 -26.643 37.715 1.00 89.56 843 ASP A C 1
ATOM 6712 O O . ASP A 1 843 ? -16.021 -25.505 37.631 1.00 89.56 843 ASP A O 1
ATOM 6716 N N . TYR A 1 844 ? -14.831 -27.177 36.727 1.00 86.00 844 TYR A N 1
ATOM 6717 C CA . TYR A 1 844 ? -14.495 -26.446 35.508 1.00 86.00 844 TYR A CA 1
ATOM 6718 C C . TYR A 1 844 ? -15.717 -26.120 34.639 1.00 86.00 844 TYR A C 1
ATOM 6720 O O . TYR A 1 844 ? -15.723 -25.078 33.991 1.00 86.00 844 TYR A O 1
ATOM 6728 N N . GLN A 1 845 ? -16.759 -26.962 34.640 1.00 85.00 845 GLN A N 1
ATOM 6729 C CA . GLN A 1 845 ? -17.983 -26.703 33.869 1.00 85.00 845 GLN A CA 1
ATOM 6730 C C . GLN A 1 845 ? -18.778 -25.533 34.447 1.00 85.00 845 GLN A C 1
ATOM 6732 O O . GLN A 1 845 ? -19.234 -24.674 33.688 1.00 85.00 845 GLN A O 1
ATOM 6737 N N . ALA A 1 846 ? -18.930 -25.475 35.773 1.00 82.56 846 ALA A N 1
ATOM 6738 C CA . ALA A 1 846 ? -19.602 -24.355 36.417 1.00 82.56 846 ALA A CA 1
ATOM 6739 C C . ALA A 1 846 ? -18.787 -23.063 36.267 1.00 82.56 846 ALA A C 1
ATOM 6741 O O . ALA A 1 846 ? -19.351 -22.027 35.919 1.00 82.56 846 ALA A O 1
ATOM 6742 N N . ALA A 1 847 ? -17.460 -23.131 36.430 1.00 81.19 847 ALA A N 1
ATOM 6743 C CA . ALA A 1 847 ? -16.575 -21.987 36.206 1.00 81.19 847 ALA A CA 1
ATOM 6744 C C . ALA A 1 847 ? -16.681 -21.452 34.765 1.00 81.19 847 ALA A C 1
ATOM 6746 O O . ALA A 1 847 ? -16.834 -20.248 34.557 1.00 81.19 847 ALA A O 1
ATOM 6747 N N . GLU A 1 848 ? -16.665 -22.338 33.764 1.00 83.62 848 GLU A N 1
ATOM 6748 C CA . GLU A 1 848 ? -16.822 -21.971 32.353 1.00 83.62 848 GLU A CA 1
ATOM 6749 C C . GLU A 1 848 ? -18.203 -21.361 32.070 1.00 83.62 848 GLU A C 1
ATOM 6751 O O . GLU A 1 848 ? -18.315 -20.404 31.302 1.00 83.62 848 GLU A O 1
ATOM 6756 N N . HIS A 1 849 ? -19.264 -21.879 32.693 1.00 83.06 849 HIS A N 1
ATOM 6757 C CA . HIS A 1 849 ? -20.608 -21.325 32.554 1.00 83.06 849 HIS A CA 1
ATOM 6758 C C . HIS A 1 849 ? -20.703 -19.901 33.118 1.00 83.06 849 HIS A C 1
ATOM 6760 O O . HIS A 1 849 ? -21.226 -19.013 32.439 1.00 83.06 849 HIS A O 1
ATOM 6766 N N . THR A 1 850 ? -20.148 -19.665 34.309 1.00 81.31 850 THR A N 1
ATOM 6767 C CA . THR A 1 850 ? -20.079 -18.332 34.926 1.00 81.31 850 THR A CA 1
ATOM 6768 C C . THR A 1 850 ? -19.295 -17.359 34.042 1.00 81.31 850 THR A C 1
ATOM 6770 O O . THR A 1 850 ? -19.805 -16.287 33.723 1.00 81.31 850 THR A O 1
ATOM 6773 N N . PHE A 1 851 ? -18.132 -17.768 33.519 1.00 75.75 851 PHE A N 1
ATOM 6774 C CA . PHE A 1 851 ? -17.362 -16.965 32.558 1.00 75.75 851 PHE A CA 1
ATOM 6775 C C . PHE A 1 851 ? -18.143 -16.652 31.273 1.00 75.75 851 PHE A C 1
ATOM 6777 O O . PHE A 1 851 ? -18.145 -15.514 30.807 1.00 75.75 851 PHE A O 1
ATOM 6784 N N . LYS A 1 852 ? -18.840 -17.635 30.688 1.00 74.88 852 LYS A N 1
ATOM 6785 C CA . LYS A 1 852 ? -19.642 -17.431 29.467 1.00 74.88 852 LYS A CA 1
ATOM 6786 C C . LYS A 1 852 ? -20.811 -16.477 29.687 1.00 74.88 852 LYS A C 1
ATOM 6788 O O . LYS A 1 852 ? -21.141 -15.717 28.779 1.00 74.88 852 LYS A O 1
ATOM 6793 N N . ASN A 1 853 ? -21.446 -16.516 30.855 1.00 74.00 853 ASN A N 1
ATOM 6794 C CA . ASN A 1 853 ? -22.522 -15.586 31.194 1.00 74.00 853 ASN A CA 1
ATOM 6795 C C . ASN A 1 853 ? -21.992 -14.159 31.349 1.00 74.00 853 ASN A C 1
ATOM 6797 O O . ASN A 1 853 ? -22.620 -13.233 30.838 1.00 74.00 853 ASN A O 1
ATOM 6801 N N . LEU A 1 854 ? -20.807 -14.010 31.946 1.00 71.94 854 LEU A N 1
ATOM 6802 C CA . LEU A 1 854 ? -20.112 -12.732 32.056 1.00 71.94 854 LEU A CA 1
ATOM 6803 C C . LEU A 1 854 ? -19.822 -12.159 30.662 1.00 71.94 854 LEU A C 1
ATOM 6805 O O . LEU A 1 854 ? -20.235 -11.044 30.365 1.00 71.94 854 LEU A O 1
ATOM 6809 N N . ILE A 1 855 ? -19.256 -12.966 29.755 1.00 61.62 855 ILE A N 1
ATOM 6810 C CA . ILE A 1 855 ? -18.990 -12.575 28.357 1.00 61.62 855 ILE A CA 1
ATOM 6811 C C . ILE A 1 855 ? -20.278 -12.188 27.611 1.00 61.62 855 ILE A C 1
ATOM 6813 O O . ILE A 1 855 ? -20.293 -11.198 26.892 1.00 61.62 855 ILE A O 1
ATOM 6817 N N . ARG A 1 856 ? -21.377 -12.935 27.782 1.00 56.62 856 ARG A N 1
ATOM 6818 C CA . ARG A 1 856 ? -22.666 -12.647 27.116 1.00 56.62 856 ARG A CA 1
ATOM 6819 C C . ARG A 1 856 ? -23.356 -11.381 27.618 1.00 56.62 856 ARG A C 1
ATOM 6821 O O . ARG A 1 856 ? -24.217 -10.853 26.920 1.00 56.62 856 ARG A O 1
ATOM 6828 N N . ALA A 1 857 ? -23.044 -10.944 28.834 1.00 54.12 857 ALA A N 1
ATOM 6829 C CA . ALA A 1 857 ? -23.624 -9.748 29.429 1.00 54.12 857 ALA A CA 1
ATOM 6830 C C . ALA A 1 857 ? -22.873 -8.460 29.043 1.00 54.12 857 ALA A C 1
ATOM 6832 O O . ALA A 1 857 ? -23.357 -7.370 29.358 1.00 54.12 857 ALA A O 1
ATOM 6833 N N . PHE A 1 858 ? -21.728 -8.582 28.364 1.00 48.66 858 PHE A N 1
ATOM 6834 C CA . PHE A 1 858 ? -21.032 -7.476 27.716 1.00 48.66 858 PHE A CA 1
ATOM 6835 C C . PHE A 1 858 ? -21.519 -7.350 26.259 1.00 48.66 858 PHE A C 1
ATOM 6837 O O . PHE A 1 858 ? -21.376 -8.309 25.500 1.00 48.66 858 PHE A O 1
ATOM 6844 N N . PRO A 1 859 ? -22.151 -6.223 25.879 1.00 37.34 859 PRO A N 1
ATOM 6845 C CA . PRO A 1 859 ? -22.607 -5.982 24.511 1.00 37.34 859 PRO A CA 1
ATOM 6846 C C . PRO A 1 859 ? -21.468 -5.731 23.520 1.00 37.34 859 PRO A C 1
ATOM 6848 O O . PRO A 1 859 ? -20.432 -5.154 23.932 1.00 37.34 859 PRO A O 1
#

Foldseek 3Di:
DLVVLVVCLVPDDLVVNLVVLVVVCVVVVPPPSSLQSNLVSCVQVVVLVVSLVSLVVVVVDPDDDPVSVVSNVVSVCVVVVVVCLCCCLAPPDFLWDQFWFDQLQQFTDGHTLFAAFKEKEFEPDPDDQFLLLVCLLLVLVLVLLVCVVVVVADFDDDDPNVLEGSYEYEYEDQDDDPDQKAWAWEQEPVRRTHIYIYGYPVLSLDRSVVSNVVSSCNRHPDDHYYDYPVVVVPDDPPPDPPDPDFFEEEEEAADPVCPQLSLQLQVLLVLVVHLYDYDYHDDCVCLVVVLCCQCQPVSVVGHHGQEYEYADDLQCLLVLLSNLVVCCVSQVFHAYEYEHLCLSSVSLSCLSNVPHFKYAFARCSPLVNQLSRLSGSGGLVVWHDPSSVVSSLVQPAWMWGDTPSMIMTHRSSGGRDDPAGAGRADPDLDLEAEDAQWFADCDAFQQDQRSSYSHIDGHAADPDGPVPDPRLLRSLVRVVNNLLSNQQVLDPVGDDSVRLQVVLQVCLVVVPPPPGDADPDAREYEYPHPAPLQDVSSLQNNLVSLLNSVVLRRHEYEYEHELCSQQVPHLDGPVVSLVSNVSNHHAEYEYAPAALAQVRCVNRVVPDGCQRTVLVVQVVSVVSNHQYEYEYELDELADDPLSNLSSLLCVLLQLHHYDPPPPLYRWAFTRRNRNSVLSNPRSDSLQPQPFPDSDQFGADPQWTAGHSNSSSIGRSTDHGHHPDVVSVVLSVCCVVDDSLVSCPPPDDLVSSLVSLVVQCVDDPVRQQSNLQSVQLVLVCVVPVPDGSSVSSNVSNLLSVQVSHSGSNVVSVCVVVVNSCVDPSNVVLVVLQVVLVVCVVVVVNVVSVVSVVVSVVVPD

Mean predicted aligned error: 11.28 Å

Radius of gyration: 31.6 Å; Cα contacts (8 Å, |Δi|>4): 1517; chains: 1; bounding box: 85×80×95 Å

Sequence (859 aa):
MLEEGIKYSVQGPLHKALQFFDEVLCSYPNSKKAAVHLADVYTRLGRYEDALTVLRSLRRGDSWDSGLQLQWDRTERINRDLQDLEANRYCKAGFLSKAVVPDGKGGYIVDSLGFPGSWEFRARVNTYVPPGACLRLLKSLAATHEHIRSGAIQPSGLMDVPRLQPAGFVVIHPDLADAPMRLSLLEGPDKALKWRLDATYEVVSWEREKQRESLRRLVEQGPISSAPDRDEAEAVESEDASSAALPRVLVLSLGLASDYGVTILRDRLQQRGFEAAAAYVRSINYMEDYLETFAALDEFSGQSPHVFAVSVLDAVIEEACYVISHLRRRFSEAQIVIGGSSSQTPEQCAALVPDFDVLIKGDADEALPLVAEALGRSPRGAGLSRSQVNAIKALPGGVIIQRGNTRIVHHLDHTLVPKKYHLPIPDKRKTIYYWQTSRGCPYDCRFCNKWSGKRYRMALPWNNDPVELPDAKRSALAMIEFLLLRLAMEWPEGITQEALTALLKESKAAADNARIPKPDDKIMIVIEDDDFLINRDRVKAFSMMVDELGLQRFYTFSAITSVRTLYRGSETVDLEVLSWLKTANFQSLDVGSDGLSQSTIDENQKGYTLDSHVIPLNRIAKRMGFFCFNNTIITTPYTTIPQLIESLIFYVVCPYPINVAIEIGIMGHIGNKYTNEDIANQQYDWRNEEGLDRGHFGMLDNYRVPKGYPEYALNASQIISYADPKVRDLIVEFPNHDPFEFLRSYFSERDVRAVVEAWTRLPESRPEMKALGESIFLLLDRNQDWDCSRAFATVREEMSALNLMSFVDYHHRLEEDAVQEDPSFQRIAGELSEAERLRSLHDYQAAEHTFKNLIRAFP

pLDDT: mean 86.16, std 11.94, range [34.09, 98.62]